Protein AF-A0A927P1A0-F1 (afdb_monomer)

Foldseek 3Di:
DPPPQQDKWKWKWWDQPPHPDIGTDPPPTDPDDDDDLVDNRRFGKMKMWIDSPPDIDIDIDGRADDKPKDWPDDDPVQEWADAAFAKTKDFTDIDIPLDDKKKWKFKDDDPDTDTPDIHRMDMDHGDDPVQQVIKMKMWIDSPGDIDIDIHGYHYDFPKDKDWPDQEAADAFFDKDKTKIKIKGFLVQAQWKFKDKFAPVCVVVPPPDPDDDDDDFGATQGPVRDGDGDDDPPPQDPFDWDKDWDWDDDPRMIMIIMMIMGRGDDPSPAAKMKMWMAHPRGDIDIDIHGYHYDDDWDKDDFDPDDDPDADKDKDKDFADVVLVVVVCVVVPVPFDFQDKIQIFIAGPPPRDTDWGADKMKTWAARAPVQALFKKWKWAADPVRDIDIDIAGQDPRTGIDIDGTTGMIIIGTDPQFFKDWPSRTDSAPLVVQVPDDAATEIETPEAAEDPAAAEFQHHYEYAQQQHEYEYADADAQANYHQDQRGAYEYHYPNQNYEFEYAHYAHYGFFHEYEYQEYEFYYHQVYFSEEFAADAQVTTGAYEYCEYETPGEYEYLEHYEYNEYEHAEYEFQYAEEYAEYHHQHYDHQDVNPRNVNHDRTSAAEYAWYWYLDWDDQRRYHPQWGWDPDADPNTIIIYGNLLVQAQWDWPHDGHNALQVQQVPDDQQIEIEGNEAHEDPDLEAEHEARYEYELQLYEYEHNAAYEYYNYEYYHPHPVQNGWDFHAPPRYAYPEAYPWDWWQLLPGTTGTWDWDWDWDWDPPDDDFFIKIWIFTDIDPVCLVSLQVPSPPRQKKKKKKKWFADPVGIDIDIDIGDSNLQSVQSNVPPDDPPPGPTGDIDTDGDCVDTHFIWIWIWMQGSNRHIDTDPDTDGDD

Solvent-accessible surface area (backbone atoms only — not comparable to full-atom values): 47201 Å² total; per-residue (Å²): 127,89,82,72,81,56,74,73,45,32,43,36,28,43,23,46,63,94,54,94,59,74,41,75,45,85,89,44,52,54,97,71,83,88,77,62,90,87,44,76,87,64,29,20,41,37,36,39,42,39,29,49,86,83,58,74,51,75,49,80,48,77,42,76,74,87,68,65,66,45,76,77,39,70,65,81,90,33,59,47,71,38,42,77,62,34,63,39,75,49,73,47,41,63,46,41,83,80,49,73,67,45,34,40,30,30,53,43,96,65,101,68,60,50,77,76,46,66,50,52,54,52,76,40,78,53,35,49,80,67,47,54,76,38,44,33,37,45,39,40,31,56,88,72,57,73,50,72,52,66,34,35,40,37,65,67,68,70,64,44,74,46,62,83,68,47,72,46,81,40,45,83,57,40,68,47,76,50,41,36,42,35,37,30,49,48,90,72,35,88,36,62,32,63,50,76,46,54,50,87,65,52,82,74,60,91,73,76,91,72,84,90,77,95,76,93,57,58,53,54,45,95,79,74,58,76,59,66,82,88,75,72,85,82,88,51,98,69,80,64,47,76,48,77,49,77,49,76,58,99,62,32,41,33,40,42,37,38,41,33,40,70,55,40,52,83,84,67,50,45,57,30,30,38,34,39,35,37,66,76,74,44,70,49,76,47,68,30,39,31,44,76,59,85,86,83,57,74,50,68,78,79,92,82,73,70,106,69,68,64,73,41,82,46,79,44,77,40,61,66,70,59,53,53,54,49,29,70,72,72,37,83,84,59,68,72,63,32,62,33,24,37,44,38,27,27,74,86,76,69,50,77,55,84,78,85,64,68,32,41,41,44,46,73,61,42,59,94,46,45,77,38,48,30,41,36,40,38,38,46,99,88,75,50,70,50,79,45,74,27,58,19,50,96,14,22,33,56,49,77,38,69,72,70,43,35,35,36,32,30,73,55,93,46,64,25,22,28,45,88,92,48,75,23,70,31,62,67,56,41,61,69,69,51,54,78,72,36,54,37,36,38,73,38,68,42,77,46,87,65,69,45,78,38,64,46,35,34,32,43,29,28,50,36,25,40,40,38,38,74,58,73,43,98,56,15,45,36,25,27,34,75,60,7,34,40,34,36,31,23,84,64,66,62,7,32,39,36,17,63,51,18,30,25,35,20,27,34,14,35,41,37,30,56,28,29,34,28,36,26,21,94,94,37,24,22,32,34,26,38,52,79,52,62,90,40,34,5,36,36,41,28,55,24,30,37,28,74,23,34,32,39,32,23,18,40,40,41,29,57,24,30,37,34,28,29,40,40,34,18,8,28,40,38,32,51,23,36,38,33,68,42,53,77,45,82,37,88,8,79,70,14,77,61,42,85,58,34,34,38,52,35,30,59,29,36,37,23,53,46,83,63,60,60,85,33,33,30,94,60,30,35,46,49,95,61,64,59,98,69,23,18,39,34,42,71,28,53,86,70,68,21,25,18,32,44,92,90,49,66,22,71,39,55,58,60,40,58,72,68,57,46,68,74,36,49,43,35,37,70,42,70,41,70,51,90,46,57,63,46,73,43,51,53,44,27,32,42,28,29,47,38,24,41,42,36,39,80,47,35,39,39,27,46,60,25,37,54,41,33,77,31,94,81,45,59,14,30,43,32,30,52,89,82,31,50,42,40,78,42,68,40,90,28,48,62,34,39,70,66,80,56,25,33,32,45,36,57,72,46,73,52,81,49,76,56,83,86,56,84,85,67,43,48,38,45,37,46,34,82,48,58,42,80,76,56,47,53,50,39,64,72,59,54,89,55,34,48,41,31,44,31,42,37,38,35,31,44,49,100,91,43,78,46,75,50,77,47,77,39,46,48,68,57,54,20,52,38,57,60,75,51,73,81,59,99,76,84,66,65,85,48,43,79,49,77,51,59,92,65,94,83,64,42,79,37,30,41,38,56,34,42,35,28,72,39,68,31,54,51,68,63,94,66,63,47,74,61,129

Nearest PDB structures (foldseek):
  6eg0-assembly1_B  TM=3.215E-01  e=2.152E-10  Drosophila melanogaster
  8a0y-assembly1_A  TM=2.162E-01  e=3.530E-06  Mus musculus
  2xy2-assembly1_A  TM=3.376E-01  e=2.558E-04  Homo sapiens
  3s98-assembly1_A  TM=2.353E-01  e=3.213E-04  Homo sapiens
  6fg9-assembly1_A  TM=2.581E-01  e=4.108E-01  Mus musculus

Sequence (869 aa):
MNETILPISYQWYFKPYGSNTMEQIEGANDPIYVVDPSDEANFGTYHCDVSDGVESRSYNVHILYGTTLDWVYFPYPYVVFANVGETATVTVEASSDAGEVSYTWYEDEISEGCMIGTGPTLTIESVAERDYGSSFICVATDGYRTIEEWLRIRPQTNLTLTLEQDNFLVKKGDKVEIRGIATMDKESGKELGIMMAILETWQDMDGFWHDGGVNDWFIVSEENDIWGGTDWTGVLDGTATTNVVFTENDGMLMAEFVITIPAMNENWQGNFAIAAEDANGGAIKKDIHIEMTDELFMEGVPSEVPEIGEVVVVTTEADPEIEAALKEEIGENTDILWAQDIKLVEQNSGKEYKHNGKIKLNIPVGKEYNGRMAKVYHYFDDGSYEVLEGVIKNGKVTVEVESLSPFFVILSDEEVAMIGETIYSSLAEAIAAANDGDVITLISDVKLSEKLSISKNVTIDLNGHAITADFVDSYGTIYVGMKGDLTLKDSAGTGSISNKNAVVIGVYGKLTVEGGTYTSGEEYTALYNFYYNGETYGTTEVKGGTFTSSVWNSGKLDISGGIFADIDNSGQLVITDAVVNGEIIAKDGSDAPALEGKGTIAISGGKYANAVEKAWCAEGYVPSDEAVDGYYRVETDPAVYSEAVIGETYYATIDEAIGTAKSGDTVVLLKDSVSANRLIAVYSGVTLDLNGNELTAEHAVAFSGAHIVDNSSERTGLLKVAKGNLILDINNAMMPVYNGVDGYIFTKFVYALSQDTKYVGEGFKINAIPAPGLNVVELFKNGAADNDVKIMIRLTWDTADGVRTQDFVFNENTIGNVYQSNKGTETGYGRMFTMTVTGIDSVSNLRANVVILSGTHAEVKNAKALQIK

Mean predicted aligned error: 21.7 Å

Radius of gyration: 45.34 Å; Cα contacts (8 Å, |Δi|>4): 2147; chains: 1; bounding box: 113×100×135 Å

Structure (mmCIF, N/CA/C/O backbone):
data_AF-A0A927P1A0-F1
#
_entry.id   AF-A0A927P1A0-F1
#
loop_
_atom_site.group_PDB
_atom_site.id
_atom_site.type_symbol
_atom_site.label_atom_id
_atom_site.label_alt_id
_atom_site.label_comp_id
_atom_site.label_asym_id
_atom_site.label_entity_id
_atom_site.label_seq_id
_atom_site.pdbx_PDB_ins_code
_atom_site.Cartn_x
_atom_site.Cartn_y
_atom_site.Cartn_z
_atom_site.occupancy
_atom_site.B_iso_or_equiv
_atom_site.auth_seq_id
_atom_site.auth_comp_id
_atom_site.auth_asym_id
_atom_site.auth_atom_id
_atom_site.pdbx_PDB_model_num
ATOM 1 N N . MET A 1 1 ? -34.933 -75.620 -36.442 1.00 40.75 1 MET A N 1
ATOM 2 C CA . MET A 1 1 ? -33.525 -76.028 -36.644 1.00 40.75 1 MET A CA 1
ATOM 3 C C . MET A 1 1 ? -32.814 -75.737 -35.338 1.00 40.75 1 MET A C 1
ATOM 5 O O . MET A 1 1 ? -33.203 -74.765 -34.710 1.00 40.75 1 MET A O 1
ATOM 9 N N . ASN A 1 2 ? -31.897 -76.596 -34.887 1.00 41.91 2 ASN A N 1
ATOM 10 C CA . ASN A 1 2 ? -31.143 -76.389 -33.646 1.00 41.91 2 ASN A CA 1
ATOM 11 C C . ASN A 1 2 ? -30.477 -75.005 -33.665 1.00 41.91 2 ASN A C 1
ATOM 13 O O . ASN A 1 2 ? -29.507 -74.821 -34.399 1.00 41.91 2 ASN A O 1
ATOM 17 N N . GLU A 1 3 ? -30.990 -74.052 -32.885 1.00 49.41 3 GLU A N 1
ATOM 18 C CA . GLU A 1 3 ? -30.251 -72.834 -32.556 1.00 49.41 3 GLU A CA 1
ATOM 19 C C . GLU A 1 3 ? -29.108 -73.261 -31.642 1.00 49.41 3 GLU A C 1
ATOM 21 O O . GLU A 1 3 ? -29.254 -73.475 -30.441 1.00 49.41 3 GLU A O 1
ATOM 26 N N . THR A 1 4 ? -27.973 -73.526 -32.278 1.00 55.44 4 THR A N 1
ATOM 27 C CA . THR A 1 4 ? -26.712 -73.742 -31.587 1.00 55.44 4 THR A CA 1
ATOM 28 C C . THR A 1 4 ? -26.317 -72.357 -31.101 1.00 55.44 4 THR A C 1
ATOM 30 O O . THR A 1 4 ? -25.913 -71.536 -31.918 1.00 55.44 4 THR A O 1
ATOM 33 N N . ILE A 1 5 ? -26.533 -72.060 -29.817 1.00 54.81 5 ILE A N 1
ATOM 34 C CA . ILE A 1 5 ? -26.045 -70.819 -29.204 1.00 54.81 5 ILE A CA 1
ATOM 35 C C . ILE A 1 5 ? -24.527 -70.827 -29.410 1.00 54.81 5 ILE A C 1
ATOM 37 O O . ILE A 1 5 ? -23.836 -71.697 -28.872 1.00 54.81 5 ILE A O 1
ATOM 41 N N . LEU A 1 6 ? -24.031 -69.937 -30.270 1.00 61.38 6 LEU A N 1
ATOM 42 C CA . LEU A 1 6 ? -22.600 -69.760 -30.471 1.00 61.38 6 LEU A CA 1
ATOM 43 C C . LEU A 1 6 ? -22.008 -69.212 -29.160 1.00 61.38 6 LEU A C 1
ATOM 45 O O . LEU A 1 6 ? -22.648 -68.386 -28.504 1.00 61.38 6 LEU A O 1
ATOM 49 N N . PRO A 1 7 ? -20.844 -69.709 -28.712 1.00 74.81 7 PRO A N 1
ATOM 50 C CA . PRO A 1 7 ? -20.238 -69.229 -27.478 1.00 74.81 7 PRO A CA 1
ATOM 51 C C . PRO A 1 7 ? -19.884 -67.744 -27.616 1.00 74.81 7 PRO A C 1
ATOM 53 O O . PRO A 1 7 ? -19.252 -67.351 -28.593 1.00 74.81 7 PRO A O 1
ATOM 56 N N . ILE A 1 8 ? -20.288 -66.937 -26.631 1.00 84.81 8 ILE A N 1
ATOM 57 C CA . ILE A 1 8 ? -19.931 -65.517 -26.554 1.00 84.81 8 ILE A CA 1
ATOM 58 C C . ILE A 1 8 ? -18.422 -65.412 -26.311 1.00 84.81 8 ILE A C 1
ATOM 60 O O . ILE A 1 8 ? -17.905 -66.036 -25.382 1.00 84.81 8 ILE A O 1
ATOM 64 N N . SER A 1 9 ? -17.730 -64.625 -27.129 1.00 87.44 9 SER A N 1
ATOM 65 C CA . SER A 1 9 ? -16.313 -64.298 -26.980 1.00 87.44 9 SER A CA 1
ATOM 66 C C . SER A 1 9 ? -16.129 -62.867 -26.487 1.00 87.44 9 SER A C 1
ATOM 68 O O . SER A 1 9 ? -16.862 -61.973 -26.916 1.00 87.44 9 SER A O 1
ATOM 70 N N . TYR A 1 10 ? -15.118 -62.662 -25.646 1.00 90.50 10 TYR A N 1
ATOM 71 C CA . TYR A 1 10 ? -14.708 -61.356 -25.136 1.00 90.50 10 TYR A CA 1
ATOM 72 C C . TYR A 1 10 ? -13.296 -61.048 -25.625 1.00 90.50 10 TYR A C 1
ATOM 74 O O . TYR A 1 10 ? -12.496 -61.968 -25.781 1.00 90.50 10 TYR A O 1
ATOM 82 N N . GLN A 1 11 ? -12.981 -59.776 -25.841 1.00 92.94 11 GLN A N 1
ATOM 83 C CA . GLN A 1 11 ? -11.614 -59.319 -26.067 1.00 92.94 11 GLN A CA 1
ATOM 84 C C . GLN A 1 11 ? -11.424 -57.941 -25.443 1.00 92.94 11 GLN A C 1
ATOM 86 O O . GLN A 1 11 ? -12.179 -57.014 -25.731 1.00 92.94 11 GLN A O 1
ATOM 91 N N . TRP A 1 12 ? -10.400 -57.808 -24.603 1.00 92.81 12 TRP A N 1
ATOM 92 C CA . TRP A 1 12 ? -10.057 -56.538 -23.968 1.00 92.81 12 TRP A CA 1
ATOM 93 C C . TRP A 1 12 ? -8.950 -55.792 -24.709 1.00 92.81 12 TRP A C 1
ATOM 95 O O . TRP A 1 12 ? -8.024 -56.397 -25.258 1.00 92.81 12 TRP A O 1
ATOM 105 N N . TYR A 1 13 ? -9.038 -54.469 -24.668 1.00 92.25 13 TYR A N 1
ATOM 106 C CA . TYR A 1 13 ? -8.049 -53.525 -25.163 1.00 92.25 13 TYR A CA 1
ATOM 107 C C . TYR A 1 13 ? -7.808 -52.455 -24.102 1.00 92.25 13 TYR A C 1
ATOM 109 O O . TYR A 1 13 ? -8.700 -52.139 -23.311 1.00 92.25 13 TYR A O 1
ATOM 117 N N . PHE A 1 14 ? -6.613 -51.885 -24.098 1.00 92.31 14 PHE A N 1
ATOM 118 C CA . PHE A 1 14 ? -6.224 -50.819 -23.192 1.00 92.31 14 PHE A CA 1
ATOM 119 C C . PHE A 1 14 ? -5.648 -49.647 -23.977 1.00 92.31 14 PHE A C 1
ATOM 121 O O . PHE A 1 14 ? -4.814 -49.808 -24.867 1.00 92.31 14 PHE A O 1
ATOM 128 N N . LYS A 1 15 ? -6.117 -48.450 -23.646 1.00 89.69 15 LYS A N 1
ATOM 129 C CA . LYS A 1 15 ? -5.576 -47.182 -24.117 1.00 89.69 15 LYS A CA 1
ATOM 130 C C . LYS A 1 15 ? -5.028 -46.436 -22.897 1.00 89.69 15 LYS A C 1
ATOM 132 O O . LYS A 1 15 ? -5.849 -45.933 -22.125 1.00 89.69 15 LYS A O 1
ATOM 137 N N . PRO A 1 16 ? -3.697 -46.352 -22.723 1.00 84.44 16 PRO A N 1
ATOM 138 C CA . PRO A 1 16 ? -3.093 -45.604 -21.625 1.00 84.44 16 PRO A CA 1
ATOM 139 C C . PRO A 1 16 ? -3.552 -44.142 -21.611 1.00 84.44 16 PRO A C 1
ATOM 141 O O . PRO A 1 16 ? -3.797 -43.549 -22.668 1.00 84.44 16 PRO A O 1
ATOM 144 N N . TYR A 1 17 ? -3.656 -43.553 -20.422 1.00 72.62 17 TYR A N 1
ATOM 145 C CA . TYR A 1 17 ? -3.980 -42.137 -20.253 1.00 72.62 17 TYR A CA 1
ATOM 146 C C . TYR A 1 17 ? -2.955 -41.249 -20.991 1.00 72.62 17 TYR A C 1
ATOM 148 O O . TYR A 1 17 ? -1.757 -41.521 -20.970 1.00 72.62 17 TYR A O 1
ATOM 156 N N . GLY A 1 18 ? -3.425 -40.236 -21.729 1.00 68.00 18 GLY A N 1
ATOM 157 C CA . GLY A 1 18 ? -2.585 -39.376 -22.585 1.00 68.00 18 GLY A CA 1
ATOM 158 C C . GLY A 1 18 ? -2.132 -39.991 -23.922 1.00 68.00 18 GLY A C 1
ATOM 159 O O . GLY A 1 18 ? -1.599 -39.284 -24.777 1.00 68.00 18 GLY A O 1
ATOM 160 N N . SER A 1 19 ? -2.372 -41.285 -24.155 1.00 75.19 19 SER A N 1
ATOM 161 C CA . SER A 1 19 ? -2.107 -41.918 -25.449 1.00 75.19 19 SER A CA 1
ATOM 162 C C . SER A 1 19 ? -3.266 -41.705 -26.425 1.00 75.19 19 SER A C 1
ATOM 164 O O . SER A 1 19 ? -4.422 -41.596 -26.026 1.00 75.19 19 SER A O 1
ATOM 166 N N . ASN A 1 20 ? -2.982 -41.718 -27.729 1.00 77.94 20 ASN A N 1
ATOM 167 C CA . ASN A 1 20 ? -3.998 -41.774 -28.787 1.00 77.94 20 ASN A CA 1
ATOM 168 C C . ASN A 1 20 ? -4.182 -43.182 -29.372 1.00 77.94 20 ASN A C 1
ATOM 170 O O . ASN A 1 20 ? -5.048 -43.379 -30.224 1.00 77.94 20 ASN A O 1
ATOM 174 N N . THR A 1 21 ? -3.408 -44.165 -28.910 1.00 76.50 21 THR A N 1
ATOM 175 C CA . THR A 1 21 ? -3.415 -45.539 -29.424 1.00 76.50 21 THR A CA 1
ATOM 176 C C . THR A 1 21 ? -4.056 -46.501 -28.432 1.00 76.50 21 THR A C 1
ATOM 178 O O . THR A 1 21 ? -3.818 -46.425 -27.231 1.00 76.50 21 THR A O 1
ATOM 181 N N . MET A 1 22 ? -4.883 -47.410 -28.949 1.00 86.06 22 MET A N 1
ATOM 182 C CA . MET A 1 22 ? -5.517 -48.481 -28.183 1.00 86.06 22 MET A CA 1
ATOM 183 C C . MET A 1 22 ? -4.875 -49.811 -28.572 1.00 86.06 22 MET A C 1
ATOM 185 O O . MET A 1 22 ? -4.755 -50.113 -29.760 1.00 86.06 22 MET A O 1
ATOM 189 N N . GLU A 1 23 ? -4.450 -50.586 -27.582 1.00 90.25 23 GLU A N 1
ATOM 190 C CA . GLU A 1 23 ? -3.702 -51.827 -27.767 1.00 90.25 23 GLU A CA 1
ATOM 191 C C . GLU A 1 23 ? -4.512 -53.025 -27.279 1.00 90.25 23 GLU A C 1
ATOM 193 O O . GLU A 1 23 ? -5.175 -52.964 -26.246 1.00 90.25 23 GLU A O 1
ATOM 198 N N . GLN A 1 24 ? -4.473 -54.129 -28.023 1.00 92.06 24 GLN A N 1
ATOM 199 C CA . GLN A 1 24 ? -5.127 -55.369 -27.615 1.00 92.06 24 GLN A CA 1
ATOM 200 C C . GLN A 1 24 ? -4.378 -55.993 -26.436 1.00 92.06 24 GLN A C 1
ATOM 202 O O . GLN A 1 24 ? -3.163 -56.176 -26.493 1.00 92.06 24 GLN A O 1
ATOM 207 N N . ILE A 1 25 ? -5.109 -56.382 -25.393 1.00 90.56 25 ILE A N 1
ATOM 208 C CA . ILE A 1 25 ? -4.538 -57.114 -24.264 1.00 90.56 25 ILE A CA 1
ATOM 209 C C . ILE A 1 25 ? -4.524 -58.601 -24.630 1.00 90.56 25 ILE A C 1
ATOM 211 O O . ILE A 1 25 ? -5.564 -59.270 -24.651 1.00 90.56 25 ILE A O 1
ATOM 215 N N . GLU A 1 26 ? -3.346 -59.127 -24.964 1.00 88.06 26 GLU A N 1
ATOM 216 C CA . GLU A 1 26 ? -3.204 -60.528 -25.362 1.00 88.06 26 GLU A CA 1
ATOM 217 C C . GLU A 1 26 ? -3.674 -61.484 -24.253 1.00 88.06 26 GLU A C 1
ATOM 219 O O . GLU A 1 26 ? -3.284 -61.380 -23.092 1.00 88.06 26 GLU A O 1
ATOM 224 N N . GLY A 1 27 ? -4.519 -62.451 -24.620 1.00 84.25 27 GLY A N 1
ATOM 225 C CA . GLY A 1 27 ? -5.004 -63.493 -23.709 1.00 84.25 27 GLY A CA 1
ATOM 226 C C . GLY A 1 27 ? -6.210 -63.108 -22.843 1.00 84.25 27 GLY A C 1
ATOM 227 O O . GLY A 1 27 ? -6.834 -64.008 -22.282 1.00 84.25 27 GLY A O 1
ATOM 228 N N . ALA A 1 28 ? -6.601 -61.831 -22.790 1.00 87.44 28 ALA A N 1
ATOM 229 C CA . ALA A 1 28 ? -7.764 -61.357 -22.038 1.00 87.44 28 ALA A CA 1
ATOM 230 C C . ALA A 1 28 ? -9.082 -61.636 -22.789 1.00 87.44 28 ALA A C 1
ATOM 232 O O . ALA A 1 28 ? -9.665 -60.742 -23.401 1.00 87.44 28 ALA A O 1
ATOM 233 N N . ASN A 1 29 ? -9.532 -62.896 -22.748 1.00 88.25 29 ASN A N 1
ATOM 234 C CA . ASN A 1 29 ? -10.732 -63.378 -23.451 1.00 88.25 29 ASN A CA 1
ATOM 235 C C . ASN A 1 29 ? -11.921 -63.693 -22.524 1.00 88.25 29 ASN A C 1
ATOM 237 O O . ASN A 1 29 ? -12.917 -64.280 -22.955 1.00 88.25 29 ASN A O 1
ATOM 241 N N . ASP A 1 30 ? -11.805 -63.331 -21.247 1.00 86.50 30 ASP A N 1
ATOM 242 C CA . ASP A 1 30 ? -12.836 -63.536 -20.236 1.00 86.50 30 ASP A CA 1
ATOM 243 C C . ASP A 1 30 ? -13.705 -62.277 -20.062 1.00 86.50 30 ASP A C 1
ATOM 245 O O . ASP A 1 30 ? -13.229 -61.156 -20.262 1.00 86.50 30 ASP A O 1
ATOM 249 N N . PRO A 1 31 ? -14.970 -62.421 -19.623 1.00 84.62 31 PRO A N 1
ATOM 250 C CA . PRO A 1 31 ? -15.842 -61.283 -19.309 1.00 84.62 31 PRO A CA 1
ATOM 251 C C . PRO A 1 31 ? -15.332 -60.418 -18.149 1.00 84.62 31 PRO A C 1
ATOM 253 O O . PRO A 1 31 ? -15.851 -59.329 -17.924 1.00 84.62 31 PRO A O 1
ATOM 256 N N . ILE A 1 32 ? -14.356 -60.911 -17.384 1.00 85.69 32 ILE A N 1
ATOM 257 C CA . ILE A 1 32 ? -13.772 -60.227 -16.235 1.00 85.69 32 ILE A CA 1
ATOM 258 C C . ILE A 1 32 ? -12.296 -59.997 -16.533 1.00 85.69 32 ILE A C 1
ATOM 260 O O . ILE A 1 32 ? -11.550 -60.952 -16.743 1.00 85.69 32 ILE A O 1
ATOM 264 N N . TYR A 1 33 ? -11.877 -58.737 -16.483 1.00 85.50 33 TYR A N 1
ATOM 265 C CA . TYR A 1 33 ? -10.475 -58.349 -16.502 1.00 85.50 33 TYR A CA 1
ATOM 266 C C . TYR A 1 33 ? -10.146 -57.622 -15.196 1.00 85.50 33 TYR A C 1
ATOM 268 O O . TYR A 1 33 ? -10.876 -56.719 -14.789 1.00 85.50 33 TYR A O 1
ATOM 276 N N . VAL A 1 34 ? -9.094 -58.066 -14.505 1.00 85.75 34 VAL A N 1
ATOM 277 C CA . VAL A 1 34 ? -8.688 -57.536 -13.196 1.00 85.75 34 VAL A CA 1
ATOM 278 C C . VAL A 1 34 ? -7.382 -56.783 -13.366 1.00 85.75 34 VAL A C 1
ATOM 280 O O . VAL A 1 34 ? -6.424 -57.322 -13.913 1.00 85.75 34 VAL A O 1
ATOM 283 N N . VAL A 1 35 ? -7.350 -55.557 -12.861 1.00 84.25 35 VAL A N 1
ATOM 284 C CA . VAL A 1 35 ? -6.174 -54.686 -12.864 1.00 84.25 35 VAL A CA 1
ATOM 285 C C . VAL A 1 35 ? -5.936 -54.153 -11.464 1.00 84.25 35 VAL A C 1
ATOM 287 O O . VAL A 1 35 ? -6.873 -54.064 -10.669 1.00 84.25 35 VAL A O 1
ATOM 290 N N . ASP A 1 36 ? -4.682 -53.837 -11.160 1.00 80.31 36 ASP A N 1
ATOM 291 C CA . ASP A 1 36 ? -4.318 -53.193 -9.905 1.00 80.31 36 ASP A CA 1
ATOM 292 C C . ASP A 1 36 ? -4.507 -51.677 -10.063 1.00 80.31 36 ASP A C 1
ATOM 294 O O . ASP A 1 36 ? -3.769 -51.062 -10.839 1.00 80.31 36 ASP A O 1
ATOM 298 N N . PRO A 1 37 ? -5.486 -51.064 -9.374 1.00 67.62 37 PRO A N 1
ATOM 299 C CA . PRO A 1 37 ? -5.733 -49.631 -9.477 1.00 67.62 37 PRO A CA 1
ATOM 300 C C . PRO A 1 37 ? -4.669 -48.786 -8.759 1.00 67.62 37 PRO A C 1
ATOM 302 O O . PRO A 1 37 ? -4.756 -47.566 -8.811 1.00 67.62 37 PRO A O 1
ATOM 305 N N . SER A 1 38 ? -3.701 -49.402 -8.066 1.00 70.88 38 SER A N 1
ATOM 306 C CA . SER A 1 38 ? -2.589 -48.692 -7.419 1.00 70.88 38 SER A CA 1
ATOM 307 C C . SER A 1 38 ? -1.356 -48.508 -8.312 1.00 70.88 38 SER A C 1
ATOM 309 O O . SER A 1 38 ? -0.439 -47.785 -7.929 1.00 70.88 38 SER A O 1
ATOM 311 N N . ASP A 1 39 ? -1.328 -49.132 -9.493 1.00 79.00 39 ASP A N 1
ATOM 312 C CA . ASP A 1 39 ? -0.245 -48.986 -10.470 1.00 79.00 39 ASP A CA 1
ATOM 313 C C . ASP A 1 39 ? -0.650 -47.992 -11.566 1.00 79.00 39 ASP A C 1
ATOM 315 O O . ASP A 1 39 ? -1.590 -48.235 -12.328 1.00 79.00 39 ASP A O 1
ATOM 319 N N . GLU A 1 40 ? 0.081 -46.880 -11.662 1.00 71.88 40 GLU A N 1
ATOM 320 C CA . GLU A 1 40 ? -0.212 -45.786 -12.593 1.00 71.88 40 GLU A CA 1
ATOM 321 C C . GLU A 1 40 ? -0.182 -46.216 -14.064 1.00 71.88 40 GLU A C 1
ATOM 323 O O . GLU A 1 40 ? -0.876 -45.634 -14.900 1.00 71.88 40 GLU A O 1
ATOM 328 N N . ALA A 1 41 ? 0.562 -47.279 -14.392 1.00 78.94 41 ALA A N 1
ATOM 329 C CA . ALA A 1 41 ? 0.605 -47.831 -15.742 1.00 78.94 41 ALA A CA 1
ATOM 330 C C . ALA A 1 41 ? -0.752 -48.396 -16.208 1.00 78.94 41 ALA A C 1
ATOM 332 O O . ALA A 1 41 ? -0.960 -48.582 -17.408 1.00 78.94 41 ALA A O 1
ATOM 333 N N . ASN A 1 42 ? -1.679 -48.649 -15.277 1.00 82.88 42 ASN A N 1
ATOM 334 C CA . ASN A 1 42 ? -3.026 -49.143 -15.553 1.00 82.88 42 ASN A CA 1
ATOM 335 C C . ASN A 1 42 ? -4.063 -48.015 -15.717 1.00 82.88 42 ASN A C 1
ATOM 337 O O . ASN A 1 42 ? -5.238 -48.293 -15.957 1.00 82.88 42 ASN A O 1
ATOM 341 N N . PHE A 1 43 ? -3.676 -46.738 -15.612 1.00 81.75 43 PHE A N 1
ATOM 342 C CA . PHE A 1 43 ? -4.606 -45.625 -15.817 1.00 81.75 43 PHE A CA 1
ATOM 343 C C . PHE A 1 43 ? -4.857 -45.360 -17.298 1.00 81.75 43 PHE A C 1
ATOM 345 O O . PHE A 1 43 ? -3.941 -45.261 -18.117 1.00 81.75 43 PHE A O 1
ATOM 352 N N . GLY A 1 44 ? -6.132 -45.247 -17.660 1.00 83.50 44 GLY A N 1
ATOM 353 C CA . GLY A 1 44 ? -6.555 -45.148 -19.047 1.00 83.50 44 GLY A CA 1
ATOM 354 C C . GLY A 1 44 ? -7.937 -45.738 -19.301 1.00 83.50 44 GLY A C 1
ATOM 355 O O . GLY A 1 44 ? -8.750 -45.931 -18.397 1.00 83.50 44 GLY A O 1
ATOM 356 N N . THR A 1 45 ? -8.224 -45.994 -20.574 1.00 87.31 45 THR A N 1
ATOM 357 C CA . THR A 1 45 ? -9.502 -46.557 -21.020 1.00 87.31 45 THR A CA 1
ATOM 358 C C . THR A 1 45 ? -9.341 -48.035 -21.337 1.00 87.31 45 THR A C 1
ATOM 360 O O . THR A 1 45 ? -8.585 -48.397 -22.237 1.00 87.31 45 THR A O 1
ATOM 363 N N . TYR A 1 46 ? -10.099 -48.875 -20.642 1.00 89.69 46 TYR A N 1
ATOM 364 C CA . TYR A 1 46 ? -10.278 -50.281 -20.968 1.00 89.69 46 TYR A CA 1
ATOM 365 C C . TYR A 1 46 ? -11.512 -50.445 -21.843 1.00 89.69 46 TYR A C 1
ATOM 367 O O . TYR A 1 46 ? -12.599 -49.986 -21.501 1.00 89.69 46 TYR A O 1
ATOM 375 N N . HIS A 1 47 ? -11.339 -51.110 -22.974 1.00 90.69 47 HIS A N 1
ATOM 376 C CA . HIS A 1 47 ? -12.384 -51.371 -23.951 1.00 90.69 47 HIS A CA 1
ATOM 377 C C . HIS A 1 47 ? -12.607 -52.878 -24.042 1.00 90.69 47 HIS A C 1
ATOM 379 O O . HIS A 1 47 ? -11.647 -53.624 -24.214 1.00 90.69 47 HIS A O 1
ATOM 385 N N . CYS A 1 48 ? -13.849 -53.338 -23.915 1.00 91.62 48 CYS A N 1
ATOM 386 C CA . CYS A 1 48 ? -14.203 -54.749 -24.056 1.00 91.62 48 CYS A CA 1
ATOM 387 C C . CYS A 1 48 ? -15.136 -54.936 -25.248 1.00 91.62 48 CYS A C 1
ATOM 389 O O . CYS A 1 48 ? -16.251 -54.409 -25.238 1.00 91.62 48 CYS A O 1
ATOM 391 N N . ASP A 1 49 ? -14.694 -55.717 -26.231 1.00 89.81 49 ASP A N 1
ATOM 392 C CA . ASP A 1 49 ? -15.529 -56.215 -27.318 1.00 89.81 49 ASP A CA 1
ATOM 393 C C . ASP A 1 49 ? -16.181 -57.533 -26.909 1.00 89.81 49 ASP A C 1
ATOM 395 O O . ASP A 1 49 ? -15.505 -58.480 -26.506 1.00 89.81 49 ASP A O 1
ATOM 399 N N . VAL A 1 50 ? -17.499 -57.611 -27.066 1.00 89.62 50 VAL A N 1
ATOM 400 C CA . VAL A 1 50 ? -18.302 -58.809 -26.819 1.00 89.62 50 VAL A CA 1
ATOM 401 C C . VAL A 1 50 ? -18.966 -59.217 -28.123 1.00 89.62 50 VAL A C 1
ATOM 403 O O . VAL A 1 50 ? -19.668 -58.411 -28.735 1.00 89.62 50 VAL A O 1
ATOM 406 N N . SER A 1 51 ? -18.778 -60.464 -28.550 1.00 84.50 51 SER A N 1
ATOM 407 C CA . SER A 1 51 ? -19.363 -60.975 -29.793 1.00 84.50 51 SER A CA 1
ATOM 408 C C . SER A 1 51 ? -19.941 -62.373 -29.624 1.00 84.50 51 SER A C 1
ATOM 410 O O . SER A 1 51 ? -19.368 -63.211 -28.936 1.00 84.50 51 SER A O 1
ATOM 412 N N . ASP A 1 52 ? -21.070 -62.637 -30.278 1.00 82.38 52 ASP A N 1
ATOM 413 C CA . ASP A 1 52 ? -21.665 -63.973 -30.411 1.00 82.38 52 ASP A CA 1
ATOM 414 C C . ASP A 1 52 ? -21.282 -64.667 -31.736 1.00 82.38 52 ASP A C 1
ATOM 416 O O . ASP A 1 52 ? -21.840 -65.705 -32.092 1.00 82.38 52 ASP A O 1
ATOM 420 N N . GLY A 1 53 ? -20.332 -64.097 -32.488 1.00 72.62 53 GLY A N 1
ATOM 421 C CA . GLY A 1 53 ? -19.938 -64.566 -33.816 1.00 72.62 53 GLY A CA 1
ATOM 422 C C . GLY A 1 53 ? -20.828 -64.075 -34.968 1.00 72.62 53 GLY A C 1
ATOM 423 O O . GLY A 1 53 ? -20.521 -64.388 -36.120 1.00 72.62 53 GLY A O 1
ATOM 424 N N . VAL A 1 54 ? -21.893 -63.309 -34.691 1.00 73.12 54 VAL A N 1
ATOM 425 C CA . VAL A 1 54 ? -22.769 -62.671 -35.695 1.00 73.12 54 VAL A CA 1
ATOM 426 C C . VAL A 1 54 ? -22.785 -61.149 -35.527 1.00 73.12 54 VAL A C 1
ATOM 428 O O . VAL A 1 54 ? -22.624 -60.431 -36.512 1.00 73.12 54 VAL A O 1
ATOM 431 N N . GLU A 1 55 ? -22.927 -60.660 -34.295 1.00 77.31 55 GLU A N 1
ATOM 432 C CA . GLU A 1 55 ? -22.868 -59.241 -33.931 1.00 77.31 55 GLU A CA 1
ATOM 433 C C . GLU A 1 55 ? -21.767 -58.991 -32.885 1.00 77.31 55 GLU A C 1
ATOM 435 O O . GLU A 1 55 ? -21.314 -59.904 -32.187 1.00 77.31 55 GLU A O 1
ATOM 440 N N . SER A 1 56 ? -21.304 -57.743 -32.781 1.00 82.12 56 SER A N 1
ATOM 441 C CA . SER A 1 56 ? -20.373 -57.305 -31.736 1.00 82.12 56 SER A CA 1
ATOM 442 C C . SER A 1 56 ? -20.864 -56.020 -31.072 1.00 82.12 56 SER A C 1
ATOM 444 O O . SER A 1 56 ? -21.394 -55.128 -31.738 1.00 82.12 56 SER A O 1
ATOM 446 N N . ARG A 1 57 ? -20.680 -55.915 -29.754 1.00 83.19 57 ARG A N 1
ATOM 447 C CA . ARG A 1 57 ? -20.904 -54.697 -28.964 1.00 83.19 57 ARG A CA 1
ATOM 448 C C . ARG A 1 57 ? -19.673 -54.395 -28.135 1.00 83.19 57 ARG A C 1
ATOM 450 O O . ARG A 1 57 ? -19.029 -55.325 -27.660 1.00 83.19 57 ARG A O 1
ATOM 457 N N . SER A 1 58 ? -19.431 -53.115 -27.893 1.00 85.44 58 SER A N 1
ATOM 458 C CA . SER A 1 58 ? -18.258 -52.684 -27.146 1.00 85.44 58 SER A CA 1
ATOM 459 C C . SER A 1 58 ? -18.632 -51.790 -25.972 1.00 85.44 58 SER A C 1
ATOM 461 O O . SER A 1 58 ? -19.565 -50.990 -26.067 1.00 85.44 58 SER A O 1
ATOM 463 N N . TYR A 1 59 ? -17.890 -51.921 -24.874 1.00 82.94 59 TYR A N 1
ATOM 464 C CA . TYR A 1 59 ? -18.067 -51.129 -23.658 1.00 82.94 59 TYR A CA 1
ATOM 465 C C . TYR A 1 59 ? -16.730 -50.557 -23.197 1.00 82.94 59 TYR A C 1
ATOM 467 O O . TYR A 1 59 ? -15.715 -51.249 -23.238 1.00 82.94 59 TYR A O 1
ATOM 475 N N . ASN A 1 60 ? -16.750 -49.306 -22.738 1.00 85.00 60 ASN A N 1
ATOM 476 C CA . ASN A 1 60 ? -15.584 -48.632 -22.179 1.00 85.00 60 ASN A CA 1
ATOM 477 C C . ASN A 1 60 ? -15.709 -48.530 -20.659 1.00 85.00 60 ASN A C 1
ATOM 479 O O . ASN A 1 60 ? -16.779 -48.216 -20.139 1.00 85.00 60 ASN A O 1
ATOM 483 N N . VAL A 1 61 ? -14.597 -48.751 -19.969 1.00 82.94 61 VAL A N 1
ATOM 484 C CA . VAL A 1 61 ? -14.415 -48.488 -18.543 1.00 82.94 61 VAL A CA 1
ATOM 485 C C . VAL A 1 61 ? -13.163 -47.634 -18.395 1.00 82.94 61 VAL A C 1
ATOM 487 O O . VAL A 1 61 ? -12.114 -47.966 -18.943 1.00 82.94 61 VAL A O 1
ATOM 490 N N . HIS A 1 62 ? -13.269 -46.528 -17.668 1.00 82.44 62 HIS A N 1
ATOM 491 C CA . HIS A 1 62 ? -12.155 -45.613 -17.440 1.00 82.44 62 HIS A CA 1
ATOM 492 C C . HIS A 1 62 ? -11.634 -45.789 -16.017 1.00 82.44 62 HIS A C 1
ATOM 494 O O . HIS A 1 62 ? -12.421 -45.805 -15.071 1.00 82.44 62 HIS A O 1
ATOM 500 N N . ILE A 1 63 ? -10.316 -45.910 -15.873 1.00 78.19 63 ILE A N 1
ATOM 501 C CA . ILE A 1 63 ? -9.634 -45.867 -14.579 1.00 78.19 63 ILE A CA 1
ATOM 502 C C . ILE A 1 63 ? -8.763 -44.617 -14.590 1.00 78.19 63 ILE A C 1
ATOM 504 O O . ILE A 1 63 ? -7.863 -44.498 -15.422 1.00 78.19 63 ILE A O 1
ATOM 508 N N . LEU A 1 64 ? -9.089 -43.670 -13.714 1.00 68.12 64 LEU A N 1
ATOM 509 C CA . LEU A 1 64 ? -8.475 -42.346 -13.640 1.00 68.12 64 LEU A CA 1
ATOM 510 C C . LEU A 1 64 ? -7.815 -42.145 -12.274 1.00 68.12 64 LEU A C 1
ATOM 512 O O . LEU A 1 64 ? -8.220 -42.768 -11.290 1.00 68.12 64 LEU A O 1
ATOM 516 N N . TYR A 1 65 ? -6.838 -41.241 -12.223 1.00 67.12 65 TYR A N 1
ATOM 517 C CA . TYR A 1 65 ? -6.217 -40.795 -10.980 1.00 67.12 65 TYR A CA 1
ATOM 518 C C . TYR A 1 65 ? -7.221 -39.954 -10.174 1.00 67.12 65 TYR A C 1
ATOM 520 O O . TYR A 1 65 ? -7.850 -39.043 -10.714 1.00 67.12 65 TYR A O 1
ATOM 528 N N . GLY A 1 66 ? -7.409 -40.262 -8.890 1.00 65.38 66 GLY A N 1
ATOM 529 C CA . GLY A 1 66 ? -8.246 -39.461 -7.995 1.00 65.38 66 GLY A CA 1
ATOM 530 C C . GLY A 1 66 ? -7.395 -38.449 -7.237 1.00 65.38 66 GLY A C 1
ATOM 531 O O . GLY A 1 66 ? -6.766 -38.839 -6.262 1.00 65.38 66 GLY A O 1
ATOM 532 N N . THR A 1 67 ? -7.376 -37.190 -7.677 1.00 72.88 67 THR A N 1
ATOM 533 C CA . THR A 1 67 ? -6.689 -36.082 -6.980 1.00 72.88 67 THR A CA 1
ATOM 534 C C . THR A 1 67 ? -7.637 -35.341 -6.036 1.00 72.88 67 THR A C 1
ATOM 536 O O . THR A 1 67 ? -8.861 -35.443 -6.170 1.00 72.88 67 THR A O 1
ATOM 539 N N . THR A 1 68 ? -7.102 -34.570 -5.092 1.00 83.00 68 THR A N 1
ATOM 540 C CA . THR A 1 68 ? -7.874 -33.722 -4.165 1.00 83.00 68 THR A CA 1
ATOM 541 C C . THR A 1 68 ? -8.159 -32.322 -4.714 1.00 83.00 68 THR A C 1
ATOM 543 O O . THR A 1 68 ? -8.355 -31.413 -3.916 1.00 83.00 68 THR A O 1
ATOM 546 N N . LEU A 1 69 ? -8.138 -32.132 -6.041 1.00 86.94 69 LEU A N 1
ATOM 547 C CA . LEU A 1 69 ? -8.353 -30.822 -6.661 1.00 86.94 69 LEU A CA 1
ATOM 548 C C . LEU A 1 69 ? -9.681 -30.198 -6.206 1.00 86.94 69 LEU A C 1
ATOM 550 O O . LEU A 1 69 ? -10.744 -30.732 -6.529 1.00 86.94 69 LEU A O 1
ATOM 554 N N . ASP A 1 70 ? -9.595 -29.083 -5.480 1.00 90.06 70 ASP A N 1
ATOM 555 C CA . ASP A 1 70 ? -10.741 -28.335 -4.954 1.00 90.06 70 ASP A CA 1
ATOM 556 C C . ASP A 1 70 ? -10.421 -26.832 -4.835 1.00 90.06 70 ASP A C 1
ATOM 558 O O . ASP A 1 70 ? -9.249 -26.431 -4.815 1.00 90.06 70 ASP A O 1
ATOM 562 N N . TRP A 1 71 ? -11.455 -25.992 -4.757 1.00 88.75 71 TRP A N 1
ATOM 563 C CA . TRP A 1 71 ? -11.302 -24.549 -4.564 1.00 88.75 71 TRP A CA 1
ATOM 564 C C . TRP A 1 71 ? -10.885 -24.241 -3.120 1.00 88.75 71 TRP A C 1
ATOM 566 O O . TRP A 1 71 ? -11.573 -24.594 -2.166 1.00 88.75 71 TRP A O 1
ATOM 576 N N . VAL A 1 72 ? -9.763 -23.539 -2.955 1.00 90.19 72 VAL A N 1
ATOM 577 C CA . VAL A 1 72 ? -9.349 -22.941 -1.673 1.00 90.19 72 VAL A CA 1
ATOM 578 C C . VAL A 1 72 ? -10.086 -21.625 -1.460 1.00 90.19 72 VAL A C 1
ATOM 580 O O . VAL A 1 72 ? -10.547 -21.334 -0.357 1.00 90.19 72 VAL A O 1
ATOM 583 N N . TYR A 1 73 ? -10.207 -20.836 -2.528 1.00 85.38 73 TYR A N 1
ATOM 584 C CA . TYR A 1 73 ? -10.889 -19.556 -2.519 1.00 85.38 73 TYR A CA 1
ATOM 585 C C . TYR A 1 73 ? -11.578 -19.291 -3.858 1.00 85.38 73 TYR A C 1
ATOM 587 O O . TYR A 1 73 ? -10.944 -19.258 -4.914 1.00 85.38 73 TYR A O 1
ATOM 595 N N . PHE A 1 74 ? -12.881 -19.038 -3.780 1.00 84.38 74 PHE A N 1
ATOM 596 C CA . PHE A 1 74 ? -13.684 -18.462 -4.849 1.00 84.38 74 PHE A CA 1
ATOM 597 C C . PHE A 1 74 ? -14.599 -17.399 -4.215 1.00 84.38 74 PHE A C 1
ATOM 599 O O . PHE A 1 74 ? -15.139 -17.652 -3.132 1.00 84.38 74 PHE A O 1
ATOM 606 N N . PRO A 1 75 ? -14.755 -16.199 -4.804 1.00 70.50 75 PRO A N 1
ATOM 607 C CA . PRO A 1 75 ? -15.574 -15.140 -4.215 1.00 70.50 75 PRO A CA 1
ATOM 608 C C . PRO A 1 75 ? -17.019 -15.600 -3.978 1.00 70.50 75 PRO A C 1
ATOM 610 O O . PRO A 1 75 ? -17.647 -16.159 -4.870 1.00 70.50 75 PRO A O 1
ATOM 613 N N . TYR A 1 76 ? -17.568 -15.312 -2.795 1.00 54.56 76 TYR A N 1
ATOM 614 C CA . TYR A 1 76 ? -18.970 -15.563 -2.442 1.00 54.56 76 TYR A CA 1
ATOM 615 C C . TYR A 1 76 ? -19.705 -14.221 -2.293 1.00 54.56 76 TYR A C 1
ATOM 617 O O . TYR A 1 76 ? -19.195 -13.355 -1.577 1.00 54.56 76 TYR A O 1
ATOM 625 N N . PRO A 1 77 ? -20.874 -14.010 -2.933 1.00 57.31 77 PRO A N 1
ATOM 626 C CA . PRO A 1 77 ? -21.745 -14.991 -3.597 1.00 57.31 77 PRO A CA 1
ATOM 627 C C . PRO A 1 77 ? -21.502 -15.150 -5.117 1.00 57.31 77 PRO A C 1
ATOM 629 O O . PRO A 1 77 ? -22.437 -15.019 -5.897 1.00 57.31 77 PRO A O 1
ATOM 632 N N . TYR A 1 78 ? -20.275 -15.438 -5.571 1.00 78.50 78 TYR A N 1
ATOM 633 C CA . TYR A 1 78 ? -19.944 -15.647 -6.994 1.00 78.50 78 TYR A CA 1
ATOM 634 C C . TYR A 1 78 ? -20.175 -14.408 -7.879 1.00 78.50 78 TYR A C 1
ATOM 636 O O . TYR A 1 78 ? -20.479 -14.505 -9.071 1.00 78.50 78 TYR A O 1
ATOM 644 N N . VAL A 1 79 ? -20.026 -13.216 -7.291 1.00 73.62 79 VAL A N 1
ATOM 645 C CA . VAL A 1 79 ? -20.281 -11.926 -7.946 1.00 73.62 79 VAL A CA 1
ATOM 646 C C . VAL A 1 79 ? -19.132 -10.950 -7.700 1.00 73.62 79 VAL A C 1
ATOM 648 O O . VAL A 1 79 ? -18.604 -10.868 -6.592 1.00 73.62 79 VAL A O 1
ATOM 651 N N . VAL A 1 80 ? -18.785 -10.177 -8.730 1.00 77.19 80 VAL A N 1
ATOM 652 C CA . VAL A 1 80 ? -17.903 -9.004 -8.652 1.00 77.19 80 VAL A CA 1
ATOM 653 C C . VAL A 1 80 ? -18.707 -7.761 -9.010 1.00 77.19 80 VAL A C 1
ATOM 655 O O . VAL A 1 80 ? -19.436 -7.757 -10.001 1.00 77.19 80 VAL A O 1
ATOM 658 N N . PHE A 1 81 ? -18.575 -6.700 -8.215 1.00 75.06 81 PHE A N 1
ATOM 659 C CA . PHE A 1 81 ? -19.298 -5.451 -8.446 1.00 75.06 81 PHE A CA 1
ATOM 660 C C . PHE A 1 81 ? -18.396 -4.391 -9.080 1.00 75.06 81 PHE A C 1
ATOM 662 O O . PHE A 1 81 ? -17.382 -4.021 -8.488 1.00 75.06 81 PHE A O 1
ATOM 669 N N . ALA A 1 82 ? -18.776 -3.890 -10.254 1.00 77.94 82 ALA A N 1
ATOM 670 C CA . ALA A 1 82 ? -18.061 -2.840 -10.978 1.00 77.94 82 ALA A CA 1
ATOM 671 C C . ALA A 1 82 ? -19.008 -2.071 -11.914 1.00 77.94 82 ALA A C 1
ATOM 673 O O . ALA A 1 82 ? -19.829 -2.664 -12.620 1.00 77.94 82 ALA A O 1
ATOM 674 N N . ASN A 1 83 ? -18.900 -0.746 -11.940 1.00 74.94 83 ASN A N 1
ATOM 675 C CA . ASN A 1 83 ? -19.698 0.108 -12.822 1.00 74.94 83 ASN A CA 1
ATOM 676 C C . ASN A 1 83 ? -19.120 0.173 -14.242 1.00 74.94 83 ASN A C 1
ATOM 678 O O . ASN A 1 83 ? -17.958 -0.158 -14.476 1.00 74.94 83 ASN A O 1
ATOM 682 N N . VAL A 1 84 ? -19.924 0.635 -15.206 1.00 74.00 84 VAL A N 1
ATOM 683 C CA . VAL A 1 84 ? -19.470 0.808 -16.591 1.00 74.00 84 VAL A CA 1
ATOM 684 C C . VAL A 1 84 ? -18.275 1.763 -16.629 1.00 74.00 84 VAL A C 1
ATOM 686 O O . VAL A 1 84 ? -18.361 2.900 -16.168 1.00 74.00 84 VAL A O 1
ATOM 689 N N . GLY A 1 85 ? -17.166 1.310 -17.209 1.00 71.38 85 GLY A N 1
ATOM 690 C CA . GLY A 1 85 ? -15.911 2.053 -17.289 1.00 71.38 85 GLY A CA 1
ATOM 691 C C . GLY A 1 85 ? -14.931 1.806 -16.138 1.00 71.38 85 GLY A C 1
ATOM 692 O O . GLY A 1 85 ? -13.785 2.233 -16.258 1.00 71.38 85 GLY A O 1
ATOM 693 N N . GLU A 1 86 ? -15.335 1.111 -15.072 1.00 80.81 86 GLU A N 1
ATOM 694 C CA . GLU A 1 86 ? -14.439 0.685 -13.990 1.00 80.81 86 GLU A CA 1
ATOM 695 C C . GLU A 1 86 ? -13.711 -0.620 -14.336 1.00 80.81 86 GLU A C 1
ATOM 697 O O . GLU A 1 86 ? -14.109 -1.362 -15.240 1.00 80.81 86 GLU A O 1
ATOM 702 N N . THR A 1 87 ? -12.649 -0.907 -13.581 1.00 82.94 87 THR A N 1
ATOM 703 C CA . THR A 1 87 ? -11.921 -2.172 -13.667 1.00 82.94 87 THR A CA 1
ATOM 704 C C . THR A 1 87 ? -12.516 -3.198 -12.704 1.00 82.94 87 THR A C 1
ATOM 706 O O . THR A 1 87 ? -12.493 -2.983 -11.493 1.00 82.94 87 THR A O 1
ATOM 709 N N . ALA A 1 88 ? -12.983 -4.338 -13.214 1.00 84.69 88 ALA A N 1
ATOM 710 C CA . ALA A 1 88 ? -13.361 -5.493 -12.399 1.00 84.69 88 ALA A CA 1
ATOM 711 C C . ALA A 1 88 ? -12.193 -6.483 -12.311 1.00 84.69 88 ALA A C 1
ATOM 713 O O . ALA A 1 88 ? -11.739 -6.983 -13.338 1.00 84.69 88 ALA A O 1
ATOM 714 N N . THR A 1 89 ? -11.735 -6.801 -11.099 1.00 88.19 89 THR A N 1
ATOM 715 C CA . THR A 1 89 ? -10.654 -7.774 -10.874 1.00 88.19 89 THR A CA 1
ATOM 716 C C . THR A 1 89 ? -11.106 -8.854 -9.903 1.00 88.19 89 THR A C 1
ATOM 718 O O . THR A 1 89 ? -11.624 -8.553 -8.829 1.00 88.19 89 THR A O 1
ATOM 721 N N . VAL A 1 90 ? -10.866 -10.115 -10.254 1.00 88.00 90 VAL A N 1
ATOM 722 C CA . VAL A 1 90 ? -11.132 -11.286 -9.413 1.00 88.00 90 VAL A CA 1
ATOM 723 C C . VAL A 1 90 ? -9.905 -12.177 -9.371 1.00 88.00 90 VAL A C 1
ATOM 725 O O . VAL A 1 90 ? -9.307 -12.435 -10.408 1.00 88.00 90 VAL A O 1
ATOM 728 N N . THR A 1 91 ? -9.553 -12.675 -8.189 1.00 91.62 91 THR A N 1
ATOM 729 C CA . THR A 1 91 ? -8.496 -13.677 -8.011 1.00 91.62 91 THR A CA 1
ATOM 730 C C . THR A 1 91 ? -9.086 -14.899 -7.324 1.00 91.62 91 THR A C 1
ATOM 732 O O . THR A 1 91 ? -9.763 -14.758 -6.309 1.00 91.62 91 THR A O 1
ATOM 735 N N . VAL A 1 92 ? -8.833 -16.084 -7.872 1.00 91.00 92 VAL A N 1
ATOM 736 C CA . VAL A 1 92 ? -9.282 -17.378 -7.344 1.00 91.00 92 VAL A CA 1
ATOM 737 C C . VAL A 1 92 ? -8.088 -18.248 -6.970 1.00 91.00 92 VAL A C 1
ATOM 739 O O . VAL A 1 92 ? -6.979 -18.047 -7.463 1.00 91.00 92 VAL A O 1
ATOM 742 N N . GLU A 1 93 ? -8.313 -19.237 -6.114 1.00 94.06 93 GLU A N 1
ATOM 743 C CA . GLU A 1 93 ? -7.280 -20.178 -5.691 1.00 94.06 93 GLU A CA 1
ATOM 744 C C . GLU A 1 93 ? -7.858 -21.591 -5.590 1.00 94.06 93 GLU A C 1
ATOM 746 O O . GLU A 1 93 ? -8.878 -21.816 -4.942 1.00 94.06 93 GLU A O 1
ATOM 751 N N . ALA A 1 94 ? -7.187 -22.555 -6.210 1.00 91.19 94 ALA A N 1
ATOM 752 C CA . ALA A 1 94 ? -7.469 -23.980 -6.120 1.00 91.19 94 ALA A CA 1
ATOM 753 C C . ALA A 1 94 ? -6.200 -24.739 -5.712 1.00 91.19 94 ALA A C 1
ATOM 755 O O . ALA A 1 94 ? -5.078 -24.324 -6.010 1.00 91.19 94 ALA A O 1
ATOM 756 N N . SER A 1 95 ? -6.379 -25.870 -5.032 1.00 90.38 95 SER A N 1
ATOM 757 C CA . SER A 1 95 ? -5.283 -26.707 -4.540 1.00 90.38 95 SER A CA 1
ATOM 758 C C . SER A 1 95 ? -5.484 -28.157 -4.949 1.00 90.38 95 SER A C 1
ATOM 760 O O . SER A 1 95 ? -6.607 -28.652 -4.937 1.00 90.38 95 SER A O 1
ATOM 762 N N . SER A 1 96 ? -4.392 -28.841 -5.293 1.00 88.06 96 SER A N 1
ATOM 763 C CA . SER A 1 96 ? -4.369 -30.268 -5.612 1.00 88.06 96 SER A CA 1
ATOM 764 C C . SER A 1 96 ? -3.170 -30.954 -4.961 1.00 88.06 96 SER A C 1
ATOM 766 O O . SER A 1 96 ? -2.088 -30.377 -4.832 1.00 88.06 96 SER A O 1
ATOM 768 N N . ASP A 1 97 ? -3.345 -32.219 -4.584 1.00 81.38 97 ASP A N 1
ATOM 769 C CA . ASP A 1 97 ? -2.273 -33.107 -4.134 1.00 81.38 97 ASP A CA 1
ATOM 770 C C . ASP A 1 97 ? -1.368 -33.594 -5.281 1.00 81.38 97 ASP A C 1
ATOM 772 O O . ASP A 1 97 ? -0.276 -34.104 -5.024 1.00 81.38 97 ASP A O 1
ATOM 776 N N . ALA A 1 98 ? -1.780 -33.396 -6.539 1.00 73.06 98 ALA A N 1
ATOM 777 C CA . ALA A 1 98 ? -0.993 -33.712 -7.731 1.00 73.06 98 ALA A CA 1
ATOM 778 C C . ALA A 1 98 ? 0.017 -32.616 -8.129 1.00 73.06 98 ALA A C 1
ATOM 780 O O . ALA A 1 98 ? 0.842 -32.848 -9.016 1.00 73.06 98 ALA A O 1
ATOM 781 N N . GLY A 1 99 ? 0.003 -31.453 -7.465 1.00 74.69 99 GLY A N 1
ATOM 782 C CA . GLY A 1 99 ? 0.955 -30.363 -7.696 1.00 74.69 99 GLY A CA 1
ATOM 783 C C . GLY A 1 99 ? 0.328 -29.106 -8.307 1.00 74.69 99 GLY A C 1
ATOM 784 O O . GLY A 1 99 ? -0.670 -28.603 -7.802 1.00 74.69 99 GLY A O 1
ATOM 785 N N . GLU A 1 100 ? 0.977 -28.543 -9.331 1.00 84.25 100 GLU A N 1
ATOM 786 C CA . GLU A 1 100 ? 0.639 -27.231 -9.904 1.00 84.25 100 GLU A CA 1
ATOM 787 C C . GLU A 1 100 ? -0.753 -27.220 -10.560 1.00 84.25 100 GLU A C 1
ATOM 789 O O . GLU A 1 100 ? -1.079 -28.094 -11.363 1.00 84.25 100 GLU A O 1
ATOM 794 N N . VAL A 1 101 ? -1.562 -26.208 -10.227 1.00 92.00 101 VAL A N 1
ATOM 795 C CA . VAL A 1 101 ? -2.910 -26.008 -10.771 1.00 92.00 101 VAL A CA 1
ATOM 796 C C . VAL A 1 101 ? -2.878 -24.886 -11.802 1.00 92.00 101 VAL A C 1
ATOM 798 O O . VAL A 1 101 ? -2.373 -23.795 -11.543 1.00 92.00 101 VAL A O 1
ATOM 801 N N . SER A 1 102 ? -3.440 -25.154 -12.975 1.00 92.06 102 SER A N 1
ATOM 802 C CA . SER A 1 102 ? -3.590 -24.184 -14.058 1.00 92.06 102 SER A CA 1
ATOM 803 C C . SER A 1 102 ? -5.038 -23.710 -14.166 1.00 92.06 102 SER A C 1
ATOM 805 O O . SER A 1 102 ? -5.958 -24.478 -13.898 1.00 92.06 102 SER A O 1
ATOM 807 N N . TYR A 1 103 ? -5.234 -22.453 -14.568 1.00 94.06 103 TYR A N 1
ATOM 808 C CA . TYR A 1 103 ? -6.539 -21.784 -14.600 1.00 94.06 103 TYR A CA 1
ATOM 809 C C . TYR A 1 103 ? -6.810 -21.214 -15.987 1.00 94.06 103 TYR A C 1
ATOM 811 O O . TYR A 1 103 ? -5.923 -20.596 -16.585 1.00 94.06 103 TYR A O 1
ATOM 819 N N . THR A 1 104 ? -8.037 -21.373 -16.470 1.00 91.69 104 THR A N 1
ATOM 820 C CA . THR A 1 104 ? -8.503 -20.808 -17.741 1.00 91.69 104 THR A CA 1
ATOM 821 C C . THR A 1 104 ? -9.860 -20.147 -17.549 1.00 91.69 104 THR A C 1
ATOM 823 O O . THR A 1 104 ? -10.739 -20.732 -16.923 1.00 91.69 104 THR A O 1
ATOM 826 N N . TRP A 1 105 ? -10.033 -18.944 -18.092 1.00 90.75 105 TRP A N 1
ATOM 827 C CA . TRP A 1 105 ? -11.269 -18.170 -17.986 1.00 90.75 105 TRP A CA 1
ATOM 828 C C . TRP A 1 105 ? -12.019 -18.109 -19.316 1.00 90.75 105 TRP A C 1
ATOM 830 O O . TRP A 1 105 ? -11.401 -17.919 -20.369 1.00 90.75 105 TRP A O 1
ATOM 840 N N . TYR A 1 106 ? -13.347 -18.210 -19.252 1.00 85.81 106 TYR A N 1
ATOM 841 C CA . TYR A 1 106 ? -14.266 -18.188 -20.397 1.00 85.81 106 TYR A CA 1
ATOM 842 C C . TYR A 1 106 ? -15.437 -17.214 -20.178 1.00 85.81 106 TYR A C 1
ATOM 844 O O . TYR A 1 106 ? -15.803 -16.968 -19.032 1.00 85.81 106 TYR A O 1
ATOM 852 N N . GLU A 1 107 ? -16.039 -16.706 -21.262 1.00 82.88 107 GLU A N 1
ATOM 853 C CA . GLU A 1 107 ? -17.242 -15.841 -21.265 1.00 82.88 107 GLU A CA 1
ATOM 854 C C . GLU A 1 107 ? -18.408 -16.467 -22.090 1.00 82.88 107 GLU A C 1
ATOM 856 O O . GLU A 1 107 ? -18.225 -16.735 -23.277 1.00 82.88 107 GLU A O 1
ATOM 861 N N . ASP A 1 108 ? -19.557 -16.691 -21.424 1.00 70.94 108 ASP A N 1
ATOM 862 C CA . ASP A 1 108 ? -20.958 -17.061 -21.788 1.00 70.94 108 ASP A CA 1
ATOM 863 C C . ASP A 1 108 ? -21.334 -18.134 -22.864 1.00 70.94 108 ASP A C 1
ATOM 865 O O . ASP A 1 108 ? -20.597 -18.486 -23.787 1.00 70.94 108 ASP A O 1
ATOM 869 N N . GLU A 1 109 ? -22.558 -18.672 -22.702 1.00 53.62 109 GLU A N 1
ATOM 870 C CA . GLU A 1 109 ? -23.214 -19.840 -23.321 1.00 53.62 109 GLU A CA 1
ATOM 871 C C . GLU A 1 109 ? -23.497 -19.780 -24.846 1.00 53.62 109 GLU A C 1
ATOM 873 O O . GLU A 1 109 ? -24.633 -19.558 -25.259 1.00 53.62 109 GLU A O 1
ATOM 878 N N . ILE A 1 110 ? -22.550 -20.148 -25.726 1.00 37.81 110 ILE A N 1
ATOM 879 C CA . ILE A 1 110 ? -22.891 -20.772 -27.033 1.00 37.81 110 ILE A CA 1
ATOM 880 C C . ILE A 1 110 ? -21.821 -21.789 -27.473 1.00 37.81 110 ILE A C 1
ATOM 882 O O . ILE A 1 110 ? -20.947 -21.487 -28.275 1.00 37.81 110 ILE A O 1
ATOM 886 N N . SER A 1 111 ? -21.934 -23.039 -27.015 1.00 41.94 111 SER A N 1
ATOM 887 C CA . SER A 1 111 ? -21.305 -24.277 -27.544 1.00 41.94 111 SER A CA 1
ATOM 888 C C . SER A 1 111 ? -19.775 -24.371 -27.749 1.00 41.94 111 SER A C 1
ATOM 890 O O . SER A 1 111 ? -19.297 -25.491 -27.896 1.00 41.94 111 SER A O 1
ATOM 892 N N . GLU A 1 112 ? -19.006 -23.281 -27.708 1.00 50.97 112 GLU A N 1
ATOM 893 C CA . GLU A 1 112 ? -17.535 -23.221 -27.785 1.00 50.97 112 GLU A CA 1
ATOM 894 C C . GLU A 1 112 ? -17.059 -21.903 -27.118 1.00 50.97 112 GLU A C 1
ATOM 896 O O . GLU A 1 112 ? -16.816 -20.912 -27.803 1.00 50.97 112 GLU A O 1
ATOM 901 N N . GLY A 1 113 ? -17.004 -21.838 -25.779 1.00 59.06 113 GLY A N 1
ATOM 902 C CA . GLY A 1 113 ? -16.667 -20.603 -25.044 1.00 59.06 113 GLY A CA 1
ATOM 903 C C . GLY A 1 113 ? -15.314 -19.992 -25.450 1.00 59.06 113 GLY A C 1
ATOM 904 O O . GLY A 1 113 ? -14.330 -20.709 -25.648 1.00 59.06 113 GLY A O 1
ATOM 905 N N . CYS A 1 114 ? -15.252 -18.661 -25.577 1.00 71.31 114 CYS A N 1
ATOM 906 C CA . CYS A 1 114 ? -14.024 -17.941 -25.928 1.00 71.31 114 CYS A CA 1
ATOM 907 C C . CYS A 1 114 ? -13.121 -17.821 -24.695 1.00 71.31 114 CYS A C 1
ATOM 909 O O . CYS A 1 114 ? -13.554 -17.318 -23.662 1.00 71.31 114 CYS A O 1
ATOM 911 N N . MET A 1 115 ? -11.869 -18.273 -24.797 1.00 84.06 115 MET A N 1
ATOM 912 C CA . MET A 1 115 ? -10.885 -18.097 -23.728 1.00 84.06 115 MET A CA 1
ATOM 913 C C . MET A 1 115 ? -10.525 -16.611 -23.610 1.00 84.06 115 MET A C 1
ATOM 915 O O . MET A 1 115 ? -9.992 -16.030 -24.556 1.00 84.06 115 MET A O 1
ATOM 919 N N . ILE A 1 116 ? -10.797 -16.017 -22.451 1.00 86.69 116 ILE A N 1
ATOM 920 C CA . ILE A 1 116 ? -10.572 -14.588 -22.174 1.00 86.69 116 ILE A CA 1
ATOM 921 C C . ILE A 1 116 ? -9.354 -14.335 -21.279 1.00 86.69 116 ILE A C 1
ATOM 923 O O . ILE A 1 116 ? -8.884 -13.205 -21.188 1.00 86.69 116 ILE A O 1
ATOM 927 N N . GLY A 1 117 ? -8.808 -15.373 -20.642 1.00 85.19 117 GLY A N 1
ATOM 928 C CA . GLY A 1 117 ? -7.645 -15.236 -19.773 1.00 85.19 117 GLY A CA 1
ATOM 929 C C . GLY A 1 117 ? -7.112 -16.566 -19.255 1.00 85.19 117 GLY A C 1
ATOM 930 O O . GLY A 1 117 ? -7.782 -17.597 -19.314 1.00 85.19 117 GLY A O 1
ATOM 931 N N . THR A 1 118 ? -5.889 -16.527 -18.734 1.00 90.44 118 THR A N 1
ATOM 932 C CA . THR A 1 118 ? -5.217 -17.657 -18.079 1.00 90.44 118 THR A CA 1
ATOM 933 C C . THR A 1 118 ? -4.567 -17.185 -16.787 1.00 90.44 118 THR A C 1
ATOM 935 O O . THR A 1 118 ? -4.049 -16.070 -16.743 1.00 90.44 118 THR A O 1
ATOM 938 N N . GLY A 1 119 ? -4.523 -18.050 -15.777 1.00 90.94 119 GLY A N 1
ATOM 939 C CA . GLY A 1 119 ? -4.011 -17.716 -14.447 1.00 90.94 119 GLY A CA 1
ATOM 940 C C . GLY A 1 119 ? -5.122 -17.436 -13.425 1.00 90.94 119 GLY A C 1
ATOM 941 O O . GLY A 1 119 ? -6.298 -17.364 -13.787 1.00 90.94 119 GLY A O 1
ATOM 942 N N . PRO A 1 120 ? -4.763 -17.323 -12.136 1.00 91.50 120 PRO A N 1
ATOM 943 C CA . PRO A 1 120 ? -5.736 -17.237 -11.047 1.00 91.50 120 PRO A CA 1
ATOM 944 C C . PRO A 1 120 ? -6.510 -15.915 -11.030 1.00 91.50 120 PRO A C 1
ATOM 946 O O . PRO A 1 120 ? -7.541 -15.833 -10.374 1.00 91.50 120 PRO A O 1
ATOM 949 N N . THR A 1 121 ? -6.045 -14.885 -11.743 1.00 92.50 121 THR A N 1
ATOM 950 C CA . THR A 1 121 ? -6.670 -13.558 -11.758 1.00 92.50 121 THR A CA 1
ATOM 951 C C . THR A 1 121 ? -7.283 -13.245 -13.119 1.00 92.50 121 THR A C 1
ATOM 953 O O . THR A 1 121 ? -6.600 -13.343 -14.138 1.00 92.50 121 THR A O 1
ATOM 956 N N . LEU A 1 122 ? -8.546 -12.818 -13.128 1.00 91.12 122 LEU A N 1
ATOM 957 C CA . LEU A 1 122 ? -9.213 -12.210 -14.279 1.00 91.12 122 LEU A CA 1
ATOM 958 C C . LEU A 1 122 ? -9.392 -10.708 -14.019 1.00 91.12 122 LEU A C 1
ATOM 960 O O . LEU A 1 122 ? -9.889 -10.315 -12.964 1.00 91.12 122 LEU A O 1
ATOM 964 N N . THR A 1 123 ? -9.016 -9.887 -15.001 1.00 90.81 123 THR A N 1
ATOM 965 C CA . THR A 1 123 ? -9.160 -8.425 -14.971 1.00 90.81 123 THR A CA 1
ATOM 966 C C . THR A 1 123 ? -9.912 -7.952 -16.211 1.00 90.81 123 THR A C 1
ATOM 968 O O . THR A 1 123 ? -9.515 -8.268 -17.331 1.00 90.81 123 THR A O 1
ATOM 971 N N . ILE A 1 124 ? -10.959 -7.152 -16.017 1.00 87.06 124 ILE A N 1
ATOM 972 C CA . ILE A 1 124 ? -11.692 -6.442 -17.070 1.00 87.06 124 ILE A CA 1
ATOM 973 C C . ILE A 1 124 ? -11.485 -4.947 -16.841 1.00 87.06 124 ILE A C 1
ATOM 975 O O . ILE A 1 124 ? -12.113 -4.379 -15.961 1.00 87.06 124 ILE A O 1
ATOM 979 N N . GLU A 1 125 ? -10.588 -4.316 -17.605 1.00 82.56 125 GLU A N 1
ATOM 980 C CA . GLU A 1 125 ? -10.108 -2.933 -17.384 1.00 82.56 125 GLU A CA 1
ATOM 981 C C . GLU A 1 125 ? -11.131 -1.826 -17.702 1.00 82.56 125 GLU A C 1
ATOM 983 O O . GLU A 1 125 ? -10.895 -0.655 -17.414 1.00 82.56 125 GLU A O 1
ATOM 988 N N . SER A 1 126 ? -12.255 -2.171 -18.330 1.00 84.88 126 SER A N 1
ATOM 989 C CA . SER A 1 126 ? -13.338 -1.230 -18.614 1.00 84.88 126 SER A CA 1
ATOM 990 C C . SER A 1 126 ? -14.637 -1.999 -18.824 1.00 84.88 126 SER A C 1
ATOM 992 O O . SER A 1 126 ? -14.954 -2.405 -19.944 1.00 84.88 126 SER A O 1
ATOM 994 N N . VAL A 1 127 ? -15.358 -2.241 -17.731 1.00 82.50 127 VAL A N 1
ATOM 995 C CA . VAL A 1 127 ? -16.628 -2.977 -17.754 1.00 82.50 127 VAL A CA 1
ATOM 996 C C . VAL A 1 127 ? -17.614 -2.276 -18.687 1.00 82.50 127 VAL A C 1
ATOM 998 O O . VAL A 1 127 ? -17.820 -1.065 -18.608 1.00 82.50 127 VAL A O 1
ATOM 1001 N N . ALA A 1 128 ? -18.219 -3.028 -19.595 1.00 77.94 128 ALA A N 1
ATOM 1002 C CA . ALA A 1 128 ? -19.277 -2.575 -20.482 1.00 77.94 128 ALA A CA 1
ATOM 1003 C C . ALA A 1 128 ? -20.638 -3.079 -19.990 1.00 77.94 128 ALA A C 1
ATOM 1005 O O . ALA A 1 128 ? -20.740 -4.103 -19.327 1.00 77.94 128 ALA A O 1
ATOM 1006 N N . GLU A 1 129 ? -21.716 -2.408 -20.395 1.00 70.88 129 GLU A N 1
ATOM 1007 C CA . GLU A 1 129 ? -23.088 -2.787 -20.019 1.00 70.88 129 GLU A CA 1
ATOM 1008 C C . GLU A 1 129 ? -23.445 -4.238 -20.403 1.00 70.88 129 GLU A C 1
ATOM 1010 O O . GLU A 1 129 ? -24.220 -4.892 -19.709 1.00 70.88 129 GLU A O 1
ATOM 1015 N N . ARG A 1 130 ? -22.842 -4.782 -21.474 1.00 72.94 130 ARG A N 1
ATOM 1016 C CA . ARG A 1 130 ? -23.032 -6.192 -21.864 1.00 72.94 130 ARG A CA 1
ATOM 1017 C C . ARG A 1 130 ? -22.481 -7.174 -20.825 1.00 72.94 130 ARG A C 1
ATOM 1019 O O . ARG A 1 130 ? -23.011 -8.271 -20.713 1.00 72.94 130 ARG A O 1
ATOM 1026 N N . ASP A 1 131 ? -21.440 -6.782 -20.089 1.00 75.12 131 ASP A N 1
ATOM 1027 C CA . ASP A 1 131 ? -20.703 -7.674 -19.192 1.00 75.12 131 ASP A CA 1
ATOM 1028 C C . ASP A 1 131 ? -21.548 -8.012 -17.944 1.00 75.12 131 ASP A C 1
ATOM 1030 O O . ASP A 1 131 ? -21.283 -8.999 -17.266 1.00 75.12 131 ASP A O 1
ATOM 1034 N N . TYR A 1 132 ? -22.622 -7.250 -17.678 1.00 69.06 132 TYR A N 1
ATOM 1035 C CA . TYR A 1 132 ? -23.618 -7.548 -16.638 1.00 69.06 132 TYR A CA 1
ATOM 1036 C C . TYR A 1 132 ? -24.536 -8.731 -16.960 1.00 69.06 132 TYR A C 1
ATOM 1038 O O . TYR A 1 132 ? -25.121 -9.322 -16.053 1.00 69.06 132 TYR A O 1
ATOM 1046 N N . GLY A 1 133 ? -24.686 -9.061 -18.245 1.00 60.72 133 GLY A N 1
ATOM 1047 C CA . GLY A 1 133 ? -25.447 -10.220 -18.710 1.00 60.72 133 GLY A CA 1
ATOM 1048 C C . GLY A 1 133 ? -24.584 -11.456 -18.971 1.00 60.72 133 GLY A C 1
ATOM 1049 O O . GLY A 1 133 ? -25.141 -12.539 -19.121 1.00 60.72 133 GLY A O 1
ATOM 1050 N N . SER A 1 134 ? -23.255 -11.301 -19.023 1.00 69.56 134 SER A N 1
ATOM 1051 C CA . SER A 1 134 ? -22.307 -12.381 -19.307 1.00 69.56 134 SER A CA 1
ATOM 1052 C C . SER A 1 134 ? -22.079 -13.273 -18.081 1.00 69.56 134 SER A C 1
ATOM 1054 O O . SER A 1 134 ? -21.943 -12.797 -16.950 1.00 69.56 134 SER A O 1
ATOM 1056 N N . SER A 1 135 ? -21.962 -14.580 -18.314 1.00 76.62 135 SER A N 1
ATOM 1057 C CA . SER A 1 135 ? -21.440 -15.525 -17.324 1.00 76.62 135 SER A CA 1
ATOM 1058 C C . SER A 1 135 ? -19.952 -15.768 -17.563 1.00 76.62 135 SER A C 1
ATOM 1060 O O . SER A 1 135 ? -19.555 -16.157 -18.660 1.00 76.62 135 SER A O 1
ATOM 1062 N N . PHE A 1 136 ? -19.127 -15.575 -16.539 1.00 86.06 136 PHE A N 1
ATOM 1063 C CA . PHE A 1 136 ? -17.699 -15.877 -16.582 1.00 86.06 136 PHE A CA 1
ATOM 1064 C C . PHE A 1 136 ? -17.446 -17.219 -15.898 1.00 86.06 136 PHE A C 1
ATOM 1066 O O . PHE A 1 136 ? -17.962 -17.460 -14.813 1.00 86.06 136 PHE A O 1
ATOM 1073 N N . ILE A 1 137 ? -16.660 -18.100 -16.510 1.00 88.56 137 ILE A N 1
ATOM 1074 C CA . ILE A 1 137 ? -16.366 -19.429 -15.956 1.00 88.56 137 ILE A CA 1
ATOM 1075 C C . ILE A 1 137 ? -14.865 -19.537 -15.742 1.00 88.56 137 ILE A C 1
ATOM 1077 O O . ILE A 1 137 ? -14.097 -19.338 -16.686 1.00 88.56 137 ILE A O 1
ATOM 1081 N N . CYS A 1 138 ? -14.446 -19.874 -14.522 1.00 90.31 138 CYS A N 1
ATOM 1082 C CA . CYS A 1 138 ? -13.071 -20.278 -14.256 1.00 90.31 138 CYS A CA 1
ATOM 1083 C C . CYS A 1 138 ? -12.980 -21.796 -14.246 1.00 90.31 138 CYS A C 1
ATOM 1085 O O . CYS A 1 138 ? -13.706 -22.457 -13.509 1.00 90.31 138 CYS A O 1
ATOM 1087 N N . VAL A 1 139 ? -12.052 -22.337 -15.022 1.00 91.75 139 VAL A N 1
ATOM 1088 C CA . VAL A 1 139 ? -11.748 -23.762 -15.086 1.00 91.75 139 VAL A CA 1
ATOM 1089 C C . VAL A 1 139 ? -10.349 -23.976 -14.521 1.00 91.75 139 VAL A C 1
ATOM 1091 O O . VAL A 1 139 ? -9.371 -23.506 -15.107 1.00 91.75 139 VAL A O 1
ATOM 1094 N N . ALA A 1 140 ? -10.248 -24.691 -13.401 1.00 90.62 140 ALA A N 1
ATOM 1095 C CA . ALA A 1 140 ? -8.984 -25.071 -12.779 1.00 90.62 140 ALA A CA 1
ATOM 1096 C C . ALA A 1 140 ? -8.676 -26.552 -13.042 1.00 90.62 140 ALA A C 1
ATOM 1098 O O . ALA A 1 140 ? -9.540 -27.414 -12.880 1.00 90.62 140 ALA A O 1
ATOM 1099 N N . THR A 1 141 ? -7.446 -26.868 -13.451 1.00 88.31 141 THR A N 1
ATOM 1100 C CA . THR A 1 141 ? -7.006 -28.239 -13.755 1.00 88.31 141 THR A CA 1
ATOM 1101 C C . THR A 1 141 ? -5.588 -28.509 -13.266 1.00 88.31 141 THR A C 1
ATOM 1103 O O . THR A 1 141 ? -4.691 -27.683 -13.440 1.00 88.31 141 THR A O 1
ATOM 1106 N N . ASP A 1 142 ? -5.386 -29.689 -12.683 1.00 85.25 142 ASP A N 1
ATOM 1107 C CA . ASP A 1 142 ? -4.080 -30.224 -12.265 1.00 85.25 142 ASP A CA 1
ATOM 1108 C C . ASP A 1 142 ? -3.492 -31.216 -13.295 1.00 85.25 142 ASP A C 1
ATOM 1110 O O . ASP A 1 142 ? -2.507 -31.906 -13.032 1.00 85.25 142 ASP A O 1
ATOM 1114 N N . GLY A 1 143 ? -4.121 -31.326 -14.474 1.00 75.44 143 GLY A N 1
ATOM 1115 C CA . GLY A 1 143 ? -3.769 -32.282 -15.531 1.00 75.44 143 GLY A CA 1
ATOM 1116 C C . GLY A 1 143 ? -4.463 -33.650 -15.428 1.00 75.44 143 GLY A C 1
ATOM 1117 O O . GLY A 1 143 ? -4.469 -34.407 -16.408 1.00 75.44 143 GLY A O 1
ATOM 1118 N N . TYR A 1 144 ? -5.102 -33.960 -14.295 1.00 71.81 144 TYR A N 1
ATOM 1119 C CA . TYR A 1 144 ? -5.824 -35.216 -14.047 1.00 71.81 144 TYR A CA 1
ATOM 1120 C C . TYR A 1 144 ? -7.313 -35.004 -13.742 1.00 71.81 144 TYR A C 1
ATOM 1122 O O . TYR A 1 144 ? -8.152 -35.773 -14.217 1.00 71.81 144 TYR A O 1
ATOM 1130 N N . ARG A 1 145 ? -7.651 -33.961 -12.979 1.00 77.81 145 ARG A N 1
ATOM 1131 C CA . ARG A 1 145 ? -9.011 -33.494 -12.688 1.00 77.81 145 ARG A CA 1
ATOM 1132 C C . ARG A 1 145 ? -9.190 -32.053 -13.130 1.00 77.81 145 ARG A C 1
ATOM 1134 O O . ARG A 1 145 ? -8.241 -31.295 -13.295 1.00 77.81 145 ARG A O 1
ATOM 1141 N N . THR A 1 146 ? -10.448 -31.682 -13.312 1.00 85.19 146 THR A N 1
ATOM 1142 C CA . THR A 1 146 ? -10.851 -30.318 -13.622 1.00 85.19 146 THR A CA 1
ATOM 1143 C C . THR A 1 146 ? -12.062 -29.965 -12.775 1.00 85.19 146 THR A C 1
ATOM 1145 O O . THR A 1 146 ? -12.978 -30.780 -12.657 1.00 85.19 146 THR A O 1
ATOM 1148 N N . ILE A 1 147 ? -12.031 -28.780 -12.176 1.00 86.50 147 ILE A N 1
ATOM 1149 C CA . ILE A 1 147 ? -13.148 -28.162 -11.460 1.00 86.50 147 ILE A CA 1
ATOM 1150 C C . ILE A 1 147 ? -13.473 -26.837 -12.145 1.00 86.50 147 ILE A C 1
ATOM 1152 O O . ILE A 1 147 ? -12.584 -26.186 -12.698 1.00 86.50 147 ILE A O 1
ATOM 1156 N N . GLU A 1 148 ? -14.740 -26.451 -12.137 1.00 90.62 148 GLU A N 1
ATOM 1157 C CA . GLU A 1 148 ? -15.201 -25.209 -12.749 1.00 90.62 148 GLU A CA 1
ATOM 1158 C C . GLU A 1 148 ? -16.165 -24.490 -11.817 1.00 90.62 148 GLU A C 1
ATOM 1160 O O . GLU A 1 148 ? -16.925 -25.144 -11.105 1.00 90.62 148 GLU A O 1
ATOM 1165 N N . GLU A 1 149 ? -16.112 -23.161 -11.814 1.00 86.38 149 GLU A N 1
ATOM 1166 C CA . GLU A 1 149 ? -17.055 -22.319 -11.080 1.00 86.38 149 GLU A CA 1
ATOM 1167 C C . GLU A 1 149 ? -17.405 -21.052 -11.857 1.00 86.38 149 GLU A C 1
ATOM 1169 O O . GLU A 1 149 ? -16.627 -20.557 -12.682 1.00 86.38 149 GLU A O 1
ATOM 1174 N N . TRP A 1 150 ? -18.610 -20.552 -11.589 1.00 86.06 150 TRP A N 1
ATOM 1175 C CA . TRP A 1 150 ? -19.228 -19.450 -12.320 1.00 86.06 150 TRP A CA 1
ATOM 1176 C C . TRP A 1 150 ? -19.057 -18.136 -11.565 1.00 86.06 150 TRP A C 1
ATOM 1178 O O . TRP A 1 150 ? -19.039 -18.096 -10.340 1.00 86.06 150 TRP A O 1
ATOM 1188 N N . LEU A 1 151 ? -18.961 -17.042 -12.308 1.00 83.94 151 LEU A N 1
ATOM 1189 C CA . LEU A 1 151 ? -18.809 -15.692 -11.798 1.00 83.94 151 LEU A CA 1
ATOM 1190 C C . LEU A 1 151 ? -19.667 -14.737 -12.627 1.00 83.94 151 LEU A C 1
ATOM 1192 O O . LEU A 1 151 ? -19.705 -14.824 -13.855 1.00 83.94 151 LEU A O 1
ATOM 1196 N N . ARG A 1 152 ? -20.334 -13.793 -11.965 1.00 82.12 152 ARG A N 1
ATOM 1197 C CA . ARG A 1 152 ? -21.077 -12.715 -12.631 1.00 82.12 152 ARG A CA 1
ATOM 1198 C C . ARG A 1 152 ? -20.510 -11.353 -12.266 1.00 82.12 152 ARG A C 1
ATOM 1200 O O . ARG A 1 152 ? -20.072 -11.145 -11.136 1.00 82.12 152 ARG A O 1
ATOM 1207 N N . ILE A 1 153 ? -20.575 -10.412 -13.201 1.00 77.81 153 ILE A N 1
ATOM 1208 C CA . ILE A 1 153 ? -20.305 -9.001 -12.920 1.00 77.81 153 ILE A CA 1
ATOM 1209 C C . ILE A 1 153 ? -21.638 -8.285 -12.750 1.00 77.81 153 ILE A C 1
ATOM 1211 O O . ILE A 1 153 ? -22.579 -8.516 -13.504 1.00 77.81 153 ILE A O 1
ATOM 1215 N N . ARG A 1 154 ? -21.745 -7.431 -11.737 1.00 71.25 154 ARG A N 1
ATOM 1216 C CA . ARG A 1 154 ? -22.937 -6.617 -11.466 1.00 71.25 154 ARG A CA 1
ATOM 1217 C C . ARG A 1 154 ? -22.533 -5.151 -11.265 1.00 71.25 154 ARG A C 1
ATOM 1219 O O . ARG A 1 154 ? -21.413 -4.903 -10.822 1.00 71.25 154 ARG A O 1
ATOM 1226 N N . PRO A 1 155 ? -23.401 -4.173 -11.568 1.00 64.50 155 PRO A N 1
ATOM 1227 C CA . PRO A 1 155 ? -23.138 -2.776 -11.223 1.00 64.50 155 PRO A CA 1
ATOM 1228 C C . PRO A 1 155 ? -23.080 -2.594 -9.698 1.00 64.50 155 PRO A C 1
ATOM 1230 O O . PRO A 1 155 ? -23.741 -3.330 -8.960 1.00 64.50 155 PRO A O 1
ATOM 1233 N N . GLN A 1 156 ? -22.303 -1.624 -9.208 1.00 62.94 156 GLN A N 1
ATOM 1234 C CA . GLN A 1 156 ? -22.346 -1.261 -7.789 1.00 62.94 156 GLN A CA 1
ATOM 1235 C C . GLN A 1 156 ? -23.663 -0.528 -7.495 1.00 62.94 156 GLN A C 1
ATOM 1237 O O . GLN A 1 156 ? -24.019 0.425 -8.185 1.00 62.94 156 GLN A O 1
ATOM 1242 N N . THR A 1 157 ? -24.402 -0.971 -6.475 1.00 60.94 157 THR A N 1
ATOM 1243 C CA . THR A 1 157 ? -25.680 -0.350 -6.093 1.00 60.94 157 THR A CA 1
ATOM 1244 C C . THR A 1 157 ? -25.438 0.735 -5.044 1.00 60.94 157 THR A C 1
ATOM 1246 O O . THR A 1 157 ? -24.865 0.436 -3.996 1.00 60.94 157 THR A O 1
ATOM 1249 N N . ASN A 1 158 ? -25.965 1.944 -5.250 1.00 66.31 158 ASN A N 1
ATOM 1250 C CA . ASN A 1 158 ? -26.066 2.978 -4.200 1.00 66.31 158 ASN A CA 1
ATOM 1251 C C . ASN A 1 158 ? -27.364 2.849 -3.383 1.00 66.31 158 ASN A C 1
ATOM 1253 O O . ASN A 1 158 ? -27.806 3.796 -2.731 1.00 66.31 158 ASN A O 1
ATOM 1257 N N . LEU A 1 159 ? -28.012 1.684 -3.463 1.00 71.75 159 LEU A N 1
ATOM 1258 C CA . LEU A 1 159 ? -29.188 1.368 -2.679 1.00 71.75 159 LEU A CA 1
ATOM 1259 C C . LEU A 1 159 ? -28.813 1.414 -1.190 1.00 71.75 159 LEU A C 1
ATOM 1261 O O . LEU A 1 159 ? -27.727 0.997 -0.793 1.00 71.75 159 LEU A O 1
ATOM 1265 N N . THR A 1 160 ? -29.709 1.897 -0.341 1.00 80.12 160 THR A N 1
ATOM 1266 C CA . THR A 1 160 ? -29.619 1.693 1.106 1.00 80.12 160 THR A CA 1
ATOM 1267 C C . THR A 1 160 ? -30.946 1.160 1.614 1.00 80.12 160 THR A C 1
ATOM 1269 O O . THR A 1 160 ? -31.997 1.493 1.072 1.00 80.12 160 THR A O 1
ATOM 1272 N N . LEU A 1 161 ? -30.897 0.315 2.645 1.00 81.94 161 LEU A N 1
ATOM 1273 C CA . LEU A 1 161 ? -32.070 -0.178 3.360 1.00 81.94 161 LEU A CA 1
ATOM 1274 C C . LEU A 1 161 ? -31.797 -0.091 4.860 1.00 81.94 161 LEU A C 1
ATOM 1276 O O . LEU A 1 161 ? -30.927 -0.789 5.390 1.00 81.94 161 LEU A O 1
ATOM 1280 N N . THR A 1 162 ? -32.564 0.756 5.537 1.00 81.06 162 THR A N 1
ATOM 1281 C CA . THR A 1 162 ? -32.493 0.947 6.987 1.00 81.06 162 THR A CA 1
ATOM 1282 C C . THR A 1 162 ? -33.813 0.527 7.609 1.00 81.06 162 THR A C 1
ATOM 1284 O O . THR A 1 162 ? -34.869 0.993 7.189 1.00 81.06 162 THR A O 1
ATOM 1287 N N . LEU A 1 163 ? -33.755 -0.348 8.611 1.00 75.69 163 LEU A N 1
ATOM 1288 C CA . LEU A 1 163 ? -34.901 -0.712 9.443 1.00 75.69 163 LEU A CA 1
ATOM 1289 C C . LEU A 1 163 ? -34.792 0.019 10.781 1.00 75.69 163 LEU A C 1
ATOM 1291 O O . LEU A 1 163 ? -33.688 0.192 11.293 1.00 75.69 163 LEU A O 1
ATOM 1295 N N . GLU A 1 164 ? -35.922 0.419 11.362 1.00 81.31 164 GLU A N 1
ATOM 1296 C CA . GLU A 1 164 ? -35.940 0.974 12.725 1.00 81.31 164 GLU A CA 1
ATOM 1297 C C . GLU A 1 164 ? -35.547 -0.083 13.773 1.00 81.31 164 GLU A C 1
ATOM 1299 O O . GLU A 1 164 ? -34.946 0.247 14.793 1.00 81.31 164 GLU A O 1
ATOM 1304 N N . GLN A 1 165 ? -35.878 -1.352 13.514 1.00 68.75 165 GLN A N 1
ATOM 1305 C CA . GLN A 1 165 ? -35.586 -2.494 14.376 1.00 68.75 165 GLN A CA 1
ATOM 1306 C C . GLN A 1 165 ? -35.508 -3.781 13.543 1.00 68.75 165 GLN A C 1
ATOM 1308 O O . GLN A 1 165 ? -36.268 -3.957 12.589 1.00 68.75 165 GLN A O 1
ATOM 1313 N N . ASP A 1 166 ? -34.612 -4.689 13.924 1.00 68.06 166 ASP A N 1
ATOM 1314 C CA . ASP A 1 166 ? -34.387 -5.988 13.280 1.00 68.06 166 ASP A CA 1
ATOM 1315 C C . ASP A 1 166 ? -34.720 -7.190 14.186 1.00 68.06 166 ASP A C 1
ATOM 1317 O O . ASP A 1 166 ? -34.800 -8.319 13.721 1.00 68.06 166 ASP A O 1
ATOM 1321 N N . ASN A 1 167 ? -34.981 -6.976 15.476 1.00 64.56 167 ASN A N 1
ATOM 1322 C CA . ASN A 1 167 ? -35.348 -8.029 16.422 1.00 64.56 167 ASN A CA 1
ATOM 1323 C C . ASN A 1 167 ? -36.632 -7.662 17.167 1.00 64.56 167 ASN A C 1
ATOM 1325 O O . ASN A 1 167 ? -36.658 -6.686 17.912 1.00 64.56 167 ASN A O 1
ATOM 1329 N N . PHE A 1 168 ? -37.680 -8.469 17.020 1.00 64.94 168 PHE A N 1
ATOM 1330 C CA . PHE A 1 168 ? -38.991 -8.239 17.620 1.00 64.94 168 PHE A CA 1
ATOM 1331 C C . PHE A 1 168 ? -39.291 -9.313 18.661 1.00 64.94 168 PHE A C 1
ATOM 1333 O O . PHE A 1 168 ? -39.366 -10.499 18.343 1.00 64.94 168 PHE A O 1
ATOM 1340 N N . LEU A 1 169 ? -39.507 -8.888 19.906 1.00 57.53 169 LEU A N 1
ATOM 1341 C CA . LEU A 1 169 ? -39.963 -9.753 20.990 1.00 57.53 169 LEU A CA 1
ATOM 1342 C C . LEU A 1 169 ? -41.433 -9.443 21.284 1.00 57.53 169 LEU A C 1
ATOM 1344 O O . LEU A 1 169 ? -41.758 -8.341 21.723 1.00 57.53 169 LEU A O 1
ATOM 1348 N N . VAL A 1 170 ? -42.327 -10.386 20.994 1.00 60.81 170 VAL A N 1
ATOM 1349 C CA . VAL A 1 170 ? -43.763 -10.089 20.842 1.00 60.81 170 VAL A CA 1
ATOM 1350 C C . VAL A 1 170 ? -44.636 -11.080 21.602 1.00 60.81 170 VAL A C 1
ATOM 1352 O O . VAL A 1 170 ? -44.307 -12.264 21.693 1.00 60.81 170 VAL A O 1
ATOM 1355 N N . LYS A 1 171 ? -45.768 -10.620 22.147 1.00 65.56 171 LYS A N 1
ATOM 1356 C CA . LYS A 1 171 ? -46.752 -11.515 22.772 1.00 65.56 171 LYS A CA 1
ATOM 1357 C C . LYS A 1 171 ? -47.789 -11.963 21.750 1.00 65.56 171 LYS A C 1
ATOM 1359 O O . LYS A 1 171 ? -48.060 -11.296 20.748 1.00 65.56 171 LYS A O 1
ATOM 1364 N N . LYS A 1 172 ? -48.416 -13.108 22.013 1.00 69.19 172 LYS A N 1
ATOM 1365 C CA . LYS A 1 172 ? -49.501 -13.630 21.175 1.00 69.19 172 LYS A CA 1
ATOM 1366 C C . LYS A 1 172 ? -50.674 -12.641 21.126 1.00 69.19 172 LYS A C 1
ATOM 1368 O O . LYS A 1 172 ? -51.230 -12.278 22.158 1.00 69.19 172 LYS A O 1
ATOM 1373 N N . GLY A 1 173 ? -51.084 -12.263 19.915 1.00 65.94 173 GLY A N 1
ATOM 1374 C CA . GLY A 1 173 ? -52.168 -11.313 19.650 1.00 65.94 173 GLY A CA 1
ATOM 1375 C C . GLY A 1 173 ? -51.740 -9.848 19.519 1.00 65.94 173 GLY A C 1
ATOM 1376 O O . GLY A 1 173 ? -52.579 -9.036 19.131 1.00 65.94 173 GLY A O 1
ATOM 1377 N N . ASP A 1 174 ? -50.472 -9.510 19.785 1.00 72.62 174 ASP A N 1
ATOM 1378 C CA . ASP A 1 174 ? -49.970 -8.142 19.622 1.00 72.62 174 ASP A CA 1
ATOM 1379 C C . ASP A 1 174 ? -49.927 -7.727 18.146 1.00 72.62 174 ASP A C 1
ATOM 1381 O O . ASP A 1 174 ? -49.794 -8.555 17.241 1.00 72.62 174 ASP A O 1
ATOM 1385 N N . LYS A 1 175 ? -50.026 -6.419 17.906 1.00 78.38 175 LYS A N 1
ATOM 1386 C CA . LYS A 1 175 ? -49.780 -5.810 16.598 1.00 78.38 175 LYS A CA 1
ATOM 1387 C C . LYS A 1 175 ? -48.294 -5.468 16.483 1.00 78.38 175 LYS A C 1
ATOM 1389 O O . LYS A 1 175 ? -47.758 -4.823 17.378 1.00 78.38 175 LYS A O 1
ATOM 1394 N N . VAL A 1 176 ? -47.670 -5.817 15.360 1.00 76.00 176 VAL A N 1
ATOM 1395 C CA . VAL A 1 176 ? -46.272 -5.473 15.051 1.00 76.00 176 VAL A CA 1
ATOM 1396 C C . VAL A 1 176 ? -46.232 -4.576 13.823 1.00 76.00 176 VAL A C 1
ATOM 1398 O O . VAL A 1 176 ? -46.915 -4.842 12.835 1.00 76.00 176 VAL A O 1
ATOM 1401 N N . GLU A 1 177 ? -45.445 -3.506 13.885 1.00 81.31 177 GLU A N 1
ATOM 1402 C CA . GLU A 1 177 ? -45.175 -2.623 12.751 1.00 81.31 177 GLU A CA 1
ATOM 1403 C C . GLU A 1 177 ? -43.675 -2.619 12.472 1.00 81.31 177 GLU A C 1
ATOM 1405 O O . GLU A 1 177 ? -42.892 -2.170 13.302 1.00 81.31 177 GLU A O 1
ATOM 1410 N N . ILE A 1 178 ? -43.285 -3.110 11.301 1.00 78.19 178 ILE A N 1
ATOM 1411 C CA . ILE A 1 178 ? -41.905 -3.070 10.832 1.00 78.19 178 ILE A CA 1
ATOM 1412 C C . ILE A 1 178 ? -41.764 -1.841 9.948 1.00 78.19 178 ILE A C 1
ATOM 1414 O O . ILE A 1 178 ? -42.483 -1.696 8.956 1.00 78.19 178 ILE A O 1
ATOM 1418 N N . ARG A 1 179 ? -40.865 -0.943 10.333 1.00 83.44 179 ARG A N 1
ATOM 1419 C CA . ARG A 1 179 ? -40.672 0.359 9.701 1.00 83.44 179 ARG A CA 1
ATOM 1420 C C . ARG A 1 179 ? -39.277 0.437 9.112 1.00 83.44 179 ARG A C 1
ATOM 1422 O O . ARG A 1 179 ? -38.316 -0.021 9.732 1.00 83.44 179 ARG A O 1
ATOM 1429 N N . GLY A 1 180 ? -39.175 1.020 7.929 1.00 83.81 180 GLY A N 1
ATOM 1430 C CA . GLY A 1 180 ? -37.891 1.205 7.282 1.00 83.81 180 GLY A CA 1
ATOM 1431 C C . GLY A 1 180 ? -37.921 2.236 6.171 1.00 83.81 180 GLY A C 1
ATOM 1432 O O . GLY A 1 180 ? -38.978 2.697 5.737 1.00 83.81 180 GLY A O 1
ATOM 1433 N N . ILE A 1 181 ? -36.721 2.597 5.735 1.00 83.50 181 ILE A N 1
ATOM 1434 C CA . ILE A 1 181 ? -36.477 3.533 4.646 1.00 83.50 181 ILE A CA 1
ATOM 1435 C C . ILE A 1 181 ? -35.511 2.869 3.677 1.00 83.50 181 ILE A C 1
ATOM 1437 O O . ILE A 1 181 ? -34.449 2.390 4.086 1.00 83.50 181 ILE A O 1
ATOM 1441 N N . ALA A 1 182 ? -35.879 2.858 2.399 1.00 81.19 182 ALA A N 1
ATOM 1442 C CA . ALA A 1 182 ? -34.974 2.529 1.312 1.00 81.19 182 ALA A CA 1
ATOM 1443 C C . ALA A 1 182 ? -34.667 3.776 0.481 1.00 81.19 182 ALA A C 1
ATOM 1445 O O . ALA A 1 182 ? -35.571 4.568 0.205 1.00 81.19 182 ALA A O 1
ATOM 1446 N N . THR A 1 183 ? -33.411 3.960 0.078 1.00 81.69 183 THR A N 1
ATOM 1447 C CA . THR A 1 183 ? -32.999 5.088 -0.775 1.00 81.69 183 THR A CA 1
ATOM 1448 C C . THR A 1 183 ? -32.127 4.625 -1.928 1.00 81.69 183 THR A C 1
ATOM 1450 O O . THR A 1 183 ? -31.336 3.705 -1.752 1.00 81.69 183 THR A O 1
ATOM 1453 N N . MET A 1 184 ? -32.211 5.294 -3.075 1.00 77.00 184 MET A N 1
ATOM 1454 C CA . MET A 1 184 ? -31.303 5.096 -4.208 1.00 77.00 184 MET A CA 1
ATOM 1455 C C . MET A 1 184 ? -31.138 6.384 -5.019 1.00 77.00 184 MET A C 1
ATOM 1457 O O . MET A 1 184 ? -32.040 7.223 -5.052 1.00 77.00 184 MET A O 1
ATOM 1461 N N . ASP A 1 185 ? -30.017 6.524 -5.721 1.00 68.94 185 ASP A N 1
ATOM 1462 C CA . ASP A 1 185 ? -29.841 7.600 -6.698 1.00 68.94 185 ASP A CA 1
ATOM 1463 C C . ASP A 1 185 ? -30.736 7.369 -7.931 1.00 68.94 185 ASP A C 1
ATOM 1465 O O . ASP A 1 185 ? -30.943 6.248 -8.389 1.00 68.94 185 ASP A O 1
ATOM 1469 N N . LYS A 1 186 ? -31.281 8.436 -8.517 1.00 62.72 186 LYS A N 1
ATOM 1470 C CA . LYS A 1 186 ? -32.182 8.350 -9.681 1.00 62.72 186 LYS A CA 1
ATOM 1471 C C . LYS A 1 186 ? -31.468 7.890 -10.957 1.00 62.72 186 LYS A C 1
ATOM 1473 O O . LYS A 1 186 ? -32.110 7.392 -11.880 1.00 62.72 186 LYS A O 1
ATOM 1478 N N . GLU A 1 187 ? -30.149 8.068 -11.035 1.00 57.94 187 GLU A N 1
ATOM 1479 C CA . GLU A 1 187 ? -29.350 7.615 -12.181 1.00 57.94 187 GLU A CA 1
ATOM 1480 C C . GLU A 1 187 ? -29.174 6.085 -12.210 1.00 57.94 187 GLU A C 1
ATOM 1482 O O . GLU A 1 187 ? -28.987 5.530 -13.292 1.00 57.94 187 GLU A O 1
ATOM 1487 N N . SER A 1 188 ? -29.316 5.396 -11.068 1.00 52.34 188 SER A N 1
ATOM 1488 C CA . SER A 1 188 ? -29.140 3.942 -10.933 1.00 52.34 188 SER A CA 1
ATOM 1489 C C . SER A 1 188 ? -30.416 3.107 -11.128 1.00 52.34 188 SER A C 1
ATOM 1491 O O . SER A 1 188 ? -30.328 1.884 -11.120 1.00 52.34 188 SER A O 1
ATOM 1493 N N . GLY A 1 189 ? -31.585 3.711 -11.391 1.00 52.56 189 GLY A N 1
ATOM 1494 C CA . GLY A 1 189 ? -32.804 2.982 -11.782 1.00 52.56 189 GLY A CA 1
ATOM 1495 C C . GLY A 1 189 ? -34.094 3.811 -11.693 1.00 52.56 189 GLY A C 1
ATOM 1496 O O . GLY A 1 189 ? -34.161 4.809 -10.982 1.00 52.56 189 GLY A O 1
ATOM 1497 N N . LYS A 1 190 ? -35.131 3.419 -12.452 1.00 54.84 190 LYS A N 1
ATOM 1498 C CA . LYS A 1 190 ? -36.439 4.115 -12.507 1.00 54.84 190 LYS A CA 1
ATOM 1499 C C . LYS A 1 190 ? -37.497 3.563 -11.541 1.00 54.84 190 LYS A C 1
ATOM 1501 O O . LYS A 1 190 ? -38.577 4.138 -11.455 1.00 54.84 190 LYS A O 1
ATOM 1506 N N . GLU A 1 191 ? -37.215 2.453 -10.863 1.00 62.53 191 GLU A N 1
ATOM 1507 C CA . GLU A 1 191 ? -38.164 1.740 -9.999 1.00 62.53 191 GLU A CA 1
ATOM 1508 C C . GLU A 1 191 ? -37.441 1.212 -8.752 1.00 62.53 191 GLU A C 1
ATOM 1510 O O . GLU A 1 191 ? -36.288 0.788 -8.848 1.00 62.53 191 GLU A O 1
ATOM 1515 N N . LEU A 1 192 ? -38.126 1.264 -7.603 1.00 64.69 192 LEU A N 1
ATOM 1516 C CA . LEU A 1 192 ? -37.655 0.806 -6.293 1.00 64.69 192 LEU A CA 1
ATOM 1517 C C . LEU A 1 192 ? -38.746 -0.068 -5.653 1.00 64.69 192 LEU A C 1
ATOM 1519 O O . LEU A 1 192 ? -39.855 0.411 -5.404 1.00 64.69 192 LEU A O 1
ATOM 1523 N N . GLY A 1 193 ? -38.439 -1.339 -5.395 1.00 65.12 193 GLY A N 1
ATOM 1524 C CA . GLY A 1 193 ? -39.347 -2.324 -4.795 1.00 65.12 193 GLY A CA 1
ATOM 1525 C C . GLY A 1 193 ? -38.971 -2.684 -3.355 1.00 65.12 193 GLY A C 1
ATOM 1526 O O . GLY A 1 193 ? -37.803 -2.597 -2.983 1.00 65.12 193 GLY A O 1
ATOM 1527 N N . ILE A 1 194 ? -39.955 -3.104 -2.546 1.00 64.19 194 ILE A N 1
ATOM 1528 C CA . ILE A 1 194 ? -39.760 -3.602 -1.169 1.00 64.19 194 ILE A CA 1
ATOM 1529 C C . ILE A 1 194 ? -40.444 -4.963 -1.014 1.00 64.19 194 ILE A C 1
ATOM 1531 O O . ILE A 1 194 ? -41.621 -5.105 -1.348 1.00 64.19 194 ILE A O 1
ATOM 1535 N N . MET A 1 195 ? -39.736 -5.945 -0.449 1.00 65.69 195 MET A N 1
ATOM 1536 C CA . MET A 1 195 ? -40.254 -7.295 -0.202 1.00 65.69 195 MET A CA 1
ATOM 1537 C C . MET A 1 195 ? -39.971 -7.791 1.221 1.00 65.69 195 MET A C 1
ATOM 1539 O O . MET A 1 195 ? -39.006 -7.365 1.852 1.00 65.69 195 MET A O 1
ATOM 1543 N N . MET A 1 196 ? -40.787 -8.736 1.700 1.00 63.06 196 MET A N 1
ATOM 1544 C CA . MET A 1 196 ? -40.544 -9.499 2.928 1.00 63.06 196 MET A CA 1
ATOM 1545 C C . MET A 1 196 ? -40.804 -10.991 2.676 1.00 63.06 196 MET A C 1
ATOM 1547 O O . MET A 1 196 ? -41.877 -11.349 2.192 1.00 63.06 196 MET A O 1
ATOM 1551 N N . ALA A 1 197 ? -39.854 -11.858 3.034 1.00 59.84 197 ALA A N 1
ATOM 1552 C CA . ALA A 1 197 ? -39.972 -13.314 2.884 1.00 59.84 197 ALA A CA 1
ATOM 1553 C C . ALA A 1 197 ? -39.340 -14.074 4.065 1.00 59.84 197 ALA A C 1
ATOM 1555 O O . ALA A 1 197 ? -38.591 -13.503 4.855 1.00 59.84 197 ALA A O 1
ATOM 1556 N N . ILE A 1 198 ? -39.638 -15.370 4.204 1.00 57.56 198 ILE A N 1
ATOM 1557 C CA . ILE A 1 198 ? -38.995 -16.243 5.203 1.00 57.56 198 ILE A CA 1
ATOM 1558 C C . ILE A 1 198 ? -37.542 -16.496 4.774 1.00 57.56 198 ILE A C 1
ATOM 1560 O O . ILE A 1 198 ? -37.276 -16.754 3.597 1.00 57.56 198 ILE A O 1
ATOM 1564 N N . LEU A 1 199 ? -36.600 -16.440 5.723 1.00 60.12 199 LEU A N 1
ATOM 1565 C CA . LEU A 1 199 ? -35.163 -16.492 5.428 1.00 60.12 199 LEU A CA 1
ATOM 1566 C C . LEU A 1 199 ? -34.745 -17.775 4.683 1.00 60.12 199 LEU A C 1
ATOM 1568 O O . LEU A 1 199 ? -33.936 -17.715 3.760 1.00 60.12 199 LEU A O 1
ATOM 1572 N N . GLU A 1 200 ? -35.328 -18.918 5.053 1.00 51.06 200 GLU A N 1
ATOM 1573 C CA . GLU A 1 200 ? -35.018 -20.239 4.480 1.00 51.06 200 GLU A CA 1
ATOM 1574 C C . GLU A 1 200 ? -35.480 -20.399 3.022 1.00 51.06 200 GLU A C 1
ATOM 1576 O O . GLU A 1 200 ? -34.904 -21.188 2.284 1.00 51.06 200 GLU A O 1
ATOM 1581 N N . THR A 1 201 ? -36.477 -19.628 2.579 1.00 49.75 201 THR A N 1
ATOM 1582 C CA . THR A 1 201 ? -37.005 -19.681 1.201 1.00 49.75 201 THR A CA 1
ATOM 1583 C C . THR A 1 201 ? -36.287 -18.739 0.229 1.00 49.75 201 THR A C 1
ATOM 1585 O O . THR A 1 201 ? -36.636 -18.683 -0.946 1.00 49.75 201 THR A O 1
ATOM 1588 N N . TRP A 1 202 ? -35.290 -17.982 0.702 1.00 46.31 202 TRP A N 1
ATOM 1589 C CA . TRP A 1 202 ? -34.607 -16.957 -0.095 1.00 46.31 202 TRP A CA 1
ATOM 1590 C C . TRP A 1 202 ? -33.617 -17.537 -1.116 1.00 46.31 202 TRP A C 1
ATOM 1592 O O . TRP A 1 202 ? -33.462 -16.983 -2.198 1.00 46.31 202 TRP A O 1
ATOM 1602 N N . GLN A 1 203 ? -32.958 -18.658 -0.795 1.00 45.00 203 GLN A N 1
ATOM 1603 C CA . GLN A 1 203 ? -31.948 -19.280 -1.671 1.00 45.00 203 GLN A CA 1
ATOM 1604 C C . GLN A 1 203 ? -32.531 -19.826 -2.988 1.00 45.00 203 GLN A C 1
ATOM 1606 O O . GLN A 1 203 ? -31.792 -19.992 -3.953 1.00 45.00 203 GLN A O 1
ATOM 1611 N N . ASP A 1 204 ? -33.847 -20.048 -3.057 1.00 41.31 204 ASP A N 1
ATOM 1612 C CA . ASP A 1 204 ? -34.533 -20.579 -4.242 1.00 41.31 204 ASP A CA 1
ATOM 1613 C C . ASP A 1 204 ? -35.044 -19.480 -5.205 1.00 41.31 204 ASP A C 1
ATOM 1615 O O . ASP A 1 204 ? -35.649 -19.793 -6.234 1.00 41.31 204 ASP A O 1
ATOM 1619 N N . MET A 1 205 ? -34.827 -18.190 -4.903 1.00 42.91 205 MET A N 1
ATOM 1620 C CA . MET A 1 205 ? -35.366 -17.068 -5.695 1.00 42.91 205 MET A CA 1
ATOM 1621 C C . MET A 1 205 ? -34.453 -16.577 -6.835 1.00 42.91 205 MET A C 1
ATOM 1623 O O . MET A 1 205 ? -34.944 -15.921 -7.752 1.00 42.91 205 MET A O 1
ATOM 1627 N N . ASP A 1 206 ? -33.173 -16.966 -6.870 1.00 42.38 206 ASP A N 1
ATOM 1628 C CA . ASP A 1 206 ? -32.190 -16.506 -7.875 1.00 42.38 206 ASP A CA 1
ATOM 1629 C C . ASP A 1 206 ? -32.356 -17.133 -9.286 1.00 42.38 206 ASP A C 1
ATOM 1631 O O . ASP A 1 206 ? -31.502 -16.961 -10.161 1.00 42.38 206 ASP A O 1
ATOM 1635 N N . GLY A 1 207 ? -33.461 -17.854 -9.540 1.00 38.25 207 GLY A N 1
ATOM 1636 C CA . GLY A 1 207 ? -33.672 -18.658 -10.755 1.00 38.25 207 GLY A CA 1
ATOM 1637 C C . GLY A 1 207 ? -34.972 -18.447 -11.549 1.00 38.25 207 GLY A C 1
ATOM 1638 O O . GLY A 1 207 ? -35.160 -19.136 -12.549 1.00 38.25 207 GLY A O 1
ATOM 1639 N N . PHE A 1 208 ? -35.878 -17.536 -11.175 1.00 30.80 208 PHE A N 1
ATOM 1640 C CA . PHE A 1 208 ? -37.220 -17.462 -11.790 1.00 30.80 208 PHE A CA 1
ATOM 1641 C C . PHE A 1 208 ? -37.523 -16.134 -12.497 1.00 30.80 208 PHE A C 1
ATOM 1643 O O . PHE A 1 208 ? -38.431 -15.399 -12.125 1.00 30.80 208 PHE A O 1
ATOM 1650 N N . TRP A 1 209 ? -36.832 -15.886 -13.611 1.00 36.56 209 TRP A N 1
ATOM 1651 C CA . TRP A 1 209 ? -37.290 -14.938 -14.638 1.00 36.56 209 TRP A CA 1
ATOM 1652 C C . TRP A 1 209 ? -37.662 -15.640 -15.949 1.00 36.56 209 TRP A C 1
ATOM 1654 O O . TRP A 1 209 ? -37.459 -15.095 -17.026 1.00 36.56 209 TRP A O 1
ATOM 1664 N N . HIS A 1 210 ? -38.251 -16.840 -15.893 1.00 30.72 210 HIS A N 1
ATOM 1665 C CA . HIS A 1 210 ? -38.920 -17.443 -17.049 1.00 30.72 210 HIS A CA 1
ATOM 1666 C C . HIS A 1 210 ? -40.240 -18.116 -16.640 1.00 30.72 210 HIS A C 1
ATOM 1668 O O . HIS A 1 210 ? -40.251 -19.151 -15.988 1.00 30.72 210 HIS A O 1
ATOM 1674 N N . ASP A 1 211 ? -41.337 -17.489 -17.071 1.00 28.86 211 ASP A N 1
ATOM 1675 C CA . ASP A 1 211 ? -42.671 -18.054 -17.319 1.00 28.86 211 ASP A CA 1
ATOM 1676 C C . ASP A 1 211 ? -43.333 -18.863 -16.173 1.00 28.86 211 ASP A C 1
ATOM 1678 O O . ASP A 1 211 ? -43.159 -20.069 -16.032 1.00 28.86 211 ASP A O 1
ATOM 1682 N N . GLY A 1 212 ? -44.201 -18.191 -15.405 1.00 34.75 212 GLY A N 1
ATOM 1683 C CA . GLY A 1 212 ? -45.307 -18.814 -14.665 1.00 34.75 212 GLY A CA 1
ATOM 1684 C C . GLY A 1 212 ? -44.939 -19.687 -13.456 1.00 34.75 212 GLY A C 1
ATOM 1685 O O . GLY A 1 212 ? -45.000 -20.912 -13.529 1.00 34.75 212 GLY A O 1
ATOM 1686 N N . GLY A 1 213 ? -44.706 -19.068 -12.296 1.00 24.98 213 GLY A N 1
ATOM 1687 C CA . GLY A 1 213 ? -44.580 -19.763 -11.011 1.00 24.98 213 GLY A CA 1
ATOM 1688 C C . GLY A 1 213 ? -44.877 -18.825 -9.843 1.00 24.98 213 GLY A C 1
ATOM 1689 O O . GLY A 1 213 ? -44.369 -17.717 -9.797 1.00 24.98 213 GLY A O 1
ATOM 1690 N N . VAL A 1 214 ? -45.766 -19.256 -8.953 1.00 32.69 214 VAL A N 1
ATOM 1691 C CA . VAL A 1 214 ? -46.439 -18.490 -7.890 1.00 32.69 214 VAL A CA 1
ATOM 1692 C C . VAL A 1 214 ? -45.452 -17.900 -6.871 1.00 32.69 214 VAL A C 1
ATOM 1694 O O . VAL A 1 214 ? -44.829 -18.685 -6.171 1.00 32.69 214 VAL A O 1
ATOM 1697 N N . ASN A 1 215 ? -45.358 -16.565 -6.770 1.00 34.53 215 ASN A N 1
ATOM 1698 C CA . ASN A 1 215 ? -45.022 -15.776 -5.567 1.00 34.53 215 ASN A CA 1
ATOM 1699 C C . ASN A 1 215 ? -45.351 -14.291 -5.848 1.00 34.53 215 ASN A C 1
ATOM 1701 O O . ASN A 1 215 ? -44.894 -13.745 -6.849 1.00 34.53 215 ASN A O 1
ATOM 1705 N N . ASP A 1 216 ? -46.186 -13.664 -5.010 1.00 38.59 216 ASP A N 1
ATOM 1706 C CA . ASP A 1 216 ? -46.756 -12.325 -5.243 1.00 38.59 216 ASP A CA 1
ATOM 1707 C C . ASP A 1 216 ? -45.740 -11.191 -5.005 1.00 38.59 216 ASP A C 1
ATOM 1709 O O . ASP A 1 216 ? -45.063 -11.144 -3.978 1.00 38.59 216 ASP A O 1
ATOM 1713 N N . TRP A 1 217 ? -45.659 -10.260 -5.960 1.00 39.97 217 TRP A N 1
ATOM 1714 C CA . TRP A 1 217 ? -44.744 -9.111 -5.977 1.00 39.97 217 TRP A CA 1
ATOM 1715 C C . TRP A 1 217 ? -45.434 -7.821 -5.505 1.00 39.97 217 TRP A C 1
ATOM 1717 O O . TRP A 1 217 ? -46.635 -7.648 -5.709 1.00 39.97 217 TRP A O 1
ATOM 1727 N N . PHE A 1 218 ? -44.663 -6.869 -4.964 1.00 41.28 218 PHE A N 1
ATOM 1728 C CA . PHE A 1 218 ? -45.067 -5.460 -4.873 1.00 41.28 218 PHE A CA 1
ATOM 1729 C C . PHE A 1 218 ? -44.150 -4.615 -5.765 1.00 41.28 218 PHE A C 1
ATOM 1731 O O . PHE A 1 218 ? -43.092 -4.167 -5.331 1.00 41.28 218 PHE A O 1
ATOM 1738 N N . ILE A 1 219 ? -44.564 -4.387 -7.015 1.00 38.12 219 ILE A N 1
ATOM 1739 C CA . ILE A 1 219 ? -43.966 -3.357 -7.877 1.00 38.12 219 ILE A CA 1
ATOM 1740 C C . ILE A 1 219 ? -44.809 -2.093 -7.703 1.00 38.12 219 ILE A C 1
ATOM 1742 O O . ILE A 1 219 ? -46.007 -2.108 -7.992 1.00 38.12 219 ILE A O 1
ATOM 1746 N N . VAL A 1 220 ? -44.210 -1.003 -7.219 1.00 38.28 220 VAL A N 1
ATOM 1747 C CA . VAL A 1 220 ? -44.858 0.317 -7.199 1.00 38.28 220 VAL A CA 1
ATOM 1748 C C . VAL A 1 220 ? -43.975 1.283 -7.980 1.00 38.28 220 VAL A C 1
ATOM 1750 O O . VAL A 1 220 ? -42.954 1.745 -7.481 1.00 38.28 220 VAL A O 1
ATOM 1753 N N . SER A 1 221 ? -44.350 1.551 -9.231 1.00 39.47 221 SER A N 1
ATOM 1754 C CA . SER A 1 221 ? -43.700 2.559 -10.075 1.00 39.47 221 SER A CA 1
ATOM 1755 C C . SER A 1 221 ? -44.368 3.934 -9.908 1.00 39.47 221 SER A C 1
ATOM 1757 O O . SER A 1 221 ? -45.457 4.046 -9.333 1.00 39.47 221 SER A O 1
ATOM 1759 N N . GLU A 1 222 ? -43.734 4.993 -10.438 1.00 35.44 222 GLU A N 1
ATOM 1760 C CA . GLU A 1 222 ? -44.215 6.394 -10.404 1.00 35.44 222 GLU A CA 1
ATOM 1761 C C . GLU A 1 222 ? -45.675 6.583 -10.892 1.00 35.44 222 GLU A C 1
ATOM 1763 O O . GLU A 1 222 ? -46.282 7.625 -10.632 1.00 35.44 222 GLU A O 1
ATOM 1768 N N . GLU A 1 223 ? -46.280 5.594 -11.562 1.00 35.91 223 GLU A N 1
ATOM 1769 C CA . GLU A 1 223 ? -47.669 5.648 -12.037 1.00 35.91 223 GLU A CA 1
ATOM 1770 C C . GLU A 1 223 ? -48.735 5.237 -10.996 1.00 35.91 223 GLU A C 1
ATOM 1772 O O . GLU A 1 223 ? -49.924 5.327 -11.298 1.00 35.91 223 GLU A O 1
ATOM 1777 N N . ASN A 1 224 ? -48.371 4.868 -9.755 1.00 35.72 224 ASN A N 1
ATOM 1778 C CA . ASN A 1 224 ? -49.313 4.403 -8.709 1.00 35.72 224 ASN A CA 1
ATOM 1779 C C . ASN A 1 224 ? -50.173 3.180 -9.113 1.00 35.72 224 ASN A C 1
ATOM 1781 O O . ASN A 1 224 ? -51.148 2.855 -8.426 1.00 35.72 224 ASN A O 1
ATOM 1785 N N . ASP A 1 225 ? -49.827 2.481 -10.194 1.00 33.72 225 ASP A N 1
ATOM 1786 C CA . ASP A 1 225 ? -50.513 1.257 -10.598 1.00 33.72 225 ASP A CA 1
ATOM 1787 C C . ASP A 1 225 ? -49.941 0.071 -9.813 1.00 33.72 225 ASP A C 1
ATOM 1789 O O . ASP A 1 225 ? -48.873 -0.461 -10.109 1.00 33.72 225 ASP A O 1
ATOM 1793 N N . ILE A 1 226 ? -50.684 -0.342 -8.786 1.00 35.56 226 ILE A N 1
ATOM 1794 C CA . ILE A 1 226 ? -50.418 -1.548 -7.998 1.00 35.56 226 ILE A CA 1
ATOM 1795 C C . ILE A 1 226 ? -50.712 -2.766 -8.886 1.00 35.56 226 ILE A C 1
ATOM 1797 O O . ILE A 1 226 ? -51.871 -3.150 -9.063 1.00 35.56 226 ILE A O 1
ATOM 1801 N N . TRP A 1 227 ? -49.676 -3.393 -9.442 1.00 31.00 227 TRP A N 1
ATOM 1802 C CA . TRP A 1 227 ? -49.789 -4.726 -10.039 1.00 31.00 227 TRP A CA 1
ATOM 1803 C C . TRP A 1 227 ? -49.490 -5.779 -8.968 1.00 31.00 227 TRP A C 1
ATOM 1805 O O . TRP A 1 227 ? -48.340 -5.976 -8.599 1.00 31.00 227 TRP A O 1
ATOM 1815 N N . GLY A 1 228 ? -50.537 -6.447 -8.471 1.00 33.97 228 GLY A N 1
ATOM 1816 C CA . GLY A 1 228 ? -50.422 -7.558 -7.514 1.00 33.97 228 GLY A CA 1
ATOM 1817 C C . GLY A 1 228 ? -51.516 -7.526 -6.451 1.00 33.97 228 GLY A C 1
ATOM 1818 O O . GLY A 1 228 ? -51.374 -6.898 -5.407 1.00 33.97 228 GLY A O 1
ATOM 1819 N N . GLY A 1 229 ? -52.653 -8.160 -6.739 1.00 28.20 229 GLY A N 1
ATOM 1820 C CA . GLY A 1 229 ? -53.779 -8.272 -5.816 1.00 28.20 229 GLY A CA 1
ATOM 1821 C C . GLY A 1 229 ? -53.714 -9.541 -4.966 1.00 28.20 229 GLY A C 1
ATOM 1822 O O . GLY A 1 229 ? -53.640 -10.628 -5.518 1.00 28.20 229 GLY A O 1
ATOM 1823 N N . THR A 1 230 ? -53.837 -9.356 -3.648 1.00 37.19 230 THR A N 1
ATOM 1824 C CA . THR A 1 230 ? -54.541 -10.217 -2.671 1.00 37.19 230 THR A CA 1
ATOM 1825 C C . THR A 1 230 ? -54.470 -11.737 -2.881 1.00 37.19 230 THR A C 1
ATOM 1827 O O . THR A 1 230 ? -55.311 -12.290 -3.586 1.00 37.19 230 THR A O 1
ATOM 1830 N N . ASP A 1 231 ? -53.569 -12.430 -2.180 1.00 34.56 231 ASP A N 1
ATOM 1831 C CA . ASP A 1 231 ? -53.888 -13.307 -1.036 1.00 34.56 231 ASP A CA 1
ATOM 1832 C C . ASP A 1 231 ? -52.672 -14.191 -0.675 1.00 34.56 231 ASP A C 1
ATOM 1834 O O . ASP A 1 231 ? -52.304 -15.089 -1.427 1.00 34.56 231 ASP A O 1
ATOM 1838 N N . TRP A 1 232 ? -52.115 -14.016 0.533 1.00 37.38 232 TRP A N 1
ATOM 1839 C CA . TRP A 1 232 ? -51.071 -14.857 1.160 1.00 37.38 232 TRP A CA 1
ATOM 1840 C C . TRP A 1 232 ? -51.550 -16.303 1.458 1.00 37.38 232 TRP A C 1
ATOM 1842 O O . TRP A 1 232 ? -51.426 -16.810 2.568 1.00 37.38 232 TRP A O 1
ATOM 1852 N N . THR A 1 233 ? -52.139 -17.014 0.499 1.00 33.50 233 THR A N 1
ATOM 1853 C CA . THR A 1 233 ? -52.817 -18.307 0.745 1.00 33.50 233 THR A CA 1
ATOM 1854 C C . THR A 1 233 ? -51.918 -19.540 0.600 1.00 33.50 233 THR A C 1
ATOM 1856 O O . THR A 1 233 ? -52.412 -20.648 0.396 1.00 33.50 233 THR A O 1
ATOM 1859 N N . GLY A 1 234 ? -50.600 -19.375 0.754 1.00 36.84 234 GLY A N 1
ATOM 1860 C CA . GLY A 1 234 ? -49.633 -20.474 0.660 1.00 36.84 234 GLY A CA 1
ATOM 1861 C C . GLY A 1 234 ? -49.028 -20.960 1.980 1.00 36.84 234 GLY A C 1
ATOM 1862 O O . GLY A 1 234 ? -48.936 -22.169 2.179 1.00 36.84 234 GLY A O 1
ATOM 1863 N N . VAL A 1 235 ? -48.579 -20.060 2.869 1.00 41.66 235 VAL A N 1
ATOM 1864 C CA . VAL A 1 235 ? -47.691 -20.462 3.989 1.00 41.66 235 VAL A CA 1
ATOM 1865 C C . VAL A 1 235 ? -47.977 -19.758 5.327 1.00 41.66 235 VAL A C 1
ATOM 1867 O O . VAL A 1 235 ? -47.644 -20.311 6.370 1.00 41.66 235 VAL A O 1
ATOM 1870 N N . LEU A 1 236 ? -48.648 -18.599 5.356 1.00 44.25 236 LEU A N 1
ATOM 1871 C CA . LEU A 1 236 ? -48.880 -17.845 6.598 1.00 44.25 236 LEU A CA 1
ATOM 1872 C C . LEU A 1 236 ? -50.339 -17.378 6.689 1.00 44.25 236 LEU A C 1
ATOM 1874 O O . LEU A 1 236 ? -50.801 -16.556 5.906 1.00 44.25 236 LEU A O 1
ATOM 1878 N N . ASP A 1 237 ? -51.080 -17.913 7.657 1.00 39.91 237 ASP A N 1
ATOM 1879 C CA . ASP A 1 237 ? -52.464 -17.528 7.953 1.00 39.91 237 ASP A CA 1
ATOM 1880 C C . ASP A 1 237 ? -52.474 -16.112 8.585 1.00 39.91 237 ASP A C 1
ATOM 1882 O O . ASP A 1 237 ? -52.276 -15.967 9.797 1.00 39.91 237 ASP A O 1
ATOM 1886 N N . GLY A 1 238 ? -52.612 -15.040 7.786 1.00 50.28 238 GLY A N 1
ATOM 1887 C CA . GLY A 1 238 ? -52.752 -13.679 8.332 1.00 50.28 238 GLY A CA 1
ATOM 1888 C C . GLY A 1 238 ? -52.552 -12.495 7.374 1.00 50.28 238 GLY A C 1
ATOM 1889 O O . GLY A 1 238 ? -51.599 -12.422 6.612 1.00 50.28 238 GLY A O 1
ATOM 1890 N N . THR A 1 239 ? -53.449 -11.513 7.482 1.00 57.06 239 THR A N 1
ATOM 1891 C CA . THR A 1 239 ? -53.588 -10.279 6.687 1.00 57.06 239 THR A CA 1
ATOM 1892 C C . THR A 1 239 ? -52.529 -9.205 7.006 1.00 57.06 239 THR A C 1
ATOM 1894 O O . THR A 1 239 ? -52.862 -8.185 7.618 1.00 57.06 239 THR A O 1
ATOM 1897 N N . ALA A 1 240 ? -51.259 -9.406 6.647 1.00 58.22 240 ALA A N 1
ATOM 1898 C CA . ALA A 1 240 ? -50.271 -8.324 6.728 1.00 58.22 240 ALA A CA 1
ATOM 1899 C C . ALA A 1 240 ? -50.608 -7.211 5.716 1.00 58.22 240 ALA A C 1
ATOM 1901 O O . ALA A 1 240 ? -50.990 -7.488 4.580 1.00 58.22 240 ALA A O 1
ATOM 1902 N N . THR A 1 241 ? -50.493 -5.948 6.127 1.00 61.94 241 THR A N 1
ATOM 1903 C CA . THR A 1 241 ? -50.744 -4.783 5.259 1.00 61.94 241 THR A CA 1
ATOM 1904 C C . THR A 1 241 ? -49.499 -3.923 5.161 1.00 61.94 241 THR A C 1
ATOM 1906 O O . THR A 1 241 ? -48.884 -3.632 6.185 1.00 61.94 241 THR A O 1
ATOM 1909 N N . THR A 1 242 ? -49.166 -3.468 3.960 1.00 62.09 242 THR A N 1
ATOM 1910 C CA . THR A 1 242 ? -48.017 -2.601 3.694 1.00 62.09 242 THR A CA 1
ATOM 1911 C C . THR A 1 242 ? -48.489 -1.202 3.303 1.00 62.09 242 THR A C 1
ATOM 1913 O O . THR A 1 242 ? -49.439 -1.043 2.540 1.00 62.09 242 THR A O 1
ATOM 1916 N N . ASN A 1 243 ? -47.839 -0.175 3.845 1.00 68.00 243 ASN A N 1
ATOM 1917 C CA . ASN A 1 243 ? -47.987 1.210 3.405 1.00 68.00 243 ASN A CA 1
ATOM 1918 C C . ASN A 1 243 ? -46.610 1.720 2.996 1.00 68.00 243 ASN A C 1
ATOM 1920 O O . ASN A 1 243 ? -45.674 1.585 3.779 1.00 68.00 243 ASN A O 1
ATOM 1924 N N . VAL A 1 244 ? -46.497 2.313 1.809 1.00 64.75 244 VAL A N 1
ATOM 1925 C CA . VAL A 1 244 ? -45.240 2.872 1.295 1.00 64.75 244 VAL A CA 1
ATOM 1926 C C . VAL A 1 244 ? -45.485 4.300 0.821 1.00 64.75 244 VAL A C 1
ATOM 1928 O O . VAL A 1 244 ? -46.484 4.572 0.153 1.00 64.75 244 VAL A O 1
ATOM 1931 N N . VAL A 1 245 ? -44.592 5.214 1.185 1.00 70.81 245 VAL A N 1
ATOM 1932 C CA . VAL A 1 245 ? -44.595 6.611 0.755 1.00 70.81 245 VAL A CA 1
ATOM 1933 C C . VAL A 1 245 ? -43.308 6.876 -0.011 1.00 70.81 245 VAL A C 1
ATOM 1935 O O . VAL A 1 245 ? -42.216 6.762 0.542 1.00 70.81 245 VAL A O 1
ATOM 1938 N N . PHE A 1 246 ? -43.447 7.253 -1.280 1.00 67.81 246 PHE A N 1
ATOM 1939 C CA . PHE A 1 246 ? -42.316 7.626 -2.120 1.00 67.81 246 PHE A CA 1
ATOM 1940 C C . PHE A 1 246 ? -42.106 9.136 -2.094 1.00 67.81 246 PHE A C 1
ATOM 1942 O O . PHE A 1 246 ? -43.051 9.912 -2.275 1.00 67.81 246 PHE A O 1
ATOM 1949 N N . THR A 1 247 ? -40.862 9.553 -1.888 1.00 72.12 247 THR A N 1
ATOM 1950 C CA . THR A 1 247 ? -40.445 10.950 -2.007 1.00 72.12 247 THR A CA 1
ATOM 1951 C C . THR A 1 247 ? -39.222 11.055 -2.909 1.00 72.12 247 THR A C 1
ATOM 1953 O O . THR A 1 247 ? -38.339 10.201 -2.887 1.00 72.12 247 THR A O 1
ATOM 1956 N N . GLU A 1 248 ? -39.188 12.102 -3.731 1.00 71.25 248 GLU A N 1
ATOM 1957 C CA . GLU A 1 248 ? -38.036 12.444 -4.564 1.00 71.25 248 GLU A CA 1
ATOM 1958 C C . GLU A 1 248 ? -37.475 13.782 -4.084 1.00 71.25 248 GLU A C 1
ATOM 1960 O O . GLU A 1 248 ? -38.211 14.769 -4.014 1.00 71.25 248 GLU A O 1
ATOM 1965 N N . ASN A 1 249 ? -36.178 13.820 -3.777 1.00 62.00 249 ASN A N 1
ATOM 1966 C CA . ASN A 1 249 ? -35.455 15.045 -3.438 1.00 62.00 249 ASN A CA 1
ATOM 1967 C C . ASN A 1 249 ? -34.073 15.026 -4.099 1.00 62.00 249 ASN A C 1
ATOM 1969 O O . ASN A 1 249 ? -33.335 14.060 -3.943 1.00 62.00 249 ASN A O 1
ATOM 1973 N N . ASP A 1 250 ? -33.728 16.097 -4.823 1.00 60.59 250 ASP A N 1
ATOM 1974 C CA . ASP A 1 250 ? -32.389 16.349 -5.384 1.00 60.59 250 ASP A CA 1
ATOM 1975 C C . ASP A 1 250 ? -31.734 15.156 -6.115 1.00 60.59 250 ASP A C 1
ATOM 1977 O O . ASP A 1 250 ? -30.530 14.944 -6.028 1.00 60.59 250 ASP A O 1
ATOM 1981 N N . GLY A 1 251 ? -32.519 14.388 -6.880 1.00 63.97 251 GLY A N 1
ATOM 1982 C CA . GLY A 1 251 ? -32.004 13.263 -7.670 1.00 63.97 251 GLY A CA 1
ATOM 1983 C C . GLY A 1 251 ? -31.874 11.943 -6.907 1.00 63.97 251 GLY A C 1
ATOM 1984 O O . GLY A 1 251 ? -31.315 11.004 -7.460 1.00 63.97 251 GLY A O 1
ATOM 1985 N N . MET A 1 252 ? -32.424 11.844 -5.695 1.00 69.62 252 MET A N 1
ATOM 1986 C CA . MET A 1 252 ? -32.526 10.610 -4.914 1.00 69.62 252 MET A CA 1
ATOM 1987 C C . MET A 1 252 ? -33.996 10.185 -4.781 1.00 69.62 252 MET A C 1
ATOM 1989 O O . MET A 1 252 ? -34.865 11.000 -4.449 1.00 69.62 252 MET A O 1
ATOM 1993 N N . LEU A 1 253 ? -34.269 8.907 -5.038 1.00 75.88 253 LEU A N 1
ATOM 1994 C CA . LEU A 1 253 ? -35.544 8.245 -4.775 1.00 75.88 253 LEU A CA 1
ATOM 1995 C C . LEU A 1 253 ? -35.518 7.659 -3.361 1.00 75.88 253 LEU A C 1
ATOM 1997 O O . LEU A 1 253 ? -34.575 6.965 -2.985 1.00 75.88 253 LEU A O 1
ATOM 2001 N N . MET A 1 254 ? -36.562 7.921 -2.580 1.00 78.75 254 MET A N 1
ATOM 2002 C CA . MET A 1 254 ? -36.729 7.404 -1.223 1.00 78.75 254 MET A CA 1
ATOM 2003 C C . MET A 1 254 ? -38.096 6.737 -1.077 1.00 78.75 254 MET A C 1
ATOM 2005 O O . MET A 1 254 ? -39.111 7.318 -1.460 1.00 78.75 254 MET A O 1
ATOM 2009 N N . ALA A 1 255 ? -38.121 5.553 -0.469 1.00 76.88 255 ALA A N 1
ATOM 2010 C CA . ALA A 1 255 ? -39.323 4.821 -0.092 1.00 76.88 255 ALA A CA 1
ATOM 2011 C C . ALA A 1 255 ? -39.353 4.605 1.426 1.00 76.88 255 ALA A C 1
ATOM 2013 O O . ALA A 1 255 ? -38.600 3.792 1.963 1.00 76.88 255 ALA A O 1
ATOM 2014 N N . GLU A 1 256 ? -40.240 5.315 2.120 1.00 79.19 256 GLU A N 1
ATOM 2015 C CA . GLU A 1 256 ? -40.554 5.045 3.525 1.00 79.19 256 GLU A CA 1
ATOM 2016 C C . GLU A 1 256 ? -41.670 4.002 3.588 1.00 79.19 256 GLU A C 1
ATOM 2018 O O . GLU A 1 256 ? -42.732 4.202 2.997 1.00 79.19 256 GLU A O 1
ATOM 2023 N N . PHE A 1 257 ? -41.464 2.893 4.297 1.00 75.56 257 PHE A N 1
ATOM 2024 C CA . PHE A 1 257 ? -42.441 1.810 4.363 1.00 75.56 257 PHE A CA 1
ATOM 2025 C C . PHE A 1 257 ? -42.781 1.385 5.792 1.00 75.56 257 PHE A C 1
ATOM 2027 O O . PHE A 1 257 ? -41.965 1.446 6.711 1.00 75.56 257 PHE A O 1
ATOM 2034 N N . VAL A 1 258 ? -44.017 0.909 5.958 1.00 76.31 258 VAL A N 1
ATOM 2035 C CA . VAL A 1 258 ? -44.524 0.282 7.180 1.00 76.31 258 VAL A CA 1
ATOM 2036 C C . VAL A 1 258 ? -45.233 -1.018 6.816 1.00 76.31 258 VAL A C 1
ATOM 2038 O O . VAL A 1 258 ? -46.287 -0.998 6.176 1.00 76.31 258 VAL A O 1
ATOM 2041 N N . ILE A 1 259 ? -44.686 -2.148 7.258 1.00 78.12 259 ILE A N 1
ATOM 2042 C CA . ILE A 1 259 ? -45.321 -3.467 7.179 1.00 78.12 259 ILE A CA 1
ATOM 2043 C C . ILE A 1 259 ? -46.017 -3.726 8.512 1.00 78.12 259 ILE A C 1
ATOM 2045 O O . ILE A 1 259 ? -45.386 -3.742 9.562 1.00 78.12 259 ILE A O 1
ATOM 2049 N N . THR A 1 260 ? -47.333 -3.908 8.493 1.00 73.69 260 THR A N 1
ATOM 2050 C CA . THR A 1 260 ? -48.140 -4.127 9.697 1.00 73.69 260 THR A CA 1
ATOM 2051 C C . THR A 1 260 ? -48.636 -5.564 9.763 1.00 73.69 260 THR A C 1
ATOM 2053 O O . THR A 1 260 ? -49.401 -5.988 8.897 1.00 73.69 260 THR A O 1
ATOM 2056 N N . ILE A 1 261 ? -48.283 -6.272 10.836 1.00 78.94 261 ILE A N 1
ATOM 2057 C CA . ILE A 1 261 ? -48.852 -7.570 11.203 1.00 78.94 261 ILE A CA 1
ATOM 2058 C C . ILE A 1 261 ? -49.911 -7.318 12.290 1.00 78.94 261 ILE A C 1
ATOM 2060 O O . ILE A 1 261 ? -49.566 -6.928 13.407 1.00 78.94 261 ILE A O 1
ATOM 2064 N N . PRO A 1 262 ? -51.213 -7.476 11.990 1.00 64.75 262 PRO A N 1
ATOM 2065 C CA . PRO A 1 262 ? -52.279 -6.999 12.872 1.00 64.75 262 PRO A CA 1
ATOM 2066 C C . PRO A 1 262 ? -52.529 -7.867 14.114 1.00 64.75 262 PRO A C 1
ATOM 2068 O O . PRO A 1 262 ? -53.153 -7.373 15.050 1.00 64.75 262 PRO A O 1
ATOM 2071 N N . ALA A 1 263 ? -52.093 -9.133 14.122 1.00 75.00 263 ALA A N 1
ATOM 2072 C CA . ALA A 1 263 ? -52.212 -10.032 15.272 1.00 75.00 263 ALA A CA 1
ATOM 2073 C C . ALA A 1 263 ? -51.168 -11.162 15.211 1.00 75.00 263 ALA A C 1
ATOM 2075 O O . ALA A 1 263 ? -51.285 -12.073 14.388 1.00 75.00 263 ALA A O 1
ATOM 2076 N N . MET A 1 264 ? -50.171 -11.124 16.099 1.00 75.12 264 MET A N 1
ATOM 2077 C CA . MET A 1 264 ? -49.093 -12.116 16.143 1.00 75.12 264 MET A CA 1
ATOM 2078 C C . MET A 1 264 ? -49.573 -13.498 16.594 1.00 75.12 264 MET A C 1
ATOM 2080 O O . MET A 1 264 ? -50.303 -13.640 17.578 1.00 75.12 264 MET A O 1
ATOM 2084 N N . ASN A 1 265 ? -49.120 -14.536 15.891 1.00 70.44 265 ASN A N 1
ATOM 2085 C CA . ASN A 1 265 ? -49.349 -15.944 16.216 1.00 70.44 265 ASN A CA 1
ATOM 2086 C C . ASN A 1 265 ? -48.071 -16.766 15.955 1.00 70.44 265 ASN A C 1
ATOM 2088 O O . ASN A 1 265 ? -47.112 -16.252 15.387 1.00 70.44 265 ASN A O 1
ATOM 2092 N N . GLU A 1 266 ? -48.063 -18.028 16.383 1.00 66.44 266 GLU A N 1
ATOM 2093 C CA . GLU A 1 266 ? -46.892 -18.924 16.338 1.00 66.44 266 GLU A CA 1
ATOM 2094 C C . GLU A 1 266 ? -46.309 -19.113 14.921 1.00 66.44 266 GLU A C 1
ATOM 2096 O O . GLU A 1 266 ? -45.134 -19.435 14.790 1.00 66.44 266 GLU A O 1
ATOM 2101 N N . ASN A 1 267 ? -47.081 -18.848 13.858 1.00 66.00 267 ASN A N 1
ATOM 2102 C CA . ASN A 1 267 ? -46.596 -18.932 12.475 1.00 66.00 267 ASN A CA 1
ATOM 2103 C C . ASN A 1 267 ? -45.674 -17.763 12.093 1.00 66.00 267 ASN A C 1
ATOM 2105 O O . ASN A 1 267 ? -44.932 -17.863 11.123 1.00 66.00 267 ASN A O 1
ATOM 2109 N N . TRP A 1 268 ? -45.725 -16.655 12.835 1.00 71.38 268 TRP A N 1
ATOM 2110 C CA . TRP A 1 268 ? -44.876 -15.483 12.615 1.00 71.38 268 TRP A CA 1
ATOM 2111 C C . TRP A 1 268 ? -43.580 -15.517 13.434 1.00 71.38 268 TRP A C 1
ATOM 2113 O O . TRP A 1 268 ? -42.845 -14.535 13.447 1.00 71.38 268 TRP A O 1
ATOM 2123 N N . GLN A 1 269 ? -43.297 -16.616 14.136 1.00 72.62 269 GLN A N 1
ATOM 2124 C CA . GLN A 1 269 ? -42.042 -16.802 14.857 1.00 72.62 269 GLN A CA 1
ATOM 2125 C C . GLN A 1 269 ? -40.949 -17.298 13.904 1.00 72.62 269 GLN A C 1
ATOM 2127 O O . GLN A 1 269 ? -41.153 -18.266 13.174 1.00 72.62 269 GLN A O 1
ATOM 2132 N N . GLY A 1 270 ? -39.769 -16.679 13.951 1.00 71.00 270 GLY A N 1
ATOM 2133 C CA . GLY A 1 270 ? -38.604 -17.111 13.183 1.00 71.00 270 GLY A CA 1
ATOM 2134 C C . GLY A 1 270 ? -37.851 -15.975 12.499 1.00 71.00 270 GLY A C 1
ATOM 2135 O O . GLY A 1 270 ? -38.012 -14.802 12.831 1.00 71.00 270 GLY A O 1
ATOM 2136 N N . ASN A 1 271 ? -36.990 -16.357 11.557 1.00 73.19 271 ASN A N 1
ATOM 2137 C CA . ASN A 1 271 ? -36.185 -15.429 10.772 1.00 73.19 271 ASN A CA 1
ATOM 2138 C C . ASN A 1 271 ? -36.898 -15.076 9.468 1.00 73.19 271 ASN A C 1
ATOM 2140 O O . ASN A 1 271 ? -37.247 -15.952 8.671 1.00 73.19 271 ASN A O 1
ATOM 2144 N N . PHE A 1 272 ? -37.034 -13.784 9.223 1.00 72.56 272 PHE A N 1
ATOM 2145 C CA . PHE A 1 272 ? -37.528 -13.225 7.978 1.00 72.56 272 PHE A CA 1
ATOM 2146 C C . PHE A 1 272 ? -36.454 -12.323 7.380 1.00 72.56 272 PHE A C 1
ATOM 2148 O O . PHE A 1 272 ? -35.500 -11.931 8.043 1.00 72.56 272 PHE A O 1
ATOM 2155 N N . ALA A 1 273 ? -36.610 -11.999 6.112 1.00 69.38 273 ALA A N 1
ATOM 2156 C CA . ALA A 1 273 ? -35.746 -11.099 5.383 1.00 69.38 273 ALA A CA 1
ATOM 2157 C C . ALA A 1 273 ? -36.606 -10.012 4.755 1.00 69.38 273 ALA A C 1
ATOM 2159 O O . ALA A 1 273 ? -37.629 -10.315 4.139 1.00 69.38 273 ALA A O 1
ATOM 2160 N N . ILE A 1 274 ? -36.180 -8.763 4.908 1.00 74.19 274 ILE A N 1
ATOM 2161 C CA . ILE A 1 274 ? -36.700 -7.626 4.156 1.00 74.19 274 ILE A CA 1
ATOM 2162 C C . ILE A 1 274 ? -35.651 -7.252 3.122 1.00 74.19 274 ILE A C 1
ATOM 2164 O O . ILE A 1 274 ? -34.477 -7.129 3.469 1.00 74.19 274 ILE A O 1
ATOM 2168 N N . ALA A 1 275 ? -36.060 -7.047 1.875 1.00 69.31 275 ALA A N 1
ATOM 2169 C CA . ALA A 1 275 ? -35.167 -6.494 0.868 1.00 69.31 275 ALA A CA 1
ATOM 2170 C C . ALA A 1 275 ? -35.768 -5.295 0.153 1.00 69.31 275 ALA A C 1
ATOM 2172 O O . ALA A 1 275 ? -36.985 -5.187 -0.005 1.00 69.31 275 ALA A O 1
ATOM 2173 N N . ALA A 1 276 ? -34.868 -4.418 -0.274 1.00 72.94 276 ALA A N 1
ATOM 2174 C CA . ALA A 1 276 ? -35.120 -3.410 -1.279 1.00 72.94 276 ALA A CA 1
ATOM 2175 C C . ALA A 1 276 ? -34.422 -3.837 -2.569 1.00 72.94 276 ALA A C 1
ATOM 2177 O O . ALA A 1 276 ? -33.334 -4.415 -2.505 1.00 72.94 276 ALA A O 1
ATOM 2178 N N . GLU A 1 277 ? -35.036 -3.553 -3.711 1.00 69.19 277 GLU A N 1
ATOM 2179 C CA . GLU A 1 277 ? -34.494 -3.885 -5.030 1.00 69.19 277 GLU A CA 1
ATOM 2180 C C . GLU A 1 277 ? -34.701 -2.723 -6.005 1.00 69.19 277 GLU A C 1
ATOM 2182 O O . GLU A 1 277 ? -35.747 -2.068 -5.983 1.00 69.19 277 GLU A O 1
ATOM 2187 N N . ASP A 1 278 ? -33.702 -2.464 -6.846 1.00 66.38 278 ASP A N 1
ATOM 2188 C CA . ASP A 1 278 ? -33.778 -1.507 -7.946 1.00 66.38 278 ASP A CA 1
ATOM 2189 C C . ASP A 1 278 ? -34.184 -2.168 -9.279 1.00 66.38 278 ASP A C 1
ATOM 2191 O O . ASP A 1 278 ? -34.115 -3.382 -9.466 1.00 66.38 278 ASP A O 1
ATOM 2195 N N . ALA A 1 279 ? -34.584 -1.347 -10.253 1.00 59.41 279 ALA A N 1
ATOM 2196 C CA . ALA A 1 279 ? -35.005 -1.800 -11.585 1.00 59.41 279 ALA A CA 1
ATOM 2197 C C . ALA A 1 279 ? -33.942 -2.594 -12.381 1.00 59.41 279 ALA A C 1
ATOM 2199 O O . ALA A 1 279 ? -34.268 -3.183 -13.412 1.00 59.41 279 ALA A O 1
ATOM 2200 N N . ASN A 1 280 ? -32.678 -2.574 -11.950 1.00 54.75 280 ASN A N 1
ATOM 2201 C CA . ASN A 1 280 ? -31.549 -3.233 -12.603 1.00 54.75 280 ASN A CA 1
ATOM 2202 C C . ASN A 1 280 ? -31.132 -4.533 -11.882 1.00 54.75 280 ASN A C 1
ATOM 2204 O O . ASN A 1 280 ? -30.136 -5.159 -12.260 1.00 54.75 280 ASN A O 1
ATOM 2208 N N . GLY A 1 281 ? -31.900 -4.967 -10.875 1.00 54.19 281 GLY A N 1
ATOM 2209 C CA . GLY A 1 281 ? -31.667 -6.194 -10.111 1.00 54.19 281 GLY A CA 1
ATOM 2210 C C . GLY A 1 281 ? -30.612 -6.053 -9.010 1.00 54.19 281 GLY A C 1
ATOM 2211 O O . GLY A 1 281 ? -30.078 -7.060 -8.541 1.00 54.19 281 GLY A O 1
ATOM 2212 N N . GLY A 1 282 ? -30.264 -4.822 -8.627 1.00 62.28 282 GLY A N 1
ATOM 2213 C CA . GLY A 1 282 ? -29.488 -4.534 -7.429 1.00 62.28 282 GLY A CA 1
ATOM 2214 C C . GLY A 1 282 ? -30.372 -4.640 -6.189 1.00 62.28 282 GLY A C 1
ATOM 2215 O O . GLY A 1 282 ? -31.382 -3.950 -6.100 1.00 62.28 282 GLY A O 1
ATOM 2216 N N . ALA A 1 283 ? -30.005 -5.491 -5.227 1.00 67.69 283 ALA A N 1
ATOM 2217 C CA . ALA A 1 283 ? -30.811 -5.733 -4.032 1.00 67.69 283 ALA A CA 1
ATOM 2218 C C . ALA A 1 283 ? -29.993 -5.634 -2.739 1.00 67.69 283 ALA A C 1
ATOM 2220 O O . ALA A 1 283 ? -28.867 -6.124 -2.654 1.00 67.69 283 ALA A O 1
ATOM 2221 N N . ILE A 1 284 ? -30.594 -5.052 -1.700 1.00 68.75 284 ILE A N 1
ATOM 2222 C CA . ILE A 1 284 ? -30.065 -5.061 -0.333 1.00 68.75 284 ILE A CA 1
ATOM 2223 C C . ILE A 1 284 ? -31.064 -5.745 0.571 1.00 68.75 284 ILE A C 1
ATOM 2225 O O . ILE A 1 284 ? -32.247 -5.416 0.570 1.00 68.75 284 ILE A O 1
ATOM 2229 N N . LYS A 1 285 ? -30.548 -6.652 1.396 1.00 76.62 285 LYS A N 1
ATOM 2230 C CA . LYS A 1 285 ? -31.315 -7.436 2.351 1.00 76.62 285 LYS A CA 1
ATOM 2231 C C . LYS A 1 285 ? -30.945 -7.076 3.787 1.00 76.62 285 LYS A C 1
ATOM 2233 O O . LYS A 1 285 ? -29.779 -6.855 4.113 1.00 76.62 285 LYS A O 1
ATOM 2238 N N . LYS A 1 286 ? -31.953 -7.067 4.652 1.00 71.94 286 LYS A N 1
ATOM 2239 C CA . LYS A 1 286 ? -31.834 -7.006 6.106 1.00 71.94 286 LYS A CA 1
ATOM 2240 C C . LYS A 1 286 ? -32.640 -8.142 6.714 1.00 71.94 286 LYS A C 1
ATOM 2242 O O . LYS A 1 286 ? -33.824 -8.300 6.419 1.00 71.94 286 LYS A O 1
ATOM 2247 N N . ASP A 1 287 ? -31.984 -8.923 7.554 1.00 78.62 287 ASP A N 1
ATOM 2248 C CA . ASP A 1 287 ? -32.642 -9.987 8.298 1.00 78.62 287 ASP A CA 1
ATOM 2249 C C . ASP A 1 287 ? -33.399 -9.385 9.475 1.00 78.62 287 ASP A C 1
ATOM 2251 O O . ASP A 1 287 ? -32.933 -8.432 10.100 1.00 78.62 287 ASP A O 1
ATOM 2255 N N . ILE A 1 288 ? -34.562 -9.954 9.771 1.00 71.69 288 ILE A N 1
ATOM 2256 C CA . ILE A 1 288 ? -35.303 -9.672 10.989 1.00 71.69 288 ILE A CA 1
ATOM 2257 C C . ILE A 1 288 ? -35.614 -10.972 11.723 1.00 71.69 288 ILE A C 1
ATOM 2259 O O . ILE A 1 288 ? -35.961 -11.985 11.111 1.00 71.69 288 ILE A O 1
ATOM 2263 N N . HIS A 1 289 ? -35.528 -10.946 13.045 1.00 75.31 289 HIS A N 1
ATOM 2264 C CA . HIS A 1 289 ? -35.910 -12.061 13.897 1.00 75.31 289 HIS A CA 1
ATOM 2265 C C . HIS A 1 289 ? -37.146 -11.703 14.708 1.00 75.31 289 HIS A C 1
ATOM 2267 O O . HIS A 1 289 ? -37.202 -10.652 15.345 1.00 75.31 289 HIS A O 1
ATOM 2273 N N . ILE A 1 290 ? -38.130 -12.593 14.713 1.00 71.44 290 ILE A N 1
ATOM 2274 C CA . ILE A 1 290 ? -39.326 -12.454 15.531 1.00 71.44 290 ILE A CA 1
ATOM 2275 C C . ILE A 1 290 ? -39.388 -13.626 16.506 1.00 71.44 290 ILE A C 1
ATOM 2277 O O . ILE A 1 290 ? -39.505 -14.785 16.105 1.00 71.44 290 ILE A O 1
ATOM 2281 N N . GLU A 1 291 ? -39.360 -13.313 17.797 1.00 67.25 291 GLU A N 1
ATOM 2282 C CA . GLU A 1 291 ? -39.438 -14.282 18.883 1.00 67.25 291 GLU A CA 1
ATOM 2283 C C . GLU A 1 291 ? -40.692 -14.031 19.730 1.00 67.25 291 GLU A C 1
ATOM 2285 O O . GLU A 1 291 ? -40.986 -12.901 20.130 1.00 67.25 291 GLU A O 1
ATOM 2290 N N . MET A 1 292 ? -41.439 -15.097 20.023 1.00 66.44 292 MET A N 1
ATOM 2291 C CA . MET A 1 292 ? -42.542 -15.027 20.980 1.00 66.44 292 MET A CA 1
ATOM 2292 C C . MET A 1 292 ? -42.011 -15.126 22.411 1.00 66.44 292 MET A C 1
ATOM 2294 O O . MET A 1 292 ? -41.182 -15.988 22.698 1.00 66.44 292 MET A O 1
ATOM 2298 N N . THR A 1 293 ? -42.500 -14.275 23.318 1.00 53.53 293 THR A N 1
ATOM 2299 C CA . THR A 1 293 ? -42.125 -14.313 24.743 1.00 53.53 293 THR A CA 1
ATOM 2300 C C . THR A 1 293 ? -43.330 -14.464 25.662 1.00 53.53 293 THR A C 1
ATOM 2302 O O . THR A 1 293 ? -44.299 -13.718 25.539 1.00 53.53 293 THR A O 1
ATOM 2305 N N . ASP A 1 294 ? -43.209 -15.375 26.631 1.00 48.75 294 ASP A N 1
ATOM 2306 C CA . ASP A 1 294 ? -44.108 -15.534 27.774 1.00 48.75 294 ASP A CA 1
ATOM 2307 C C . ASP A 1 294 ? -43.255 -15.678 29.077 1.00 48.75 294 ASP A C 1
ATOM 2309 O O . ASP A 1 294 ? -42.687 -16.733 29.343 1.00 48.75 294 ASP A O 1
ATOM 2313 N N . GLU A 1 295 ? -43.164 -14.605 29.887 1.00 45.38 295 GLU A N 1
ATOM 2314 C CA . GLU A 1 295 ? -42.870 -14.552 31.354 1.00 45.38 295 GLU A CA 1
ATOM 2315 C C . GLU A 1 295 ? -41.442 -14.689 31.994 1.00 45.38 295 GLU A C 1
ATOM 2317 O O . GLU A 1 295 ? -40.470 -15.207 31.440 1.00 45.38 295 GLU A O 1
ATOM 2322 N N . LEU A 1 296 ? -41.361 -14.155 33.238 1.00 44.19 296 LEU A N 1
ATOM 2323 C CA . LEU A 1 296 ? -40.295 -14.190 34.268 1.00 44.19 296 LEU A CA 1
ATOM 2324 C C . LEU A 1 296 ? -40.063 -15.630 34.796 1.00 44.19 296 LEU A C 1
ATOM 2326 O O . LEU A 1 296 ? -41.025 -16.319 35.120 1.00 44.19 296 LEU A O 1
ATOM 2330 N N . PHE A 1 297 ? -38.808 -16.085 34.960 1.00 42.62 297 PHE A N 1
ATOM 2331 C CA . PHE A 1 297 ? -38.493 -17.467 35.390 1.00 42.62 297 PHE A CA 1
ATOM 2332 C C . PHE A 1 297 ? -37.738 -17.523 36.736 1.00 42.62 297 PHE A C 1
ATOM 2334 O O . PHE A 1 297 ? -36.624 -16.998 36.841 1.00 42.62 297 PHE A O 1
ATOM 2341 N N . MET A 1 298 ? -38.307 -18.205 37.743 1.00 48.81 298 MET A N 1
ATOM 2342 C CA . MET A 1 298 ? -37.707 -18.424 39.074 1.00 48.81 298 MET A CA 1
ATOM 2343 C C . MET A 1 298 ? -37.423 -19.906 39.348 1.00 48.81 298 MET A C 1
ATOM 2345 O O . MET A 1 298 ? -38.273 -20.763 39.111 1.00 48.81 298 MET A O 1
ATOM 2349 N N . GLU A 1 299 ? -36.254 -20.206 39.918 1.00 43.50 299 GLU A N 1
ATOM 2350 C CA . GLU A 1 299 ? -35.840 -21.565 40.293 1.00 43.50 299 GLU A CA 1
ATOM 2351 C C . GLU A 1 299 ? -35.653 -21.658 41.823 1.00 43.50 299 GLU A C 1
ATOM 2353 O O . GLU A 1 299 ? -34.979 -20.816 42.419 1.00 43.50 299 GLU A O 1
ATOM 2358 N N . GLY A 1 300 ? -36.254 -22.671 42.471 1.00 41.56 300 GLY A N 1
ATOM 2359 C CA . GLY A 1 300 ? -36.127 -22.914 43.924 1.00 41.56 300 GLY A CA 1
ATOM 2360 C C . GLY A 1 300 ? -37.364 -22.624 44.792 1.00 41.56 300 GLY A C 1
ATOM 2361 O O . GLY A 1 300 ? -37.266 -22.666 46.018 1.00 41.56 300 GLY A O 1
ATOM 2362 N N . VAL A 1 301 ? -38.536 -22.365 44.200 1.00 50.66 301 VAL A N 1
ATOM 2363 C CA . VAL A 1 301 ? -39.796 -22.190 44.951 1.00 50.66 301 VAL A CA 1
ATOM 2364 C C . VAL A 1 301 ? -40.192 -23.524 45.628 1.00 50.66 301 VAL A C 1
ATOM 2366 O O . VAL A 1 301 ? -40.244 -24.549 44.944 1.00 50.66 301 VAL A O 1
ATOM 2369 N N . PRO A 1 302 ? -40.451 -23.567 46.954 1.00 40.66 302 PRO A N 1
ATOM 2370 C CA . PRO A 1 302 ? -40.719 -24.823 47.658 1.00 40.66 302 PRO A CA 1
ATOM 2371 C C . PRO A 1 302 ? -41.993 -25.527 47.162 1.00 40.66 302 PRO A C 1
ATOM 2373 O O . PRO A 1 302 ? -43.062 -24.928 47.102 1.00 40.66 302 PRO A O 1
ATOM 2376 N N . SER A 1 303 ? -41.889 -26.831 46.888 1.00 40.59 303 SER A N 1
ATOM 2377 C CA . SER A 1 303 ? -42.982 -27.712 46.436 1.00 40.59 303 SER A CA 1
ATOM 2378 C C . SER A 1 303 ? -43.926 -28.191 47.552 1.00 40.59 303 SER A C 1
ATOM 2380 O O . SER A 1 303 ? -44.814 -29.004 47.303 1.00 40.59 303 SER A O 1
ATOM 2382 N N . GLU A 1 304 ? -43.760 -27.700 48.782 1.00 44.47 304 GLU A N 1
ATOM 2383 C CA . GLU A 1 304 ? -44.569 -28.089 49.941 1.00 44.47 304 GLU A CA 1
ATOM 2384 C C . GLU A 1 304 ? -45.311 -26.877 50.527 1.00 44.47 304 GLU A C 1
ATOM 2386 O O . GLU A 1 304 ? -44.892 -26.280 51.518 1.00 44.47 304 GLU A O 1
ATOM 2391 N N . VAL A 1 305 ? -46.454 -26.530 49.929 1.00 39.00 305 VAL A N 1
ATOM 2392 C CA . VAL A 1 305 ? -47.502 -25.705 50.557 1.00 39.00 305 VAL A CA 1
ATOM 2393 C C . VAL A 1 305 ? -48.834 -26.480 50.440 1.00 39.00 305 VAL A C 1
ATOM 2395 O O . VAL A 1 305 ? -49.041 -27.145 49.426 1.00 39.00 305 VAL A O 1
ATOM 2398 N N . PRO A 1 306 ? -49.693 -26.527 51.485 1.00 36.91 306 PRO A N 1
ATOM 2399 C CA . PRO A 1 306 ? -50.741 -27.549 51.636 1.00 36.91 306 PRO A CA 1
ATOM 2400 C C . PRO A 1 306 ? -51.876 -27.423 50.613 1.00 36.91 306 PRO A C 1
ATOM 2402 O O . PRO A 1 306 ? -52.067 -26.354 50.052 1.00 36.91 306 PRO A O 1
ATOM 2405 N N . GLU A 1 307 ? -52.679 -28.488 50.456 1.00 42.03 307 GLU A N 1
ATOM 2406 C CA . GLU A 1 307 ? -53.916 -28.575 49.649 1.00 42.03 307 GLU A CA 1
ATOM 2407 C C . GLU A 1 307 ? -54.995 -27.525 50.021 1.00 42.03 307 GLU A C 1
ATOM 2409 O O . GLU A 1 307 ? -56.081 -27.882 50.467 1.00 42.03 307 GLU A O 1
ATOM 2414 N N . ILE A 1 308 ? -54.730 -26.227 49.864 1.00 41.25 308 ILE A N 1
ATOM 2415 C CA . ILE A 1 308 ? -55.714 -25.141 49.818 1.00 41.25 308 ILE A CA 1
ATOM 2416 C C . ILE A 1 308 ? -55.077 -23.983 49.023 1.00 41.25 308 ILE A C 1
ATOM 2418 O O . ILE A 1 308 ? -54.211 -23.293 49.545 1.00 41.25 308 ILE A O 1
ATOM 2422 N N . GLY A 1 309 ? -55.512 -23.783 47.773 1.00 51.50 309 GLY A N 1
ATOM 2423 C CA . GLY A 1 309 ? -55.138 -22.631 46.935 1.00 51.50 309 GLY A CA 1
ATOM 2424 C C . GLY A 1 309 ? -53.790 -22.753 46.210 1.00 51.50 309 GLY A C 1
ATOM 2425 O O . GLY A 1 309 ? -52.769 -23.071 46.805 1.00 51.50 309 GLY A O 1
ATOM 2426 N N . GLU A 1 310 ? -53.786 -22.492 44.903 1.00 52.91 310 GLU A N 1
ATOM 2427 C CA . GLU A 1 310 ? -52.570 -22.397 44.085 1.00 52.91 310 GLU A CA 1
ATOM 2428 C C . GLU A 1 310 ? -51.803 -21.117 44.483 1.00 52.91 310 GLU A C 1
ATOM 2430 O O . GLU A 1 310 ? -52.371 -20.021 44.462 1.00 52.91 310 GLU A O 1
ATOM 2435 N N . VAL A 1 311 ? -50.550 -21.247 44.938 1.00 59.09 311 VAL A N 1
ATOM 2436 C CA . VAL A 1 311 ? -49.666 -20.101 45.224 1.00 59.09 311 VAL A CA 1
ATOM 2437 C C . VAL A 1 311 ? -48.944 -19.732 43.936 1.00 59.09 311 VAL A C 1
ATOM 2439 O O . VAL A 1 311 ? -48.275 -20.574 43.343 1.00 59.09 311 VAL A O 1
ATOM 2442 N N . VAL A 1 312 ? -49.084 -18.478 43.518 1.00 56.22 312 VAL A N 1
ATOM 2443 C CA . VAL A 1 312 ? -48.534 -17.936 42.275 1.00 56.22 312 VAL A CA 1
ATOM 2444 C C . VAL A 1 312 ? -47.579 -16.782 42.565 1.00 56.22 312 VAL A C 1
ATOM 2446 O O . VAL A 1 312 ? -47.624 -16.146 43.621 1.00 56.22 312 VAL A O 1
ATOM 2449 N N . VAL A 1 313 ? -46.703 -16.519 41.604 1.00 67.94 313 VAL A N 1
ATOM 2450 C CA . VAL A 1 313 ? -45.802 -15.367 41.601 1.00 67.94 313 VAL A CA 1
ATOM 2451 C C . VAL A 1 313 ? -46.576 -14.189 41.036 1.00 67.94 313 VAL A C 1
ATOM 2453 O O . VAL A 1 313 ? -47.178 -14.305 39.972 1.00 67.94 313 VAL 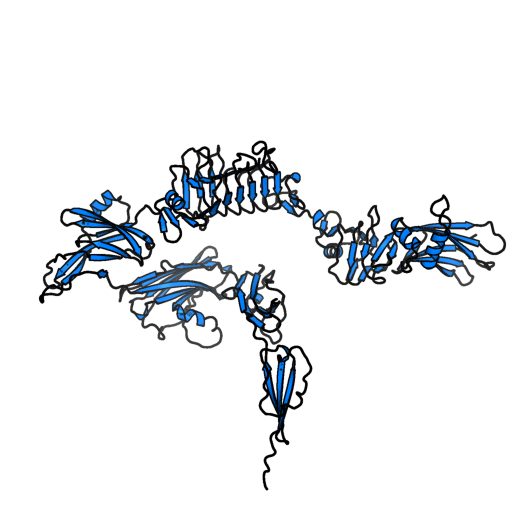A O 1
ATOM 2456 N N . VAL A 1 314 ? -46.574 -13.066 41.741 1.00 67.19 314 VAL A N 1
ATOM 2457 C CA . VAL A 1 314 ? -47.154 -11.819 41.250 1.00 67.19 314 VAL A CA 1
ATOM 2458 C C . VAL A 1 314 ? -46.071 -10.765 41.184 1.00 67.19 314 VAL A C 1
ATOM 2460 O O . VAL A 1 314 ? -45.307 -10.576 42.128 1.00 67.19 314 VAL A O 1
ATOM 2463 N N . THR A 1 315 ? -46.040 -10.087 40.048 1.00 76.12 315 THR A N 1
ATOM 2464 C CA . THR A 1 315 ? -45.175 -8.951 39.775 1.00 76.12 315 THR A CA 1
ATOM 2465 C C . THR A 1 315 ? -46.018 -7.695 39.609 1.00 76.12 315 THR A C 1
ATOM 2467 O O . THR A 1 315 ? -46.951 -7.681 38.800 1.00 76.12 315 THR A O 1
ATOM 2470 N N . THR A 1 316 ? -45.693 -6.641 40.346 1.00 79.81 316 THR A N 1
ATOM 2471 C CA . THR A 1 316 ? -46.307 -5.312 40.214 1.00 79.81 316 THR A CA 1
ATOM 2472 C C . THR A 1 316 ? -45.239 -4.252 39.979 1.00 79.81 316 THR A C 1
ATOM 2474 O O . THR A 1 316 ? -44.061 -4.504 40.208 1.00 79.81 316 THR A O 1
ATOM 2477 N N . GLU A 1 317 ? -45.627 -3.062 39.520 1.00 83.56 317 GLU A N 1
ATOM 2478 C CA . GLU A 1 317 ? -44.702 -1.922 39.491 1.00 83.56 317 GLU A CA 1
ATOM 2479 C C . GLU A 1 317 ? -44.136 -1.668 40.895 1.00 83.56 317 GLU A C 1
ATOM 2481 O O . GLU A 1 317 ? -44.846 -1.819 41.897 1.00 83.56 317 GLU A O 1
ATOM 2486 N N . ALA A 1 318 ? -42.845 -1.340 40.961 1.00 85.69 318 ALA A N 1
ATOM 2487 C CA . ALA A 1 318 ? -42.197 -0.982 42.214 1.00 85.69 318 ALA A CA 1
ATOM 2488 C C . ALA A 1 318 ? -42.766 0.340 42.764 1.00 85.69 318 ALA A C 1
ATOM 2490 O O . ALA A 1 318 ? -43.302 1.157 42.015 1.00 85.69 318 ALA A O 1
ATOM 2491 N N . ASP A 1 319 ? -42.659 0.550 44.079 1.00 85.94 319 ASP A N 1
ATOM 2492 C CA . ASP A 1 319 ? -43.151 1.773 44.717 1.00 85.94 319 ASP A CA 1
ATOM 2493 C C . ASP A 1 319 ? -42.436 3.015 44.136 1.00 85.94 319 ASP A C 1
ATOM 2495 O O . ASP A 1 319 ? -41.205 3.107 44.236 1.00 85.94 319 ASP A O 1
ATOM 2499 N N . PRO A 1 320 ? -43.176 3.989 43.568 1.00 86.44 320 PRO A N 1
ATOM 2500 C CA . PRO A 1 320 ? -42.596 5.206 43.008 1.00 86.44 320 PRO A CA 1
ATOM 2501 C C . PRO A 1 320 ? -41.762 6.023 44.004 1.00 86.44 320 PRO A C 1
ATOM 2503 O O . PRO A 1 320 ? -40.857 6.744 43.587 1.00 86.44 320 PRO A O 1
ATOM 2506 N N . GLU A 1 321 ? -42.043 5.941 45.312 1.00 88.81 321 GLU A N 1
ATOM 2507 C CA . GLU A 1 321 ? -41.239 6.626 46.334 1.00 88.81 321 GLU A CA 1
ATOM 2508 C C . GLU A 1 321 ? -39.845 5.995 46.477 1.00 88.81 321 GLU A C 1
ATOM 2510 O O . GLU A 1 321 ? -38.861 6.717 46.651 1.00 88.81 321 GLU A O 1
ATOM 2515 N N . ILE A 1 322 ? -39.742 4.666 46.345 1.00 88.44 322 ILE A N 1
ATOM 2516 C CA . ILE A 1 322 ? -38.461 3.943 46.370 1.00 88.44 322 ILE A CA 1
ATOM 2517 C C . ILE A 1 322 ? -37.676 4.226 45.087 1.00 88.44 322 ILE A C 1
ATOM 2519 O O . ILE A 1 322 ? -36.479 4.494 45.153 1.00 88.44 322 ILE A O 1
ATOM 2523 N N . GLU A 1 323 ? -38.347 4.240 43.931 1.00 88.06 323 GLU A N 1
ATOM 2524 C CA . GLU A 1 323 ? -37.712 4.590 42.655 1.00 88.06 323 GLU A CA 1
ATOM 2525 C C . GLU A 1 323 ? -37.139 6.017 42.676 1.00 88.06 323 GLU A C 1
ATOM 2527 O O . GLU A 1 323 ? -36.010 6.247 42.242 1.00 88.06 323 GLU A O 1
ATOM 2532 N N . ALA A 1 324 ? -37.894 6.980 43.218 1.00 88.12 324 ALA A N 1
ATOM 2533 C CA . ALA A 1 324 ? -37.444 8.363 43.349 1.00 88.12 324 ALA A CA 1
ATOM 2534 C C . ALA A 1 324 ? -36.236 8.494 44.290 1.00 88.12 324 ALA A C 1
ATOM 2536 O O . ALA A 1 324 ? -35.289 9.210 43.968 1.00 88.12 324 ALA A O 1
ATOM 2537 N N . ALA A 1 325 ? -36.244 7.779 45.421 1.00 87.88 325 ALA A N 1
ATOM 2538 C CA . ALA A 1 325 ? -35.116 7.754 46.350 1.00 87.88 325 ALA A CA 1
ATOM 2539 C C . ALA A 1 325 ? -33.864 7.125 45.716 1.00 87.88 325 ALA A C 1
ATOM 2541 O O . ALA A 1 325 ? -32.766 7.654 45.880 1.00 87.88 325 ALA A O 1
ATOM 2542 N N . LEU A 1 326 ? -34.029 6.042 44.947 1.00 88.19 326 LEU A N 1
ATOM 2543 C CA . LEU A 1 326 ? -32.932 5.421 44.209 1.00 88.19 326 LEU A CA 1
ATOM 2544 C C . LEU A 1 326 ? -32.345 6.395 43.180 1.00 88.19 326 LEU A C 1
ATOM 2546 O O . LEU A 1 326 ? -31.130 6.562 43.148 1.00 88.19 326 LEU A O 1
ATOM 2550 N N . LYS A 1 327 ? -33.180 7.090 42.393 1.00 87.19 327 LYS A N 1
ATOM 2551 C CA . LYS A 1 327 ? -32.731 8.095 41.406 1.00 87.19 327 LYS A CA 1
ATOM 2552 C C . LYS A 1 327 ? -31.964 9.263 42.029 1.00 87.19 327 LYS A C 1
ATOM 2554 O O . LYS A 1 327 ? -31.036 9.770 41.405 1.00 87.19 327 LYS A O 1
ATOM 2559 N N . GLU A 1 328 ? -32.300 9.680 43.250 1.00 86.88 328 GLU A N 1
ATOM 2560 C CA . GLU A 1 328 ? -31.516 10.690 43.978 1.00 86.88 328 GLU A CA 1
ATOM 2561 C C . GLU A 1 328 ? -30.106 10.174 44.329 1.00 86.88 328 GLU A C 1
ATOM 2563 O O . GLU A 1 328 ? -29.142 10.941 44.317 1.00 86.88 328 GLU A O 1
ATOM 2568 N N . GLU A 1 329 ? -29.968 8.871 44.589 1.00 83.88 329 GLU A N 1
ATOM 2569 C CA . GLU A 1 329 ? -28.698 8.227 44.933 1.00 83.88 329 GLU A CA 1
ATOM 2570 C C . GLU A 1 329 ? -27.823 7.911 43.706 1.00 83.88 329 GLU A C 1
ATOM 2572 O O . GLU A 1 329 ? -26.622 8.183 43.730 1.00 83.88 329 GLU A O 1
ATOM 2577 N N . ILE A 1 330 ? -28.405 7.374 42.626 1.00 80.00 330 ILE A N 1
ATOM 2578 C CA . ILE A 1 330 ? -27.674 6.952 41.411 1.00 80.00 330 ILE A CA 1
ATOM 2579 C C . ILE A 1 330 ? -27.548 8.050 40.343 1.00 80.00 330 ILE A C 1
ATOM 2581 O O . ILE A 1 330 ? -26.884 7.846 39.329 1.00 80.00 330 ILE A O 1
ATOM 2585 N N . GLY A 1 331 ? -28.179 9.207 40.560 1.00 76.50 331 GLY A N 1
ATOM 2586 C CA . GLY A 1 331 ? -28.254 10.314 39.608 1.00 76.50 331 GLY A CA 1
ATOM 2587 C C . GLY A 1 331 ? -29.551 10.306 38.792 1.00 76.50 331 GLY A C 1
ATOM 2588 O O . GLY A 1 331 ? -29.930 9.297 38.206 1.00 76.50 331 GLY A O 1
ATOM 2589 N N . GLU A 1 332 ? -30.218 11.465 38.710 1.00 74.62 332 GLU A N 1
ATOM 2590 C CA . GLU A 1 332 ? -31.565 11.594 38.115 1.00 74.62 332 GLU A CA 1
ATOM 2591 C C . GLU A 1 332 ? -31.657 11.196 36.630 1.00 74.62 332 GLU A C 1
ATOM 2593 O O . GLU A 1 332 ? -32.751 10.921 36.143 1.00 74.62 332 GLU A O 1
ATOM 2598 N N . ASN A 1 333 ? -30.527 11.167 35.917 1.00 73.25 333 ASN A N 1
ATOM 2599 C CA . ASN A 1 333 ? -30.456 10.830 34.492 1.00 73.25 333 ASN A CA 1
ATOM 2600 C C . ASN A 1 333 ? -30.105 9.357 34.225 1.00 73.25 333 ASN A C 1
ATOM 2602 O O . ASN A 1 333 ? -29.967 8.984 33.064 1.00 73.25 333 ASN A O 1
ATOM 2606 N N . THR A 1 334 ? -29.901 8.545 35.262 1.00 75.00 334 THR A N 1
ATOM 2607 C CA . THR A 1 334 ? -29.534 7.134 35.105 1.00 75.00 334 THR A CA 1
ATOM 2608 C C . THR A 1 334 ? -30.778 6.311 34.782 1.00 75.00 334 THR A C 1
ATOM 2610 O O . THR A 1 334 ? -31.757 6.320 35.535 1.00 75.00 334 THR A O 1
ATOM 2613 N N . ASP A 1 335 ? -30.740 5.590 33.661 1.00 82.75 335 ASP A N 1
ATOM 2614 C CA . ASP A 1 335 ? -31.860 4.771 33.207 1.00 82.75 335 ASP A CA 1
ATOM 2615 C C . ASP A 1 335 ? -32.014 3.514 34.072 1.00 82.75 335 ASP A C 1
ATOM 2617 O O . ASP A 1 335 ? -31.101 2.693 34.209 1.00 82.75 335 ASP A O 1
ATOM 2621 N N . ILE A 1 336 ? -33.210 3.345 34.635 1.00 87.69 336 ILE A N 1
ATOM 2622 C CA . ILE A 1 336 ? -33.612 2.106 35.298 1.00 87.69 336 ILE A CA 1
ATOM 2623 C C . ILE A 1 336 ? -34.181 1.181 34.229 1.00 87.69 336 ILE A C 1
ATOM 2625 O O . ILE A 1 336 ? -35.278 1.407 33.720 1.00 87.69 336 ILE A O 1
ATOM 2629 N N . LEU A 1 337 ? -33.425 0.136 33.895 1.00 84.94 337 LEU A N 1
ATOM 2630 C CA . LEU A 1 337 ? -33.780 -0.822 32.848 1.00 84.94 337 LEU A CA 1
ATOM 2631 C C . LEU A 1 337 ? -34.993 -1.670 33.227 1.00 84.94 337 LEU A C 1
ATOM 2633 O O . LEU A 1 337 ? -35.762 -2.099 32.369 1.00 84.94 337 LEU A O 1
ATOM 2637 N N . TRP A 1 338 ? -35.140 -1.957 34.520 1.00 90.38 338 TRP A N 1
ATOM 2638 C CA . TRP A 1 338 ? -36.208 -2.808 35.021 1.00 90.38 338 TRP A CA 1
ATOM 2639 C C . TRP A 1 338 ? -36.518 -2.502 36.487 1.00 90.38 338 TRP A C 1
ATOM 2641 O O . TRP A 1 338 ? -35.596 -2.377 37.289 1.00 90.38 338 TRP A O 1
ATOM 2651 N N . ALA A 1 339 ? -37.800 -2.398 36.845 1.00 90.38 339 ALA A N 1
ATOM 2652 C CA . ALA A 1 339 ? -38.246 -2.090 38.206 1.00 90.38 339 ALA A CA 1
ATOM 2653 C C . ALA A 1 339 ? -39.577 -2.778 38.529 1.00 90.38 339 ALA A C 1
ATOM 2655 O O . ALA A 1 339 ? -40.614 -2.388 37.986 1.00 90.38 339 ALA A O 1
ATOM 2656 N N . GLN A 1 340 ? -39.577 -3.784 39.408 1.00 86.31 340 GLN A N 1
ATOM 2657 C CA . GLN A 1 340 ? -40.814 -4.435 39.862 1.00 86.31 340 GLN A CA 1
ATOM 2658 C C . GLN A 1 340 ? -40.741 -4.912 41.314 1.00 86.31 340 GLN A C 1
ATOM 2660 O O . GLN A 1 340 ? -39.692 -5.315 41.813 1.00 86.31 340 GLN A O 1
ATOM 2665 N N . ASP A 1 341 ? -41.899 -4.911 41.970 1.00 87.75 341 ASP A N 1
ATOM 2666 C CA . ASP A 1 341 ? -42.147 -5.586 43.240 1.00 87.75 341 ASP A CA 1
ATOM 2667 C C . ASP A 1 341 ? -42.609 -7.024 42.975 1.00 87.75 341 ASP A C 1
ATOM 2669 O O . ASP A 1 341 ? -43.588 -7.256 42.258 1.00 87.75 341 ASP A O 1
ATOM 2673 N N . ILE A 1 342 ? -41.876 -7.996 43.521 1.00 85.56 342 ILE A N 1
ATOM 2674 C CA . ILE A 1 342 ? -42.121 -9.425 43.309 1.00 85.56 342 ILE A CA 1
ATOM 2675 C C . ILE A 1 342 ? -42.627 -10.032 44.610 1.00 85.56 342 ILE A C 1
ATOM 2677 O O . ILE A 1 342 ? -41.993 -9.906 45.654 1.00 85.56 342 ILE A O 1
ATOM 2681 N N . LYS A 1 343 ? -43.750 -10.752 44.544 1.00 81.94 343 LYS A N 1
ATOM 2682 C CA . LYS A 1 343 ? -44.391 -11.378 45.705 1.00 81.94 343 LYS A CA 1
ATOM 2683 C C . LYS A 1 343 ? -44.905 -12.777 45.394 1.00 81.94 343 LYS A C 1
ATOM 2685 O O . LYS A 1 343 ? -45.254 -13.097 44.260 1.00 81.94 343 LYS A O 1
ATOM 2690 N N . LEU A 1 344 ? -45.015 -13.610 46.428 1.00 76.25 344 LEU A N 1
ATOM 2691 C CA . LEU A 1 344 ? -45.738 -14.884 46.368 1.00 76.25 344 LEU A CA 1
ATOM 2692 C C . LEU A 1 344 ? -47.110 -14.704 47.006 1.00 76.25 344 LEU A C 1
ATOM 2694 O O . LEU A 1 344 ? -47.199 -14.348 48.181 1.00 76.25 344 LEU A O 1
ATOM 2698 N N . VAL A 1 345 ? -48.178 -14.975 46.261 1.00 73.12 345 VAL A N 1
ATOM 2699 C CA . VAL A 1 345 ? -49.557 -14.827 46.741 1.00 73.12 345 VAL A CA 1
ATOM 2700 C C . VAL A 1 345 ? -50.401 -16.050 46.419 1.00 73.12 345 VAL A C 1
ATOM 2702 O O . VAL A 1 345 ? -50.256 -16.689 45.383 1.00 73.12 345 VAL A O 1
ATOM 2705 N N . GLU A 1 346 ? -51.326 -16.378 47.312 1.00 70.88 346 GLU A N 1
ATOM 2706 C CA . GLU A 1 346 ? -52.347 -17.394 47.051 1.00 70.88 346 GLU A CA 1
ATOM 2707 C C . GLU A 1 346 ? -53.446 -16.825 46.144 1.00 70.88 346 GLU A C 1
ATOM 2709 O O . GLU A 1 346 ? -54.121 -15.854 46.499 1.00 70.88 346 GLU A O 1
ATOM 2714 N N . GLN A 1 347 ? -53.660 -17.472 44.995 1.00 59.97 347 GLN A N 1
ATOM 2715 C CA . GLN A 1 347 ? -54.469 -16.983 43.871 1.00 59.97 347 GLN A CA 1
ATOM 2716 C C . GLN A 1 347 ? -55.916 -16.610 44.250 1.00 59.97 347 GLN A C 1
ATOM 2718 O O . GLN A 1 347 ? -56.516 -15.729 43.641 1.00 59.97 347 GLN A O 1
ATOM 2723 N N . ASN A 1 348 ? -56.483 -17.255 45.276 1.00 61.06 348 ASN A N 1
ATOM 2724 C CA . ASN A 1 348 ? -57.881 -17.069 45.681 1.00 61.06 348 ASN A CA 1
ATOM 2725 C C . ASN A 1 348 ? -58.080 -16.105 46.860 1.00 61.06 348 ASN A C 1
ATOM 2727 O O . ASN A 1 348 ? -59.180 -15.580 47.036 1.00 61.06 348 ASN A O 1
ATOM 2731 N N . SER A 1 349 ? -57.061 -15.906 47.701 1.00 69.69 349 SER A N 1
ATOM 2732 C CA . SER A 1 349 ? -57.168 -15.110 48.933 1.00 69.69 349 SER A CA 1
ATOM 2733 C C . SER A 1 349 ? -56.401 -13.789 48.859 1.00 69.69 349 SER A C 1
ATOM 2735 O O . SER A 1 349 ? -56.671 -12.891 49.657 1.00 69.69 349 SER A O 1
ATOM 2737 N N . GLY A 1 350 ? -55.446 -13.672 47.926 1.00 66.56 350 GLY A N 1
ATOM 2738 C CA . GLY A 1 350 ? -54.505 -12.553 47.852 1.00 66.56 350 GLY A CA 1
ATOM 2739 C C . GLY A 1 350 ? -53.537 -12.502 49.036 1.00 66.56 350 GLY A C 1
ATOM 2740 O O . GLY A 1 350 ? -52.860 -11.499 49.238 1.00 66.56 350 GLY A O 1
ATOM 2741 N N . LYS A 1 351 ? -53.488 -13.554 49.861 1.00 74.19 351 LYS A N 1
ATOM 2742 C CA . LYS A 1 351 ? -52.601 -13.618 51.019 1.00 74.19 351 LYS A CA 1
ATOM 2743 C C . LYS A 1 351 ? -51.161 -13.814 50.552 1.00 74.19 351 LYS A C 1
ATOM 2745 O O . LYS A 1 351 ? -50.886 -14.766 49.826 1.00 74.19 351 LYS A O 1
ATOM 2750 N N . GLU A 1 352 ? -50.264 -12.947 51.015 1.00 74.31 352 GLU A N 1
ATOM 2751 C CA . GLU A 1 352 ? -48.824 -13.032 50.759 1.00 74.31 352 GLU A CA 1
ATOM 2752 C C . GLU A 1 352 ? -48.162 -14.153 51.581 1.00 74.31 352 GLU A C 1
ATOM 2754 O O . GLU A 1 352 ? -48.493 -14.385 52.752 1.00 74.31 352 GLU A O 1
ATOM 2759 N N . TYR A 1 353 ? -47.207 -14.845 50.961 1.00 70.31 353 TYR A N 1
ATOM 2760 C CA . TYR A 1 353 ? -46.411 -15.913 51.557 1.00 70.31 353 TYR A CA 1
ATOM 2761 C C . TYR A 1 353 ? -44.929 -15.552 51.505 1.00 70.31 353 TYR A C 1
ATOM 2763 O O . TYR A 1 353 ? -44.430 -15.035 50.511 1.00 70.31 353 TYR A O 1
ATOM 2771 N N . LYS A 1 354 ? -44.205 -15.869 52.582 1.00 69.56 354 LYS A N 1
ATOM 2772 C CA . LYS A 1 354 ? -42.741 -15.798 52.599 1.00 69.56 354 LYS A CA 1
ATOM 2773 C C . LYS A 1 354 ? -42.175 -17.163 52.215 1.00 69.56 354 LYS A C 1
ATOM 2775 O O . LYS A 1 354 ? -42.674 -18.185 52.691 1.00 69.56 354 LYS A O 1
ATOM 2780 N N . HIS A 1 355 ? -41.150 -17.180 51.370 1.00 68.81 355 HIS A N 1
ATOM 2781 C CA . HIS A 1 355 ? -40.377 -18.392 51.108 1.00 68.81 355 HIS A CA 1
ATOM 2782 C C . HIS A 1 355 ? -39.286 -18.566 52.173 1.00 68.81 355 HIS A C 1
ATOM 2784 O O . HIS A 1 355 ? -39.013 -17.661 52.960 1.00 68.81 355 HIS A O 1
ATOM 2790 N N . ASN A 1 356 ? -38.684 -19.753 52.224 1.00 57.34 356 ASN A N 1
ATOM 2791 C CA . ASN A 1 356 ? -37.575 -20.048 53.123 1.00 57.34 356 ASN A CA 1
ATOM 2792 C C . ASN A 1 356 ? -36.422 -20.641 52.306 1.00 57.34 356 ASN A C 1
ATOM 2794 O O . ASN A 1 356 ? -36.616 -21.655 51.638 1.00 57.34 356 ASN A O 1
ATOM 2798 N N . GLY A 1 357 ? -35.246 -20.014 52.362 1.00 72.06 357 GLY A N 1
ATOM 2799 C CA . GLY A 1 357 ? -34.079 -20.370 51.549 1.00 72.06 357 GLY A CA 1
ATOM 2800 C C . GLY A 1 357 ? -33.874 -19.448 50.347 1.00 72.06 357 GLY A C 1
ATOM 2801 O O . GLY A 1 357 ? -34.671 -18.546 50.110 1.00 72.06 357 GLY A O 1
ATOM 2802 N N . LYS A 1 358 ? -32.788 -19.674 49.605 1.00 76.81 358 LYS A N 1
ATOM 2803 C CA . LYS A 1 358 ? -32.382 -18.839 48.471 1.00 76.81 358 LYS A CA 1
ATOM 2804 C C . LYS A 1 358 ? -33.175 -19.155 47.201 1.00 76.81 358 LYS A C 1
ATOM 2806 O O . LYS A 1 358 ? -33.398 -20.325 46.895 1.00 76.81 358 LYS A O 1
ATOM 2811 N N . ILE A 1 359 ? -33.556 -18.119 46.459 1.00 76.69 359 ILE A N 1
ATOM 2812 C CA . ILE A 1 359 ? -34.206 -18.193 45.145 1.00 76.69 359 ILE A CA 1
ATOM 2813 C C . ILE A 1 359 ? -33.254 -17.627 44.099 1.00 76.69 359 ILE A C 1
ATOM 2815 O O . ILE A 1 359 ? -32.675 -16.563 44.303 1.00 76.69 359 ILE A O 1
ATOM 2819 N N . LYS A 1 360 ? -33.129 -18.309 42.957 1.00 78.06 360 LYS A N 1
ATOM 2820 C CA . LYS A 1 360 ? -32.483 -17.731 41.775 1.00 78.06 360 LYS A CA 1
ATOM 2821 C C . LYS A 1 360 ? -33.508 -16.997 40.931 1.00 78.06 360 LYS A C 1
ATOM 2823 O O . LYS A 1 360 ? -34.501 -17.588 40.497 1.00 78.06 360 LYS A O 1
ATOM 2828 N N . LEU A 1 361 ? -33.233 -15.726 40.681 1.00 82.19 361 LEU A N 1
ATOM 2829 C CA . LEU A 1 361 ? -34.108 -14.815 39.970 1.00 82.19 361 LEU A CA 1
ATOM 2830 C C . LEU A 1 361 ? -33.460 -14.428 38.642 1.00 82.19 361 LEU A C 1
ATOM 2832 O O . LEU A 1 361 ? -32.328 -13.951 38.622 1.00 82.19 361 LEU A O 1
ATOM 2836 N N . ASN A 1 362 ? -34.164 -14.675 37.535 1.00 77.56 362 ASN A N 1
ATOM 2837 C CA . ASN A 1 362 ? -33.726 -14.296 36.192 1.00 77.56 362 ASN A CA 1
ATOM 2838 C C . ASN A 1 362 ? -34.532 -13.080 35.737 1.00 77.56 362 ASN A C 1
ATOM 2840 O O . ASN A 1 362 ? -35.666 -13.228 35.274 1.00 77.56 362 ASN A O 1
ATOM 2844 N N . ILE A 1 363 ? -33.952 -11.894 35.893 1.00 86.31 363 ILE A N 1
ATOM 2845 C CA . ILE A 1 363 ? -34.615 -10.618 35.622 1.00 86.31 363 ILE A CA 1
ATOM 2846 C C . ILE A 1 363 ? -34.423 -10.257 34.144 1.00 86.31 363 ILE A C 1
ATOM 2848 O O . ILE A 1 363 ? -33.275 -10.158 33.705 1.00 86.31 363 ILE A O 1
ATOM 2852 N N . PRO A 1 364 ? -35.502 -10.071 33.362 1.00 81.62 364 PRO A N 1
ATOM 2853 C CA . PRO A 1 364 ? -35.406 -9.656 31.971 1.00 81.62 364 PRO A CA 1
ATOM 2854 C C . PRO A 1 364 ? -35.068 -8.169 31.892 1.00 81.62 364 PRO A C 1
ATOM 2856 O O . PRO A 1 364 ? -35.796 -7.340 32.424 1.00 81.62 364 PRO A O 1
ATOM 2859 N N . VAL A 1 365 ? -33.978 -7.840 31.210 1.00 83.19 365 VAL A N 1
ATOM 2860 C CA . VAL A 1 365 ? -33.515 -6.454 31.040 1.00 83.19 365 VAL A CA 1
ATOM 2861 C C . VAL A 1 365 ? -33.347 -6.054 29.580 1.00 83.19 365 VAL A C 1
ATOM 2863 O O . VAL A 1 365 ? -33.351 -4.868 29.304 1.00 83.19 365 VAL A O 1
ATOM 2866 N N . GLY A 1 366 ? -33.244 -7.020 28.659 1.00 73.06 366 GLY A N 1
ATOM 2867 C CA . GLY A 1 366 ? -33.068 -6.771 27.222 1.00 73.06 366 GLY A CA 1
ATOM 2868 C C . GLY A 1 366 ? -31.764 -7.362 26.675 1.00 73.06 366 GLY A C 1
ATOM 2869 O O . GLY A 1 366 ? -30.734 -7.356 27.353 1.00 73.06 366 GLY A O 1
ATOM 2870 N N . LYS A 1 367 ? -31.807 -7.945 25.464 1.00 68.69 367 LYS A N 1
ATOM 2871 C CA . LYS A 1 367 ? -30.636 -8.579 24.813 1.00 68.69 367 LYS A CA 1
ATOM 2872 C C . LYS A 1 367 ? -29.608 -7.544 24.342 1.00 68.69 367 LYS A C 1
ATOM 2874 O O . LYS A 1 367 ? -28.434 -7.884 24.245 1.00 68.69 367 LYS A O 1
ATOM 2879 N N . GLU A 1 368 ? -30.032 -6.308 24.106 1.00 64.44 368 GLU A N 1
ATOM 2880 C CA . GLU A 1 368 ? -29.207 -5.135 23.796 1.00 64.44 368 GLU A CA 1
ATOM 2881 C C . GLU A 1 368 ? -28.168 -4.831 24.885 1.00 64.44 368 GLU A C 1
ATOM 2883 O O . GLU A 1 368 ? -27.155 -4.187 24.625 1.00 64.44 368 GLU A O 1
ATOM 2888 N N . TYR A 1 369 ? -28.384 -5.350 26.093 1.00 71.81 369 TYR A N 1
ATOM 2889 C CA . TYR A 1 369 ? -27.470 -5.212 27.217 1.00 71.81 369 TYR A CA 1
ATOM 2890 C C . TYR A 1 369 ? -26.630 -6.471 27.473 1.00 71.81 369 TYR A C 1
ATOM 2892 O O . TYR A 1 369 ? -25.928 -6.535 28.477 1.00 71.81 369 TYR A O 1
ATOM 2900 N N . ASN A 1 370 ? -26.683 -7.491 26.606 1.00 67.19 370 ASN A N 1
ATOM 2901 C CA . ASN A 1 370 ? -25.880 -8.705 26.772 1.00 67.19 370 ASN A CA 1
ATOM 2902 C C . ASN A 1 370 ? -24.382 -8.403 26.849 1.00 67.19 370 ASN A C 1
ATOM 2904 O O . ASN A 1 370 ? -23.866 -7.550 26.137 1.00 67.19 370 ASN A O 1
ATOM 2908 N N . GLY A 1 371 ? -23.684 -9.144 27.707 1.00 54.41 371 GLY A N 1
ATOM 2909 C CA . GLY A 1 371 ? -22.272 -8.914 28.001 1.00 54.41 371 GLY A CA 1
ATOM 2910 C C . GLY A 1 371 ? -22.053 -7.821 29.042 1.00 54.41 371 GLY A C 1
ATOM 2911 O O . GLY A 1 371 ? -21.052 -7.885 29.747 1.00 54.41 371 GLY A O 1
ATOM 2912 N N . ARG A 1 372 ? -23.011 -6.901 29.221 1.00 68.00 372 ARG A N 1
ATOM 2913 C CA . ARG A 1 372 ? -22.882 -5.801 30.175 1.00 68.00 372 ARG A CA 1
ATOM 2914 C C . ARG A 1 372 ? -23.133 -6.251 31.611 1.00 68.00 372 ARG A C 1
ATOM 2916 O O . ARG A 1 372 ? -23.951 -7.143 31.870 1.00 68.00 372 ARG A O 1
ATOM 2923 N N . MET A 1 373 ? -22.441 -5.635 32.562 1.00 77.69 373 MET A N 1
ATOM 2924 C CA . MET A 1 373 ? -22.672 -5.827 33.992 1.00 77.69 373 MET A CA 1
ATOM 2925 C C . MET A 1 373 ? -23.877 -4.999 34.455 1.00 77.69 373 MET A C 1
ATOM 2927 O O . MET A 1 373 ? -23.932 -3.789 34.235 1.00 77.69 373 MET A O 1
ATOM 2931 N N . ALA A 1 374 ? -24.822 -5.636 35.146 1.00 86.56 374 ALA A N 1
ATOM 2932 C CA . ALA A 1 374 ? -25.955 -4.972 35.783 1.00 86.56 374 ALA A CA 1
ATOM 2933 C C . ALA A 1 374 ? -25.786 -4.935 37.307 1.00 86.56 374 ALA A C 1
ATOM 2935 O O . ALA A 1 374 ? -25.352 -5.920 37.914 1.00 86.56 374 ALA A O 1
ATOM 2936 N N . LYS A 1 375 ? -26.203 -3.824 37.922 1.00 90.88 375 LYS A N 1
ATOM 2937 C CA . LYS A 1 375 ? -26.425 -3.720 39.370 1.00 90.88 375 LYS A CA 1
ATOM 2938 C C . LYS A 1 375 ? -27.913 -3.908 39.650 1.00 90.88 375 LYS A C 1
ATOM 2940 O O . LYS A 1 375 ? -28.748 -3.224 39.062 1.00 90.88 375 LYS A O 1
ATOM 2945 N N . VAL A 1 376 ? -28.233 -4.841 40.542 1.00 93.88 376 VAL A N 1
ATOM 2946 C CA . VAL A 1 376 ? -29.590 -5.166 40.987 1.00 93.88 376 VAL A CA 1
ATOM 2947 C C . VAL A 1 376 ? -29.757 -4.685 42.423 1.00 93.88 376 VAL A C 1
ATOM 2949 O O . VAL A 1 376 ? -29.189 -5.264 43.349 1.00 93.88 376 VAL A O 1
ATOM 2952 N N . TYR A 1 377 ? -30.535 -3.624 42.604 1.00 93.62 377 TYR A N 1
ATOM 2953 C CA . TYR A 1 377 ? -30.907 -3.091 43.909 1.00 93.62 377 TYR A CA 1
ATOM 2954 C C . TYR A 1 377 ? -32.130 -3.840 44.420 1.00 93.62 377 TYR A C 1
ATOM 2956 O O . TYR A 1 377 ? -33.177 -3.820 43.778 1.00 93.62 377 TYR A O 1
ATOM 2964 N N . HIS A 1 378 ? -32.002 -4.488 45.572 1.00 93.94 378 HIS A N 1
ATOM 2965 C CA . HIS A 1 378 ? -33.070 -5.238 46.225 1.00 93.94 378 HIS A CA 1
ATOM 2966 C C . HIS A 1 378 ? -33.434 -4.556 47.544 1.00 93.94 378 HIS A C 1
ATOM 2968 O O . HIS A 1 378 ? -32.637 -4.558 48.481 1.00 93.94 378 HIS A O 1
ATOM 2974 N N . TYR A 1 379 ? -34.624 -3.957 47.607 1.00 91.75 379 TYR A N 1
ATOM 2975 C CA . TYR A 1 379 ? -35.124 -3.245 48.785 1.00 91.75 379 TYR A CA 1
ATOM 2976 C C . TYR A 1 379 ? -35.936 -4.174 49.679 1.00 91.75 379 TYR A C 1
ATOM 2978 O O . TYR A 1 379 ? -36.830 -4.866 49.202 1.00 91.75 379 TYR A O 1
ATOM 2986 N N . PHE A 1 380 ? -35.663 -4.154 50.980 1.00 88.94 380 PHE A N 1
ATOM 2987 C CA . PHE A 1 380 ? -36.373 -4.922 51.999 1.00 88.94 380 PHE A CA 1
ATOM 2988 C C . PHE A 1 380 ? -37.555 -4.135 52.593 1.00 88.94 380 PHE A C 1
ATOM 2990 O O . PHE A 1 380 ? -37.586 -2.905 52.565 1.00 88.94 380 PHE A O 1
ATOM 2997 N N . ASP A 1 381 ? -38.501 -4.847 53.224 1.00 81.75 381 ASP A N 1
ATOM 2998 C CA . ASP A 1 381 ? -39.698 -4.275 53.878 1.00 81.75 381 ASP A CA 1
ATOM 2999 C C . ASP A 1 381 ? -39.386 -3.178 54.926 1.00 81.75 381 ASP A C 1
ATOM 3001 O O . ASP A 1 381 ? -40.257 -2.380 55.276 1.00 81.75 381 ASP A O 1
ATOM 3005 N N . ASP A 1 382 ? -38.172 -3.160 55.491 1.00 83.19 382 ASP A N 1
ATOM 3006 C CA . ASP A 1 382 ? -37.737 -2.180 56.496 1.00 83.19 382 ASP A CA 1
ATOM 3007 C C . ASP A 1 382 ? -37.105 -0.908 55.899 1.00 83.19 382 ASP A C 1
ATOM 3009 O O . ASP A 1 382 ? -36.709 -0.011 56.649 1.00 83.19 382 ASP A O 1
ATOM 3013 N N . GLY A 1 383 ? -37.038 -0.822 54.567 1.00 81.25 383 GLY A N 1
ATOM 3014 C CA . GLY A 1 383 ? -36.463 0.290 53.816 1.00 81.25 383 GLY A CA 1
ATOM 3015 C C . GLY A 1 383 ? -34.946 0.217 53.624 1.00 81.25 383 GLY A C 1
ATOM 3016 O O . GLY A 1 383 ? -34.383 1.113 53.000 1.00 81.25 383 GLY A O 1
ATOM 3017 N N . SER A 1 384 ? -34.266 -0.810 54.144 1.00 88.75 384 SER A N 1
ATOM 3018 C CA . SER A 1 384 ? -32.873 -1.090 53.777 1.00 88.75 384 SER A CA 1
ATOM 3019 C C . SER A 1 384 ? -32.792 -1.786 52.415 1.00 88.75 384 SER A C 1
ATOM 3021 O O . SER A 1 384 ? -33.796 -2.293 51.918 1.00 88.75 384 SER A O 1
ATOM 3023 N N . TYR A 1 385 ? -31.613 -1.810 51.794 1.00 92.50 385 TYR A N 1
ATOM 3024 C CA . TYR A 1 385 ? -31.410 -2.500 50.521 1.00 92.50 385 TYR A CA 1
ATOM 3025 C C . TYR A 1 385 ? -30.039 -3.179 50.445 1.00 92.50 385 TYR A C 1
ATOM 3027 O O . TYR A 1 385 ? -29.112 -2.834 51.185 1.00 92.50 385 TYR A O 1
ATOM 3035 N N . GLU A 1 386 ? -29.914 -4.139 49.534 1.00 93.25 386 GLU A N 1
ATOM 3036 C CA . GLU A 1 386 ? -28.643 -4.716 49.092 1.00 93.25 386 GLU A CA 1
ATOM 3037 C C . GLU A 1 386 ? -28.424 -4.469 47.593 1.00 93.25 386 GLU A C 1
ATOM 3039 O O . GLU A 1 386 ? -29.380 -4.261 46.842 1.00 93.25 386 GLU A O 1
ATOM 3044 N N . VAL A 1 387 ? -27.161 -4.491 47.160 1.00 92.31 387 VAL A N 1
ATOM 3045 C CA . VAL A 1 387 ? -26.785 -4.395 45.744 1.00 92.31 387 VAL A CA 1
ATOM 3046 C C . VAL A 1 387 ? -26.126 -5.699 45.337 1.00 92.31 387 VAL A C 1
ATOM 3048 O O . VAL A 1 387 ? -25.124 -6.114 45.923 1.00 92.31 387 VAL A O 1
ATOM 3051 N N . LEU A 1 388 ? -26.710 -6.343 44.337 1.00 91.75 388 LEU A N 1
ATOM 3052 C CA . LEU A 1 388 ? -26.210 -7.565 43.727 1.00 91.75 388 LEU A CA 1
ATOM 3053 C C . LEU A 1 388 ? -25.695 -7.236 42.327 1.00 91.75 388 LEU A C 1
ATOM 3055 O O . LEU A 1 388 ? -26.189 -6.318 41.678 1.00 91.75 388 LEU A O 1
ATOM 3059 N N . GLU A 1 389 ? -24.714 -7.989 41.846 1.00 87.69 389 GLU A N 1
ATOM 3060 C CA . GLU A 1 389 ? -24.113 -7.770 40.529 1.00 87.69 389 GLU A CA 1
ATOM 3061 C C . GLU A 1 389 ? -24.232 -9.032 39.681 1.00 87.69 389 GLU A C 1
ATOM 3063 O O . GLU A 1 389 ? -24.109 -10.154 40.185 1.00 87.69 389 GLU A O 1
ATOM 3068 N N . GLY A 1 390 ? -24.470 -8.855 38.383 1.00 81.44 390 GLY A N 1
ATOM 3069 C CA . GLY A 1 390 ? -24.544 -9.967 37.449 1.00 81.44 390 GLY A CA 1
ATOM 3070 C C . GLY A 1 390 ? -24.362 -9.532 36.002 1.00 81.44 390 GLY A C 1
ATOM 3071 O O . GLY A 1 390 ? -24.853 -8.488 35.579 1.00 81.44 390 GLY A O 1
ATOM 3072 N N . VAL A 1 391 ? -23.673 -10.371 35.229 1.00 75.50 391 VAL A N 1
ATOM 3073 C CA . VAL A 1 391 ? -23.523 -10.183 33.781 1.00 75.50 391 VAL A CA 1
ATOM 3074 C C . VAL A 1 391 ? -24.826 -10.562 33.092 1.00 75.50 391 VAL A C 1
ATOM 3076 O O . VAL A 1 391 ? -25.372 -11.644 33.334 1.00 75.50 391 VAL A O 1
ATOM 3079 N N . ILE A 1 392 ? -25.292 -9.695 32.202 1.00 79.44 392 ILE A N 1
ATOM 3080 C CA . ILE A 1 392 ? -26.496 -9.919 31.413 1.00 79.44 392 ILE A CA 1
ATOM 3081 C C . ILE A 1 392 ? -26.183 -10.944 30.321 1.00 79.44 392 ILE A C 1
ATOM 3083 O O . ILE A 1 392 ? -25.274 -10.766 29.506 1.00 79.44 392 ILE A O 1
ATOM 3087 N N . LYS A 1 393 ? -26.932 -12.047 30.310 1.00 61.16 393 LYS A N 1
ATOM 3088 C CA . LYS A 1 393 ? -26.822 -13.121 29.318 1.00 61.16 393 LYS A CA 1
ATOM 3089 C C . LYS A 1 393 ? -28.201 -13.463 28.790 1.00 61.16 393 LYS A C 1
ATOM 3091 O O . LYS A 1 393 ? -29.139 -13.649 29.563 1.00 61.16 393 LYS A O 1
ATOM 3096 N N . ASN A 1 394 ? -28.327 -13.591 27.473 1.00 69.38 394 ASN A N 1
ATOM 3097 C CA . ASN A 1 394 ? -29.597 -13.875 26.799 1.00 69.38 394 ASN A CA 1
ATOM 3098 C C . ASN A 1 394 ? -30.738 -12.928 27.229 1.00 69.38 394 ASN A C 1
ATOM 3100 O O . ASN A 1 394 ? -31.885 -13.345 27.382 1.00 69.38 394 ASN A O 1
ATOM 3104 N N . GLY A 1 395 ? -30.403 -11.657 27.449 1.00 68.69 395 GLY A N 1
ATOM 3105 C CA . GLY A 1 395 ? -31.305 -10.582 27.844 1.00 68.69 395 GLY A CA 1
ATOM 3106 C C . GLY A 1 395 ? -31.729 -10.599 29.308 1.00 68.69 395 GLY A C 1
ATOM 3107 O O . GLY A 1 395 ? -32.698 -9.926 29.663 1.00 68.69 395 GLY A O 1
ATOM 3108 N N . LYS A 1 396 ? -31.051 -11.388 30.151 1.00 77.25 396 LYS A N 1
ATOM 3109 C CA . LYS A 1 396 ? -31.404 -11.573 31.559 1.00 77.25 396 LYS A CA 1
ATOM 3110 C C . LYS A 1 396 ? -30.194 -11.395 32.467 1.00 77.25 396 LYS A C 1
ATOM 3112 O O . LYS A 1 396 ? -29.114 -11.892 32.156 1.00 77.25 396 LYS A O 1
ATOM 3117 N N . VAL A 1 397 ? -30.392 -10.751 33.614 1.00 87.31 397 VAL A N 1
ATOM 3118 C CA . VAL A 1 397 ? -29.443 -10.790 34.734 1.00 87.31 397 VAL A CA 1
ATOM 3119 C C . VAL A 1 397 ? -29.922 -11.818 35.757 1.00 87.31 397 VAL A C 1
ATOM 3121 O O . VAL A 1 397 ? -31.107 -11.865 36.097 1.00 87.31 397 VAL A O 1
ATOM 3124 N N . THR A 1 398 ? -29.014 -12.672 36.228 1.00 85.31 398 THR A N 1
ATOM 3125 C CA . THR A 1 398 ? -29.336 -13.729 37.195 1.00 85.31 398 THR A CA 1
ATOM 3126 C C . THR A 1 398 ? -28.729 -13.402 38.553 1.00 85.31 398 THR A C 1
ATOM 3128 O O . THR A 1 398 ? -27.512 -13.279 38.667 1.00 85.31 398 THR A O 1
ATOM 3131 N N . VAL A 1 399 ? -29.568 -13.321 39.587 1.00 87.25 399 VAL A N 1
ATOM 3132 C CA . VAL A 1 399 ? -29.162 -13.058 40.979 1.00 87.25 399 VAL A CA 1
ATOM 3133 C C . VAL A 1 399 ? -29.774 -14.081 41.937 1.00 87.25 399 VAL A C 1
ATOM 3135 O O . VAL A 1 399 ? -30.765 -14.733 41.610 1.00 87.25 399 VAL A O 1
ATOM 3138 N N . GLU A 1 400 ? -29.174 -14.262 43.114 1.00 89.00 400 GLU A N 1
ATOM 3139 C CA . GLU A 1 400 ? -29.653 -15.193 44.142 1.00 89.00 400 GLU A CA 1
ATOM 3140 C C . GLU A 1 400 ? -30.045 -14.421 45.409 1.00 89.00 400 GLU A C 1
ATOM 3142 O O . GLU A 1 400 ? -29.216 -13.711 45.971 1.00 89.00 400 GLU A O 1
ATOM 3147 N N . VAL A 1 401 ? -31.302 -14.558 45.844 1.00 87.25 401 VAL A N 1
ATOM 3148 C CA . VAL A 1 401 ? -31.936 -13.705 46.868 1.00 87.25 401 VAL A CA 1
ATOM 3149 C C . VAL A 1 401 ? -32.602 -14.532 47.969 1.00 87.25 401 VAL A C 1
ATOM 3151 O O . VAL A 1 401 ? -33.044 -15.657 47.732 1.00 87.25 401 VAL A O 1
ATOM 3154 N N . GLU A 1 402 ? -32.686 -13.992 49.188 1.00 85.56 402 GLU A N 1
ATOM 3155 C CA . GLU A 1 402 ? -33.336 -14.650 50.343 1.00 85.56 402 GLU A CA 1
ATOM 3156 C C . GLU A 1 402 ? -34.741 -14.111 50.659 1.00 85.56 402 GLU A C 1
ATOM 3158 O O . GLU A 1 402 ? -35.455 -14.696 51.476 1.00 85.56 402 GLU A O 1
ATOM 3163 N N . SER A 1 403 ? -35.151 -13.032 49.995 1.00 85.94 403 SER A N 1
ATOM 3164 C CA . SER A 1 403 ? -36.504 -12.480 50.045 1.00 85.94 403 SER A CA 1
ATOM 3165 C C . SER A 1 403 ? -36.938 -11.987 48.669 1.00 85.94 403 SER A C 1
ATOM 3167 O O . SER A 1 403 ? -36.111 -11.790 47.782 1.00 85.94 403 SER A O 1
ATOM 3169 N N . LEU A 1 404 ? -38.250 -11.809 48.510 1.00 85.75 404 LEU A N 1
ATOM 3170 C CA . LEU A 1 404 ? -38.859 -11.169 47.352 1.00 85.75 404 LEU A CA 1
ATOM 3171 C C . LEU A 1 404 ? -39.525 -9.881 47.832 1.00 85.75 404 LEU A C 1
ATOM 3173 O O . LEU A 1 404 ? -40.395 -9.922 48.705 1.00 85.75 404 LEU A O 1
ATOM 3177 N N . SER A 1 405 ? -39.050 -8.771 47.297 1.00 85.00 405 SER A N 1
ATOM 3178 C CA . SER A 1 405 ? -39.476 -7.399 47.561 1.00 85.00 405 SER A CA 1
ATOM 3179 C C . SER A 1 405 ? -38.883 -6.525 46.438 1.00 85.00 405 SER A C 1
ATOM 3181 O O . SER A 1 405 ? -38.205 -7.079 45.572 1.00 85.00 405 SER A O 1
ATOM 3183 N N . PRO A 1 406 ? -39.158 -5.214 46.338 1.00 92.81 406 PRO A N 1
ATOM 3184 C CA . PRO A 1 406 ? -38.856 -4.448 45.129 1.00 92.81 406 PRO A CA 1
ATOM 3185 C C . PRO A 1 406 ? -37.410 -4.569 44.636 1.00 92.81 406 PRO A C 1
ATOM 3187 O O . PRO A 1 406 ? -36.456 -4.396 45.398 1.00 92.81 406 PRO A O 1
ATOM 3190 N N . PHE A 1 407 ? -37.274 -4.836 43.340 1.00 93.19 407 PHE A N 1
ATOM 3191 C CA . PHE A 1 407 ? -36.007 -4.975 42.635 1.00 93.19 407 PHE A CA 1
ATOM 3192 C C . PHE A 1 407 ? -35.901 -3.916 41.538 1.00 93.19 407 PHE A C 1
ATOM 3194 O O . PHE A 1 407 ? -36.844 -3.730 40.766 1.00 93.19 407 PHE A O 1
ATOM 3201 N N . PHE A 1 408 ? -34.735 -3.285 41.429 1.00 93.31 408 PHE A N 1
ATOM 3202 C CA . PHE A 1 408 ? -34.402 -2.324 40.378 1.00 93.31 408 PHE A CA 1
ATOM 3203 C C . PHE A 1 408 ? -33.103 -2.742 39.696 1.00 93.31 408 PHE A C 1
ATOM 3205 O O . PHE A 1 408 ? -32.157 -3.135 40.377 1.00 93.31 408 PHE A O 1
ATOM 3212 N N . VAL A 1 409 ? -33.037 -2.650 38.370 1.00 92.81 409 VAL A N 1
ATOM 3213 C CA . VAL A 1 409 ? -31.837 -2.982 37.597 1.00 92.81 409 VAL A CA 1
ATOM 3214 C C . VAL A 1 409 ? -31.354 -1.780 36.809 1.00 92.81 409 VAL A C 1
ATOM 3216 O O . VAL A 1 409 ? -32.128 -1.154 36.086 1.00 92.81 409 VAL A O 1
ATOM 3219 N N . ILE A 1 410 ? -30.059 -1.501 36.923 1.00 89.94 410 ILE A N 1
ATOM 3220 C CA . ILE A 1 410 ? -29.348 -0.478 36.154 1.00 89.94 410 ILE A CA 1
ATOM 3221 C C . ILE A 1 410 ? -28.101 -1.085 35.508 1.00 89.94 410 ILE A C 1
ATOM 3223 O O . ILE A 1 410 ? -27.594 -2.119 35.958 1.00 89.94 410 ILE A O 1
ATOM 3227 N N . LEU A 1 411 ? -27.584 -0.426 34.475 1.00 82.81 411 LEU A N 1
ATOM 3228 C CA . LEU A 1 411 ? -26.274 -0.746 33.908 1.00 82.81 411 LEU A CA 1
ATOM 3229 C C . LEU A 1 411 ? -25.161 -0.229 34.816 1.00 82.81 411 LEU A C 1
ATOM 3231 O O . LEU A 1 411 ? -25.300 0.812 35.453 1.00 82.81 411 LEU A O 1
ATOM 3235 N N . SER A 1 412 ? -24.050 -0.959 34.874 1.00 74.19 412 SER A N 1
ATOM 3236 C CA . SER A 1 412 ? -22.839 -0.463 35.522 1.00 74.19 412 SER A CA 1
ATOM 3237 C C . SER A 1 412 ? -22.094 0.487 34.575 1.00 74.19 412 SER A C 1
ATOM 3239 O O . SER A 1 412 ? -21.742 0.094 33.465 1.00 74.19 412 SER A O 1
ATOM 3241 N N . ASP A 1 413 ? -21.809 1.715 35.015 1.00 62.00 413 ASP A N 1
ATOM 3242 C CA . ASP A 1 413 ? -21.103 2.753 34.233 1.00 62.00 413 ASP A CA 1
ATOM 3243 C C . ASP A 1 413 ? -19.575 2.551 34.143 1.00 62.00 413 ASP A C 1
ATOM 3245 O O . ASP A 1 413 ? -18.832 3.468 33.798 1.00 62.00 413 ASP A O 1
ATOM 3249 N N . GLU A 1 414 ? -19.066 1.367 34.484 1.00 64.25 414 GLU A N 1
ATOM 3250 C CA . GLU A 1 414 ? -17.625 1.137 34.631 1.00 64.25 414 GLU A CA 1
ATOM 3251 C C . GLU A 1 414 ? -16.979 0.453 33.414 1.00 64.25 414 GLU A C 1
ATOM 3253 O O . GLU A 1 414 ? -15.786 0.216 33.433 1.00 64.25 414 GLU A O 1
ATOM 3258 N N . GLU A 1 415 ? -17.693 0.136 32.332 1.00 74.88 415 GLU A N 1
ATOM 3259 C CA . GLU A 1 415 ? -17.123 -0.643 31.215 1.00 74.88 415 GLU A CA 1
ATOM 3260 C C . GLU A 1 415 ? -16.238 0.214 30.296 1.00 74.88 415 GLU A C 1
ATOM 3262 O O . GLU A 1 415 ? -16.721 1.062 29.544 1.00 74.88 415 GLU A O 1
ATOM 3267 N N . VAL A 1 416 ? -14.922 -0.016 30.341 1.00 84.25 416 VAL A N 1
ATOM 3268 C CA . VAL A 1 416 ? -13.942 0.794 29.596 1.00 84.25 416 VAL A CA 1
ATOM 3269 C C . VAL A 1 416 ? -13.321 0.036 28.429 1.00 84.25 416 VAL A C 1
ATOM 3271 O O . VAL A 1 416 ? -13.174 0.579 27.333 1.00 84.25 416 VAL A O 1
ATOM 3274 N N . ALA A 1 417 ? -12.940 -1.219 28.648 1.00 91.69 417 ALA A N 1
ATOM 3275 C CA . ALA A 1 417 ? -12.253 -2.017 27.642 1.00 91.69 417 ALA A CA 1
ATOM 3276 C C . ALA A 1 417 ? -12.578 -3.504 27.790 1.00 91.69 417 ALA A C 1
ATOM 3278 O O . ALA A 1 417 ? -12.925 -3.962 28.877 1.00 91.69 417 ALA A O 1
ATOM 3279 N N . MET A 1 418 ? -12.402 -4.274 26.722 1.00 89.50 418 MET A N 1
ATOM 3280 C CA . MET A 1 418 ? -12.547 -5.732 26.728 1.00 89.50 418 MET A CA 1
ATOM 3281 C C . MET A 1 418 ? -11.371 -6.438 26.066 1.00 89.50 418 MET A C 1
ATOM 3283 O O . MET A 1 418 ? -10.724 -5.896 25.172 1.00 89.50 418 MET A O 1
ATOM 3287 N N . ILE A 1 419 ? -11.136 -7.677 26.496 1.00 95.12 419 ILE A N 1
ATOM 3288 C CA . ILE A 1 419 ? -10.257 -8.649 25.840 1.00 95.12 419 ILE A CA 1
ATOM 3289 C C . ILE A 1 419 ? -11.080 -9.912 25.605 1.00 95.12 419 ILE A C 1
ATOM 3291 O O . ILE A 1 419 ? -11.506 -10.568 26.563 1.00 95.12 419 ILE A O 1
ATOM 3295 N N . GLY A 1 420 ? -11.327 -10.256 24.339 1.00 89.31 420 GLY A N 1
ATOM 3296 C CA . GLY A 1 420 ? -12.295 -11.302 24.002 1.00 89.31 420 GLY A CA 1
ATOM 3297 C C . GLY A 1 420 ? -13.665 -10.947 24.583 1.00 89.31 420 GLY A C 1
ATOM 3298 O O . GLY A 1 420 ? -14.175 -9.879 24.301 1.00 89.31 420 GLY A O 1
ATOM 3299 N N . GLU A 1 421 ? -14.233 -11.797 25.438 1.00 79.62 421 GLU A N 1
ATOM 3300 C CA . GLU A 1 421 ? -15.510 -11.529 26.130 1.00 79.62 421 GLU A CA 1
ATOM 3301 C C . GLU A 1 421 ? -15.334 -10.948 27.548 1.00 79.62 421 GLU A C 1
ATOM 3303 O O . GLU A 1 421 ? -16.313 -10.716 28.255 1.00 79.62 421 GLU A O 1
ATOM 3308 N N . THR A 1 422 ? -14.094 -10.756 28.015 1.00 81.25 422 THR A N 1
ATOM 3309 C CA . THR A 1 422 ? -13.827 -10.266 29.377 1.00 81.25 422 THR A CA 1
ATOM 3310 C C . THR A 1 422 ? -13.766 -8.746 29.390 1.00 81.25 422 THR A C 1
ATOM 3312 O O . THR A 1 422 ? -12.928 -8.170 28.701 1.00 81.25 422 THR A O 1
ATOM 3315 N N . ILE A 1 423 ? -14.613 -8.112 30.201 1.00 82.12 423 ILE A N 1
ATOM 3316 C CA . ILE A 1 423 ? -14.708 -6.653 30.346 1.00 82.12 423 ILE A CA 1
ATOM 3317 C C . ILE A 1 423 ? -13.888 -6.182 31.553 1.00 82.12 423 ILE A C 1
ATOM 3319 O O . ILE A 1 423 ? -13.828 -6.857 32.582 1.00 82.12 423 ILE A O 1
ATOM 3323 N N . TYR A 1 424 ? -13.277 -5.008 31.422 1.00 83.75 424 TYR A N 1
ATOM 3324 C CA . TYR A 1 424 ? -12.446 -4.352 32.424 1.00 83.75 424 TYR A CA 1
ATOM 3325 C C . TYR A 1 424 ? -12.967 -2.954 32.739 1.00 83.75 424 TYR A C 1
ATOM 3327 O O . TYR A 1 424 ? -13.435 -2.235 31.849 1.00 83.75 424 TYR A O 1
ATOM 3335 N N . SER A 1 425 ? -12.805 -2.555 34.004 1.00 81.25 425 SER A N 1
ATOM 3336 C CA . SER A 1 425 ? -13.291 -1.263 34.492 1.00 81.25 425 SER A CA 1
ATOM 3337 C C . SER A 1 425 ? -12.414 -0.075 34.071 1.00 81.25 425 SER A C 1
ATOM 3339 O O . SER A 1 425 ? -12.765 1.093 34.218 1.00 81.25 425 SER A O 1
ATOM 3341 N N . SER A 1 426 ? -11.212 -0.370 33.566 1.00 88.81 426 SER A N 1
ATOM 3342 C CA . SER A 1 426 ? -10.270 0.618 33.060 1.00 88.81 426 SER A CA 1
ATOM 3343 C C . SER A 1 426 ? -9.331 0.018 32.016 1.00 88.81 426 SER A C 1
ATOM 3345 O O . SER A 1 426 ? -9.009 -1.174 32.032 1.00 88.81 426 SER A O 1
ATOM 3347 N N . LEU A 1 427 ? -8.805 0.876 31.140 1.00 95.19 427 LEU A N 1
ATOM 3348 C CA . LEU A 1 427 ? -7.788 0.493 30.159 1.00 95.19 427 LEU A CA 1
ATOM 3349 C C . LEU A 1 427 ? -6.495 -0.011 30.830 1.00 95.19 427 LEU A C 1
ATOM 3351 O O . LEU A 1 427 ? -5.836 -0.918 30.323 1.00 95.19 427 LEU A O 1
ATOM 3355 N N . ALA A 1 428 ? -6.137 0.543 31.991 1.00 93.31 428 ALA A N 1
ATOM 3356 C CA . ALA A 1 428 ? -4.964 0.111 32.746 1.00 93.31 428 ALA A CA 1
ATOM 3357 C C . ALA A 1 428 ? -5.114 -1.328 33.271 1.00 93.31 428 ALA A C 1
ATOM 3359 O O . ALA A 1 428 ? -4.163 -2.109 33.187 1.00 93.31 428 ALA A O 1
ATOM 3360 N N . GLU A 1 429 ? -6.301 -1.694 33.767 1.00 90.81 429 GLU A N 1
ATOM 3361 C CA . GLU A 1 429 ? -6.598 -3.064 34.197 1.00 90.81 429 GLU A CA 1
ATOM 3362 C C . GLU A 1 429 ? -6.566 -4.047 33.027 1.00 90.81 429 GLU A C 1
ATOM 3364 O O . GLU A 1 429 ? -5.927 -5.095 33.140 1.00 90.81 429 GLU A O 1
ATOM 3369 N N . ALA A 1 430 ? -7.160 -3.683 31.886 1.00 95.75 430 ALA A N 1
ATOM 3370 C CA . ALA A 1 430 ? -7.104 -4.502 30.677 1.00 95.75 430 ALA A CA 1
ATOM 3371 C C . ALA A 1 430 ? -5.650 -4.762 30.245 1.00 95.75 430 ALA A C 1
ATOM 3373 O O . ALA A 1 430 ? -5.254 -5.906 30.042 1.00 95.75 430 ALA A O 1
ATOM 3374 N N . ILE A 1 431 ? -4.802 -3.729 30.200 1.00 96.50 431 ILE A N 1
ATOM 3375 C CA . ILE A 1 431 ? -3.375 -3.879 29.855 1.00 96.50 431 ILE A CA 1
ATOM 3376 C C . ILE A 1 431 ? -2.629 -4.753 30.867 1.00 96.50 431 ILE A C 1
ATOM 3378 O O . ILE A 1 431 ? -1.756 -5.545 30.490 1.00 96.50 431 ILE A O 1
ATOM 3382 N N . ALA A 1 432 ? -2.935 -4.618 32.159 1.00 95.25 432 ALA A N 1
ATOM 3383 C CA . ALA A 1 432 ? -2.324 -5.447 33.189 1.00 95.25 432 ALA A CA 1
ATOM 3384 C C . ALA A 1 432 ? -2.680 -6.929 32.991 1.00 95.25 432 ALA A C 1
ATOM 3386 O O . ALA A 1 432 ? -1.782 -7.774 33.067 1.00 95.25 432 ALA A O 1
ATOM 3387 N N . ALA A 1 433 ? -3.946 -7.218 32.675 1.00 95.12 433 ALA A N 1
ATOM 3388 C CA . ALA A 1 433 ? -4.474 -8.563 32.466 1.00 95.12 433 ALA A CA 1
ATOM 3389 C C . ALA A 1 433 ? -4.096 -9.192 31.113 1.00 95.12 433 ALA A C 1
ATOM 3391 O O . ALA A 1 433 ? -3.981 -10.413 31.036 1.00 95.12 433 ALA A O 1
ATOM 3392 N N . ALA A 1 434 ? -3.860 -8.380 30.079 1.00 97.12 434 ALA A N 1
ATOM 3393 C CA . ALA A 1 434 ? -3.531 -8.837 28.732 1.00 97.12 434 ALA A CA 1
ATOM 3394 C C . ALA A 1 434 ? -2.280 -9.733 28.684 1.00 97.12 434 ALA A C 1
ATOM 3396 O O . ALA A 1 434 ? -1.253 -9.444 29.311 1.00 97.12 434 ALA A O 1
ATOM 3397 N N . ASN A 1 435 ? -2.347 -10.794 27.894 1.00 97.12 435 ASN A N 1
ATOM 3398 C CA . ASN A 1 435 ? -1.223 -11.625 27.486 1.00 97.12 435 ASN A CA 1
ATOM 3399 C C . ASN A 1 435 ? -0.570 -11.068 26.214 1.00 97.12 435 ASN A C 1
ATOM 3401 O O . ASN A 1 435 ? -1.113 -10.184 25.551 1.00 97.12 435 ASN A O 1
ATOM 3405 N N . ASP A 1 436 ? 0.609 -11.594 25.873 1.00 97.69 436 ASP A N 1
ATOM 3406 C CA . ASP A 1 436 ? 1.270 -11.238 24.617 1.00 97.69 436 ASP A CA 1
ATOM 3407 C C . ASP A 1 436 ? 0.390 -11.627 23.414 1.00 97.69 436 ASP A C 1
ATOM 3409 O O . ASP A 1 436 ? 0.019 -12.791 23.264 1.00 97.69 436 ASP A O 1
ATOM 3413 N N . GLY A 1 437 ? 0.100 -10.655 22.548 1.00 96.56 437 GLY A N 1
ATOM 3414 C CA . GLY A 1 437 ? -0.741 -10.800 21.360 1.00 96.56 437 GLY A CA 1
ATOM 3415 C C . GLY A 1 437 ? -2.225 -10.493 21.581 1.00 96.56 437 GLY A C 1
ATOM 3416 O O . GLY A 1 437 ? -2.976 -10.497 20.607 1.00 96.56 437 GLY A O 1
ATOM 3417 N N . ASP A 1 438 ? -2.656 -10.204 22.813 1.00 98.38 438 ASP A N 1
ATOM 3418 C CA . ASP A 1 438 ? -4.058 -9.882 23.087 1.00 98.38 438 ASP A CA 1
ATOM 3419 C C . ASP A 1 438 ? -4.474 -8.550 22.438 1.00 98.38 438 ASP A C 1
ATOM 3421 O O . ASP A 1 438 ? -3.696 -7.592 22.340 1.00 98.38 438 ASP A O 1
ATOM 3425 N N . VAL A 1 439 ? -5.743 -8.496 22.026 1.00 98.38 439 VAL A N 1
ATOM 3426 C CA . VAL A 1 439 ? -6.403 -7.291 21.513 1.00 98.38 439 VAL A CA 1
ATOM 3427 C C . VAL A 1 439 ? -7.309 -6.728 22.600 1.00 98.38 439 VAL A C 1
ATOM 3429 O O . VAL A 1 439 ? -8.203 -7.414 23.092 1.00 98.38 439 VAL A O 1
ATOM 3432 N N . ILE A 1 440 ? -7.060 -5.474 22.958 1.00 98.62 440 ILE A N 1
ATOM 3433 C CA . ILE A 1 440 ? -7.832 -4.687 23.911 1.00 98.62 440 ILE A CA 1
ATOM 3434 C C . ILE A 1 440 ? -8.712 -3.737 23.105 1.00 98.62 440 ILE A C 1
ATOM 3436 O O . ILE A 1 440 ? -8.199 -2.805 22.490 1.00 98.62 440 ILE A O 1
ATOM 3440 N N . THR A 1 441 ? -10.019 -3.962 23.106 1.00 97.62 441 THR A N 1
ATOM 3441 C CA . THR A 1 441 ? -10.984 -3.113 22.397 1.00 97.62 441 THR A CA 1
ATOM 3442 C C . THR A 1 441 ? -11.620 -2.136 23.374 1.00 97.62 441 THR A C 1
ATOM 3444 O O . THR A 1 441 ? -12.104 -2.554 24.428 1.00 97.62 441 THR A O 1
ATOM 3447 N N . LEU A 1 442 ? -11.613 -0.841 23.049 1.00 96.50 442 LEU A N 1
ATOM 3448 C CA . LEU A 1 442 ? -12.330 0.162 23.835 1.00 96.50 442 LEU A CA 1
ATOM 3449 C C . LEU A 1 442 ? -13.843 0.056 23.608 1.00 96.50 442 LEU A C 1
ATOM 3451 O O . LEU A 1 442 ? -14.303 -0.176 22.490 1.00 96.50 442 LEU A O 1
ATOM 3455 N N . ILE A 1 443 ? -14.597 0.239 24.691 1.00 91.12 443 ILE A N 1
ATOM 3456 C CA . ILE A 1 443 ? -16.072 0.240 24.704 1.00 91.12 443 ILE A CA 1
ATOM 3457 C C . ILE A 1 443 ? -16.609 1.640 25.046 1.00 91.12 443 ILE A C 1
ATOM 3459 O O . ILE A 1 443 ? -17.772 1.959 24.806 1.00 91.12 443 ILE A O 1
ATOM 3463 N N . SER A 1 444 ? -15.762 2.490 25.626 1.00 86.88 444 SER A N 1
ATOM 3464 C CA . SER A 1 444 ? -16.089 3.866 25.971 1.00 86.88 444 SER A CA 1
ATOM 3465 C C . SER A 1 444 ? -14.849 4.758 25.907 1.00 86.88 444 SER A C 1
ATOM 3467 O O . SER A 1 444 ? -13.707 4.287 25.871 1.00 86.88 444 SER A O 1
ATOM 3469 N N . ASP A 1 445 ? -15.080 6.072 25.881 1.00 94.00 445 ASP A N 1
ATOM 3470 C CA . ASP A 1 445 ? -14.009 7.063 25.929 1.00 94.00 445 ASP A CA 1
ATOM 3471 C C . ASP A 1 445 ? -13.260 6.991 27.267 1.00 94.00 445 ASP A C 1
ATOM 3473 O O . ASP A 1 445 ? -13.848 6.930 28.348 1.00 94.00 445 ASP A O 1
ATOM 3477 N N . VAL A 1 446 ? -11.934 7.067 27.206 1.00 93.75 446 VAL A N 1
ATOM 3478 C CA . VAL A 1 446 ? -11.047 6.937 28.361 1.00 93.75 446 VAL A CA 1
ATOM 3479 C C . VAL A 1 446 ? -10.447 8.287 28.711 1.00 93.75 446 VAL A C 1
ATOM 3481 O O . VAL A 1 446 ? -9.768 8.911 27.897 1.00 93.75 446 VAL A O 1
ATOM 3484 N N . LYS A 1 447 ? -10.598 8.716 29.965 1.00 94.44 447 LYS A N 1
ATOM 3485 C CA . LYS A 1 447 ? -9.797 9.813 30.520 1.00 94.44 447 LYS A CA 1
ATOM 3486 C C . LYS A 1 447 ? -8.695 9.259 31.418 1.00 94.44 447 LYS A C 1
ATOM 3488 O O . LYS A 1 447 ? -8.964 8.778 32.516 1.00 94.44 447 LYS A O 1
ATOM 3493 N N . LEU A 1 448 ? -7.446 9.370 30.977 1.00 93.25 448 LEU A N 1
ATOM 3494 C CA . LEU A 1 448 ? -6.288 8.959 31.764 1.00 93.25 448 LEU A CA 1
ATOM 3495 C C . LEU A 1 448 ? -5.894 10.056 32.758 1.00 93.25 448 LEU A C 1
ATOM 3497 O O . LEU A 1 448 ? -5.705 11.218 32.394 1.00 93.25 448 LEU A O 1
ATOM 3501 N N . SER A 1 449 ? -5.733 9.672 34.022 1.00 91.56 449 SER A N 1
ATOM 3502 C CA . SER A 1 449 ? -5.214 10.531 35.095 1.00 91.56 449 SER A CA 1
ATOM 3503 C C . SER A 1 449 ? -3.699 10.398 35.288 1.00 91.56 449 SER A C 1
ATOM 3505 O O . SER A 1 449 ? -3.086 11.243 35.941 1.00 91.56 449 SER A O 1
ATOM 3507 N N . GLU A 1 450 ? -3.095 9.364 34.704 1.00 94.06 450 GLU A N 1
ATOM 3508 C CA . GLU A 1 450 ? -1.661 9.096 34.719 1.00 94.06 450 GLU A CA 1
ATOM 3509 C C . GLU A 1 450 ? -1.210 8.364 33.446 1.00 94.06 450 GLU A C 1
ATOM 3511 O O . GLU A 1 450 ? -2.021 7.917 32.633 1.00 94.06 450 GLU A O 1
ATOM 3516 N N . LYS A 1 451 ? 0.109 8.255 33.268 1.00 96.38 451 LYS A N 1
ATOM 3517 C CA . LYS A 1 451 ? 0.727 7.622 32.101 1.00 96.38 451 LYS A CA 1
ATOM 3518 C C . LYS A 1 451 ? 0.380 6.140 31.983 1.00 96.38 451 LYS A C 1
ATOM 3520 O O . LYS A 1 451 ? 0.607 5.360 32.908 1.00 96.38 451 LYS A O 1
ATOM 3525 N N . LEU A 1 452 ? 0.011 5.731 30.773 1.00 97.56 452 LEU A N 1
ATOM 3526 C CA . LEU A 1 452 ? -0.202 4.337 30.406 1.00 97.56 452 LEU A CA 1
ATOM 3527 C C . LEU A 1 452 ? 1.113 3.692 29.953 1.00 97.56 452 LEU A C 1
ATOM 3529 O O . LEU A 1 452 ? 1.707 4.113 28.962 1.00 97.56 452 LEU A O 1
ATOM 3533 N N . SER A 1 453 ? 1.595 2.681 30.677 1.00 97.38 453 SER A N 1
ATOM 3534 C CA . SER A 1 453 ? 2.879 2.028 30.375 1.00 9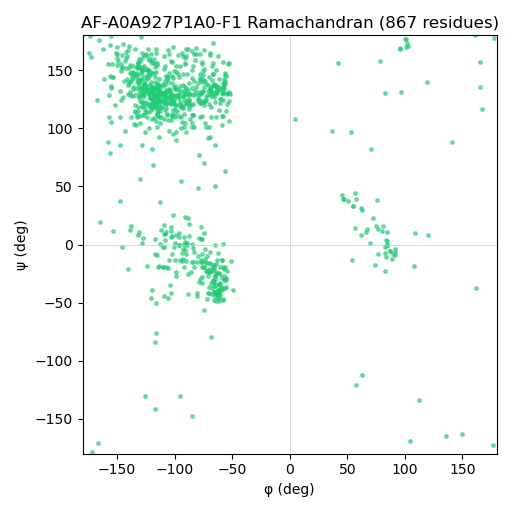7.38 453 SER A CA 1
ATOM 3535 C C . SER A 1 453 ? 2.687 0.671 29.700 1.00 97.38 453 SER A C 1
ATOM 3537 O O . SER A 1 453 ? 2.115 -0.241 30.292 1.00 97.38 453 SER A O 1
ATOM 3539 N N . ILE A 1 454 ? 3.246 0.512 28.500 1.00 98.31 454 ILE A N 1
ATOM 3540 C CA . ILE A 1 454 ? 3.242 -0.740 27.737 1.00 98.31 454 ILE A CA 1
ATOM 3541 C C . ILE A 1 454 ? 4.609 -1.415 27.854 1.00 98.31 454 ILE A C 1
ATOM 3543 O O . ILE A 1 454 ? 5.655 -0.801 27.636 1.00 98.31 454 ILE A O 1
ATOM 3547 N N . SER A 1 455 ? 4.610 -2.693 28.230 1.00 96.75 455 SER A N 1
ATOM 3548 C CA . SER A 1 455 ? 5.833 -3.477 28.480 1.00 96.75 455 SER A CA 1
ATOM 3549 C C . SER A 1 455 ? 5.777 -4.910 27.936 1.00 96.75 455 SER A C 1
ATOM 3551 O O . SER A 1 455 ? 6.623 -5.731 28.292 1.00 96.75 455 SER A O 1
ATOM 3553 N N . LYS A 1 456 ? 4.776 -5.186 27.098 1.00 95.94 456 LYS A N 1
ATOM 3554 C CA . LYS A 1 456 ? 4.408 -6.482 26.518 1.00 95.94 456 LYS A CA 1
ATOM 3555 C C . LYS A 1 456 ? 3.891 -6.274 25.087 1.00 95.94 456 LYS A C 1
ATOM 3557 O O . LYS A 1 456 ? 3.730 -5.116 24.687 1.00 95.94 456 LYS A O 1
ATOM 3562 N N . ASN A 1 457 ? 3.645 -7.356 24.352 1.00 98.19 457 ASN A N 1
ATOM 3563 C CA . ASN A 1 457 ? 3.047 -7.285 23.019 1.00 98.19 457 ASN A CA 1
ATOM 3564 C C . ASN A 1 457 ? 1.519 -7.203 23.130 1.00 98.19 457 ASN A C 1
ATOM 3566 O O . ASN A 1 457 ? 0.905 -8.177 23.542 1.00 98.19 457 ASN A O 1
ATOM 3570 N N . VAL A 1 458 ? 0.900 -6.075 22.790 1.00 98.56 458 VAL A N 1
ATOM 3571 C CA . VAL A 1 458 ? -0.564 -5.915 22.842 1.00 98.56 458 VAL A CA 1
ATOM 3572 C C . VAL A 1 458 ? -1.063 -5.020 21.719 1.00 98.56 458 VAL A C 1
ATOM 3574 O O . VAL A 1 458 ? -0.368 -4.109 21.271 1.00 98.56 458 VAL A O 1
ATOM 3577 N N . THR A 1 459 ? -2.309 -5.239 21.314 1.00 98.81 459 THR A N 1
ATOM 3578 C CA . THR A 1 459 ? -3.038 -4.323 20.434 1.00 98.81 459 THR A CA 1
ATOM 3579 C C . THR A 1 459 ? -4.062 -3.543 21.244 1.00 98.81 459 THR A C 1
ATOM 3581 O O . THR A 1 459 ? -4.801 -4.140 22.020 1.00 98.81 459 THR A O 1
ATOM 3584 N N . ILE A 1 460 ? -4.140 -2.228 21.048 1.00 98.75 460 ILE A N 1
ATOM 3585 C CA . ILE A 1 460 ? -5.272 -1.412 21.496 1.00 98.75 460 ILE A CA 1
ATOM 3586 C C . ILE A 1 460 ? -6.061 -1.013 20.251 1.00 98.75 460 ILE A C 1
ATOM 3588 O O . ILE A 1 460 ? -5.551 -0.303 19.383 1.00 98.75 460 ILE A O 1
ATOM 3592 N N . ASP A 1 461 ? -7.296 -1.494 20.172 1.00 98.69 461 ASP A N 1
ATOM 3593 C CA . ASP A 1 461 ? -8.282 -1.044 19.203 1.00 98.69 461 ASP A CA 1
ATOM 3594 C C . ASP A 1 461 ? -9.110 0.081 19.821 1.00 98.69 461 ASP A C 1
ATOM 3596 O O . ASP A 1 461 ? -9.861 -0.138 20.776 1.00 98.69 461 ASP A O 1
ATOM 3600 N N . LEU A 1 462 ? -8.949 1.288 19.282 1.00 98.44 462 LEU A N 1
ATOM 3601 C CA . LEU A 1 462 ? -9.698 2.457 19.721 1.00 98.44 462 LEU A CA 1
ATOM 3602 C C . LEU A 1 462 ? -11.194 2.306 19.442 1.00 98.44 462 LEU A C 1
ATOM 3604 O O . LEU A 1 462 ? -11.974 2.894 20.180 1.00 98.44 462 LEU A O 1
ATOM 3608 N N . ASN A 1 463 ? -11.589 1.522 18.429 1.00 95.44 463 ASN A N 1
ATOM 3609 C CA . ASN A 1 463 ? -12.987 1.231 18.101 1.00 95.44 463 ASN A CA 1
ATOM 3610 C C . ASN A 1 463 ? -13.886 2.487 18.113 1.00 95.44 463 ASN A C 1
ATOM 3612 O O . ASN A 1 463 ? -14.981 2.494 18.666 1.00 95.44 463 ASN A O 1
ATOM 3616 N N . GLY A 1 464 ? -13.387 3.595 17.560 1.00 94.94 464 GLY A N 1
ATOM 3617 C CA . GLY A 1 464 ? -14.106 4.867 17.496 1.00 94.94 464 GLY A CA 1
ATOM 3618 C C . GLY A 1 464 ? -14.039 5.746 18.747 1.00 94.94 464 GLY A C 1
ATOM 3619 O O . GLY A 1 464 ? -14.477 6.895 18.678 1.00 94.94 464 GLY A O 1
ATOM 3620 N N . HIS A 1 465 ? -13.468 5.259 19.850 1.00 96.25 465 HIS A N 1
ATOM 3621 C CA . HIS A 1 465 ? -13.405 5.949 21.139 1.00 96.25 465 HIS A CA 1
ATOM 3622 C C . HIS A 1 465 ? -12.151 6.810 21.323 1.00 96.25 465 HIS A C 1
ATOM 3624 O O . HIS A 1 465 ? -11.087 6.585 20.734 1.00 96.25 465 HIS A O 1
ATOM 3630 N N . ALA A 1 466 ? -12.275 7.818 22.185 1.00 97.69 466 ALA A N 1
ATOM 3631 C CA . ALA A 1 466 ? -11.213 8.760 22.500 1.00 97.69 466 ALA A CA 1
ATOM 3632 C C . ALA A 1 466 ? -10.458 8.384 23.783 1.00 97.69 466 ALA A C 1
ATOM 3634 O O . ALA A 1 466 ? -11.057 8.156 24.828 1.00 97.69 466 ALA A O 1
ATOM 3635 N N . ILE A 1 467 ? -9.127 8.433 23.747 1.00 98.56 467 ILE A N 1
ATOM 3636 C CA . ILE A 1 467 ? -8.264 8.473 24.930 1.00 98.56 467 ILE A CA 1
ATOM 3637 C C . ILE A 1 467 ? -7.806 9.921 25.138 1.00 98.56 467 ILE A C 1
ATOM 3639 O O . ILE A 1 467 ? -7.077 10.492 24.327 1.00 98.56 467 ILE A O 1
ATOM 3643 N N . THR A 1 468 ? -8.201 10.527 26.252 1.00 97.94 468 THR A N 1
ATOM 3644 C CA . THR A 1 468 ? -7.859 11.911 26.597 1.00 97.94 468 THR A CA 1
ATOM 3645 C C . THR A 1 468 ? -7.025 11.986 27.868 1.00 97.94 468 THR A C 1
ATOM 3647 O O . THR A 1 468 ? -7.226 11.230 28.820 1.00 97.94 468 THR A O 1
ATOM 3650 N N . ALA A 1 469 ? -6.087 12.927 27.902 1.00 96.19 469 ALA A N 1
ATOM 3651 C CA . ALA A 1 469 ? -5.286 13.229 29.080 1.00 96.19 469 ALA A CA 1
ATOM 3652 C C . ALA A 1 469 ? -4.961 14.726 29.164 1.00 96.19 469 ALA A C 1
ATOM 3654 O O . ALA A 1 469 ? -4.875 15.432 28.159 1.00 96.19 469 ALA A O 1
ATOM 3655 N N . ASP A 1 470 ? -4.768 15.220 30.386 1.00 95.19 470 ASP A N 1
ATOM 3656 C CA . ASP A 1 470 ? -4.370 16.604 30.668 1.00 95.19 470 ASP A CA 1
ATOM 3657 C C . ASP A 1 470 ? -3.195 16.706 31.658 1.00 95.19 470 ASP A C 1
ATOM 3659 O O . ASP A 1 470 ? -2.813 17.811 32.055 1.00 95.19 470 ASP A O 1
ATOM 3663 N N . PHE A 1 471 ? -2.572 15.582 32.021 1.00 94.88 471 PHE A N 1
ATOM 3664 C CA . PHE A 1 471 ? -1.372 15.558 32.854 1.00 94.88 471 PHE A CA 1
ATOM 3665 C C . PHE A 1 471 ? -0.094 15.817 32.039 1.00 94.88 471 PHE A C 1
ATOM 3667 O O . PHE A 1 471 ? -0.046 15.613 30.826 1.00 94.88 471 PHE A O 1
ATOM 3674 N N . VAL A 1 472 ? 0.962 16.242 32.736 1.00 96.31 472 VAL A N 1
ATOM 3675 C CA . VAL A 1 472 ? 2.316 16.419 32.186 1.00 96.31 472 VAL A CA 1
ATOM 3676 C C . VAL A 1 472 ? 3.147 15.175 32.512 1.00 96.31 472 VAL A C 1
ATOM 3678 O O . VAL A 1 472 ? 3.235 14.795 33.679 1.00 96.31 472 VAL A O 1
ATOM 3681 N N . ASP A 1 473 ? 3.802 14.572 31.519 1.00 95.56 473 ASP A N 1
ATOM 3682 C CA . ASP A 1 473 ? 4.780 13.489 31.709 1.00 95.56 473 ASP A CA 1
ATOM 3683 C C . ASP A 1 473 ? 5.915 13.622 30.682 1.00 95.56 473 ASP A C 1
ATOM 3685 O O . ASP A 1 473 ? 5.687 13.954 29.520 1.00 95.56 473 ASP A O 1
ATOM 3689 N N . SER A 1 474 ? 7.153 13.361 31.106 1.00 90.75 474 SER A N 1
ATOM 3690 C CA . SER A 1 474 ? 8.343 13.481 30.254 1.00 90.75 474 SER A CA 1
ATOM 3691 C C . SER A 1 474 ? 8.492 12.368 29.211 1.00 90.75 474 SER A C 1
ATOM 3693 O O . SER A 1 474 ? 9.312 12.493 28.308 1.00 90.75 474 SER A O 1
ATOM 3695 N N . TYR A 1 475 ? 7.758 11.266 29.360 1.00 91.94 475 TYR A N 1
ATOM 3696 C CA . TYR A 1 475 ? 7.810 10.085 28.497 1.00 91.94 475 TYR A CA 1
ATOM 3697 C C . TYR A 1 475 ? 6.549 9.905 27.645 1.00 91.94 475 TYR A C 1
ATOM 3699 O O . TYR A 1 475 ? 6.501 8.982 26.838 1.00 91.94 475 TYR A O 1
ATOM 3707 N N . GLY A 1 476 ? 5.558 10.780 27.810 1.00 94.75 476 GLY A N 1
ATOM 3708 C CA . GLY A 1 476 ? 4.319 10.794 27.043 1.00 94.75 476 GLY A CA 1
ATOM 3709 C C . GLY A 1 476 ? 3.112 10.193 27.764 1.00 94.75 476 GLY A C 1
ATOM 3710 O O . GLY A 1 476 ? 3.215 9.667 28.872 1.00 94.75 476 GLY A O 1
ATOM 3711 N N . THR A 1 477 ? 1.949 10.317 27.125 1.00 97.81 477 THR A N 1
ATOM 3712 C CA . THR A 1 477 ? 0.652 9.839 27.637 1.00 97.81 477 THR A CA 1
ATOM 3713 C C . THR A 1 477 ? 0.581 8.321 27.598 1.00 97.81 477 THR A C 1
ATOM 3715 O O . THR A 1 477 ? 0.235 7.683 28.592 1.00 97.81 477 THR A O 1
ATOM 3718 N N . ILE A 1 478 ? 0.981 7.754 26.460 1.00 98.50 478 ILE A N 1
ATOM 3719 C CA . ILE A 1 478 ? 1.252 6.333 26.289 1.00 98.50 478 ILE A CA 1
ATOM 3720 C C . ILE A 1 478 ? 2.757 6.170 26.137 1.00 98.50 478 ILE A C 1
ATOM 3722 O O . ILE A 1 478 ? 3.382 6.787 25.274 1.00 98.50 478 ILE A O 1
ATOM 3726 N N . TYR A 1 479 ? 3.336 5.326 26.979 1.00 98.38 479 TYR A N 1
ATOM 3727 C CA . TYR A 1 479 ? 4.755 5.027 26.975 1.00 98.38 479 TYR A CA 1
ATOM 3728 C C . TYR A 1 479 ? 5.003 3.574 26.611 1.00 98.38 479 TYR A C 1
ATOM 3730 O O . TYR A 1 479 ? 4.701 2.660 27.381 1.00 98.38 479 TYR A O 1
ATOM 3738 N N . VAL A 1 480 ? 5.606 3.375 25.445 1.00 98.62 480 VAL A N 1
ATOM 3739 C CA . VAL A 1 480 ? 6.037 2.070 24.959 1.00 98.62 480 VAL A CA 1
ATOM 3740 C C . VAL A 1 480 ? 7.464 1.833 25.439 1.00 98.62 480 VAL A C 1
ATOM 3742 O O . VAL A 1 480 ? 8.436 2.324 24.858 1.00 98.62 480 VAL A O 1
ATOM 3745 N N . GLY A 1 481 ? 7.596 1.105 26.548 1.00 97.12 481 GLY A N 1
ATOM 3746 C CA . GLY A 1 481 ? 8.894 0.794 27.140 1.00 97.12 481 GLY A CA 1
ATOM 3747 C C . GLY A 1 481 ? 9.738 -0.126 26.254 1.00 97.12 481 GLY A C 1
ATOM 3748 O O . GLY A 1 481 ? 9.256 -0.687 25.282 1.00 97.12 481 GLY A O 1
ATOM 3749 N N . MET A 1 482 ? 10.997 -0.358 26.633 1.00 96.06 482 MET A N 1
ATOM 3750 C CA . MET A 1 482 ? 11.977 -1.136 25.842 1.00 96.06 482 MET A CA 1
ATOM 3751 C C . MET A 1 482 ? 11.541 -2.573 25.479 1.00 96.06 482 MET A C 1
ATOM 3753 O O . MET A 1 482 ? 12.130 -3.180 24.595 1.00 96.06 482 MET A O 1
ATOM 3757 N N . LYS A 1 483 ? 10.559 -3.141 26.193 1.00 95.25 483 LYS A N 1
ATOM 3758 C CA . LYS A 1 483 ? 9.965 -4.466 25.920 1.00 95.25 483 LYS A CA 1
ATOM 3759 C C . LYS A 1 483 ? 8.537 -4.396 25.370 1.00 95.25 483 LYS A C 1
ATOM 3761 O O . LYS A 1 483 ? 7.923 -5.433 25.160 1.00 95.25 483 LYS A O 1
ATOM 3766 N N . GLY A 1 484 ? 7.986 -3.193 25.237 1.00 97.88 484 GLY A N 1
ATOM 3767 C CA . GLY A 1 484 ? 6.662 -2.989 24.674 1.00 97.88 484 GLY A CA 1
ATOM 3768 C C . GLY A 1 484 ? 6.692 -3.183 23.163 1.00 97.88 484 GLY A C 1
ATOM 3769 O O . GLY A 1 484 ? 7.597 -2.674 22.501 1.00 97.88 484 GLY A O 1
ATOM 3770 N N . ASP A 1 485 ? 5.697 -3.900 22.657 1.00 98.50 485 ASP A N 1
ATOM 3771 C CA . ASP A 1 485 ? 5.339 -3.966 21.241 1.00 98.50 485 ASP A CA 1
ATOM 3772 C C . ASP A 1 485 ? 3.852 -3.598 21.178 1.00 98.50 485 ASP A C 1
ATOM 3774 O O . ASP A 1 485 ? 2.990 -4.388 21.555 1.00 98.50 485 ASP A O 1
ATOM 3778 N N . LEU A 1 486 ? 3.558 -2.333 20.886 1.00 98.88 486 LEU A N 1
ATOM 3779 C CA . LEU A 1 486 ? 2.192 -1.815 20.882 1.00 98.88 486 LEU A CA 1
ATOM 3780 C C . LEU A 1 486 ? 1.697 -1.715 19.446 1.00 98.88 486 LEU A C 1
ATOM 3782 O O . LEU A 1 486 ? 2.322 -1.034 18.641 1.00 98.88 486 LEU A O 1
ATOM 3786 N N . THR A 1 487 ? 0.533 -2.286 19.155 1.00 98.88 487 THR A N 1
ATOM 3787 C CA . THR A 1 487 ? -0.224 -1.946 17.943 1.00 98.88 487 THR A CA 1
ATOM 3788 C C . THR A 1 487 ? -1.396 -1.040 18.309 1.00 98.88 487 THR A C 1
ATOM 3790 O O . THR A 1 487 ? -2.177 -1.369 19.199 1.00 98.88 487 THR A O 1
ATOM 3793 N N . LEU A 1 488 ? -1.518 0.105 17.643 1.00 98.88 488 LEU A N 1
ATOM 3794 C CA . LEU A 1 488 ? -2.674 0.993 17.733 1.00 98.88 488 LEU A CA 1
ATOM 3795 C C . LEU A 1 488 ? -3.474 0.896 16.440 1.00 98.88 488 LEU A C 1
ATOM 3797 O O . LEU A 1 488 ? -2.945 1.177 15.364 1.00 98.88 488 LEU A O 1
ATOM 3801 N N . LYS A 1 489 ? -4.749 0.533 16.549 1.00 98.25 489 LYS A N 1
ATOM 3802 C CA . LYS A 1 489 ? -5.688 0.537 15.426 1.00 98.25 489 LYS A CA 1
ATOM 3803 C C . LYS A 1 489 ? -7.003 1.181 15.837 1.00 98.25 489 LYS A C 1
ATOM 3805 O O . LYS A 1 489 ? -7.245 1.416 17.018 1.00 98.25 489 LYS A O 1
ATOM 3810 N N . ASP A 1 490 ? -7.842 1.458 14.855 1.00 97.88 490 ASP A N 1
ATOM 3811 C CA . ASP A 1 490 ? -9.162 2.028 15.074 1.00 97.88 490 ASP A CA 1
ATOM 3812 C C . ASP A 1 490 ? -10.147 1.420 14.079 1.00 97.88 490 ASP A C 1
ATOM 3814 O O . ASP A 1 490 ? -10.202 1.824 12.919 1.00 97.88 490 ASP A O 1
ATOM 3818 N N . SER A 1 491 ? -10.883 0.406 14.526 1.00 92.69 491 SER A N 1
ATOM 3819 C CA . SER A 1 491 ? -11.804 -0.349 13.671 1.00 92.69 491 SER A CA 1
ATOM 3820 C C . SER A 1 491 ? -13.050 0.432 13.241 1.00 92.69 491 SER A C 1
ATOM 3822 O O . SER A 1 491 ? -13.633 0.085 12.216 1.00 92.69 491 SER A O 1
ATOM 3824 N N . ALA A 1 492 ? -13.433 1.496 13.958 1.00 87.94 492 ALA A N 1
ATOM 3825 C CA . ALA A 1 492 ? -14.585 2.333 13.602 1.00 87.94 492 ALA A CA 1
ATOM 3826 C C . ALA A 1 492 ? -14.202 3.639 12.874 1.00 87.94 492 ALA A C 1
ATOM 3828 O O . ALA A 1 492 ? -15.065 4.296 12.294 1.00 87.94 492 ALA A O 1
ATOM 3829 N N . GLY A 1 493 ? -12.920 4.021 12.881 1.00 90.12 493 GLY A N 1
ATOM 3830 C CA . GLY A 1 493 ? -12.371 5.134 12.095 1.00 90.12 493 GLY A CA 1
ATOM 3831 C C . GLY A 1 493 ? -12.500 6.537 12.711 1.00 90.12 493 GLY A C 1
ATOM 3832 O O . GLY A 1 493 ? -12.048 7.506 12.098 1.00 90.12 493 GLY A O 1
ATOM 3833 N N . THR A 1 494 ? -13.103 6.675 13.897 1.00 93.44 494 THR A N 1
ATOM 3834 C CA . THR A 1 494 ? -13.264 7.960 14.615 1.00 93.44 494 THR A CA 1
ATOM 3835 C C . THR A 1 494 ? -12.459 8.065 15.914 1.00 93.44 494 THR A C 1
ATOM 3837 O O . THR A 1 494 ? -12.526 9.082 16.606 1.00 93.44 494 THR A O 1
ATOM 3840 N N . GLY A 1 495 ? -11.703 7.028 16.262 1.00 98.00 495 GLY A N 1
ATOM 3841 C CA . GLY A 1 495 ? -10.919 6.934 17.482 1.00 98.00 495 GLY A CA 1
ATOM 3842 C C . GLY A 1 495 ? -9.773 7.941 17.521 1.00 98.00 495 GLY A C 1
ATOM 3843 O O . GLY A 1 495 ? -9.162 8.297 16.506 1.00 98.00 495 GLY A O 1
ATOM 3844 N N . SER A 1 496 ? -9.454 8.423 18.722 1.00 98.62 496 SER A N 1
ATOM 3845 C CA . SER A 1 496 ? -8.421 9.448 18.897 1.00 98.62 496 SER A CA 1
ATOM 3846 C C . SER A 1 496 ? -7.644 9.316 20.201 1.00 98.62 496 SER A C 1
ATOM 3848 O O . SER A 1 496 ? -8.139 8.775 21.183 1.00 98.62 496 SER A O 1
ATOM 3850 N N . ILE A 1 497 ? -6.415 9.832 20.229 1.00 98.81 497 ILE A N 1
ATOM 3851 C CA . ILE A 1 497 ? -5.600 9.962 21.439 1.00 98.81 497 ILE A CA 1
ATOM 3852 C C . ILE A 1 497 ? -5.070 11.391 21.514 1.00 98.81 497 ILE A C 1
ATOM 3854 O O . ILE A 1 497 ? -4.401 11.869 20.593 1.00 98.81 497 ILE A O 1
ATOM 3858 N N . SER A 1 498 ? -5.349 12.084 22.618 1.00 9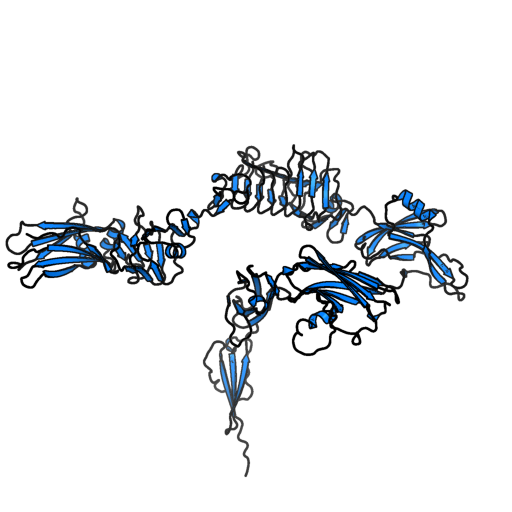8.44 498 SER A N 1
ATOM 3859 C CA . SER A 1 498 ? -4.945 13.480 22.770 1.00 98.44 498 SER A CA 1
ATOM 3860 C C . SER A 1 498 ? -4.429 13.838 24.158 1.00 98.44 498 SER A C 1
ATOM 3862 O O . SER A 1 498 ? -4.970 13.429 25.188 1.00 98.44 498 SER A O 1
ATOM 3864 N N . ASN A 1 499 ? -3.376 14.657 24.172 1.00 98.19 499 ASN A N 1
ATOM 3865 C CA . ASN A 1 499 ? -2.886 15.323 25.372 1.00 98.19 499 ASN A CA 1
ATOM 3866 C C . ASN A 1 499 ? -2.207 16.647 25.010 1.00 98.19 499 ASN A C 1
ATOM 3868 O O . ASN A 1 499 ? -1.200 16.693 24.309 1.00 98.19 499 ASN A O 1
ATOM 3872 N N . LYS A 1 500 ? -2.736 17.749 25.537 1.00 96.31 500 LYS A N 1
ATOM 3873 C CA . LYS A 1 500 ? -2.206 19.097 25.280 1.00 96.31 500 LYS A CA 1
ATOM 3874 C C . LYS A 1 500 ? -0.916 19.428 26.049 1.00 96.31 500 LYS A C 1
ATOM 3876 O O . LYS A 1 500 ? -0.270 20.422 25.738 1.00 96.31 500 LYS A O 1
ATOM 3881 N N . ASN A 1 501 ? -0.576 18.636 27.063 1.00 96.69 501 ASN A N 1
ATOM 3882 C CA . ASN A 1 501 ? 0.440 18.944 28.071 1.00 96.69 501 ASN A CA 1
ATOM 3883 C C . ASN A 1 501 ? 1.636 17.970 28.063 1.00 96.69 501 ASN A C 1
ATOM 3885 O O . ASN A 1 501 ? 2.497 18.063 28.939 1.00 96.69 501 ASN A O 1
ATOM 3889 N N . ALA A 1 502 ? 1.685 17.027 27.120 1.00 97.12 502 ALA A N 1
ATOM 3890 C CA . ALA A 1 502 ? 2.764 16.053 26.985 1.00 97.12 502 ALA A CA 1
ATOM 3891 C C . ALA A 1 502 ? 2.857 15.528 25.545 1.00 97.12 502 ALA A C 1
ATOM 3893 O O . ALA A 1 502 ? 1.965 15.752 24.727 1.00 97.12 502 ALA A O 1
ATOM 3894 N N . VAL A 1 503 ? 3.916 14.766 25.259 1.00 98.12 503 VAL A N 1
ATOM 3895 C CA . VAL A 1 503 ? 3.957 13.885 24.080 1.00 98.12 503 VAL A CA 1
ATOM 3896 C C . VAL A 1 503 ? 2.778 12.904 24.150 1.00 98.12 503 VAL A C 1
ATOM 3898 O O . VAL A 1 503 ? 2.466 12.390 25.228 1.00 98.12 503 VAL A O 1
ATOM 3901 N N . VAL A 1 504 ? 2.106 12.623 23.032 1.00 98.56 504 VAL A N 1
ATOM 3902 C CA . VAL A 1 504 ? 0.992 11.657 23.053 1.00 98.56 504 VAL A CA 1
ATOM 3903 C C . VAL A 1 504 ? 1.542 10.235 23.159 1.00 98.56 504 VAL A C 1
ATOM 3905 O O . VAL A 1 504 ? 1.249 9.553 24.142 1.00 98.56 504 VAL A O 1
ATOM 3908 N N . ILE A 1 505 ? 2.413 9.824 22.232 1.00 98.75 505 ILE A N 1
ATOM 3909 C CA . ILE A 1 505 ? 3.038 8.494 22.248 1.00 98.75 505 ILE A CA 1
ATOM 3910 C C . ILE A 1 505 ? 4.560 8.611 22.325 1.00 98.75 505 ILE A C 1
ATOM 3912 O O . ILE A 1 505 ? 5.199 9.150 21.425 1.00 98.75 505 ILE A O 1
ATOM 3916 N N . GLY A 1 506 ? 5.154 8.092 23.396 1.00 98.56 506 GLY A N 1
ATOM 3917 C CA . GLY A 1 506 ? 6.602 8.017 23.567 1.00 98.56 506 GLY A CA 1
ATOM 3918 C C . GLY A 1 506 ? 7.122 6.589 23.438 1.00 98.56 506 GLY A C 1
ATOM 3919 O O . GLY A 1 506 ? 6.637 5.694 24.131 1.00 98.56 506 GLY A O 1
ATOM 3920 N N . VAL A 1 507 ? 8.128 6.367 22.588 1.00 98.75 507 VAL A N 1
ATOM 3921 C CA . VAL A 1 507 ? 8.553 5.016 22.178 1.00 98.75 507 VAL A CA 1
ATOM 3922 C C . VAL A 1 507 ? 10.038 4.767 22.461 1.00 98.75 507 VAL A C 1
ATOM 3924 O O . VAL A 1 507 ? 10.901 5.461 21.931 1.00 98.75 507 VAL A O 1
ATOM 3927 N N . TYR A 1 508 ? 10.338 3.735 23.258 1.00 97.69 508 TYR A N 1
ATOM 3928 C CA . TYR A 1 508 ? 11.654 3.070 23.338 1.00 97.69 508 TYR A CA 1
ATOM 3929 C C . TYR A 1 508 ? 11.628 1.618 22.845 1.00 97.69 508 TYR A C 1
ATOM 3931 O O . TYR A 1 508 ? 12.691 1.047 22.617 1.00 97.69 508 TYR A O 1
ATOM 3939 N N . GLY A 1 509 ? 10.446 1.001 22.781 1.00 97.81 509 GLY A N 1
ATOM 3940 C CA . GLY A 1 509 ? 10.242 -0.334 22.223 1.00 97.81 509 GLY A CA 1
ATOM 3941 C C . GLY A 1 509 ? 9.816 -0.269 20.760 1.00 97.81 509 GLY A C 1
ATOM 3942 O O . GLY A 1 509 ? 10.429 0.434 19.951 1.00 97.81 509 GLY A O 1
ATOM 3943 N N . LYS A 1 510 ? 8.741 -0.989 20.442 1.00 98.69 510 LYS A N 1
ATOM 3944 C CA . LYS A 1 510 ? 8.153 -1.048 19.108 1.00 98.69 510 LYS A CA 1
ATOM 3945 C C . LYS A 1 510 ? 6.708 -0.558 19.110 1.00 98.69 510 LYS A C 1
ATOM 3947 O O . LYS A 1 510 ? 5.928 -0.915 19.990 1.00 98.69 510 LYS A O 1
ATOM 3952 N N . LEU A 1 511 ? 6.370 0.263 18.127 1.00 98.88 511 LEU A N 1
ATOM 3953 C CA . LEU A 1 511 ? 5.023 0.751 17.879 1.00 98.88 511 LEU A CA 1
ATOM 3954 C C . LEU A 1 511 ? 4.626 0.437 16.434 1.00 98.88 511 LEU A C 1
ATOM 3956 O O . LEU A 1 511 ? 5.386 0.719 15.513 1.00 98.88 511 LEU A O 1
ATOM 3960 N N . THR A 1 512 ? 3.420 -0.076 16.238 1.00 98.88 512 THR A N 1
ATOM 3961 C CA . THR A 1 512 ? 2.761 -0.153 14.934 1.00 98.88 512 THR A CA 1
ATOM 3962 C C . THR A 1 512 ? 1.480 0.677 14.988 1.00 98.88 512 THR A C 1
ATOM 3964 O O . THR A 1 512 ? 0.686 0.531 15.916 1.00 98.88 512 THR A O 1
ATOM 3967 N N . VAL A 1 513 ? 1.276 1.567 14.018 1.00 98.88 513 VAL A N 1
ATOM 3968 C CA . VAL A 1 513 ? 0.070 2.401 13.908 1.00 98.88 513 VAL A CA 1
ATOM 3969 C C . VAL A 1 513 ? -0.681 2.051 12.630 1.00 98.88 513 VAL A C 1
ATOM 3971 O O . VAL A 1 513 ? -0.152 2.217 11.533 1.00 98.88 513 VAL A O 1
ATOM 3974 N N . GLU A 1 514 ? -1.918 1.586 12.769 1.00 98.56 514 GLU A N 1
ATOM 3975 C CA . GLU A 1 514 ? -2.788 1.177 11.658 1.00 98.56 514 GLU A CA 1
ATOM 3976 C C . GLU A 1 514 ? -3.968 2.142 11.449 1.00 98.56 514 GLU A C 1
ATOM 3978 O O . GLU A 1 514 ? -4.531 2.191 10.360 1.00 98.56 514 GLU A O 1
ATOM 3983 N N . GLY A 1 515 ? -4.324 2.953 12.451 1.00 96.88 515 GLY A N 1
ATOM 3984 C CA . GLY A 1 515 ? -5.443 3.897 12.378 1.00 96.88 515 GLY A CA 1
ATOM 3985 C C . GLY A 1 515 ? -5.547 4.810 13.601 1.00 96.88 515 GLY A C 1
ATOM 3986 O O . GLY A 1 515 ? -4.751 4.698 14.528 1.00 96.88 515 GLY A O 1
ATOM 3987 N N . GLY A 1 516 ? -6.539 5.703 13.602 1.00 98.44 516 GLY A N 1
ATOM 3988 C CA . GLY A 1 516 ? -6.798 6.664 14.680 1.00 98.44 516 GLY A CA 1
ATOM 3989 C C . GLY A 1 516 ? -6.186 8.052 14.457 1.00 98.44 516 GLY A C 1
ATOM 3990 O O . GLY A 1 516 ? -5.391 8.276 13.541 1.00 98.44 516 GLY A O 1
ATOM 3991 N N . THR A 1 517 ? -6.584 9.006 15.302 1.00 98.81 517 THR A N 1
ATOM 3992 C CA . THR A 1 517 ? -6.126 10.407 15.253 1.00 98.81 517 THR A CA 1
ATOM 3993 C C . THR A 1 517 ? -5.293 10.779 16.480 1.00 98.81 517 THR A C 1
ATOM 3995 O O . THR A 1 517 ? -5.713 10.538 17.610 1.00 98.81 517 THR A O 1
ATOM 3998 N N . TYR A 1 518 ? -4.139 11.420 16.284 1.00 98.75 518 TYR A N 1
ATOM 3999 C CA . TYR A 1 518 ? -3.183 11.744 17.347 1.00 98.75 518 TYR A CA 1
ATOM 4000 C C . TYR A 1 518 ? -2.904 13.243 17.424 1.00 98.75 518 TYR A C 1
ATOM 4002 O O . TYR A 1 518 ? -2.387 13.839 16.473 1.00 98.75 518 TYR A O 1
ATOM 4010 N N . THR A 1 519 ? -3.195 13.845 18.580 1.00 98.44 519 THR A N 1
ATOM 4011 C CA . THR A 1 519 ? -3.122 15.303 18.759 1.00 98.44 519 THR A CA 1
ATOM 4012 C C . THR A 1 519 ? -2.415 15.693 20.054 1.00 98.44 519 THR A C 1
ATOM 4014 O O . THR A 1 519 ? -2.875 15.387 21.156 1.00 98.44 519 THR A O 1
ATOM 4017 N N . SER A 1 520 ? -1.316 16.435 19.925 1.00 97.69 520 SER A N 1
ATOM 4018 C CA . SER A 1 520 ? -0.610 17.069 21.043 1.00 97.69 520 SER A CA 1
ATOM 4019 C C . SER A 1 520 ? -0.846 18.580 21.091 1.00 97.69 520 SER A C 1
ATOM 4021 O O . SER A 1 520 ? -1.311 19.181 20.122 1.00 97.69 520 SER A O 1
ATOM 4023 N N . GLY A 1 521 ? -0.474 19.214 22.206 1.00 94.19 521 GLY A N 1
ATOM 4024 C CA . GLY A 1 521 ? -0.346 20.675 22.270 1.00 94.19 521 GLY A CA 1
ATOM 4025 C C . GLY A 1 521 ? 0.840 21.191 21.445 1.00 94.19 521 GLY A C 1
ATOM 4026 O O . GLY A 1 521 ? 1.726 20.415 21.092 1.00 94.19 521 GLY A O 1
ATOM 4027 N N . GLU A 1 522 ? 0.872 22.501 21.177 1.00 90.56 522 GLU A N 1
ATOM 4028 C CA . GLU A 1 522 ? 1.864 23.156 20.296 1.00 90.56 522 GLU A CA 1
ATOM 4029 C C . GLU A 1 522 ? 3.328 22.972 20.738 1.00 90.56 522 GLU A C 1
ATOM 4031 O O . GLU A 1 522 ? 4.226 22.957 19.902 1.00 90.56 522 GLU A O 1
ATOM 4036 N N . GLU A 1 523 ? 3.586 22.819 22.042 1.00 93.12 523 GLU A N 1
ATOM 4037 C CA . GLU A 1 523 ? 4.940 22.613 22.591 1.00 93.12 523 GLU A CA 1
ATOM 4038 C C . GLU A 1 523 ? 5.397 21.141 22.559 1.00 93.12 523 GLU A C 1
ATOM 4040 O O . GLU A 1 523 ? 6.520 20.827 22.960 1.00 93.12 523 GLU A O 1
ATOM 4045 N N . TYR A 1 524 ? 4.532 20.231 22.106 1.00 96.50 524 TYR A N 1
ATOM 4046 C CA . TYR A 1 524 ? 4.738 18.786 22.143 1.00 96.50 524 TYR A CA 1
ATOM 4047 C C . TYR A 1 524 ? 4.483 18.150 20.771 1.00 96.50 524 TYR A C 1
ATOM 4049 O O . TYR A 1 524 ? 4.098 18.807 19.806 1.00 96.50 524 TYR A O 1
ATOM 4057 N N . THR A 1 525 ? 4.679 16.836 20.698 1.00 97.94 525 THR A N 1
ATOM 4058 C CA . THR A 1 525 ? 4.528 16.032 19.483 1.00 97.94 525 THR A CA 1
ATOM 4059 C C . THR A 1 525 ? 3.522 14.898 19.695 1.00 97.94 525 THR A C 1
ATOM 4061 O O . THR A 1 525 ? 3.359 14.386 20.810 1.00 97.94 525 THR A O 1
ATOM 4064 N N . ALA A 1 526 ? 2.838 14.496 18.623 1.00 98.38 526 ALA A N 1
ATOM 4065 C CA . ALA A 1 526 ? 1.935 13.351 18.633 1.00 98.38 526 ALA A CA 1
ATOM 4066 C C . ALA A 1 526 ? 2.697 12.028 18.839 1.00 98.38 526 ALA A C 1
ATOM 4068 O O . ALA A 1 526 ? 2.190 11.099 19.466 1.00 98.38 526 ALA A O 1
ATOM 4069 N N . LEU A 1 527 ? 3.941 11.946 18.370 1.00 98.75 527 LEU A N 1
ATOM 4070 C CA . LEU A 1 527 ? 4.757 10.746 18.487 1.00 98.75 527 LEU A CA 1
ATOM 4071 C C . LEU A 1 527 ? 6.223 11.120 18.645 1.00 98.75 527 LEU A C 1
ATOM 4073 O O . LEU A 1 527 ? 6.743 11.898 17.853 1.00 98.75 527 LEU A O 1
ATOM 4077 N N . TYR A 1 528 ? 6.905 10.511 19.615 1.00 98.69 528 TYR A N 1
ATOM 4078 C CA . TYR A 1 528 ? 8.352 10.613 19.742 1.00 98.69 528 TYR A CA 1
ATOM 4079 C C . TYR A 1 528 ? 9.019 9.236 19.858 1.00 98.69 528 TYR A C 1
ATOM 4081 O O . TYR A 1 528 ? 8.920 8.567 20.891 1.00 98.69 528 TYR A O 1
ATOM 4089 N N . ASN A 1 529 ? 9.772 8.843 18.825 1.00 98.62 529 ASN A N 1
ATOM 4090 C CA . ASN A 1 529 ? 10.767 7.776 18.937 1.00 98.62 529 ASN A CA 1
ATOM 4091 C C . ASN A 1 529 ? 11.989 8.283 19.706 1.00 98.62 529 ASN A C 1
ATOM 4093 O O . ASN A 1 529 ? 12.814 9.022 19.162 1.00 98.62 529 ASN A O 1
ATOM 4097 N N . PHE A 1 530 ? 12.124 7.869 20.962 1.00 97.88 530 PHE A N 1
ATOM 4098 C CA . PHE A 1 530 ? 13.247 8.254 21.802 1.00 97.88 530 PHE A CA 1
ATOM 4099 C C . PHE A 1 530 ? 14.525 7.496 21.441 1.00 97.88 530 PHE A C 1
ATOM 4101 O O . PHE A 1 530 ? 14.496 6.376 20.939 1.00 97.88 530 PHE A O 1
ATOM 4108 N N . TYR A 1 531 ? 15.664 8.088 21.790 1.00 97.44 531 TYR A N 1
ATOM 4109 C CA . TYR A 1 531 ? 16.980 7.466 21.705 1.00 97.44 531 TYR A CA 1
ATOM 4110 C C . TYR A 1 531 ? 17.634 7.424 23.083 1.00 97.44 531 TYR A C 1
ATOM 4112 O O . TYR A 1 531 ? 17.655 8.426 23.797 1.00 97.44 531 TYR A O 1
ATOM 4120 N N . TYR A 1 532 ? 18.215 6.280 23.443 1.00 95.19 532 TYR A N 1
ATOM 4121 C CA . TYR A 1 532 ? 19.047 6.148 24.639 1.00 95.19 532 TYR A CA 1
ATOM 4122 C C . TYR A 1 532 ? 20.498 5.807 24.283 1.00 95.19 532 TYR A C 1
ATOM 4124 O O . TYR A 1 532 ? 21.431 6.458 24.755 1.00 95.19 532 TYR A O 1
ATOM 4132 N N . ASN A 1 533 ? 20.703 4.792 23.441 1.00 92.56 533 ASN A N 1
ATOM 4133 C CA . ASN A 1 533 ? 22.012 4.386 22.932 1.00 92.56 533 ASN A CA 1
ATOM 4134 C C . ASN A 1 533 ? 21.858 3.641 21.588 1.00 92.56 533 ASN A C 1
ATOM 4136 O O . ASN A 1 533 ? 20.742 3.427 21.125 1.00 92.56 533 ASN A O 1
ATOM 4140 N N . GLY A 1 534 ? 22.967 3.214 20.974 1.00 87.56 534 GLY A N 1
ATOM 4141 C CA . GLY A 1 534 ? 22.951 2.518 19.675 1.00 87.56 534 GLY A CA 1
ATOM 4142 C C . GLY A 1 534 ? 22.214 1.168 19.643 1.00 87.56 534 GLY A C 1
ATOM 4143 O O . GLY A 1 534 ? 22.041 0.615 18.565 1.00 87.56 534 GLY A O 1
ATOM 4144 N N . GLU A 1 535 ? 21.770 0.642 20.788 1.00 89.44 535 GLU A N 1
ATOM 4145 C CA . GLU A 1 535 ? 20.997 -0.605 20.919 1.00 89.44 535 GLU A CA 1
ATOM 4146 C C . GLU A 1 535 ? 19.586 -0.372 21.496 1.00 89.44 535 GLU A C 1
ATOM 4148 O O . GLU A 1 535 ? 18.786 -1.298 21.569 1.00 89.44 535 GLU A O 1
ATOM 4153 N N . THR A 1 536 ? 19.271 0.840 21.961 1.00 93.69 536 THR A N 1
ATOM 4154 C CA . THR A 1 536 ? 18.005 1.181 22.622 1.00 93.69 536 THR A CA 1
ATOM 4155 C C . THR A 1 536 ? 17.471 2.492 22.070 1.00 93.69 536 THR A C 1
ATOM 4157 O O . THR A 1 536 ? 17.944 3.577 22.427 1.00 93.69 536 THR A O 1
ATOM 4160 N N . TYR A 1 537 ? 16.457 2.371 21.224 1.00 96.69 537 TYR A N 1
ATOM 4161 C CA . TYR A 1 537 ? 15.765 3.467 20.566 1.00 96.69 537 TYR A CA 1
ATOM 4162 C C . TYR A 1 537 ? 14.370 3.006 20.132 1.00 96.69 537 TYR A C 1
ATOM 4164 O O . TYR A 1 537 ? 14.148 1.814 19.929 1.00 96.69 537 TYR A O 1
ATOM 4172 N N . GLY A 1 538 ? 13.445 3.951 19.984 1.00 98.19 538 GLY A N 1
ATOM 4173 C CA . GLY A 1 538 ? 12.103 3.675 19.489 1.00 98.19 538 GLY A CA 1
ATOM 4174 C C . GLY A 1 538 ? 12.115 3.203 18.040 1.00 98.19 538 GLY A C 1
ATOM 4175 O O . GLY A 1 538 ? 12.837 3.747 17.201 1.00 98.19 538 GLY A O 1
ATOM 4176 N N . THR A 1 539 ? 11.304 2.193 17.753 1.00 98.50 539 THR A N 1
ATOM 4177 C CA . THR A 1 539 ? 11.031 1.715 16.396 1.00 98.50 539 THR A CA 1
ATOM 4178 C C . THR A 1 539 ? 9.541 1.853 16.138 1.00 98.50 539 THR A C 1
ATOM 4180 O O . THR A 1 539 ? 8.736 1.333 16.905 1.00 98.50 539 THR A O 1
ATOM 4183 N N . THR A 1 540 ? 9.174 2.594 15.100 1.00 98.88 540 THR A N 1
ATOM 4184 C CA . THR A 1 540 ? 7.774 2.815 14.741 1.00 98.88 540 THR A CA 1
ATOM 4185 C C . THR A 1 540 ? 7.545 2.437 13.288 1.00 98.88 540 THR A C 1
ATOM 4187 O O . THR A 1 540 ? 8.261 2.913 12.411 1.00 98.88 540 THR A O 1
ATOM 4190 N N . GLU A 1 541 ? 6.507 1.643 13.050 1.00 98.88 541 GLU A N 1
ATOM 4191 C CA . GLU A 1 541 ? 5.927 1.383 11.737 1.00 98.88 541 GLU A CA 1
ATOM 4192 C C . GLU A 1 541 ? 4.558 2.072 11.656 1.00 98.88 541 GLU A C 1
ATOM 4194 O O . GLU A 1 541 ? 3.677 1.817 12.478 1.00 98.88 541 GLU A O 1
ATOM 4199 N N . VAL A 1 542 ? 4.359 2.948 10.675 1.00 98.88 542 VAL A N 1
ATOM 4200 C CA . VAL A 1 542 ? 3.066 3.591 10.416 1.00 98.88 542 VAL A CA 1
ATOM 4201 C C . VAL A 1 542 ? 2.502 3.065 9.104 1.00 98.88 542 VAL A C 1
ATOM 4203 O O . VAL A 1 542 ? 3.100 3.244 8.045 1.00 98.88 542 VAL A O 1
ATOM 4206 N N . LYS A 1 543 ? 1.341 2.418 9.181 1.00 98.38 543 LYS A N 1
ATOM 4207 C CA . LYS A 1 543 ? 0.556 1.924 8.041 1.00 98.38 543 LYS A CA 1
ATOM 4208 C C . LYS A 1 543 ? -0.680 2.788 7.778 1.00 98.38 543 LYS A C 1
ATOM 4210 O O . LYS A 1 543 ? -1.224 2.769 6.682 1.00 98.38 543 LYS A O 1
ATOM 4215 N N . GLY A 1 544 ? -1.122 3.554 8.777 1.00 95.88 544 GLY A N 1
ATOM 4216 C CA . GLY A 1 544 ? -2.294 4.425 8.703 1.00 95.88 544 GLY A CA 1
ATOM 4217 C C . GLY A 1 544 ? -2.364 5.413 9.868 1.00 95.88 544 GLY A C 1
ATOM 4218 O O . GLY A 1 544 ? -1.425 5.538 10.650 1.00 95.88 544 GLY A O 1
ATOM 4219 N N . GLY A 1 545 ? -3.487 6.122 9.986 1.00 98.00 545 GLY A N 1
ATOM 4220 C CA . GLY A 1 545 ? -3.727 7.114 11.041 1.00 98.00 545 GLY A CA 1
ATOM 4221 C C . GLY A 1 545 ? -3.423 8.562 10.640 1.00 98.00 545 GLY A C 1
ATOM 4222 O O . GLY A 1 545 ? -2.846 8.838 9.588 1.00 98.00 545 GLY A O 1
ATOM 4223 N N . THR A 1 546 ? -3.857 9.501 11.482 1.00 98.69 546 THR A N 1
ATOM 4224 C CA . THR A 1 546 ? -3.734 10.950 11.257 1.00 98.69 546 THR A CA 1
ATOM 4225 C C . THR A 1 546 ? -3.012 11.619 12.423 1.00 98.69 546 THR A C 1
ATOM 4227 O O . THR A 1 546 ? -3.532 11.695 13.534 1.00 98.69 546 THR A O 1
ATOM 4230 N N . PHE A 1 547 ? -1.826 12.161 12.168 1.00 98.69 547 PHE A N 1
ATOM 4231 C CA . PHE A 1 547 ? -1.017 12.913 13.123 1.00 98.69 547 PHE A CA 1
ATOM 4232 C C . PHE A 1 547 ? -1.223 14.408 12.878 1.00 98.69 547 PHE A C 1
ATOM 4234 O O . PHE A 1 547 ? -0.609 15.001 11.991 1.00 98.69 547 PHE A O 1
ATOM 4241 N N . THR A 1 548 ? -2.114 15.029 13.654 1.00 97.94 548 THR A N 1
ATOM 4242 C CA . THR A 1 548 ? -2.451 16.456 13.489 1.00 97.94 548 THR A CA 1
ATOM 4243 C C . THR A 1 548 ? -1.385 17.393 14.052 1.00 97.94 548 THR A C 1
ATOM 4245 O O . THR A 1 548 ? -1.412 18.590 13.784 1.00 97.94 548 THR A O 1
ATOM 4248 N N . SER A 1 549 ? -0.475 16.857 14.862 1.00 97.81 549 SER A N 1
ATOM 4249 C CA . SER A 1 549 ? 0.683 17.557 15.417 1.00 97.81 549 SER A CA 1
ATOM 4250 C C . SER A 1 549 ? 1.964 16.906 14.891 1.00 97.81 549 SER A C 1
ATOM 4252 O O . SER A 1 549 ? 1.918 15.793 14.367 1.00 97.81 549 SER A O 1
ATOM 4254 N N . SER A 1 550 ? 3.105 17.587 15.034 1.00 97.12 550 SER A N 1
ATOM 4255 C CA . SER A 1 550 ? 4.400 17.074 14.561 1.00 97.12 550 SER A CA 1
ATOM 4256 C C . SER A 1 550 ? 4.709 15.666 15.086 1.00 97.12 550 SER A C 1
ATOM 4258 O O . SER A 1 550 ? 4.214 15.280 16.148 1.00 97.12 550 SER A O 1
ATOM 4260 N N . VAL A 1 551 ? 5.554 14.925 14.371 1.00 98.62 551 VAL A N 1
ATOM 4261 C CA . VAL A 1 551 ? 6.151 13.641 14.767 1.00 98.62 551 VAL A CA 1
ATOM 4262 C C . VAL A 1 551 ? 7.659 13.818 14.887 1.00 98.62 551 VAL A C 1
ATOM 4264 O O . VAL A 1 551 ? 8.293 14.314 13.960 1.00 98.62 551 VAL A O 1
ATOM 4267 N N . TRP A 1 552 ? 8.249 13.418 16.012 1.00 98.44 552 TRP A N 1
ATOM 4268 C CA . TRP A 1 552 ? 9.692 13.493 16.245 1.00 98.44 552 TRP A CA 1
ATOM 4269 C C . TRP A 1 552 ? 10.327 12.105 16.200 1.00 98.44 552 TRP A C 1
ATOM 4271 O O . TRP A 1 552 ? 9.867 11.157 16.841 1.00 98.44 552 TRP A O 1
ATOM 4281 N N . ASN A 1 553 ? 11.431 11.978 15.473 1.00 98.56 553 ASN A N 1
ATOM 4282 C CA . ASN A 1 553 ? 12.133 10.716 15.315 1.00 98.56 553 ASN A CA 1
ATOM 4283 C C . ASN A 1 553 ? 13.614 10.838 15.674 1.00 98.56 553 ASN A C 1
ATOM 4285 O O . ASN A 1 553 ? 14.395 11.415 14.921 1.00 98.56 553 ASN A O 1
ATOM 4289 N N . SER A 1 554 ? 14.008 10.203 16.778 1.00 98.19 554 SER A N 1
ATOM 4290 C CA . SER A 1 554 ? 15.409 9.919 17.128 1.00 98.19 554 SER A CA 1
ATOM 4291 C C . SER A 1 554 ? 15.711 8.412 17.081 1.00 98.19 554 SER A C 1
ATOM 4293 O O . SER A 1 554 ? 16.749 7.964 17.554 1.00 98.19 554 SER A O 1
ATOM 4295 N N . GLY A 1 555 ? 14.816 7.603 16.514 1.00 98.12 555 GLY A N 1
ATOM 4296 C CA . GLY A 1 555 ? 14.968 6.156 16.382 1.00 98.12 555 GLY A CA 1
ATOM 4297 C C . GLY A 1 555 ? 14.808 5.716 14.932 1.00 98.12 555 GLY A C 1
ATOM 4298 O O . GLY A 1 555 ? 15.438 6.283 14.041 1.00 98.12 555 GLY A O 1
ATOM 4299 N N . LYS A 1 556 ? 13.971 4.708 14.690 1.00 98.44 556 LYS A N 1
ATOM 4300 C CA . LYS A 1 556 ? 13.586 4.287 13.336 1.00 98.44 556 LYS A CA 1
ATOM 4301 C C . LYS A 1 556 ? 12.106 4.537 13.110 1.00 98.44 556 LYS A C 1
ATOM 4303 O O . LYS A 1 556 ? 11.290 4.184 13.963 1.00 98.44 556 LYS A O 1
ATOM 4308 N N . LEU A 1 557 ? 11.784 5.139 11.974 1.00 98.81 557 LEU A N 1
ATOM 4309 C CA . LEU A 1 557 ? 10.423 5.431 11.556 1.00 98.81 557 LEU A CA 1
ATOM 4310 C C . LEU A 1 557 ? 10.233 4.960 10.114 1.00 98.81 557 LEU A C 1
ATOM 4312 O O . LEU A 1 557 ? 10.804 5.547 9.196 1.00 98.81 557 LEU A O 1
ATOM 4316 N N . ASP A 1 558 ? 9.428 3.917 9.947 1.00 98.75 558 ASP A N 1
ATOM 4317 C CA . ASP A 1 558 ? 9.046 3.359 8.654 1.00 98.75 558 ASP A CA 1
ATOM 4318 C C . ASP A 1 558 ? 7.582 3.721 8.379 1.00 98.75 558 ASP A C 1
ATOM 4320 O O . ASP A 1 558 ? 6.694 3.397 9.169 1.00 98.75 558 ASP A O 1
ATOM 4324 N N . ILE A 1 559 ? 7.322 4.432 7.283 1.00 98.88 559 ILE A N 1
ATOM 4325 C CA . ILE A 1 559 ? 5.997 4.946 6.924 1.00 98.88 559 ILE A CA 1
ATOM 4326 C C . ILE A 1 559 ? 5.560 4.328 5.592 1.00 98.88 559 ILE A C 1
ATOM 4328 O O . ILE A 1 559 ? 6.253 4.426 4.577 1.00 98.88 559 ILE A O 1
ATOM 4332 N N . SER A 1 560 ? 4.398 3.685 5.609 1.00 98.38 560 SER A N 1
ATOM 4333 C CA . SER A 1 560 ? 3.732 3.051 4.461 1.00 98.38 560 SER A CA 1
ATOM 4334 C C . SER A 1 560 ? 2.279 3.503 4.289 1.00 98.38 560 SER A C 1
ATOM 4336 O O . SER A 1 560 ? 1.567 2.991 3.432 1.00 98.38 560 SER A O 1
ATOM 4338 N N . GLY A 1 561 ? 1.846 4.469 5.100 1.00 95.88 561 GLY A N 1
ATOM 4339 C CA . GLY A 1 561 ? 0.559 5.138 4.995 1.00 95.88 561 GLY A CA 1
ATOM 4340 C C . GLY A 1 561 ? 0.366 6.152 6.124 1.00 95.88 561 GLY A C 1
ATOM 4341 O O . GLY A 1 561 ? 1.212 6.297 7.008 1.00 95.88 561 GLY A O 1
ATOM 4342 N N . GLY A 1 562 ? -0.763 6.859 6.097 1.00 98.12 562 GLY A N 1
ATOM 4343 C CA . GLY A 1 562 ? -1.136 7.859 7.103 1.00 98.12 562 GLY A CA 1
ATOM 4344 C C . GLY A 1 562 ? -0.936 9.313 6.665 1.00 98.12 562 GLY A C 1
ATOM 4345 O O . GLY A 1 562 ? -0.382 9.609 5.604 1.00 98.12 562 GLY A O 1
ATOM 4346 N N . ILE A 1 563 ? -1.441 10.228 7.493 1.00 98.56 563 ILE A N 1
ATOM 4347 C CA . ILE A 1 563 ? -1.446 11.677 7.258 1.00 98.56 563 ILE A CA 1
ATOM 4348 C C . ILE A 1 563 ? -0.644 12.364 8.362 1.00 98.56 563 ILE A C 1
ATOM 4350 O O . ILE A 1 563 ? -0.900 12.139 9.543 1.00 98.56 563 ILE A O 1
ATOM 4354 N N . PHE A 1 564 ? 0.284 13.239 7.991 1.00 98.75 564 PHE A N 1
ATOM 4355 C CA . PHE A 1 564 ? 1.214 13.891 8.908 1.00 98.75 564 PHE A CA 1
ATOM 4356 C C . PHE A 1 564 ? 1.149 15.406 8.764 1.00 98.75 564 PHE A C 1
ATOM 4358 O O . PHE A 1 564 ? 1.142 15.927 7.648 1.00 98.75 564 PHE A O 1
ATOM 4365 N N . ALA A 1 565 ? 1.136 16.114 9.894 1.00 97.88 565 ALA A N 1
ATOM 4366 C CA . ALA A 1 565 ? 1.412 17.544 9.932 1.00 97.88 565 ALA A CA 1
ATOM 4367 C C . ALA A 1 565 ? 2.891 17.784 9.599 1.00 97.88 565 ALA A C 1
ATOM 4369 O O . ALA A 1 565 ? 3.210 18.029 8.448 1.00 97.88 565 ALA A O 1
ATOM 4370 N N . ASP A 1 566 ? 3.802 17.601 10.552 1.00 97.81 566 ASP A N 1
ATOM 4371 C CA . ASP A 1 566 ? 5.245 17.767 10.336 1.00 97.81 566 ASP A CA 1
ATOM 4372 C C . ASP A 1 566 ? 6.007 16.516 10.777 1.00 97.81 566 ASP A C 1
ATOM 4374 O O . ASP A 1 566 ? 5.568 15.806 11.686 1.00 97.81 566 ASP A O 1
ATOM 4378 N N . ILE A 1 567 ? 7.174 16.268 10.182 1.00 98.50 567 ILE A N 1
ATOM 4379 C CA . ILE A 1 567 ? 8.080 15.183 10.579 1.00 98.50 567 ILE A CA 1
ATOM 4380 C C . ILE A 1 567 ? 9.460 15.774 10.863 1.00 98.50 567 ILE A C 1
ATOM 4382 O O . ILE A 1 567 ? 10.120 16.282 9.965 1.00 98.50 567 ILE A O 1
ATOM 4386 N N . ASP A 1 568 ? 9.926 15.668 12.103 1.00 97.94 568 ASP A N 1
ATOM 4387 C CA . ASP A 1 568 ? 11.275 16.050 12.519 1.00 97.94 568 ASP A CA 1
ATOM 4388 C C . ASP A 1 568 ? 12.138 14.795 12.670 1.00 97.94 568 ASP A C 1
ATOM 4390 O O . ASP A 1 568 ? 11.905 13.967 13.557 1.00 97.94 568 ASP A O 1
ATOM 4394 N N . ASN A 1 569 ? 13.127 14.635 11.790 1.00 98.25 569 ASN A N 1
ATOM 4395 C CA . ASN A 1 569 ? 13.940 13.430 11.713 1.00 98.25 569 ASN A CA 1
ATOM 4396 C C . ASN A 1 569 ? 15.412 13.682 12.059 1.00 98.25 569 ASN A C 1
ATOM 4398 O O . ASN A 1 569 ? 16.164 14.267 11.282 1.00 98.25 569 ASN A O 1
ATOM 4402 N N . SER A 1 570 ? 15.840 13.123 13.190 1.00 97.88 570 SER A N 1
ATOM 4403 C CA . SER A 1 570 ? 17.243 12.928 13.592 1.00 97.88 570 SER A CA 1
ATOM 4404 C C . SER A 1 570 ? 17.653 11.443 13.500 1.00 97.88 570 SER A C 1
ATOM 4406 O O . SER A 1 570 ? 18.830 11.095 13.439 1.00 97.88 570 SER A O 1
ATOM 4408 N N . GLY A 1 571 ? 16.680 10.533 13.480 1.00 97.94 571 GLY A N 1
ATOM 4409 C CA . GLY A 1 571 ? 16.872 9.093 13.352 1.00 97.94 571 GLY A CA 1
ATOM 4410 C C . GLY A 1 571 ? 17.001 8.616 11.902 1.00 97.94 571 GLY A C 1
ATOM 4411 O O . GLY A 1 571 ? 17.532 9.310 11.039 1.00 97.94 571 GLY A O 1
ATOM 4412 N N . GLN A 1 572 ? 16.526 7.403 11.645 1.00 98.00 572 GLN A N 1
ATOM 4413 C CA . GLN A 1 572 ? 16.356 6.844 10.306 1.00 98.00 572 GLN A CA 1
ATOM 4414 C C . GLN A 1 572 ? 14.882 6.959 9.904 1.00 98.00 572 GLN A C 1
ATOM 4416 O O . GLN A 1 572 ? 14.015 6.519 10.664 1.00 98.00 572 GLN A O 1
ATOM 4421 N N . LEU A 1 573 ? 14.617 7.530 8.728 1.00 98.69 573 LEU A N 1
ATOM 4422 C CA . LEU A 1 573 ? 13.277 7.689 8.167 1.00 98.69 573 LEU A CA 1
ATOM 4423 C C . LEU A 1 573 ? 13.181 7.000 6.804 1.00 98.69 573 LEU A C 1
ATOM 4425 O O . LEU A 1 573 ? 13.957 7.305 5.896 1.00 98.69 573 LEU A O 1
ATOM 4429 N N . VAL A 1 574 ? 12.195 6.121 6.650 1.00 98.69 574 VAL A N 1
ATOM 4430 C CA . VAL A 1 574 ? 11.829 5.508 5.369 1.00 98.69 574 VAL A CA 1
ATOM 4431 C C . VAL A 1 574 ? 10.366 5.815 5.084 1.00 98.69 574 VAL A C 1
ATOM 4433 O O . VAL A 1 574 ? 9.513 5.607 5.943 1.00 98.69 574 VAL A O 1
ATOM 4436 N N . ILE A 1 575 ? 10.069 6.312 3.883 1.00 98.75 575 ILE A N 1
ATOM 4437 C CA . ILE A 1 575 ? 8.699 6.570 3.429 1.00 98.75 575 ILE A CA 1
ATOM 4438 C C . ILE A 1 575 ? 8.470 5.843 2.104 1.00 98.75 575 ILE A C 1
ATOM 4440 O O . ILE A 1 575 ? 9.157 6.089 1.110 1.00 98.75 575 ILE A O 1
ATOM 4444 N N . THR A 1 576 ? 7.497 4.943 2.098 1.00 98.19 576 THR A N 1
ATOM 4445 C CA . THR A 1 576 ? 7.024 4.227 0.903 1.00 98.19 576 THR A CA 1
ATOM 4446 C C . THR A 1 576 ? 5.696 4.792 0.414 1.00 98.19 576 THR A C 1
ATOM 4448 O O . THR A 1 576 ? 5.501 4.915 -0.789 1.00 98.19 576 THR A O 1
ATOM 4451 N N . ASP A 1 577 ? 4.837 5.234 1.334 1.00 97.12 577 ASP A N 1
ATOM 4452 C CA . ASP A 1 577 ? 3.648 6.032 1.044 1.00 97.12 577 ASP A CA 1
ATOM 4453 C C . ASP A 1 577 ? 3.248 6.849 2.284 1.00 97.12 577 ASP A C 1
ATOM 4455 O O . ASP A 1 577 ? 3.449 6.399 3.412 1.00 97.12 577 ASP A O 1
ATOM 4459 N N . ALA A 1 578 ? 2.739 8.064 2.082 1.00 97.38 578 ALA A N 1
ATOM 4460 C CA . ALA A 1 578 ? 2.278 8.984 3.126 1.00 97.38 578 ALA A CA 1
ATOM 4461 C C . ALA A 1 578 ? 1.598 10.214 2.509 1.00 97.38 578 ALA A C 1
ATOM 4463 O O . ALA A 1 578 ? 1.873 10.581 1.366 1.00 97.38 578 ALA A O 1
ATOM 4464 N N . VAL A 1 579 ? 0.806 10.934 3.304 1.00 98.31 579 VAL A N 1
ATOM 4465 C CA . VAL A 1 579 ? 0.437 12.329 3.019 1.00 98.31 579 VAL A CA 1
ATOM 4466 C C . VAL A 1 579 ? 1.083 13.234 4.062 1.00 98.31 579 VAL A C 1
ATOM 4468 O O . VAL A 1 579 ? 0.677 13.232 5.220 1.00 98.31 579 VAL A O 1
ATOM 4471 N N . VAL A 1 580 ? 2.074 14.033 3.668 1.00 98.44 580 VAL A N 1
ATOM 4472 C CA . VAL A 1 580 ? 2.735 15.003 4.554 1.00 98.44 580 VAL A CA 1
ATOM 4473 C C . VAL A 1 580 ? 2.261 16.409 4.196 1.00 98.44 580 VAL A C 1
ATOM 4475 O O . VAL A 1 580 ? 2.620 16.959 3.153 1.00 98.44 580 VAL A O 1
ATOM 4478 N N . ASN A 1 581 ? 1.419 16.983 5.055 1.00 97.81 581 ASN A N 1
ATOM 4479 C CA . ASN A 1 581 ? 0.791 18.290 4.850 1.00 97.81 581 ASN A CA 1
ATOM 4480 C C . ASN A 1 581 ? 1.687 19.472 5.252 1.00 97.81 581 ASN A C 1
ATOM 4482 O O . ASN A 1 581 ? 1.433 20.597 4.826 1.00 97.81 581 ASN A O 1
ATOM 4486 N N . GLY A 1 582 ? 2.708 19.236 6.068 1.00 96.12 582 GLY A N 1
ATOM 4487 C CA . GLY A 1 582 ? 3.686 20.223 6.517 1.00 96.12 582 GLY A CA 1
ATOM 4488 C C . GLY A 1 582 ? 5.100 19.885 6.051 1.00 96.12 582 GLY A C 1
ATOM 4489 O O . GLY A 1 582 ? 5.308 19.480 4.903 1.00 96.12 582 GLY A O 1
ATOM 4490 N N . GLU A 1 583 ? 6.092 20.128 6.904 1.00 96.12 583 GLU A N 1
ATOM 4491 C CA . GLU A 1 583 ? 7.512 20.037 6.553 1.00 96.12 583 GLU A CA 1
ATOM 4492 C C . GLU A 1 583 ? 8.161 18.735 7.049 1.00 96.12 583 GLU A C 1
ATOM 4494 O O . GLU A 1 583 ? 7.876 18.242 8.144 1.00 96.12 583 GLU A O 1
ATOM 4499 N N . ILE A 1 584 ? 9.082 18.194 6.243 1.00 97.94 584 ILE A N 1
ATOM 4500 C CA . ILE A 1 584 ? 10.058 17.198 6.696 1.00 97.94 584 ILE A CA 1
ATOM 4501 C C . ILE A 1 584 ? 11.331 17.948 7.086 1.00 97.94 584 ILE A C 1
ATOM 4503 O O . ILE A 1 584 ? 12.052 18.464 6.232 1.00 97.94 584 ILE A O 1
ATOM 4507 N N . ILE A 1 585 ? 11.616 17.997 8.382 1.00 96.62 585 ILE A N 1
ATOM 4508 C CA . ILE A 1 585 ? 12.782 18.665 8.950 1.00 96.62 585 ILE A CA 1
ATOM 4509 C C . ILE A 1 585 ? 13.897 17.627 9.103 1.00 96.62 585 ILE A C 1
ATOM 4511 O O . ILE A 1 585 ? 13.871 16.784 10.001 1.00 96.62 585 ILE A O 1
ATOM 4515 N N . ALA A 1 586 ? 14.894 17.690 8.220 1.00 95.56 586 ALA A N 1
ATOM 4516 C CA . ALA A 1 586 ? 16.064 16.819 8.264 1.00 95.56 586 ALA A CA 1
ATOM 4517 C C . ALA A 1 586 ? 17.132 17.360 9.234 1.00 95.56 586 ALA A C 1
ATOM 4519 O O . ALA A 1 586 ? 17.662 18.459 9.046 1.00 95.56 586 ALA A O 1
ATOM 4520 N N . LYS A 1 587 ? 17.493 16.572 10.251 1.00 95.19 587 LYS A N 1
ATOM 4521 C CA . LYS A 1 587 ? 18.610 16.847 11.168 1.00 95.19 587 LYS A CA 1
ATOM 4522 C C . LYS A 1 587 ? 19.815 15.956 10.865 1.00 95.19 587 LYS A C 1
ATOM 4524 O O . LYS A 1 587 ? 19.717 14.924 10.212 1.00 95.19 587 LYS A O 1
ATOM 4529 N N . ASP A 1 588 ? 20.977 16.332 11.393 1.00 91.38 588 ASP A N 1
ATOM 4530 C CA . ASP A 1 588 ? 22.262 15.644 11.179 1.00 91.38 588 ASP A CA 1
ATOM 4531 C C . ASP A 1 588 ? 22.435 14.335 11.983 1.00 91.38 588 ASP A C 1
ATOM 4533 O O . ASP A 1 588 ? 23.510 13.725 11.987 1.00 91.38 588 ASP A O 1
ATOM 4537 N N . GLY A 1 589 ? 21.394 13.914 12.703 1.00 93.69 589 GLY A N 1
ATOM 4538 C CA . GLY A 1 589 ? 21.407 12.766 13.604 1.00 93.69 589 GLY A CA 1
ATOM 4539 C C . GLY A 1 589 ? 22.178 12.973 14.902 1.00 93.69 589 GLY A C 1
ATOM 4540 O O . GLY A 1 589 ? 22.610 12.008 15.540 1.00 93.69 589 GLY A O 1
ATOM 4541 N N . SER A 1 590 ? 22.365 14.224 15.320 1.00 95.44 590 SER A N 1
ATOM 4542 C CA . SER A 1 590 ? 22.948 14.557 16.622 1.00 95.44 590 SER A CA 1
ATOM 4543 C C . SER A 1 590 ? 22.122 14.065 17.816 1.00 95.44 590 SER A C 1
ATOM 4545 O O . SER A 1 590 ? 22.720 13.786 18.857 1.00 95.44 590 SER A O 1
ATOM 4547 N N . ASP A 1 591 ? 20.807 13.864 17.667 1.00 95.25 591 ASP A N 1
ATOM 4548 C CA . ASP A 1 591 ? 19.951 13.321 18.735 1.00 95.25 591 ASP A CA 1
ATOM 4549 C C . ASP A 1 591 ? 20.040 11.785 18.847 1.00 95.25 591 ASP A C 1
ATOM 4551 O O . ASP A 1 591 ? 19.675 11.220 19.877 1.00 95.25 591 ASP A O 1
ATOM 4555 N N . ALA A 1 592 ? 20.586 11.108 17.826 1.00 95.00 592 ALA A N 1
ATOM 4556 C CA . ALA A 1 592 ? 20.763 9.653 17.768 1.00 95.00 592 ALA A CA 1
ATOM 4557 C C . ALA A 1 592 ? 22.205 9.252 17.378 1.00 95.00 592 ALA A C 1
ATOM 4559 O O . ALA A 1 592 ? 22.433 8.536 16.400 1.00 95.00 592 ALA A O 1
ATOM 4560 N N . PRO A 1 593 ? 23.242 9.700 18.113 1.00 94.69 593 PRO A N 1
ATOM 4561 C CA . PRO A 1 593 ? 24.615 9.743 17.615 1.00 94.69 593 PRO A CA 1
ATOM 4562 C C . PRO A 1 593 ? 25.249 8.383 17.298 1.00 94.69 593 PRO A C 1
ATOM 4564 O O . PRO A 1 593 ? 26.173 8.352 16.481 1.00 94.69 593 PRO A O 1
ATOM 4567 N N . ALA A 1 594 ? 24.795 7.294 17.926 1.00 95.56 594 ALA A N 1
ATOM 4568 C CA . ALA A 1 594 ? 25.292 5.938 17.682 1.00 95.56 594 ALA A CA 1
ATOM 4569 C C . ALA A 1 594 ? 24.289 5.040 16.936 1.00 95.56 594 ALA A C 1
ATOM 4571 O O . ALA A 1 594 ? 24.532 3.841 16.835 1.00 95.56 594 ALA A O 1
ATOM 4572 N N . LEU A 1 595 ? 23.184 5.596 16.426 1.00 95.62 595 LEU A N 1
ATOM 4573 C CA . LEU A 1 595 ? 22.256 4.868 15.565 1.00 95.62 595 LEU A CA 1
ATOM 4574 C C . LEU A 1 595 ? 22.849 4.730 14.153 1.00 95.62 595 LEU A C 1
ATOM 4576 O O . LEU A 1 595 ? 23.318 5.702 13.553 1.00 95.62 595 LEU A O 1
ATOM 4580 N N . GLU A 1 596 ? 22.824 3.514 13.614 1.00 93.00 596 GLU A N 1
ATOM 4581 C CA . GLU A 1 596 ? 23.143 3.259 12.209 1.00 93.00 596 GLU A CA 1
ATOM 4582 C C . GLU A 1 596 ? 22.058 3.862 11.306 1.00 93.00 596 GLU A C 1
ATOM 4584 O O . GLU A 1 596 ? 20.870 3.667 11.548 1.00 93.00 596 GLU A O 1
ATOM 4589 N N . GLY A 1 597 ? 22.457 4.618 10.279 1.00 92.56 597 GLY A N 1
ATOM 4590 C CA . GLY A 1 597 ? 21.508 5.324 9.410 1.00 92.56 597 GLY A CA 1
ATOM 4591 C C . GLY A 1 597 ? 20.867 6.569 10.041 1.00 92.56 597 GLY A C 1
ATOM 4592 O O . GLY A 1 597 ? 19.868 7.064 9.530 1.00 92.56 597 GLY A O 1
ATOM 4593 N N . LYS A 1 598 ? 21.416 7.111 11.133 1.00 95.19 598 LYS A N 1
ATOM 4594 C CA . LYS A 1 598 ? 20.944 8.384 11.708 1.00 95.19 598 LYS A CA 1
ATOM 4595 C C . LYS A 1 598 ? 20.974 9.538 10.693 1.00 95.19 598 LYS A C 1
ATOM 4597 O O . LYS A 1 598 ? 21.877 9.603 9.857 1.00 95.19 598 LYS A O 1
ATOM 4602 N N . GLY A 1 599 ? 20.021 10.457 10.800 1.00 95.81 599 GLY A N 1
ATOM 4603 C CA . GLY A 1 599 ? 19.832 11.586 9.888 1.00 95.81 599 GLY A CA 1
ATOM 4604 C C . GLY A 1 599 ? 19.516 11.191 8.440 1.00 95.81 599 GLY A C 1
ATOM 4605 O O . GLY A 1 599 ? 19.535 12.055 7.569 1.00 95.81 599 GLY A O 1
ATOM 4606 N N . THR A 1 600 ? 19.270 9.907 8.146 1.00 97.25 600 THR A N 1
ATOM 4607 C CA . THR A 1 600 ? 18.958 9.464 6.778 1.00 97.25 600 THR A CA 1
ATOM 4608 C C . THR A 1 600 ? 17.462 9.516 6.509 1.00 97.25 600 THR A C 1
ATOM 4610 O O . THR A 1 600 ? 16.643 9.290 7.404 1.00 97.25 600 THR A O 1
ATOM 4613 N N . ILE A 1 601 ? 17.133 9.828 5.257 1.00 98.50 601 ILE A N 1
ATOM 4614 C CA . ILE A 1 601 ? 15.781 9.858 4.710 1.00 98.50 601 ILE A CA 1
ATOM 4615 C C . ILE A 1 601 ? 15.820 9.070 3.398 1.00 98.50 601 ILE A C 1
ATOM 4617 O O . ILE A 1 601 ? 16.704 9.313 2.576 1.00 98.50 601 ILE A O 1
ATOM 4621 N N . ALA A 1 602 ? 14.890 8.133 3.217 1.00 98.19 602 ALA A N 1
ATOM 4622 C CA . ALA A 1 602 ? 14.711 7.384 1.977 1.00 98.19 602 ALA A CA 1
ATOM 4623 C C . ALA A 1 602 ? 13.227 7.360 1.584 1.00 98.19 602 ALA A C 1
ATOM 4625 O O . ALA A 1 602 ? 12.415 6.717 2.247 1.00 98.19 602 ALA A O 1
ATOM 4626 N N . ILE A 1 603 ? 12.879 8.072 0.513 1.00 98.56 603 ILE A N 1
ATOM 4627 C CA . ILE A 1 603 ? 11.505 8.244 0.031 1.00 98.56 603 ILE A CA 1
ATOM 4628 C C . ILE A 1 603 ? 11.324 7.531 -1.311 1.00 98.56 603 ILE A C 1
ATOM 4630 O O . ILE A 1 603 ? 12.108 7.742 -2.232 1.00 98.56 603 ILE A O 1
ATOM 4634 N N . SER A 1 604 ? 10.278 6.716 -1.434 1.00 97.00 604 SER A N 1
ATOM 4635 C CA . SER A 1 604 ? 9.954 5.937 -2.645 1.00 97.00 604 SER A CA 1
ATOM 4636 C C . SER A 1 604 ? 8.489 6.058 -3.092 1.00 97.00 604 SER A C 1
ATOM 4638 O O . SER A 1 604 ? 8.048 5.329 -3.972 1.00 97.00 604 SER A O 1
ATOM 4640 N N . GLY A 1 605 ? 7.739 6.994 -2.513 1.00 95.69 605 GLY A N 1
ATOM 4641 C CA . GLY A 1 605 ? 6.342 7.261 -2.853 1.00 95.69 605 GLY A CA 1
ATOM 4642 C C . GLY A 1 605 ? 5.748 8.331 -1.941 1.00 95.69 605 GLY A C 1
ATOM 4643 O O . GLY A 1 605 ? 6.477 8.934 -1.157 1.00 95.69 605 GLY A O 1
ATOM 4644 N N . GLY A 1 606 ? 4.440 8.574 -2.036 1.00 96.75 606 GLY A N 1
ATOM 4645 C CA . GLY A 1 606 ? 3.717 9.527 -1.186 1.00 96.75 606 GLY A CA 1
ATOM 4646 C C . GLY A 1 606 ? 3.432 10.899 -1.808 1.00 96.75 606 GLY A C 1
ATOM 4647 O O . GLY A 1 606 ? 3.808 11.207 -2.943 1.00 96.75 606 GLY A O 1
ATOM 4648 N N . LYS A 1 607 ? 2.711 11.721 -1.039 1.00 97.62 607 LYS A N 1
ATOM 4649 C CA . LYS A 1 607 ? 2.253 13.076 -1.372 1.00 97.62 607 LYS A CA 1
ATOM 4650 C C . LYS A 1 607 ? 2.785 14.082 -0.353 1.00 97.62 607 LYS A C 1
ATOM 4652 O O . LYS A 1 607 ? 2.608 13.904 0.851 1.00 97.62 607 LYS A O 1
ATOM 4657 N N . TYR A 1 608 ? 3.362 15.175 -0.841 1.00 98.38 608 TYR A N 1
ATOM 4658 C CA . TYR A 1 608 ? 4.055 16.166 -0.018 1.00 98.38 608 TYR A CA 1
ATOM 4659 C C . TYR A 1 608 ? 3.582 17.577 -0.348 1.00 98.38 608 TYR A C 1
ATOM 4661 O O . TYR A 1 608 ? 3.610 17.985 -1.505 1.00 98.38 608 TYR A O 1
ATOM 4669 N N . ALA A 1 609 ? 3.159 18.347 0.653 1.00 97.31 609 ALA A N 1
ATOM 4670 C CA . ALA A 1 609 ? 2.757 19.741 0.439 1.00 97.31 609 ALA A CA 1
ATOM 4671 C C . ALA A 1 609 ? 3.934 20.633 -0.008 1.00 97.31 609 ALA A C 1
ATOM 4673 O O . ALA A 1 609 ? 3.739 21.672 -0.640 1.00 97.31 609 ALA A O 1
ATOM 4674 N N . ASN A 1 610 ? 5.164 20.211 0.295 1.00 96.44 610 ASN A N 1
ATOM 4675 C CA . ASN A 1 610 ? 6.405 20.892 -0.056 1.00 96.44 610 ASN A CA 1
ATOM 4676 C C . ASN A 1 610 ? 7.244 20.043 -1.020 1.00 96.44 610 ASN A C 1
ATOM 4678 O O . ASN A 1 610 ? 7.133 18.818 -1.038 1.00 96.44 610 ASN A O 1
ATOM 4682 N N . ALA A 1 611 ? 8.093 20.701 -1.815 1.00 96.44 611 ALA A N 1
ATOM 4683 C CA . ALA A 1 611 ? 8.981 20.017 -2.752 1.00 96.44 611 ALA A CA 1
ATOM 4684 C C . ALA A 1 611 ? 9.956 19.091 -2.008 1.00 96.44 611 ALA A C 1
ATOM 4686 O O . ALA A 1 611 ? 10.548 19.485 -1.002 1.00 96.44 611 ALA A O 1
ATOM 4687 N N . VAL A 1 612 ? 10.137 17.875 -2.524 1.00 97.19 612 VAL A N 1
ATOM 4688 C CA . VAL A 1 612 ? 11.033 16.869 -1.939 1.00 97.19 612 VAL A CA 1
ATOM 4689 C C . VAL A 1 612 ? 12.435 17.015 -2.524 1.00 97.19 612 VAL A C 1
ATOM 4691 O O . VAL A 1 612 ? 12.609 17.137 -3.738 1.00 97.19 612 VAL A O 1
ATOM 4694 N N . GLU A 1 613 ? 13.464 16.978 -1.677 1.00 96.12 613 GLU A N 1
ATOM 4695 C CA . GLU A 1 613 ? 14.843 16.995 -2.161 1.00 96.12 613 GLU A CA 1
ATOM 4696 C C . GLU A 1 613 ? 15.193 15.679 -2.868 1.00 96.12 613 GLU A C 1
ATOM 4698 O O . GLU A 1 613 ? 15.015 14.590 -2.321 1.00 96.12 613 GLU A O 1
ATOM 4703 N N . LYS A 1 614 ? 15.806 15.761 -4.058 1.00 94.50 614 LYS A N 1
ATOM 4704 C CA . LYS A 1 614 ? 16.278 14.570 -4.788 1.00 94.50 614 LYS A CA 1
ATOM 4705 C C . LYS A 1 614 ? 17.221 13.692 -3.953 1.00 94.50 614 LYS A C 1
ATOM 4707 O O . LYS A 1 614 ? 17.236 12.482 -4.128 1.00 94.50 614 LYS A O 1
ATOM 4712 N N . ALA A 1 615 ? 17.991 14.285 -3.038 1.00 95.75 615 ALA A N 1
ATOM 4713 C CA . ALA A 1 615 ? 18.896 13.553 -2.150 1.00 95.75 615 ALA A CA 1
ATOM 4714 C C . ALA A 1 615 ? 18.174 12.677 -1.107 1.00 95.75 615 ALA A C 1
ATOM 4716 O O . ALA A 1 615 ? 18.813 11.813 -0.515 1.00 95.75 615 ALA A O 1
ATOM 4717 N N . TRP A 1 616 ? 16.880 12.908 -0.869 1.00 97.06 616 TRP A N 1
ATOM 4718 C CA . TRP A 1 616 ? 16.051 12.114 0.043 1.00 97.06 616 TRP A CA 1
ATOM 4719 C C . TRP A 1 616 ? 15.318 10.976 -0.670 1.00 97.06 616 TRP A C 1
ATOM 4721 O O . TRP A 1 616 ? 14.756 10.105 -0.011 1.00 97.06 616 TRP A O 1
ATOM 4731 N N . CYS A 1 617 ? 15.290 10.977 -2.004 1.00 96.69 617 CYS A N 1
ATOM 4732 C CA . CYS A 1 617 ? 14.662 9.912 -2.773 1.00 96.69 617 CYS A CA 1
ATOM 4733 C C . CYS A 1 617 ? 15.524 8.645 -2.713 1.00 96.69 617 CYS A C 1
ATOM 4735 O O . CYS A 1 617 ? 16.752 8.701 -2.810 1.00 96.69 617 CYS A O 1
ATOM 4737 N N . ALA A 1 618 ? 14.871 7.499 -2.547 1.00 96.19 618 ALA A N 1
ATOM 4738 C CA . ALA A 1 618 ? 15.508 6.196 -2.626 1.00 96.19 618 ALA A CA 1
ATOM 4739 C C . ALA A 1 618 ? 16.090 5.956 -4.033 1.00 96.19 618 ALA A C 1
ATOM 4741 O O . ALA A 1 618 ? 15.735 6.624 -5.006 1.00 96.19 618 ALA A O 1
ATOM 4742 N N . GLU A 1 619 ? 16.998 4.987 -4.154 1.00 91.12 619 GLU A N 1
ATOM 4743 C CA . GLU A 1 619 ? 17.596 4.638 -5.445 1.00 91.12 619 GLU A CA 1
ATOM 4744 C C . GLU A 1 619 ? 16.520 4.241 -6.467 1.00 91.12 619 GLU A C 1
ATOM 4746 O O . GLU A 1 619 ? 15.632 3.441 -6.177 1.00 91.12 619 GLU A O 1
ATOM 4751 N N . GLY A 1 620 ? 16.602 4.818 -7.669 1.00 89.50 620 GLY A N 1
ATOM 4752 C CA . GLY A 1 620 ? 15.5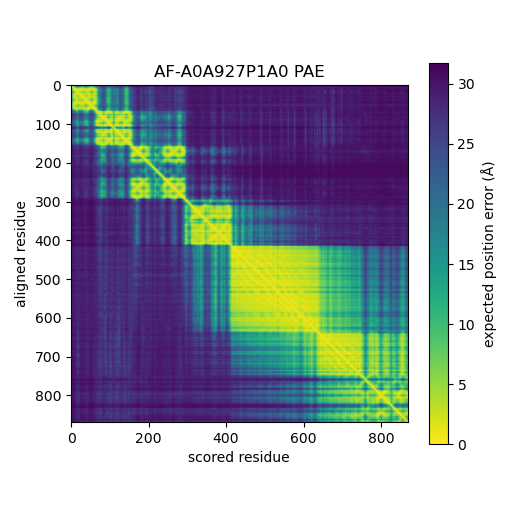96 4.625 -8.710 1.00 89.50 620 GLY A CA 1
ATOM 4753 C C . GLY A 1 620 ? 14.339 5.478 -8.536 1.00 89.50 620 GLY A C 1
ATOM 4754 O O . GLY A 1 620 ? 13.378 5.231 -9.249 1.00 89.50 620 GLY A O 1
ATOM 4755 N N . TYR A 1 621 ? 14.326 6.472 -7.644 1.00 94.06 621 TYR A N 1
ATOM 4756 C CA . TYR A 1 621 ? 13.208 7.404 -7.485 1.00 94.06 621 TYR A CA 1
ATOM 4757 C C . TYR A 1 621 ? 13.648 8.861 -7.647 1.00 94.06 621 TYR A C 1
ATOM 4759 O O . TYR A 1 621 ? 14.783 9.236 -7.338 1.00 94.06 621 TYR A O 1
ATOM 4767 N N . VAL A 1 622 ? 12.732 9.697 -8.130 1.00 94.25 622 VAL A N 1
ATOM 4768 C CA . VAL A 1 622 ? 12.918 11.141 -8.311 1.00 94.25 622 VAL A CA 1
ATOM 4769 C C . VAL A 1 622 ? 11.691 11.909 -7.820 1.00 94.25 622 VAL A C 1
ATOM 4771 O O . VAL A 1 622 ? 10.572 11.399 -7.908 1.00 94.25 622 VAL A O 1
ATOM 4774 N N . PRO A 1 623 ? 11.875 13.134 -7.300 1.00 96.12 623 PRO A N 1
ATOM 4775 C CA . PRO A 1 623 ? 10.755 13.990 -6.948 1.00 96.12 623 PRO A CA 1
ATOM 4776 C C . PRO A 1 623 ? 10.120 14.578 -8.214 1.00 96.12 623 PRO A C 1
ATOM 4778 O O . PRO A 1 623 ? 10.809 14.808 -9.209 1.00 96.12 623 PRO A O 1
ATOM 4781 N N . SER A 1 624 ? 8.820 14.862 -8.163 1.00 93.31 624 SER A N 1
ATOM 4782 C CA . SER A 1 624 ? 8.130 15.605 -9.213 1.00 93.31 624 SER A CA 1
ATOM 4783 C C . SER A 1 624 ? 8.618 17.057 -9.254 1.00 93.31 624 SER A C 1
ATOM 4785 O O . SER A 1 624 ? 8.841 17.682 -8.215 1.00 93.31 624 SER A O 1
ATOM 4787 N N . ASP A 1 625 ? 8.757 17.615 -10.459 1.00 89.12 625 ASP A N 1
ATOM 4788 C CA . ASP A 1 625 ? 9.191 19.010 -10.639 1.00 89.12 625 ASP A CA 1
ATOM 4789 C C . ASP A 1 625 ? 8.108 20.020 -10.222 1.00 89.12 625 ASP A C 1
ATOM 4791 O O . ASP A 1 625 ? 8.409 21.144 -9.813 1.00 89.12 625 ASP A O 1
ATOM 4795 N N . GLU A 1 626 ? 6.839 19.618 -10.310 1.00 91.50 626 GLU A N 1
ATOM 4796 C CA . GLU A 1 626 ? 5.679 20.447 -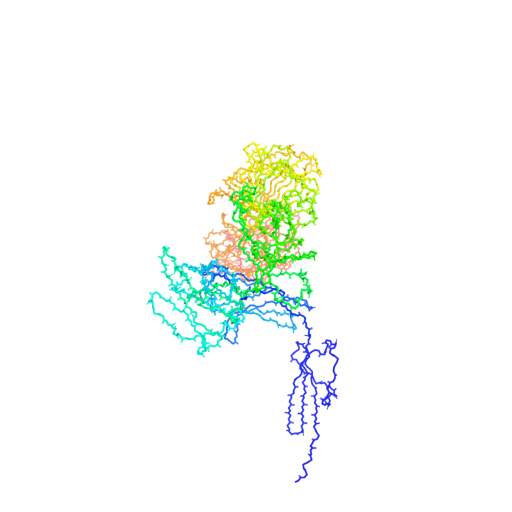9.995 1.00 91.50 626 GLU A CA 1
ATOM 4797 C C . GLU A 1 626 ? 4.701 19.704 -9.078 1.00 91.50 626 GLU A C 1
ATOM 4799 O O . GLU A 1 626 ? 4.678 18.469 -9.012 1.00 91.50 626 GLU A O 1
ATOM 4804 N N . ALA A 1 627 ? 3.884 20.479 -8.366 1.00 93.44 627 ALA A N 1
ATOM 4805 C CA . ALA A 1 627 ? 2.803 19.952 -7.550 1.00 93.44 627 ALA A CA 1
ATOM 4806 C C . ALA A 1 627 ? 1.545 19.723 -8.399 1.00 93.44 627 ALA A C 1
ATOM 4808 O O . ALA A 1 627 ? 1.111 20.609 -9.137 1.00 93.44 627 ALA A O 1
ATOM 4809 N N . VAL A 1 628 ? 0.913 18.564 -8.224 1.00 88.69 628 VAL A N 1
ATOM 4810 C CA . VAL A 1 628 ? -0.376 18.202 -8.826 1.00 88.69 628 VAL A CA 1
ATOM 4811 C C . VAL A 1 628 ? -1.391 18.044 -7.700 1.00 88.69 628 VAL A C 1
ATOM 4813 O O . VAL A 1 628 ? -1.117 17.377 -6.703 1.00 88.69 628 VAL A O 1
ATOM 4816 N N . ASP A 1 629 ? -2.545 18.699 -7.825 1.00 90.75 629 ASP A N 1
ATOM 4817 C CA . ASP A 1 629 ? -3.586 18.759 -6.785 1.00 90.75 629 ASP A CA 1
ATOM 4818 C C . ASP A 1 629 ? -3.078 19.265 -5.423 1.00 90.75 629 ASP A C 1
ATOM 4820 O O . ASP A 1 629 ? -3.542 18.850 -4.365 1.00 90.75 629 ASP A O 1
ATOM 4824 N N . GLY A 1 630 ? -2.100 20.177 -5.452 1.00 93.44 630 GLY A N 1
ATOM 4825 C CA . GLY A 1 630 ? -1.497 20.765 -4.253 1.00 93.44 630 GLY A CA 1
ATOM 4826 C C . GLY A 1 630 ? -0.372 19.942 -3.620 1.00 93.44 630 GLY A C 1
ATOM 4827 O O . GLY A 1 630 ? 0.166 20.381 -2.607 1.00 93.44 630 GLY A O 1
ATOM 4828 N N . TYR A 1 631 ? 0.021 18.809 -4.214 1.00 96.38 631 TYR A N 1
ATOM 4829 C CA . TYR A 1 631 ? 1.070 17.938 -3.680 1.00 96.38 631 TYR A CA 1
ATOM 4830 C C . TYR A 1 631 ? 2.169 17.627 -4.702 1.00 96.38 631 TYR A C 1
ATOM 4832 O O . TYR A 1 631 ? 1.892 17.296 -5.855 1.00 96.38 631 TYR A O 1
ATOM 4840 N N . TYR A 1 632 ? 3.420 17.668 -4.251 1.00 97.12 632 TYR A N 1
ATOM 4841 C CA . TYR A 1 632 ? 4.556 17.020 -4.902 1.00 97.12 632 TYR A CA 1
ATOM 4842 C C . TYR A 1 632 ? 4.522 15.515 -4.640 1.00 97.12 632 TYR A C 1
ATOM 4844 O O . TYR A 1 632 ? 3.943 15.055 -3.650 1.00 97.12 632 TYR A O 1
ATOM 4852 N N . ARG A 1 633 ? 5.148 14.746 -5.527 1.00 96.25 633 ARG A N 1
ATOM 4853 C CA . ARG A 1 633 ? 5.183 13.280 -5.480 1.00 96.25 633 ARG A CA 1
ATOM 4854 C C . ARG A 1 633 ? 6.611 12.786 -5.633 1.00 96.25 633 ARG A C 1
ATOM 4856 O O . ARG A 1 633 ? 7.468 13.511 -6.132 1.00 96.25 633 ARG A O 1
ATOM 4863 N N . VAL A 1 634 ? 6.860 11.558 -5.205 1.00 95.44 634 VAL A N 1
ATOM 4864 C CA . VAL A 1 634 ? 8.091 10.835 -5.530 1.00 95.44 634 VAL A CA 1
ATOM 4865 C C . VAL A 1 634 ? 7.704 9.628 -6.362 1.00 95.44 634 VAL A C 1
ATOM 4867 O O . VAL A 1 634 ? 6.850 8.844 -5.961 1.00 95.44 634 VAL A O 1
ATOM 4870 N N . GLU A 1 635 ? 8.302 9.518 -7.540 1.00 89.94 635 GLU A N 1
ATOM 4871 C CA . GLU A 1 635 ? 7.963 8.520 -8.551 1.00 89.94 635 GLU A CA 1
ATOM 4872 C C . GLU A 1 635 ? 9.230 7.793 -8.998 1.00 89.94 635 GLU A C 1
ATOM 4874 O O . GLU A 1 635 ? 10.351 8.231 -8.727 1.00 89.94 635 GLU A O 1
ATOM 4879 N N . THR A 1 636 ? 9.065 6.658 -9.671 1.00 88.50 636 THR A N 1
ATOM 4880 C CA . THR A 1 636 ? 10.195 5.928 -10.248 1.00 88.50 636 THR A CA 1
ATOM 4881 C C . THR A 1 636 ? 10.937 6.806 -11.249 1.00 88.50 636 THR A C 1
ATOM 4883 O O . THR A 1 636 ? 10.308 7.409 -12.115 1.00 88.50 636 THR A O 1
ATOM 4886 N N . ASP A 1 637 ? 12.266 6.834 -11.176 1.00 86.00 637 ASP A N 1
ATOM 4887 C CA . ASP A 1 637 ? 13.119 7.549 -12.118 1.00 86.00 637 ASP A CA 1
ATOM 4888 C C . ASP A 1 637 ? 12.961 6.932 -13.515 1.00 86.00 637 ASP A C 1
ATOM 4890 O O . ASP A 1 637 ? 13.432 5.807 -13.755 1.00 86.00 637 ASP A O 1
ATOM 4894 N N . PRO A 1 638 ? 12.323 7.641 -14.463 1.00 80.62 638 PRO A N 1
ATOM 4895 C CA . PRO A 1 638 ? 12.101 7.099 -15.790 1.00 80.62 638 PRO A CA 1
ATOM 4896 C C . PRO A 1 638 ? 13.425 6.810 -16.506 1.00 80.62 638 PRO A C 1
ATOM 4898 O O . PRO A 1 638 ? 13.462 5.905 -17.333 1.00 80.62 638 PRO A O 1
ATOM 4901 N N . ALA A 1 639 ? 14.532 7.477 -16.159 1.00 77.56 639 ALA A N 1
ATOM 4902 C CA . ALA A 1 639 ? 15.837 7.200 -16.754 1.00 77.56 639 ALA A CA 1
ATOM 4903 C C . ALA A 1 639 ? 16.436 5.849 -16.323 1.00 77.56 639 ALA A C 1
ATOM 4905 O O . ALA A 1 639 ? 17.282 5.307 -17.032 1.00 77.56 639 ALA A O 1
ATOM 4906 N N . VAL A 1 640 ? 16.010 5.303 -15.180 1.00 81.50 640 VAL A N 1
ATOM 4907 C CA . VAL A 1 640 ? 16.487 4.011 -14.658 1.00 81.50 640 VAL A CA 1
ATOM 4908 C C . VAL A 1 640 ? 15.644 2.857 -15.198 1.00 81.50 640 VAL A C 1
ATOM 4910 O O . VAL A 1 640 ? 16.174 1.811 -15.582 1.00 81.50 640 VAL A O 1
ATOM 4913 N N . TYR A 1 641 ? 14.324 3.036 -15.245 1.00 82.38 641 TYR A N 1
ATOM 4914 C CA . TYR A 1 641 ? 13.404 1.947 -15.578 1.00 82.38 641 TYR A CA 1
ATOM 4915 C C . TYR A 1 641 ? 13.065 1.840 -17.065 1.00 82.38 641 TYR A C 1
ATOM 4917 O O . TYR A 1 641 ? 12.693 0.754 -17.510 1.00 82.38 641 TYR A O 1
ATOM 4925 N N . SER A 1 642 ? 13.267 2.899 -17.846 1.00 90.88 642 SER A N 1
ATOM 4926 C CA . SER A 1 642 ? 12.942 2.899 -19.275 1.00 90.88 642 SER A CA 1
ATOM 4927 C C . SER A 1 642 ? 13.974 2.157 -20.114 1.00 90.88 642 SER A C 1
ATOM 4929 O O . SER A 1 642 ? 15.177 2.219 -19.867 1.00 90.88 642 SER A O 1
ATOM 4931 N N . GLU A 1 643 ? 13.501 1.455 -21.137 1.00 94.62 643 GLU A N 1
ATOM 4932 C CA . GLU A 1 643 ? 14.362 0.818 -22.133 1.00 94.62 643 GLU A CA 1
ATOM 4933 C C . GLU A 1 643 ? 14.874 1.820 -23.165 1.00 94.62 643 GLU A C 1
ATOM 4935 O O . GLU A 1 643 ? 15.999 1.682 -23.645 1.00 94.62 643 GLU A O 1
ATOM 4940 N N . ALA A 1 644 ? 14.086 2.848 -23.491 1.00 95.69 644 ALA A N 1
ATOM 4941 C CA . ALA A 1 644 ? 14.421 3.795 -24.546 1.00 95.69 644 ALA A CA 1
ATOM 4942 C C . ALA A 1 644 ? 13.946 5.225 -24.259 1.00 95.69 644 ALA A C 1
ATOM 4944 O O . ALA A 1 644 ? 13.071 5.468 -23.429 1.00 95.69 644 ALA A O 1
ATOM 4945 N N . VAL A 1 645 ? 14.517 6.186 -24.985 1.00 96.50 645 VAL A N 1
ATOM 4946 C CA . VAL A 1 645 ? 14.139 7.604 -24.938 1.00 96.50 645 VAL A CA 1
ATOM 4947 C C . VAL A 1 645 ? 14.081 8.202 -26.345 1.00 96.50 645 VAL A C 1
ATOM 4949 O O . VAL A 1 645 ? 14.885 7.857 -27.216 1.00 96.50 645 VAL A O 1
ATOM 4952 N N . ILE A 1 646 ? 13.139 9.122 -26.565 1.00 96.94 646 ILE A N 1
ATOM 4953 C CA . ILE A 1 646 ? 13.058 9.978 -27.755 1.00 96.94 646 ILE A CA 1
ATOM 4954 C C . ILE A 1 646 ? 13.043 11.432 -27.285 1.00 96.94 646 ILE A C 1
ATOM 4956 O O . ILE A 1 646 ? 12.066 11.900 -26.703 1.00 96.94 646 ILE A O 1
ATOM 4960 N N . GLY A 1 647 ? 14.128 12.167 -27.536 1.00 94.12 647 GLY A N 1
ATOM 4961 C CA . GLY A 1 647 ? 14.273 13.525 -27.007 1.00 94.12 647 GLY A CA 1
ATOM 4962 C C . GLY A 1 647 ? 14.309 13.522 -25.475 1.00 94.12 647 GLY A C 1
ATOM 4963 O O . GLY A 1 647 ? 15.270 13.026 -24.899 1.00 94.12 647 GLY A O 1
ATOM 4964 N N . GLU A 1 648 ? 13.270 14.068 -24.839 1.00 87.62 648 GLU A N 1
ATOM 4965 C CA . GLU A 1 648 ? 13.095 14.110 -23.374 1.00 87.62 648 GLU A CA 1
ATOM 4966 C C . GLU A 1 648 ? 11.987 13.155 -22.882 1.00 87.62 648 GLU A C 1
ATOM 4968 O O . GLU A 1 648 ? 11.675 13.120 -21.695 1.00 87.62 648 GLU A O 1
ATOM 4973 N N . THR A 1 649 ? 11.383 12.370 -23.783 1.00 91.69 649 THR A N 1
ATOM 4974 C CA . THR A 1 649 ? 10.305 11.425 -23.461 1.00 91.69 649 THR A CA 1
ATOM 4975 C C . THR A 1 649 ? 10.857 10.011 -23.325 1.00 91.69 649 THR A C 1
ATOM 4977 O O . THR A 1 649 ? 11.422 9.471 -24.279 1.00 91.69 649 THR A O 1
ATOM 4980 N N . TYR A 1 650 ? 10.680 9.418 -22.148 1.00 91.81 650 TYR A N 1
ATOM 4981 C CA . TYR A 1 650 ? 11.119 8.066 -21.812 1.00 91.81 650 TYR A CA 1
ATOM 4982 C C . TYR A 1 650 ? 10.011 7.041 -22.066 1.00 91.81 650 TYR A C 1
ATOM 4984 O O . TYR A 1 650 ? 8.836 7.349 -21.883 1.00 91.81 650 TYR A O 1
ATOM 4992 N N . TYR A 1 651 ? 10.393 5.832 -22.470 1.00 91.62 651 TYR A N 1
ATOM 4993 C CA . TYR A 1 651 ? 9.477 4.745 -22.805 1.00 91.62 651 TYR A CA 1
ATOM 4994 C C . TYR A 1 651 ? 9.859 3.484 -22.041 1.00 91.62 651 TYR A C 1
ATOM 4996 O O . TYR A 1 651 ? 11.018 3.051 -22.078 1.00 91.62 651 TYR A O 1
ATOM 5004 N N . ALA A 1 652 ? 8.870 2.869 -21.392 1.00 89.44 652 ALA A N 1
ATOM 5005 C CA . ALA A 1 652 ? 9.077 1.663 -20.599 1.00 89.44 652 ALA A CA 1
ATOM 5006 C C . ALA A 1 652 ? 9.664 0.528 -21.449 1.00 89.44 652 ALA A C 1
ATOM 5008 O O . ALA A 1 652 ? 10.544 -0.185 -20.974 1.00 89.44 652 ALA A O 1
ATOM 5009 N N . THR A 1 653 ? 9.235 0.417 -22.713 1.00 93.81 653 THR A N 1
ATOM 5010 C CA . THR A 1 653 ? 9.714 -0.606 -23.651 1.00 93.81 653 THR A CA 1
ATOM 5011 C C . THR A 1 653 ? 10.282 -0.011 -24.938 1.00 93.81 653 THR A C 1
ATOM 5013 O O . THR A 1 653 ? 9.840 1.038 -25.421 1.00 93.81 653 THR A O 1
ATOM 5016 N N . ILE A 1 654 ? 11.238 -0.713 -25.548 1.00 94.25 654 ILE A N 1
ATOM 5017 C CA . ILE A 1 654 ? 11.770 -0.359 -26.869 1.00 94.25 654 ILE A CA 1
ATOM 5018 C C . ILE A 1 654 ? 10.690 -0.407 -27.962 1.00 94.25 654 ILE A C 1
ATOM 5020 O O . ILE A 1 654 ? 10.708 0.401 -28.892 1.00 94.25 654 ILE A O 1
ATOM 5024 N N . ASP A 1 655 ? 9.727 -1.321 -27.847 1.00 94.44 655 ASP A N 1
ATOM 5025 C CA . ASP A 1 655 ? 8.646 -1.491 -28.820 1.00 94.44 655 ASP A CA 1
ATOM 5026 C C . ASP A 1 655 ? 7.691 -0.292 -28.838 1.00 94.44 655 ASP A C 1
ATOM 5028 O O . ASP A 1 655 ? 7.333 0.197 -29.912 1.00 94.44 655 ASP A O 1
ATOM 5032 N N . GLU A 1 656 ? 7.329 0.229 -27.663 1.00 94.25 656 GLU A N 1
ATOM 5033 C CA . GLU A 1 656 ? 6.509 1.437 -27.530 1.00 94.25 656 GLU A CA 1
ATOM 5034 C C . GLU A 1 656 ? 7.216 2.663 -28.123 1.00 94.25 656 GLU A C 1
ATOM 5036 O O . GLU A 1 656 ? 6.612 3.439 -28.874 1.00 94.25 656 GLU A O 1
ATOM 5041 N N . ALA A 1 657 ? 8.519 2.801 -27.854 1.00 95.94 657 ALA A N 1
ATOM 5042 C CA . ALA A 1 657 ? 9.327 3.876 -28.415 1.00 95.94 657 ALA A CA 1
ATOM 5043 C C . ALA A 1 657 ? 9.363 3.803 -29.950 1.00 95.94 657 ALA A C 1
ATOM 5045 O O . ALA A 1 657 ? 9.094 4.795 -30.628 1.00 95.94 657 ALA A O 1
ATOM 5046 N N . ILE A 1 658 ? 9.634 2.622 -30.520 1.00 95.12 658 ILE A N 1
ATOM 5047 C CA . ILE A 1 658 ? 9.638 2.415 -31.977 1.00 95.12 658 ILE A CA 1
ATOM 5048 C C . ILE A 1 658 ? 8.252 2.685 -32.580 1.00 95.12 658 ILE A C 1
ATOM 5050 O O . ILE A 1 658 ? 8.167 3.310 -33.638 1.00 95.12 658 ILE A O 1
ATOM 5054 N N . GLY A 1 659 ? 7.175 2.251 -31.917 1.00 93.00 659 GLY A N 1
ATOM 5055 C CA . GLY A 1 659 ? 5.797 2.469 -32.364 1.00 93.00 659 GLY A CA 1
ATOM 5056 C C . GLY A 1 659 ? 5.366 3.940 -32.348 1.00 93.00 659 GLY A C 1
ATOM 5057 O O . GLY A 1 659 ? 4.574 4.357 -33.194 1.00 93.00 659 GLY A O 1
ATOM 5058 N N . THR A 1 660 ? 5.914 4.733 -31.425 1.00 95.12 660 THR A N 1
ATOM 5059 C CA . THR A 1 660 ? 5.595 6.162 -31.268 1.00 95.12 660 THR A CA 1
ATOM 5060 C C . THR A 1 660 ? 6.472 7.070 -32.134 1.00 95.12 660 THR A C 1
ATOM 5062 O O . THR A 1 660 ? 6.053 8.176 -32.497 1.00 95.12 660 THR A O 1
ATOM 5065 N N . ALA A 1 661 ? 7.678 6.615 -32.487 1.00 96.25 661 ALA A N 1
ATOM 5066 C CA . ALA A 1 661 ? 8.664 7.391 -33.226 1.00 96.25 661 ALA A CA 1
ATOM 5067 C C . ALA A 1 661 ? 8.145 7.892 -34.585 1.00 96.25 661 ALA A C 1
ATOM 5069 O O . ALA A 1 661 ? 7.559 7.164 -35.389 1.00 96.25 661 ALA A O 1
ATOM 5070 N N . LYS A 1 662 ? 8.418 9.162 -34.875 1.00 95.44 662 LYS A N 1
ATOM 5071 C CA . LYS A 1 662 ? 8.056 9.856 -36.114 1.00 95.44 662 LYS A CA 1
ATOM 5072 C C . LYS A 1 662 ? 9.299 10.132 -36.951 1.00 95.44 662 LYS A C 1
ATOM 5074 O O . LYS A 1 662 ? 10.430 10.128 -36.476 1.00 95.44 662 LYS A O 1
ATOM 5079 N N . SER A 1 663 ? 9.095 10.417 -38.236 1.00 95.38 663 SER A N 1
ATOM 5080 C CA . SER A 1 663 ? 10.191 10.802 -39.132 1.00 95.38 663 SER A CA 1
ATOM 5081 C C . SER A 1 663 ? 10.977 11.995 -38.566 1.00 95.38 663 SER A C 1
ATOM 5083 O O . SER A 1 663 ? 10.423 13.083 -38.419 1.00 95.38 663 SER A O 1
ATOM 5085 N N . GLY A 1 664 ? 12.280 11.815 -38.350 1.00 93.94 664 GLY A N 1
ATOM 5086 C CA . GLY A 1 664 ? 13.185 12.779 -37.719 1.00 93.94 664 GLY A CA 1
ATOM 5087 C C . GLY A 1 664 ? 13.611 12.380 -36.305 1.00 93.94 664 GLY A C 1
ATOM 5088 O O . GLY A 1 664 ? 14.642 12.866 -35.838 1.00 93.94 664 GLY A O 1
ATOM 5089 N N . ASP A 1 665 ? 12.873 11.477 -35.659 1.00 97.88 665 ASP A N 1
ATOM 5090 C CA . ASP A 1 665 ? 13.151 11.041 -34.297 1.00 97.88 665 ASP A CA 1
ATOM 5091 C C . ASP A 1 665 ? 14.347 10.087 -34.236 1.00 97.88 665 ASP A C 1
ATOM 5093 O O . ASP A 1 665 ? 14.636 9.319 -35.162 1.00 97.88 665 ASP A O 1
ATOM 5097 N N . THR A 1 666 ? 15.047 10.137 -33.104 1.00 97.75 666 THR A N 1
ATOM 5098 C CA . THR A 1 666 ? 16.064 9.153 -32.734 1.00 97.75 666 THR A CA 1
ATOM 5099 C C . THR A 1 666 ? 15.593 8.423 -31.486 1.00 97.75 666 THR A C 1
ATOM 5101 O O . THR A 1 666 ? 15.451 9.046 -30.437 1.00 97.75 666 THR A O 1
ATOM 5104 N N . VAL A 1 667 ? 15.351 7.122 -31.617 1.00 98.12 667 VAL A N 1
ATOM 5105 C CA . VAL A 1 667 ? 15.068 6.215 -30.504 1.00 98.12 667 VAL A CA 1
ATOM 5106 C C . VAL A 1 667 ? 16.408 5.775 -29.934 1.00 98.12 667 VAL A C 1
ATOM 5108 O O . VAL A 1 667 ? 17.154 5.076 -30.617 1.00 98.12 667 VAL A O 1
ATOM 5111 N N . VAL A 1 668 ? 16.740 6.212 -28.723 1.00 97.88 668 VAL A N 1
ATOM 5112 C CA . VAL A 1 668 ? 18.008 5.882 -28.059 1.00 97.88 668 VAL A CA 1
ATOM 5113 C C . VAL A 1 668 ? 17.760 4.803 -27.018 1.00 97.88 668 VAL A C 1
ATOM 5115 O O . VAL A 1 668 ? 16.951 4.999 -26.116 1.00 97.88 668 VAL A O 1
ATOM 5118 N N . LEU A 1 669 ? 18.468 3.684 -27.133 1.00 97.25 669 LEU A N 1
ATOM 5119 C CA . LEU A 1 669 ? 18.400 2.582 -26.182 1.00 97.25 669 LEU A CA 1
ATOM 5120 C C . LEU A 1 669 ? 19.199 2.923 -24.911 1.00 97.25 669 LEU A C 1
ATOM 5122 O O . LEU A 1 669 ? 20.351 3.360 -24.987 1.00 97.25 669 LEU A O 1
ATOM 5126 N N . LEU A 1 670 ? 18.592 2.736 -23.742 1.00 95.31 670 LEU A N 1
ATOM 5127 C CA . LEU A 1 670 ? 19.165 3.102 -22.442 1.00 95.31 670 LEU A CA 1
ATOM 5128 C C . LEU A 1 670 ? 19.804 1.916 -21.712 1.00 95.31 670 LEU A C 1
ATOM 5130 O O . LEU A 1 670 ? 20.751 2.116 -20.954 1.00 95.31 670 LEU A O 1
ATOM 5134 N N . LYS A 1 671 ? 19.328 0.697 -21.976 1.00 94.25 671 LYS A N 1
ATOM 5135 C CA . LYS A 1 671 ? 19.818 -0.556 -21.389 1.00 94.25 671 LYS A CA 1
ATOM 5136 C C . LYS A 1 671 ? 19.607 -1.726 -22.345 1.00 94.25 671 LYS A C 1
ATOM 5138 O O . LYS A 1 671 ? 18.824 -1.623 -23.292 1.00 94.25 671 LYS A O 1
ATOM 5143 N N . ASP A 1 672 ? 20.271 -2.844 -22.076 1.00 96.06 672 ASP A N 1
ATOM 5144 C CA . ASP A 1 672 ? 20.033 -4.090 -22.806 1.00 96.06 672 ASP A CA 1
ATOM 5145 C C . ASP A 1 672 ? 18.545 -4.461 -22.752 1.00 96.06 672 ASP A C 1
ATOM 5147 O O . ASP A 1 672 ? 17.937 -4.454 -21.681 1.00 96.06 672 ASP A O 1
ATOM 5151 N N . SER A 1 673 ? 17.950 -4.740 -23.911 1.00 95.12 673 SER A N 1
ATOM 5152 C CA . SER A 1 673 ? 16.501 -4.909 -24.053 1.00 95.12 673 SER A CA 1
ATOM 5153 C C . SER A 1 673 ? 16.152 -6.063 -24.990 1.00 95.12 673 SER A C 1
ATOM 5155 O O . SER A 1 673 ? 16.893 -6.392 -25.923 1.00 95.12 673 SER A O 1
ATOM 5157 N N . VAL A 1 674 ? 14.993 -6.676 -24.758 1.00 94.19 674 VAL A N 1
ATOM 5158 C CA . VAL A 1 674 ? 14.437 -7.740 -25.600 1.00 94.19 674 VAL A CA 1
ATOM 5159 C C . VAL A 1 674 ? 13.101 -7.253 -26.134 1.00 94.19 674 VAL A C 1
ATOM 5161 O O . VAL A 1 674 ? 12.198 -6.968 -25.357 1.00 94.19 674 VAL A O 1
ATOM 5164 N N . SER A 1 675 ? 12.965 -7.164 -27.454 1.00 90.81 675 SER A N 1
ATOM 5165 C CA . SER A 1 675 ? 11.678 -6.813 -28.057 1.00 90.81 675 SER A CA 1
ATOM 5166 C C . SER A 1 675 ? 10.678 -7.954 -27.863 1.00 90.81 675 SER A C 1
ATOM 5168 O O . SER A 1 675 ? 10.996 -9.120 -28.117 1.00 90.81 675 SER A O 1
ATOM 5170 N N . ALA A 1 676 ? 9.458 -7.616 -27.445 1.00 85.56 676 ALA A N 1
ATOM 5171 C CA . ALA A 1 676 ? 8.332 -8.544 -27.379 1.00 85.56 676 ALA A CA 1
ATOM 5172 C C . ALA A 1 676 ? 7.770 -8.849 -28.778 1.00 85.56 676 ALA A C 1
ATOM 5174 O O . ALA A 1 676 ? 7.094 -9.859 -28.995 1.00 85.56 676 ALA A O 1
ATOM 5175 N N . ASN A 1 677 ? 8.058 -7.987 -29.756 1.00 82.81 677 ASN A N 1
ATOM 5176 C CA . ASN A 1 677 ? 7.626 -8.180 -31.126 1.00 82.81 677 ASN A CA 1
ATOM 5177 C C . ASN A 1 677 ? 8.481 -9.227 -31.843 1.00 82.81 677 ASN A C 1
ATOM 5179 O O . ASN A 1 677 ? 9.704 -9.135 -31.947 1.00 82.81 677 ASN A O 1
ATOM 5183 N N . ARG A 1 678 ? 7.804 -10.188 -32.480 1.00 76.56 678 ARG A N 1
ATOM 5184 C CA . ARG A 1 678 ? 8.460 -11.177 -33.353 1.00 76.56 678 ARG A CA 1
ATOM 5185 C C . ARG A 1 678 ? 9.191 -10.502 -34.521 1.00 76.56 678 ARG A C 1
ATOM 5187 O O . ARG A 1 678 ? 10.252 -10.963 -34.930 1.00 76.56 678 ARG A O 1
ATOM 5194 N N . LEU A 1 679 ? 8.630 -9.417 -35.057 1.00 82.25 679 LEU A N 1
ATOM 5195 C CA . LEU A 1 679 ? 9.221 -8.593 -36.113 1.00 82.25 679 LEU A CA 1
ATOM 5196 C C . LEU A 1 679 ? 9.362 -7.155 -35.614 1.00 82.25 679 LEU A C 1
ATOM 5198 O O . LEU A 1 679 ? 8.354 -6.493 -35.381 1.00 82.25 679 LEU A O 1
ATOM 5202 N N . ILE A 1 680 ? 10.592 -6.651 -35.552 1.00 90.81 680 ILE A N 1
ATOM 5203 C CA . ILE A 1 680 ? 10.842 -5.226 -35.320 1.00 90.81 680 ILE A CA 1
ATOM 5204 C C . ILE A 1 680 ? 10.832 -4.520 -36.676 1.00 90.81 680 ILE A C 1
ATOM 5206 O O . ILE A 1 680 ? 11.653 -4.825 -37.544 1.00 90.81 680 ILE A O 1
ATOM 5210 N N . ALA A 1 681 ? 9.914 -3.574 -36.867 1.00 90.38 681 ALA A N 1
ATOM 5211 C CA . ALA A 1 681 ? 9.816 -2.772 -38.082 1.00 90.38 681 ALA A CA 1
ATOM 5212 C C . ALA A 1 681 ? 10.015 -1.288 -37.757 1.00 90.38 681 ALA A C 1
ATOM 5214 O O . ALA A 1 681 ? 9.213 -0.695 -37.042 1.00 90.38 681 ALA A O 1
ATOM 5215 N N . VAL A 1 682 ? 11.068 -0.685 -38.311 1.00 92.50 682 VAL A N 1
ATOM 5216 C CA . VAL A 1 682 ? 11.373 0.742 -38.141 1.00 92.50 682 VAL A CA 1
ATOM 5217 C C . VAL A 1 682 ? 11.156 1.461 -39.470 1.00 92.50 682 VAL A C 1
ATOM 5219 O O . VAL A 1 682 ? 11.722 1.077 -40.498 1.00 92.50 682 VAL A O 1
ATOM 5222 N N . TYR A 1 683 ? 10.316 2.496 -39.457 1.00 91.75 683 TYR A N 1
ATOM 5223 C CA . TYR A 1 683 ? 9.824 3.165 -40.662 1.00 91.75 683 TYR A CA 1
ATOM 5224 C C . TYR A 1 683 ? 10.533 4.487 -40.973 1.00 91.75 683 TYR A C 1
ATOM 5226 O O . TYR A 1 683 ? 11.313 5.027 -40.187 1.00 91.75 683 TYR A O 1
ATOM 5234 N N . SER A 1 684 ? 10.249 4.998 -42.171 1.00 90.25 684 SER A N 1
ATOM 5235 C CA . SER A 1 684 ? 11.031 6.034 -42.833 1.00 90.25 684 SER A CA 1
ATOM 5236 C C . SER A 1 684 ? 11.295 7.265 -41.969 1.00 90.25 684 SER A C 1
ATOM 5238 O O . SER A 1 684 ? 10.373 7.895 -41.456 1.00 90.25 684 SER A O 1
ATOM 5240 N N . GLY A 1 685 ? 12.565 7.665 -41.910 1.00 88.06 685 GLY A N 1
ATOM 5241 C CA . GLY A 1 685 ? 13.020 8.864 -41.209 1.00 88.06 685 GLY A CA 1
ATOM 5242 C C . GLY A 1 685 ? 13.330 8.677 -39.723 1.00 88.06 685 GLY A C 1
ATOM 5243 O O . GLY A 1 685 ? 13.846 9.617 -39.127 1.00 88.06 685 GLY A O 1
ATOM 5244 N N . VAL A 1 686 ? 13.068 7.508 -39.131 1.00 96.44 686 VAL A N 1
ATOM 5245 C CA . VAL A 1 686 ? 13.466 7.189 -37.748 1.00 96.44 686 VAL A CA 1
ATOM 5246 C C . VAL A 1 686 ? 14.904 6.659 -37.711 1.00 96.44 686 VAL A C 1
ATOM 5248 O O . VAL A 1 686 ? 15.337 5.926 -38.608 1.00 96.44 686 VAL A O 1
ATOM 5251 N N . THR A 1 687 ? 15.650 7.019 -36.666 1.00 96.12 687 THR A N 1
ATOM 5252 C CA . THR A 1 687 ? 16.951 6.416 -36.338 1.00 96.12 687 THR A CA 1
ATOM 5253 C C . THR A 1 687 ? 16.851 5.625 -35.038 1.00 96.12 687 THR A C 1
ATOM 5255 O O . THR A 1 687 ? 16.498 6.193 -34.014 1.00 96.12 687 THR A O 1
ATOM 5258 N N . LEU A 1 688 ? 17.197 4.339 -35.055 1.00 96.75 688 LEU A N 1
ATOM 5259 C CA . LEU A 1 688 ? 17.396 3.544 -33.843 1.00 96.75 688 LEU A CA 1
ATOM 5260 C C . LEU A 1 688 ? 18.873 3.588 -33.442 1.00 96.75 688 LEU A C 1
ATOM 5262 O O . LEU A 1 688 ? 19.732 3.141 -34.199 1.00 96.75 688 LEU A O 1
ATOM 5266 N N . ASP A 1 689 ? 19.178 4.128 -32.271 1.00 97.25 689 ASP A N 1
ATOM 5267 C CA . ASP A 1 689 ? 20.524 4.201 -31.712 1.00 97.25 689 ASP A CA 1
ATOM 5268 C C . ASP A 1 689 ? 20.672 3.208 -30.561 1.00 97.25 689 ASP A C 1
ATOM 5270 O O . ASP A 1 689 ? 20.082 3.383 -29.497 1.00 97.25 689 ASP A O 1
ATOM 5274 N N . LEU A 1 690 ? 21.484 2.172 -30.768 1.00 96.50 690 LEU A N 1
ATOM 5275 C CA . LEU A 1 690 ? 21.768 1.166 -29.746 1.00 96.50 690 LEU A CA 1
ATOM 5276 C C . LEU A 1 690 ? 22.560 1.737 -28.567 1.00 96.50 690 LEU A C 1
ATOM 5278 O O . LEU A 1 690 ? 22.543 1.146 -27.495 1.00 96.50 690 LEU A O 1
ATOM 5282 N N . ASN A 1 691 ? 23.264 2.860 -28.761 1.00 95.75 691 ASN A N 1
ATOM 5283 C CA . ASN A 1 691 ? 23.972 3.584 -27.704 1.00 95.75 691 ASN A CA 1
ATOM 5284 C C . ASN A 1 691 ? 24.822 2.685 -26.777 1.00 95.75 691 ASN A C 1
ATOM 5286 O O . ASN A 1 691 ? 24.916 2.902 -25.574 1.00 95.75 691 ASN A O 1
ATOM 5290 N N . GLY A 1 692 ? 25.483 1.679 -27.352 1.00 93.94 692 GLY A N 1
ATOM 5291 C CA . GLY A 1 692 ? 26.356 0.757 -26.627 1.00 93.94 692 GLY A CA 1
ATOM 5292 C C . GLY A 1 692 ? 25.672 -0.461 -25.997 1.00 93.94 692 GLY A C 1
ATOM 5293 O O . GLY A 1 692 ? 26.402 -1.323 -25.512 1.00 93.94 692 GLY A O 1
ATOM 5294 N N . ASN A 1 693 ? 24.340 -0.549 -26.048 1.00 96.19 693 ASN A N 1
ATOM 5295 C CA . ASN A 1 693 ? 23.519 -1.609 -25.453 1.00 96.19 693 ASN A CA 1
ATOM 5296 C C . ASN A 1 693 ? 23.138 -2.713 -26.466 1.00 96.19 693 ASN A C 1
ATOM 5298 O O . ASN A 1 693 ? 23.224 -2.534 -27.688 1.00 96.19 693 ASN A O 1
ATOM 5302 N N . GLU A 1 694 ? 22.707 -3.866 -25.953 1.00 96.12 694 GLU A N 1
ATOM 5303 C CA . GLU A 1 694 ? 22.175 -5.003 -2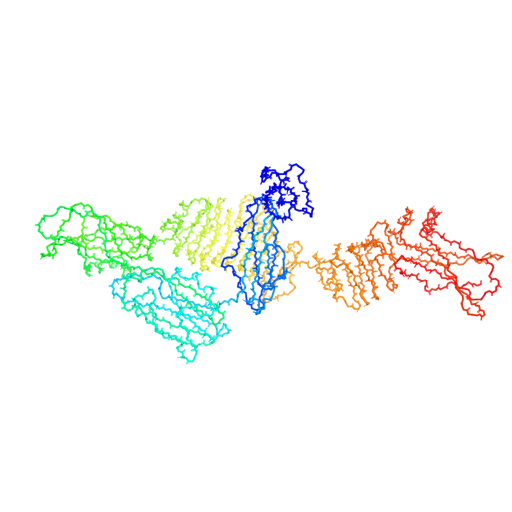6.711 1.00 96.12 694 GLU A CA 1
ATOM 5304 C C . GLU A 1 694 ? 20.662 -4.856 -26.951 1.00 96.12 694 GLU A C 1
ATOM 5306 O O . GLU A 1 694 ? 19.886 -4.662 -26.020 1.00 96.12 694 GLU A O 1
ATOM 5311 N N . LEU A 1 695 ? 20.218 -5.014 -28.199 1.00 97.06 695 LEU A N 1
ATOM 5312 C CA . LEU A 1 695 ? 18.810 -5.226 -28.541 1.00 97.06 695 LEU A CA 1
ATOM 5313 C C . LEU A 1 695 ? 18.635 -6.636 -29.097 1.00 97.06 695 LEU A C 1
ATOM 5315 O O . LEU A 1 695 ? 19.179 -6.956 -30.157 1.00 97.06 695 LEU A O 1
ATOM 5319 N N . THR A 1 696 ? 17.848 -7.460 -28.411 1.00 94.69 696 THR A N 1
ATOM 5320 C CA . THR A 1 696 ? 17.524 -8.821 -28.847 1.00 94.69 696 THR A CA 1
ATOM 5321 C C . THR A 1 696 ? 16.192 -8.864 -29.583 1.00 94.69 696 THR A C 1
ATOM 5323 O O . THR A 1 696 ? 15.180 -8.371 -29.085 1.00 94.69 696 THR A O 1
ATOM 5326 N N . ALA A 1 697 ? 16.188 -9.500 -30.755 1.00 90.62 697 ALA A N 1
ATOM 5327 C CA . ALA A 1 697 ? 14.995 -9.763 -31.552 1.00 90.62 697 ALA A CA 1
ATOM 5328 C C . ALA A 1 697 ? 14.862 -11.265 -31.840 1.00 90.62 697 ALA A C 1
ATOM 5330 O O . ALA A 1 697 ? 15.822 -11.906 -32.271 1.00 90.62 697 ALA A O 1
ATOM 5331 N N . GLU A 1 698 ? 13.664 -11.826 -31.648 1.00 85.12 698 GLU A N 1
ATOM 5332 C CA . GLU A 1 698 ? 13.434 -13.271 -31.797 1.00 85.12 698 GLU A CA 1
ATOM 5333 C C . GLU A 1 698 ? 13.515 -13.734 -33.263 1.00 85.12 698 GLU A C 1
ATOM 5335 O O . GLU A 1 698 ? 14.093 -14.783 -33.547 1.00 85.12 698 GLU A O 1
ATOM 5340 N N . HIS A 1 699 ? 12.943 -12.971 -34.209 1.00 84.06 699 HIS A N 1
ATOM 5341 C CA . HIS A 1 699 ? 12.940 -13.355 -35.626 1.00 84.06 699 HIS A CA 1
ATOM 5342 C C . HIS A 1 699 ? 13.700 -12.373 -36.505 1.00 84.06 699 HIS A C 1
ATOM 5344 O O . HIS A 1 699 ? 14.847 -12.646 -36.855 1.00 84.06 699 HIS A O 1
ATOM 5350 N N . ALA A 1 700 ? 13.059 -11.282 -36.927 1.00 86.06 700 ALA A N 1
ATOM 5351 C CA . ALA A 1 700 ? 13.605 -10.388 -37.941 1.00 86.06 700 ALA A CA 1
ATOM 5352 C C . ALA A 1 700 ? 13.499 -8.922 -37.540 1.00 86.06 700 ALA A C 1
ATOM 5354 O O . ALA A 1 700 ? 12.602 -8.520 -36.801 1.00 86.06 700 ALA A O 1
ATOM 5355 N N . VAL A 1 701 ? 14.427 -8.128 -38.068 1.00 90.75 701 VAL A N 1
ATOM 5356 C CA . VAL A 1 701 ? 14.492 -6.684 -37.859 1.00 90.75 701 VAL A CA 1
ATOM 5357 C C . VAL A 1 701 ? 14.591 -6.021 -39.224 1.00 90.75 701 VAL A C 1
ATOM 5359 O O . VAL A 1 701 ? 15.536 -6.266 -39.978 1.00 90.75 701 VAL A O 1
ATOM 5362 N N . ALA A 1 702 ? 13.603 -5.201 -39.559 1.00 90.88 702 ALA A N 1
ATOM 5363 C CA . ALA A 1 702 ? 13.490 -4.544 -40.848 1.00 90.88 702 ALA A CA 1
ATOM 5364 C C . ALA A 1 702 ? 13.482 -3.023 -40.685 1.00 90.88 702 ALA A C 1
ATOM 5366 O O . ALA A 1 702 ? 12.654 -2.461 -39.972 1.00 90.88 702 ALA A O 1
ATOM 5367 N N . PHE A 1 703 ? 14.377 -2.357 -41.406 1.00 91.19 703 PHE A N 1
ATOM 5368 C CA . PHE A 1 703 ? 14.402 -0.904 -41.529 1.00 91.19 703 PHE A CA 1
ATOM 5369 C C . PHE A 1 703 ? 13.925 -0.536 -42.928 1.00 91.19 703 PHE A C 1
ATOM 5371 O O . PHE A 1 703 ? 14.575 -0.912 -43.909 1.00 91.19 703 PHE A O 1
ATOM 5378 N N . SER A 1 704 ? 12.803 0.189 -43.009 1.00 89.12 704 SER A N 1
ATOM 5379 C CA . SER A 1 704 ? 12.272 0.707 -44.268 1.00 89.12 704 SER A CA 1
ATOM 5380 C C . SER A 1 704 ? 12.339 2.227 -44.327 1.00 89.12 704 SER A C 1
ATOM 5382 O O . SER A 1 704 ? 11.579 2.920 -43.655 1.00 89.12 704 SER A O 1
ATOM 5384 N N . GLY A 1 705 ? 13.287 2.763 -45.098 1.00 87.38 705 GLY A N 1
ATOM 5385 C CA . GLY A 1 705 ? 13.607 4.191 -45.124 1.00 87.38 7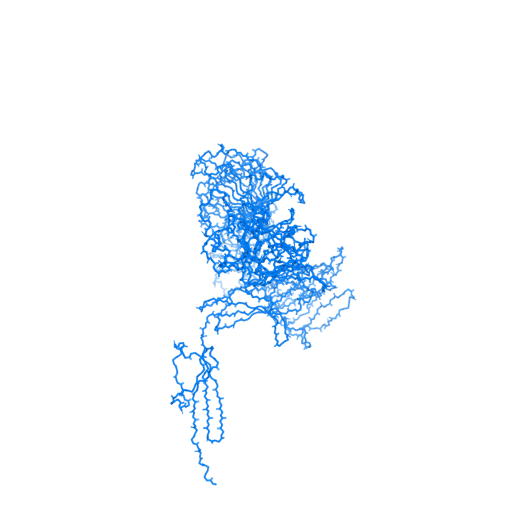05 GLY A CA 1
ATOM 5386 C C . GLY A 1 705 ? 14.225 4.714 -43.817 1.00 87.38 705 GLY A C 1
ATOM 5387 O O . GLY A 1 705 ? 14.265 5.927 -43.603 1.00 87.38 705 GLY A O 1
ATOM 5388 N N . ALA A 1 706 ? 14.655 3.815 -42.930 1.00 92.25 706 ALA A N 1
ATOM 5389 C CA . ALA A 1 706 ? 15.108 4.100 -41.572 1.00 92.25 706 ALA A CA 1
ATOM 5390 C C . ALA A 1 706 ? 16.590 3.754 -41.376 1.00 92.25 706 ALA A C 1
ATOM 5392 O O . ALA A 1 706 ? 17.215 3.094 -42.212 1.00 92.25 706 ALA A O 1
ATOM 5393 N N . HIS A 1 707 ? 17.154 4.197 -40.254 1.00 91.38 707 HIS A N 1
ATOM 5394 C CA . HIS A 1 707 ? 18.551 3.956 -39.909 1.00 91.38 707 HIS A CA 1
ATOM 5395 C C . HIS A 1 707 ? 18.695 3.249 -38.567 1.00 91.38 707 HIS A C 1
ATOM 5397 O O . HIS A 1 707 ? 17.904 3.457 -37.654 1.00 91.38 707 HIS A O 1
ATOM 5403 N N . ILE A 1 708 ? 19.759 2.462 -38.445 1.00 93.25 708 ILE A N 1
ATOM 5404 C CA . ILE A 1 708 ? 20.232 1.913 -37.176 1.00 93.25 708 ILE A CA 1
ATOM 5405 C C . ILE A 1 708 ? 21.688 2.296 -36.969 1.00 93.25 708 ILE A C 1
ATOM 5407 O O . ILE A 1 708 ? 22.514 2.226 -37.879 1.00 93.25 708 ILE A O 1
ATOM 5411 N N . VAL A 1 709 ? 22.029 2.740 -35.777 1.00 92.81 709 VAL A N 1
ATOM 5412 C CA . VAL A 1 709 ? 23.372 3.187 -35.437 1.00 92.81 709 VAL A CA 1
ATOM 5413 C C . VAL A 1 709 ? 23.729 2.714 -34.042 1.00 92.81 709 VAL A C 1
ATOM 5415 O O . VAL A 1 709 ? 22.886 2.268 -33.276 1.00 92.81 709 VAL A O 1
ATOM 5418 N N . ASP A 1 710 ? 25.004 2.832 -33.721 1.00 93.31 710 ASP A N 1
ATOM 5419 C CA . ASP A 1 710 ? 25.468 2.804 -32.346 1.00 93.31 710 ASP A CA 1
ATOM 5420 C C . ASP A 1 710 ? 26.376 4.012 -32.170 1.00 93.31 710 ASP A C 1
ATOM 5422 O O . ASP A 1 710 ? 27.479 4.014 -32.719 1.00 93.31 710 ASP A O 1
ATOM 5426 N N . ASN A 1 711 ? 25.908 5.069 -31.500 1.00 92.06 711 ASN A N 1
ATOM 5427 C CA . ASN A 1 711 ? 26.688 6.290 -31.292 1.00 92.06 711 ASN A CA 1
ATOM 5428 C C . ASN A 1 711 ? 27.525 6.316 -30.014 1.00 92.06 711 ASN A C 1
ATOM 5430 O O . ASN A 1 711 ? 28.242 7.306 -29.826 1.00 92.06 711 ASN A O 1
ATOM 5434 N N . SER A 1 712 ? 27.532 5.245 -29.216 1.00 91.81 712 SER A N 1
ATOM 5435 C CA . SER A 1 712 ? 28.376 5.151 -28.020 1.00 91.81 712 SER A CA 1
ATOM 5436 C C . SER A 1 712 ? 29.857 5.422 -28.325 1.00 91.81 712 SER A C 1
ATOM 5438 O O . SER A 1 712 ? 30.335 5.272 -29.461 1.00 91.81 712 SER A O 1
ATOM 5440 N N . SER A 1 713 ? 30.620 5.856 -27.316 1.00 85.38 713 SER A N 1
ATOM 5441 C CA . SER A 1 713 ? 32.065 6.082 -27.473 1.00 85.38 713 SER A CA 1
ATOM 5442 C C . SER A 1 713 ? 32.806 4.785 -27.793 1.00 85.38 713 SER A C 1
ATOM 5444 O O . SER A 1 713 ? 33.674 4.779 -28.668 1.00 85.38 713 SER A O 1
ATOM 5446 N N . GLU A 1 714 ? 32.410 3.694 -27.134 1.00 83.69 714 GLU A N 1
ATOM 5447 C CA . GLU A 1 714 ? 33.061 2.383 -27.224 1.00 83.69 714 GLU A CA 1
ATOM 5448 C C . GLU A 1 714 ? 32.594 1.552 -28.426 1.00 83.69 714 GLU A C 1
ATOM 5450 O O . GLU A 1 714 ? 33.274 0.605 -28.823 1.00 83.69 714 GLU A O 1
ATOM 5455 N N . ARG A 1 715 ? 31.472 1.933 -29.053 1.00 85.31 715 ARG A N 1
ATOM 5456 C CA . ARG A 1 715 ? 30.851 1.216 -30.175 1.00 85.31 715 ARG A CA 1
ATOM 5457 C C . ARG A 1 715 ? 30.521 -0.244 -29.831 1.00 85.31 715 ARG A C 1
ATOM 5459 O O . ARG A 1 715 ? 30.850 -1.159 -30.589 1.00 85.31 715 ARG A O 1
ATOM 5466 N N . THR A 1 716 ? 29.957 -0.474 -28.650 1.00 88.25 716 THR A N 1
ATOM 5467 C CA . THR A 1 716 ? 29.659 -1.817 -28.121 1.00 88.25 716 THR A CA 1
ATOM 5468 C C . THR A 1 716 ? 28.253 -2.313 -28.440 1.00 88.25 716 THR A C 1
ATOM 5470 O O . THR A 1 716 ? 27.950 -3.460 -28.131 1.00 88.25 716 THR A O 1
ATOM 5473 N N . GLY A 1 717 ? 27.413 -1.490 -29.069 1.00 93.44 717 GLY A N 1
ATOM 5474 C CA . GLY A 1 717 ? 26.019 -1.809 -29.338 1.00 93.44 717 GLY A CA 1
ATOM 5475 C C . GLY A 1 717 ? 25.876 -3.032 -30.239 1.00 93.44 717 GLY A C 1
ATOM 5476 O O . GLY A 1 717 ? 26.552 -3.156 -31.270 1.00 93.44 717 GLY A O 1
ATOM 5477 N N . LEU A 1 718 ? 24.972 -3.926 -29.847 1.00 93.81 718 LEU A N 1
ATOM 5478 C CA . LEU A 1 718 ? 24.740 -5.206 -30.504 1.00 93.81 718 LEU A CA 1
ATOM 5479 C C . LEU A 1 718 ? 23.265 -5.348 -30.871 1.00 93.81 718 LEU A C 1
ATOM 5481 O O . LEU A 1 718 ? 22.398 -5.328 -30.008 1.00 93.81 718 LEU A O 1
ATOM 5485 N N . LEU A 1 719 ? 22.975 -5.552 -32.155 1.00 95.06 719 LEU A N 1
ATOM 5486 C CA . LEU A 1 719 ? 21.670 -6.055 -32.571 1.00 95.06 719 LEU A CA 1
ATOM 5487 C C . LEU A 1 719 ? 21.738 -7.579 -32.642 1.00 95.06 719 LEU A C 1
ATOM 5489 O O . LEU A 1 719 ? 22.262 -8.133 -33.613 1.00 95.06 719 LEU A O 1
ATOM 5493 N N . LYS A 1 720 ? 21.215 -8.252 -31.623 1.00 94.38 720 LYS A N 1
ATOM 5494 C CA . LYS A 1 720 ? 21.212 -9.707 -31.521 1.00 94.38 720 LYS A CA 1
ATOM 5495 C C . LYS A 1 720 ? 20.013 -10.279 -32.259 1.00 94.38 720 LYS A C 1
ATOM 5497 O O . LYS A 1 720 ? 18.875 -10.236 -31.800 1.00 94.38 720 LYS A O 1
ATOM 5502 N N . VAL A 1 721 ? 20.292 -10.766 -33.458 1.00 90.75 721 VAL A N 1
ATOM 5503 C CA . VAL A 1 721 ? 19.321 -11.342 -34.380 1.00 90.75 721 VAL A CA 1
ATOM 5504 C C . VAL A 1 721 ? 20.060 -12.328 -35.276 1.00 90.75 721 VAL A C 1
ATOM 5506 O O . VAL A 1 721 ? 21.217 -12.106 -35.650 1.00 90.75 721 VAL A O 1
ATOM 5509 N N . ALA A 1 722 ? 19.395 -13.427 -35.634 1.00 87.12 722 ALA A N 1
ATOM 5510 C CA . ALA A 1 722 ? 19.998 -14.455 -36.469 1.00 87.12 722 ALA A CA 1
ATOM 5511 C C . ALA A 1 722 ? 20.534 -13.878 -37.792 1.00 87.12 722 ALA A C 1
ATOM 5513 O O . ALA A 1 722 ? 19.960 -12.968 -38.402 1.00 87.12 722 ALA A O 1
ATOM 5514 N N . LYS A 1 723 ? 21.651 -14.438 -38.263 1.00 86.50 723 LYS A N 1
ATOM 5515 C CA . LYS A 1 723 ? 22.271 -14.023 -39.519 1.00 86.50 723 LYS A CA 1
ATOM 5516 C C . LYS A 1 723 ? 21.276 -14.097 -40.682 1.00 86.50 723 LYS A C 1
ATOM 5518 O O . LYS A 1 723 ? 20.642 -15.123 -40.903 1.00 86.50 723 LYS A O 1
ATOM 5523 N N . GLY A 1 724 ? 21.193 -13.022 -41.462 1.00 84.38 724 GLY A N 1
ATOM 5524 C CA . GLY A 1 724 ? 20.287 -12.896 -42.608 1.00 84.38 724 GLY A CA 1
ATOM 5525 C C . GLY A 1 724 ? 18.913 -12.319 -42.263 1.00 84.38 724 GLY A C 1
ATOM 5526 O O . GLY A 1 724 ? 18.175 -11.965 -43.178 1.00 84.38 724 GLY A O 1
ATOM 5527 N N . ASN A 1 725 ? 18.597 -12.147 -40.976 1.00 88.38 725 ASN A N 1
ATOM 5528 C CA . ASN A 1 725 ? 17.312 -11.612 -40.527 1.00 88.38 725 ASN A CA 1
ATOM 5529 C C . ASN A 1 725 ? 17.337 -10.100 -40.225 1.00 88.38 725 ASN A C 1
ATOM 5531 O O . ASN A 1 725 ? 16.339 -9.551 -39.760 1.00 88.38 725 ASN A O 1
ATOM 5535 N N . LEU A 1 726 ? 18.448 -9.412 -40.513 1.00 91.00 726 LEU A N 1
ATOM 5536 C CA . LEU A 1 726 ? 18.505 -7.950 -40.568 1.00 91.00 726 LEU A CA 1
ATOM 5537 C C . LEU A 1 726 ? 18.289 -7.479 -42.014 1.00 91.00 726 LEU A C 1
ATOM 5539 O O . LEU A 1 726 ? 19.093 -7.780 -42.898 1.00 91.00 726 LEU A O 1
ATOM 5543 N N . ILE A 1 727 ? 17.227 -6.708 -42.242 1.00 88.44 727 ILE A N 1
ATOM 5544 C CA . ILE A 1 727 ? 16.846 -6.172 -43.552 1.00 88.44 727 ILE A CA 1
ATOM 5545 C C . ILE A 1 727 ? 17.006 -4.651 -43.539 1.00 88.44 727 ILE A C 1
ATOM 5547 O O . ILE A 1 727 ? 16.388 -3.965 -42.728 1.00 88.44 727 ILE A O 1
ATOM 5551 N N . LEU A 1 728 ? 17.812 -4.126 -44.465 1.00 88.19 728 LEU A N 1
ATOM 5552 C CA . LEU A 1 728 ? 17.997 -2.693 -44.690 1.00 88.19 728 LEU A CA 1
ATOM 5553 C C . LEU A 1 728 ? 17.638 -2.377 -46.148 1.00 88.19 728 LEU A C 1
ATOM 5555 O O . LEU A 1 728 ? 18.314 -2.850 -47.060 1.00 88.19 728 LEU A O 1
ATOM 5559 N N . ASP A 1 729 ? 16.573 -1.606 -46.386 1.00 83.31 729 ASP A N 1
ATOM 5560 C CA . ASP A 1 729 ? 16.150 -1.242 -47.752 1.00 83.31 729 ASP A CA 1
ATOM 5561 C C . ASP A 1 729 ? 16.881 -0.008 -48.318 1.00 83.31 729 ASP A C 1
ATOM 5563 O O . ASP A 1 729 ? 16.882 0.226 -49.531 1.00 83.31 729 ASP A O 1
ATOM 5567 N N . ILE A 1 730 ? 17.547 0.754 -47.447 1.00 81.00 730 ILE A N 1
ATOM 5568 C CA . ILE A 1 730 ? 18.386 1.900 -47.784 1.00 81.00 730 ILE A CA 1
ATOM 5569 C C . ILE A 1 730 ? 19.787 1.764 -47.187 1.00 81.00 730 ILE A C 1
ATOM 5571 O O . ILE A 1 730 ? 20.044 1.003 -46.253 1.00 81.00 730 ILE A O 1
ATOM 5575 N N . ASN A 1 731 ? 20.719 2.558 -47.716 1.00 78.81 731 ASN A N 1
ATOM 5576 C CA . ASN A 1 731 ? 22.060 2.636 -47.155 1.00 78.81 731 ASN A CA 1
ATOM 5577 C C . ASN A 1 731 ? 22.008 3.217 -45.745 1.00 78.81 731 ASN A C 1
ATOM 5579 O O . ASN A 1 731 ? 21.562 4.345 -45.538 1.00 78.81 731 ASN A O 1
ATOM 5583 N N . ASN A 1 732 ? 22.528 2.453 -44.797 1.00 83.25 732 ASN A N 1
ATOM 5584 C CA . ASN A 1 732 ? 22.572 2.839 -43.405 1.00 83.25 732 ASN A CA 1
ATOM 5585 C C . ASN A 1 732 ? 23.804 3.705 -43.085 1.00 83.25 732 ASN A C 1
ATOM 5587 O O . ASN A 1 732 ? 24.859 3.564 -43.710 1.00 83.25 732 ASN A O 1
ATOM 5591 N N . ALA A 1 733 ? 23.690 4.602 -42.101 1.00 78.81 733 ALA A N 1
ATOM 5592 C CA . ALA A 1 733 ? 24.772 5.522 -41.734 1.00 78.81 733 ALA A CA 1
ATOM 5593 C C . ALA A 1 733 ? 26.016 4.801 -41.176 1.00 78.81 733 ALA A C 1
ATOM 5595 O O . ALA A 1 733 ? 27.140 5.305 -41.287 1.00 78.81 733 ALA A O 1
ATOM 5596 N N . MET A 1 734 ? 25.819 3.620 -40.587 1.00 84.62 734 MET A N 1
ATOM 5597 C CA . MET A 1 734 ? 26.879 2.718 -40.147 1.00 84.62 734 MET A CA 1
ATOM 5598 C C . MET A 1 734 ? 26.727 1.357 -40.812 1.00 84.62 734 MET A C 1
ATOM 5600 O O . MET A 1 734 ? 25.621 0.893 -41.081 1.00 84.62 734 MET A O 1
ATOM 5604 N N . MET A 1 735 ? 27.856 0.716 -41.087 1.00 83.06 735 MET A N 1
ATOM 5605 C CA . MET A 1 735 ? 27.874 -0.600 -41.698 1.00 83.06 735 MET A CA 1
ATOM 5606 C C . MET A 1 735 ? 27.563 -1.659 -40.635 1.00 83.06 735 MET A C 1
ATOM 5608 O O . MET A 1 735 ? 28.328 -1.747 -39.667 1.00 83.06 735 MET A O 1
ATOM 5612 N N . PRO A 1 736 ? 26.504 -2.466 -40.813 1.00 88.69 736 PRO A N 1
ATOM 5613 C CA . PRO A 1 736 ? 26.302 -3.657 -40.005 1.00 88.69 736 PRO A CA 1
ATOM 5614 C C . PRO A 1 736 ? 27.359 -4.706 -40.361 1.00 88.69 736 PRO A C 1
ATOM 5616 O O . PRO A 1 736 ? 27.619 -4.983 -41.535 1.00 88.69 736 PRO A O 1
ATOM 5619 N N . VAL A 1 737 ? 27.965 -5.300 -39.343 1.00 86.19 737 VAL A N 1
ATOM 5620 C CA . VAL A 1 737 ? 28.937 -6.387 -39.467 1.00 86.19 737 VAL A CA 1
ATOM 5621 C C . VAL A 1 737 ? 28.482 -7.514 -38.558 1.00 86.19 737 VAL A C 1
ATOM 5623 O O . VAL A 1 737 ? 28.309 -7.294 -37.363 1.00 86.19 737 VAL A O 1
ATOM 5626 N N . TYR A 1 738 ? 28.276 -8.708 -39.114 1.00 88.19 738 TYR A N 1
ATOM 5627 C CA . TYR A 1 738 ? 27.907 -9.861 -38.297 1.00 88.19 738 TYR A CA 1
ATOM 5628 C C . TYR A 1 738 ? 29.099 -10.258 -37.414 1.00 88.19 738 TYR A C 1
ATOM 5630 O O . TYR A 1 738 ? 30.227 -10.346 -37.904 1.00 88.19 738 TYR A O 1
ATOM 5638 N N . ASN A 1 739 ? 28.869 -10.467 -36.116 1.00 83.81 739 ASN A N 1
ATOM 5639 C CA . ASN A 1 739 ? 29.921 -10.758 -35.137 1.00 83.81 739 ASN A CA 1
ATOM 5640 C C . ASN A 1 739 ? 30.439 -12.211 -35.212 1.00 83.81 739 ASN A C 1
ATOM 5642 O O . ASN A 1 739 ? 31.431 -12.544 -34.566 1.00 83.81 739 ASN A O 1
ATOM 5646 N N . GLY A 1 740 ? 29.789 -13.071 -36.003 1.00 77.44 740 GLY A N 1
ATOM 5647 C CA . GLY A 1 740 ? 30.137 -14.487 -36.146 1.00 77.44 740 GLY A CA 1
ATOM 5648 C C . GLY A 1 740 ? 29.546 -15.397 -35.062 1.00 77.44 740 GLY A C 1
ATOM 5649 O O . GLY A 1 740 ? 29.830 -16.592 -35.072 1.00 77.44 740 GLY A O 1
ATOM 5650 N N . VAL A 1 741 ? 28.733 -14.851 -34.155 1.00 78.00 741 VAL A N 1
ATOM 5651 C CA . VAL A 1 741 ? 28.053 -15.568 -33.071 1.00 78.00 741 VAL A CA 1
ATOM 5652 C C . VAL A 1 741 ? 26.543 -15.477 -33.288 1.00 78.00 741 VAL A C 1
ATOM 5654 O O . VAL A 1 741 ? 25.947 -16.430 -33.787 1.00 78.00 741 VAL A O 1
ATOM 5657 N N . ASP A 1 742 ? 25.941 -14.328 -32.996 1.00 82.31 742 ASP A N 1
ATOM 5658 C CA . ASP A 1 742 ? 24.492 -14.171 -32.817 1.00 82.31 742 ASP A CA 1
ATOM 5659 C C . ASP A 1 742 ? 23.953 -12.761 -33.127 1.00 82.31 742 ASP A C 1
ATOM 5661 O O . ASP A 1 742 ? 22.791 -12.472 -32.838 1.00 82.31 742 ASP A O 1
ATOM 5665 N N . GLY A 1 743 ? 24.742 -11.870 -33.736 1.00 90.62 743 GLY A N 1
ATOM 5666 C CA . GLY A 1 743 ? 24.240 -10.527 -34.017 1.00 90.62 743 GLY A CA 1
ATOM 5667 C C . GLY A 1 743 ? 25.120 -9.633 -34.873 1.00 90.62 743 GLY A C 1
ATOM 5668 O O . GLY A 1 743 ? 26.188 -10.015 -35.355 1.00 90.62 743 GLY A O 1
ATOM 5669 N N . TYR A 1 744 ? 24.640 -8.409 -35.069 1.00 91.12 744 TYR A N 1
ATOM 5670 C CA . TYR A 1 744 ? 25.274 -7.370 -35.866 1.00 91.12 744 TYR A CA 1
ATOM 5671 C C . TYR A 1 744 ? 25.790 -6.242 -34.978 1.00 91.12 744 TYR A C 1
ATOM 5673 O O . TYR A 1 744 ? 25.049 -5.680 -34.176 1.00 91.12 744 TYR A O 1
ATOM 5681 N N . ILE A 1 745 ? 27.049 -5.868 -35.187 1.00 89.81 745 ILE A N 1
ATOM 5682 C CA . ILE A 1 745 ? 27.646 -4.647 -34.638 1.00 89.81 745 ILE A CA 1
ATOM 5683 C C . ILE A 1 745 ? 27.723 -3.570 -35.721 1.00 89.81 745 ILE A C 1
ATOM 5685 O O . ILE A 1 745 ? 27.764 -3.878 -36.916 1.00 89.81 745 ILE A O 1
ATOM 5689 N N . PHE A 1 746 ? 27.786 -2.300 -35.323 1.00 87.31 746 PHE A N 1
ATOM 5690 C CA . PHE A 1 746 ? 27.706 -1.172 -36.253 1.00 87.31 746 PHE A CA 1
ATOM 5691 C C . PHE A 1 746 ? 28.994 -0.348 -36.249 1.00 87.31 746 PHE A C 1
ATOM 5693 O O . PHE A 1 746 ? 29.412 0.199 -35.234 1.00 87.31 746 PHE A O 1
ATOM 5700 N N . THR A 1 747 ? 29.639 -0.223 -37.413 1.00 80.50 747 THR A N 1
ATOM 5701 C CA . THR A 1 747 ? 30.886 0.549 -37.549 1.00 80.50 747 THR A CA 1
ATOM 5702 C C . THR A 1 747 ? 30.892 1.434 -38.783 1.00 80.50 747 THR A C 1
ATOM 5704 O O . THR A 1 747 ? 30.303 1.127 -39.818 1.00 80.50 747 THR A O 1
ATOM 5707 N N . LYS A 1 748 ? 31.661 2.521 -38.730 1.00 75.69 748 LYS A N 1
ATOM 5708 C CA . LYS A 1 748 ? 32.057 3.251 -39.937 1.00 75.69 748 LYS A CA 1
ATOM 5709 C C . LYS A 1 748 ? 33.267 2.568 -40.571 1.00 75.69 748 LYS A C 1
ATOM 5711 O O . LYS A 1 748 ? 34.173 2.121 -39.870 1.00 75.69 748 LYS A O 1
ATOM 5716 N N . PHE A 1 749 ? 33.285 2.511 -41.898 1.00 70.06 749 PHE A N 1
ATOM 5717 C CA . PHE A 1 749 ? 34.462 2.125 -42.668 1.00 70.06 749 PHE A CA 1
ATOM 5718 C C . PHE A 1 749 ? 35.056 3.370 -43.314 1.00 70.06 749 PHE A C 1
ATOM 5720 O O . PHE A 1 749 ? 34.380 4.063 -44.075 1.00 70.06 749 PHE A O 1
ATOM 5727 N N . VAL A 1 750 ? 36.332 3.639 -43.048 1.00 63.25 750 VAL A N 1
ATOM 5728 C CA . VAL A 1 750 ? 37.091 4.651 -43.788 1.00 63.25 750 VAL A CA 1
ATOM 5729 C C . VAL A 1 750 ? 37.864 3.952 -44.897 1.00 63.25 750 VAL A C 1
ATOM 5731 O O . VAL A 1 750 ? 38.458 2.905 -44.665 1.00 63.25 750 VAL A O 1
ATOM 5734 N N . TYR A 1 751 ? 37.873 4.510 -46.107 1.00 65.56 751 TYR A N 1
ATOM 5735 C CA . TYR A 1 751 ? 38.671 3.971 -47.207 1.00 65.56 751 TYR A CA 1
ATOM 5736 C C . TYR A 1 751 ? 39.351 5.055 -48.032 1.00 65.56 751 TYR A C 1
ATOM 5738 O O . TYR A 1 751 ? 38.833 6.153 -48.225 1.00 65.56 751 TYR A O 1
ATOM 5746 N N . ALA A 1 752 ? 40.530 4.716 -48.553 1.00 60.19 752 ALA A N 1
ATOM 5747 C CA . ALA A 1 752 ? 41.287 5.539 -49.487 1.00 60.19 752 ALA A CA 1
ATOM 5748 C C . ALA A 1 752 ? 41.538 4.767 -50.785 1.00 60.19 752 ALA A C 1
ATOM 5750 O O . ALA A 1 752 ? 41.902 3.591 -50.746 1.00 60.19 752 ALA A O 1
ATOM 5751 N N . LEU A 1 753 ? 41.368 5.456 -51.917 1.00 63.31 753 LEU A N 1
ATOM 5752 C CA . LEU A 1 753 ? 41.727 4.980 -53.249 1.00 63.31 753 LEU A CA 1
ATOM 5753 C C . LEU A 1 753 ? 42.958 5.731 -53.752 1.00 63.31 753 LEU A C 1
ATOM 5755 O O . LEU A 1 753 ? 42.992 6.960 -53.724 1.00 63.31 753 LEU A O 1
ATOM 5759 N N . SER A 1 754 ? 43.959 5.007 -54.250 1.00 64.06 754 SER A N 1
ATOM 5760 C CA . SER A 1 754 ? 45.090 5.615 -54.962 1.00 64.06 754 SER A CA 1
ATOM 5761 C C . SER A 1 754 ? 45.479 4.813 -56.199 1.00 64.06 754 SER A C 1
ATOM 5763 O O . SER A 1 754 ? 45.354 3.587 -56.209 1.00 64.06 754 SER A O 1
ATOM 5765 N N . GLN A 1 755 ? 45.958 5.528 -57.223 1.00 62.75 755 GLN A N 1
ATOM 5766 C CA . GLN A 1 755 ? 46.598 4.961 -58.410 1.00 62.75 755 GLN A CA 1
ATOM 5767 C C . GLN A 1 755 ? 48.120 5.105 -58.308 1.00 62.75 755 GLN A C 1
ATOM 5769 O O . GLN A 1 755 ? 48.614 6.163 -57.911 1.00 62.75 755 GLN A O 1
ATOM 5774 N N . ASP A 1 756 ? 48.861 4.071 -58.704 1.00 62.72 756 ASP A N 1
ATOM 5775 C CA . ASP A 1 756 ? 50.306 4.169 -58.936 1.00 62.72 756 ASP A CA 1
ATOM 5776 C C . ASP A 1 756 ? 50.573 4.224 -60.445 1.00 62.72 756 ASP A 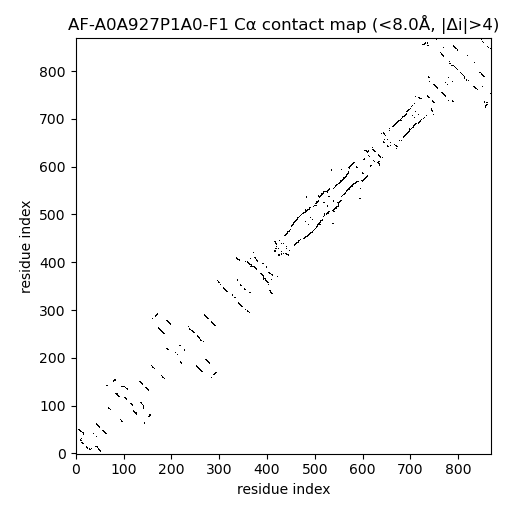C 1
ATOM 5778 O O . ASP A 1 756 ? 50.409 3.231 -61.153 1.00 62.72 756 ASP A O 1
ATOM 5782 N N . THR A 1 757 ? 50.950 5.400 -60.951 1.00 53.22 757 THR A N 1
ATOM 5783 C CA . THR A 1 757 ? 51.162 5.654 -62.387 1.00 53.22 757 THR A CA 1
ATOM 5784 C C . THR A 1 757 ? 52.584 5.324 -62.859 1.00 53.22 757 THR A C 1
ATOM 5786 O O . THR A 1 757 ? 52.940 5.656 -63.987 1.00 53.22 757 THR A O 1
ATOM 5789 N N . LYS A 1 758 ? 53.439 4.715 -62.019 1.00 50.03 758 LYS A N 1
ATOM 5790 C CA . LYS A 1 758 ? 54.837 4.397 -62.385 1.00 50.03 758 LYS A CA 1
ATOM 5791 C C . LYS A 1 758 ? 55.010 3.144 -63.253 1.00 50.03 758 LYS A C 1
ATOM 5793 O O . LYS A 1 758 ? 56.107 2.931 -63.762 1.00 50.03 758 LYS A O 1
ATOM 5798 N N . TYR A 1 759 ? 53.970 2.335 -63.444 1.00 48.03 759 TYR A N 1
ATOM 5799 C CA . TYR A 1 759 ? 53.998 1.162 -64.323 1.00 48.03 759 TYR A CA 1
ATOM 5800 C C . TYR A 1 759 ? 53.378 1.511 -65.681 1.00 48.03 759 TYR A C 1
ATOM 5802 O O . TYR A 1 759 ? 52.179 1.373 -65.884 1.00 48.03 759 TYR A O 1
ATOM 5810 N N . VAL A 1 760 ? 54.196 1.984 -66.620 1.00 48.03 760 VAL A N 1
ATOM 5811 C CA . VAL A 1 760 ? 53.791 2.108 -68.027 1.00 48.03 760 VAL A CA 1
ATOM 5812 C C . VAL A 1 760 ? 54.284 0.855 -68.743 1.00 48.03 760 VAL A C 1
ATOM 5814 O O . VAL A 1 760 ? 55.492 0.665 -68.877 1.00 48.03 760 VAL A O 1
ATOM 5817 N N . GLY A 1 761 ? 53.358 -0.018 -69.148 1.00 50.47 761 GLY A N 1
ATOM 5818 C CA . GLY A 1 761 ? 53.678 -1.186 -69.972 1.00 50.47 761 GLY A CA 1
ATOM 5819 C C . GLY A 1 761 ? 52.625 -2.292 -69.993 1.00 50.47 761 GLY A C 1
ATOM 5820 O O . GLY A 1 761 ? 52.420 -2.866 -71.053 1.00 50.47 761 GLY A O 1
ATOM 5821 N N . GLU A 1 762 ? 51.943 -2.583 -68.875 1.00 53.44 762 GLU A N 1
ATOM 5822 C CA . GLU A 1 762 ? 51.034 -3.749 -68.809 1.00 53.44 762 GLU A CA 1
ATOM 5823 C C . GLU A 1 762 ? 49.769 -3.567 -67.939 1.00 53.44 762 GLU A C 1
ATOM 5825 O O . GLU A 1 762 ? 48.950 -4.473 -67.921 1.00 53.44 762 GLU A O 1
ATOM 5830 N N . GLY A 1 763 ? 49.535 -2.435 -67.253 1.00 58.62 763 GLY A N 1
ATOM 5831 C CA . GLY A 1 763 ? 48.297 -2.205 -66.477 1.00 58.62 763 GLY A CA 1
ATOM 5832 C C . GLY A 1 763 ? 48.388 -1.104 -65.410 1.00 58.62 763 GLY A C 1
ATOM 5833 O O . GLY A 1 763 ? 49.450 -0.513 -65.236 1.00 58.62 763 GLY A O 1
ATOM 5834 N N . PHE A 1 764 ? 47.301 -0.837 -64.666 1.00 58.84 764 PHE A N 1
ATOM 5835 C CA . PHE A 1 764 ? 47.289 0.086 -63.507 1.00 58.84 764 PHE A CA 1
ATOM 5836 C C . PHE A 1 764 ? 46.991 -0.635 -62.185 1.00 58.84 764 PHE A C 1
ATOM 5838 O O . PHE A 1 764 ? 46.353 -1.688 -62.174 1.00 58.84 764 PHE A O 1
ATOM 5845 N N . LYS A 1 765 ? 47.433 -0.040 -61.065 1.00 65.44 765 LYS A N 1
ATOM 5846 C CA . LYS A 1 765 ? 47.212 -0.541 -59.699 1.00 65.44 765 LYS A CA 1
ATOM 5847 C C . LYS A 1 765 ? 46.192 0.305 -58.947 1.00 65.44 765 LYS A C 1
ATOM 5849 O O . LYS A 1 765 ? 46.389 1.511 -58.821 1.00 65.44 765 LYS A O 1
ATOM 5854 N N . ILE A 1 766 ? 45.160 -0.334 -58.400 1.00 63.66 766 ILE A N 1
ATOM 5855 C CA . ILE A 1 766 ? 44.226 0.285 -57.446 1.00 63.66 766 ILE A CA 1
ATOM 5856 C C . ILE A 1 766 ? 44.595 -0.180 -56.044 1.00 63.66 766 ILE A C 1
ATOM 5858 O O . ILE A 1 766 ? 44.593 -1.385 -55.802 1.00 63.66 766 ILE A O 1
ATOM 5862 N N . ASN A 1 767 ? 44.866 0.764 -55.137 1.00 62.34 767 ASN A N 1
ATOM 5863 C CA . ASN A 1 767 ? 44.999 0.478 -53.708 1.00 62.34 767 ASN A CA 1
ATOM 5864 C C . ASN A 1 767 ? 43.712 0.852 -52.969 1.00 62.34 767 ASN A C 1
ATOM 5866 O O . ASN A 1 767 ? 43.312 2.013 -53.040 1.00 62.34 767 ASN A O 1
ATOM 5870 N N . ALA A 1 768 ? 43.122 -0.094 -52.237 1.00 61.28 768 ALA A N 1
ATOM 5871 C CA . ALA A 1 768 ? 42.020 0.141 -51.299 1.00 61.28 768 ALA A CA 1
ATOM 5872 C C . ALA A 1 768 ? 42.488 -0.131 -49.861 1.00 61.28 768 ALA A C 1
ATOM 5874 O O . ALA A 1 768 ? 43.204 -1.106 -49.629 1.00 61.28 768 ALA A O 1
ATOM 5875 N N . ILE A 1 769 ? 42.115 0.733 -48.910 1.00 61.44 769 ILE A N 1
ATOM 5876 C CA . ILE A 1 769 ? 42.475 0.607 -47.486 1.00 61.44 769 ILE A CA 1
ATOM 5877 C C . ILE A 1 769 ? 41.205 0.701 -46.627 1.00 61.44 769 ILE A C 1
ATOM 5879 O O . ILE A 1 769 ? 40.886 1.804 -46.204 1.00 61.44 769 ILE A O 1
ATOM 5883 N N . PRO A 1 770 ? 40.450 -0.385 -46.383 1.00 60.47 770 PRO A N 1
ATOM 5884 C CA . PRO A 1 770 ? 39.374 -0.376 -45.385 1.00 60.47 770 PRO A CA 1
ATOM 5885 C C . PRO A 1 770 ? 39.920 -0.267 -43.944 1.00 60.47 770 PRO A C 1
ATOM 5887 O O . PRO A 1 770 ? 40.496 -1.212 -43.419 1.00 60.47 770 PRO A O 1
ATOM 5890 N N . ALA A 1 771 ? 39.724 0.863 -43.272 1.00 62.62 771 ALA A N 1
ATOM 5891 C CA . ALA A 1 771 ? 39.957 1.010 -41.836 1.00 62.62 771 ALA A CA 1
ATOM 5892 C C . ALA A 1 771 ? 38.605 0.954 -41.099 1.00 62.62 771 ALA A C 1
ATOM 5894 O O . ALA A 1 771 ? 37.903 1.972 -41.054 1.00 62.62 771 ALA A O 1
ATOM 5895 N N . PRO A 1 772 ? 38.192 -0.225 -40.594 1.00 65.31 772 PRO A N 1
ATOM 5896 C CA . PRO A 1 772 ? 37.057 -0.317 -39.684 1.00 65.31 772 PRO A CA 1
ATOM 5897 C C . PRO A 1 772 ? 37.434 0.199 -38.283 1.00 65.31 772 PRO A C 1
ATOM 5899 O O . PRO A 1 772 ? 38.617 0.388 -37.983 1.00 65.31 772 PRO A O 1
ATOM 5902 N N . GLY A 1 773 ? 36.434 0.415 -37.424 1.00 64.56 773 GLY A N 1
ATOM 5903 C CA . GLY A 1 773 ? 36.642 0.724 -36.007 1.00 64.56 773 GLY A CA 1
ATOM 5904 C C . GLY A 1 773 ? 37.437 -0.366 -35.274 1.00 64.56 773 GLY A C 1
ATOM 5905 O O . GLY A 1 773 ? 37.488 -1.516 -35.716 1.00 64.56 773 GLY A O 1
ATOM 5906 N N . LEU A 1 774 ? 38.079 0.001 -34.157 1.00 63.94 774 LEU A N 1
ATOM 5907 C CA . LEU A 1 774 ? 38.967 -0.883 -33.383 1.00 63.94 774 LEU A CA 1
ATOM 5908 C C . LEU A 1 774 ? 38.285 -2.190 -32.935 1.00 63.94 774 LEU A C 1
ATOM 5910 O O . LEU A 1 774 ? 38.917 -3.241 -32.979 1.00 63.94 774 LEU A O 1
ATOM 5914 N N . ASN A 1 775 ? 37.004 -2.128 -32.574 1.00 66.62 775 ASN A N 1
ATOM 5915 C CA . ASN A 1 775 ? 36.165 -3.262 -32.169 1.00 66.62 775 ASN A CA 1
ATOM 5916 C C . ASN A 1 775 ? 35.939 -4.291 -33.299 1.00 66.62 775 ASN A C 1
ATOM 5918 O O . ASN A 1 775 ? 35.940 -5.494 -33.065 1.00 66.62 775 ASN A O 1
ATOM 5922 N N . VAL A 1 776 ? 35.816 -3.846 -34.551 1.00 69.81 776 VAL A N 1
ATOM 5923 C CA . VAL A 1 776 ? 35.559 -4.730 -35.706 1.00 69.81 776 VAL A CA 1
ATOM 5924 C C . VAL A 1 776 ? 36.857 -5.313 -36.275 1.00 69.81 776 VAL A C 1
ATOM 5926 O O . VAL A 1 776 ? 36.868 -6.372 -36.903 1.00 69.81 776 VAL A O 1
ATOM 5929 N N . VAL A 1 777 ? 37.990 -4.646 -36.038 1.00 67.62 777 VAL A N 1
ATOM 5930 C CA . VAL A 1 777 ? 39.315 -5.126 -36.454 1.00 67.62 777 VAL A CA 1
ATOM 5931 C C . VAL A 1 777 ? 39.605 -6.538 -35.921 1.00 67.62 777 VAL A C 1
ATOM 5933 O O . VAL A 1 777 ? 40.237 -7.331 -36.621 1.00 67.62 777 VAL A O 1
ATOM 5936 N N . GLU A 1 778 ? 39.166 -6.877 -34.708 1.00 67.94 778 GLU A N 1
ATOM 5937 C CA . GLU A 1 778 ? 39.396 -8.207 -34.125 1.00 67.94 778 GLU A CA 1
ATOM 5938 C C . GLU A 1 778 ? 38.639 -9.320 -34.854 1.00 67.94 778 GLU A C 1
ATOM 5940 O O . GLU A 1 778 ? 39.219 -10.380 -35.110 1.00 67.94 778 GLU A O 1
ATOM 5945 N N . LEU A 1 779 ? 37.410 -9.043 -35.300 1.00 71.69 779 LEU A N 1
ATOM 5946 C CA . LEU A 1 779 ? 36.613 -9.976 -36.099 1.00 71.69 779 LEU A CA 1
ATOM 5947 C C . LEU A 1 779 ? 37.313 -10.337 -37.418 1.00 71.69 779 LEU A C 1
ATOM 5949 O O . LEU A 1 779 ? 37.303 -11.493 -37.840 1.00 71.69 779 LEU A O 1
ATOM 5953 N N . PHE A 1 780 ? 37.979 -9.367 -38.056 1.00 70.00 780 PHE A N 1
ATOM 5954 C CA . PHE A 1 780 ? 38.754 -9.607 -39.280 1.00 70.00 780 PHE A CA 1
ATOM 5955 C C . PHE A 1 780 ? 40.123 -10.252 -39.018 1.00 70.00 780 PHE A C 1
ATOM 5957 O O . PHE A 1 780 ? 40.620 -10.994 -39.867 1.00 70.00 780 PHE A O 1
ATOM 5964 N N . LYS A 1 781 ? 40.745 -10.001 -37.856 1.00 64.38 781 LYS A N 1
ATOM 5965 C CA . LYS A 1 781 ? 42.009 -10.645 -37.460 1.00 64.38 781 LYS A CA 1
ATOM 5966 C C . LYS A 1 781 ? 41.810 -12.142 -37.257 1.00 64.38 781 LYS A C 1
ATOM 5968 O O . LYS A 1 781 ? 42.581 -12.932 -37.786 1.00 64.38 781 LYS A O 1
ATOM 5973 N N . ASN A 1 782 ? 40.793 -12.570 -36.527 1.00 59.97 782 ASN A N 1
ATOM 5974 C CA . ASN A 1 782 ? 40.717 -13.973 -36.115 1.00 59.97 782 ASN A CA 1
ATOM 5975 C C . ASN A 1 782 ? 40.263 -14.934 -37.226 1.00 59.97 782 ASN A C 1
ATOM 5977 O O . ASN A 1 782 ? 40.124 -16.126 -36.971 1.00 59.97 782 ASN A O 1
ATOM 5981 N N . GLY A 1 783 ? 40.080 -14.444 -38.460 1.00 54.56 783 GLY A N 1
ATOM 5982 C CA . GLY A 1 783 ? 39.601 -15.264 -39.569 1.00 54.56 783 GLY A CA 1
ATOM 5983 C C . GLY A 1 783 ? 38.204 -15.816 -39.296 1.00 54.56 783 GLY A C 1
ATOM 5984 O O . GLY A 1 783 ? 37.912 -16.927 -39.728 1.00 54.56 783 GLY A O 1
ATOM 5985 N N . ALA A 1 784 ? 37.377 -15.069 -38.548 1.00 56.53 784 ALA A N 1
ATOM 5986 C CA . ALA A 1 784 ? 35.987 -15.419 -38.300 1.00 56.53 784 ALA A CA 1
ATOM 5987 C C . ALA A 1 784 ? 35.285 -15.512 -39.657 1.00 56.53 784 ALA A C 1
ATOM 5989 O O . ALA A 1 784 ? 35.037 -14.510 -40.333 1.00 56.53 784 ALA A O 1
ATOM 5990 N N . ALA A 1 785 ? 35.075 -16.744 -40.105 1.00 56.88 785 ALA A N 1
ATOM 5991 C CA . ALA A 1 785 ? 34.627 -17.058 -41.446 1.00 56.88 785 ALA A CA 1
ATOM 5992 C C . ALA A 1 785 ? 33.113 -16.861 -41.571 1.00 56.88 785 ALA A C 1
ATOM 5994 O O . ALA A 1 785 ? 32.444 -17.783 -42.015 1.00 56.88 785 ALA A O 1
ATOM 5995 N N . ASP A 1 786 ? 32.560 -15.720 -41.129 1.00 71.69 786 ASP A N 1
ATOM 5996 C CA . ASP A 1 786 ? 31.145 -15.437 -41.392 1.00 71.69 786 ASP A CA 1
ATOM 5997 C C . ASP A 1 786 ? 30.631 -13.999 -41.191 1.00 71.69 786 ASP A C 1
ATOM 5999 O O . ASP A 1 786 ? 29.423 -13.783 -41.108 1.00 71.69 786 ASP A O 1
ATOM 6003 N N . ASN A 1 787 ? 31.504 -12.986 -41.163 1.00 76.88 787 ASN A N 1
ATOM 6004 C CA . ASN A 1 787 ? 31.087 -11.601 -40.866 1.00 76.88 787 ASN A CA 1
ATOM 6005 C C . ASN A 1 787 ? 30.236 -10.941 -41.979 1.00 76.88 787 ASN A C 1
ATOM 6007 O O . ASN A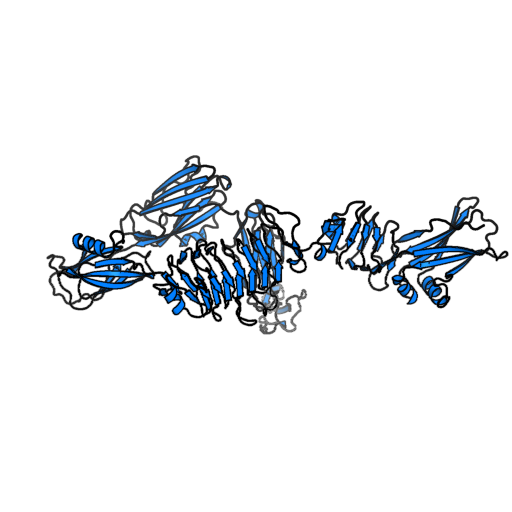 1 787 ? 29.762 -9.818 -41.813 1.00 76.88 787 ASN A O 1
ATOM 6011 N N . ASP A 1 788 ? 30.091 -11.623 -43.122 1.00 76.31 788 ASP A N 1
ATOM 6012 C CA . ASP A 1 788 ? 29.297 -11.239 -44.300 1.00 76.31 788 ASP A CA 1
ATOM 6013 C C . ASP A 1 788 ? 29.631 -9.849 -44.875 1.00 76.31 788 ASP A C 1
ATOM 6015 O O . ASP A 1 788 ? 28.776 -9.132 -45.391 1.00 76.31 788 ASP A O 1
ATOM 6019 N N . VAL A 1 789 ? 30.904 -9.448 -44.785 1.00 79.56 789 VAL A N 1
ATOM 6020 C CA . VAL A 1 789 ? 31.410 -8.193 -45.358 1.00 79.56 789 VAL A CA 1
ATOM 6021 C C . VAL A 1 789 ? 32.219 -8.481 -46.616 1.00 79.56 789 VAL A C 1
ATOM 6023 O O . VAL A 1 789 ? 33.196 -9.228 -46.589 1.00 79.56 789 VAL A O 1
ATOM 6026 N N . LYS A 1 790 ? 31.862 -7.816 -47.717 1.00 80.56 790 LYS A N 1
ATOM 6027 C CA . LYS A 1 790 ? 32.538 -7.921 -49.016 1.00 80.56 790 LYS A CA 1
ATOM 6028 C C . LYS A 1 790 ? 33.036 -6.555 -49.467 1.00 80.56 790 LYS A C 1
ATOM 6030 O O . LYS A 1 790 ? 32.395 -5.530 -49.249 1.00 80.56 790 LYS A O 1
ATOM 6035 N N . ILE A 1 791 ? 34.171 -6.538 -50.156 1.00 77.50 791 ILE A N 1
ATOM 6036 C CA . ILE A 1 791 ? 34.677 -5.351 -50.849 1.00 77.50 791 ILE A CA 1
ATOM 6037 C C . ILE A 1 791 ? 34.496 -5.569 -52.340 1.00 77.50 791 ILE A C 1
ATOM 6039 O O . ILE A 1 791 ? 35.055 -6.495 -52.912 1.00 77.50 791 ILE A O 1
ATOM 6043 N N . MET A 1 792 ? 33.747 -4.689 -52.985 1.00 81.00 792 MET A N 1
ATOM 6044 C CA . MET A 1 792 ? 33.591 -4.649 -54.428 1.00 81.00 792 MET A CA 1
ATOM 6045 C C . MET A 1 792 ? 34.401 -3.487 -54.998 1.00 81.00 792 MET A C 1
ATOM 6047 O O . MET A 1 792 ? 34.233 -2.335 -54.604 1.00 81.00 792 MET A O 1
ATOM 6051 N N . ILE A 1 793 ? 35.249 -3.776 -55.980 1.00 80.31 793 ILE A N 1
ATOM 6052 C CA . ILE A 1 793 ? 35.839 -2.765 -56.853 1.00 80.31 793 ILE A CA 1
ATOM 6053 C C . ILE A 1 793 ? 35.040 -2.761 -58.152 1.00 80.31 793 ILE A C 1
ATOM 6055 O O . ILE A 1 793 ? 35.085 -3.722 -58.915 1.00 80.31 793 ILE A O 1
ATOM 6059 N N . ARG A 1 794 ? 34.317 -1.671 -58.406 1.00 85.19 794 ARG A N 1
ATOM 6060 C CA . ARG A 1 794 ? 33.560 -1.454 -59.640 1.00 85.19 794 ARG A CA 1
ATOM 6061 C C . ARG A 1 794 ? 34.370 -0.592 -60.592 1.00 85.19 794 ARG A C 1
ATOM 6063 O O . ARG A 1 794 ? 34.610 0.586 -60.318 1.00 85.19 794 ARG A O 1
ATOM 6070 N N . LEU A 1 795 ? 34.763 -1.169 -61.721 1.00 86.00 795 LEU A N 1
ATOM 6071 C CA . LEU A 1 795 ? 35.288 -0.428 -62.861 1.00 86.00 795 LEU A CA 1
ATOM 6072 C C . LEU A 1 795 ? 34.131 0.012 -63.752 1.00 86.00 795 LEU A C 1
ATOM 6074 O O . LEU A 1 795 ? 33.186 -0.738 -63.978 1.00 86.00 795 LEU A O 1
ATOM 6078 N N . THR A 1 796 ? 34.193 1.235 -64.260 1.00 87.31 796 THR A N 1
ATOM 6079 C CA . THR A 1 796 ? 33.185 1.810 -65.153 1.00 87.31 796 THR A CA 1
ATOM 6080 C C . THR A 1 796 ? 33.880 2.551 -66.279 1.00 87.31 796 THR A C 1
ATOM 6082 O O . THR A 1 796 ? 34.738 3.383 -66.003 1.00 87.31 796 THR A O 1
ATOM 6085 N N . TRP A 1 797 ? 33.533 2.268 -67.530 1.00 88.00 797 TRP A N 1
ATOM 6086 C CA . TRP A 1 797 ? 34.133 2.922 -68.694 1.00 88.00 797 TRP A CA 1
ATOM 6087 C C . TRP A 1 797 ? 33.109 3.167 -69.796 1.00 88.00 797 TRP A C 1
ATOM 6089 O O . TRP A 1 797 ? 32.074 2.503 -69.871 1.00 88.00 797 TRP A O 1
ATOM 6099 N N . ASP A 1 798 ? 33.421 4.119 -70.667 1.00 86.44 798 ASP A N 1
ATOM 6100 C CA . ASP A 1 798 ? 32.578 4.477 -71.798 1.00 86.44 798 ASP A CA 1
ATOM 6101 C C . ASP A 1 798 ? 32.993 3.649 -73.029 1.00 86.44 798 ASP A C 1
ATOM 6103 O O . ASP A 1 798 ? 34.184 3.496 -73.324 1.00 86.44 798 ASP A O 1
ATOM 6107 N N . THR A 1 799 ? 32.005 3.121 -73.754 1.00 82.44 799 THR A N 1
ATOM 6108 C CA . THR A 1 799 ? 32.157 2.451 -75.057 1.00 82.44 799 THR A CA 1
ATOM 6109 C C . THR A 1 799 ? 31.283 3.138 -76.110 1.00 82.44 799 THR A C 1
ATOM 6111 O O . THR A 1 799 ? 30.412 3.937 -75.765 1.00 82.44 799 THR A O 1
ATOM 6114 N N . ALA A 1 800 ? 31.480 2.816 -77.394 1.00 78.75 800 ALA A N 1
ATOM 6115 C CA . ALA A 1 800 ? 30.660 3.363 -78.483 1.00 78.75 800 ALA A CA 1
ATOM 6116 C C . ALA A 1 800 ? 29.150 3.085 -78.303 1.00 78.75 800 ALA A C 1
ATOM 6118 O O . ALA A 1 800 ? 28.329 3.918 -78.675 1.00 78.75 800 ALA A O 1
ATOM 6119 N N . ASP A 1 801 ? 28.804 1.966 -77.655 1.00 82.81 801 ASP A N 1
ATOM 6120 C CA . ASP A 1 801 ? 27.429 1.518 -77.389 1.00 82.81 801 ASP A CA 1
ATOM 6121 C C . ASP A 1 801 ? 26.981 1.807 -75.937 1.00 82.81 801 ASP A C 1
ATOM 6123 O O . ASP A 1 801 ? 26.153 1.088 -75.365 1.00 82.81 801 ASP A O 1
ATOM 6127 N N . GLY A 1 802 ? 27.577 2.816 -75.290 1.00 85.38 802 GLY A N 1
ATOM 6128 C CA . GLY A 1 802 ? 27.219 3.281 -73.945 1.00 85.38 802 GLY A CA 1
ATOM 6129 C C . GLY A 1 802 ? 28.191 2.870 -72.833 1.00 85.38 802 GLY A C 1
ATOM 6130 O O . GLY A 1 802 ? 29.301 2.397 -73.077 1.00 85.38 802 GLY A O 1
ATOM 6131 N N . VAL A 1 803 ? 27.779 3.077 -71.582 1.00 88.56 803 VAL A N 1
ATOM 6132 C CA . VAL A 1 803 ? 28.601 2.803 -70.391 1.00 88.56 803 VAL A CA 1
ATOM 6133 C C . VAL A 1 803 ? 28.653 1.296 -70.116 1.00 88.56 803 VAL A C 1
ATOM 6135 O O . VAL A 1 803 ? 27.654 0.588 -70.265 1.00 88.56 803 VAL A O 1
ATOM 6138 N N . ARG A 1 804 ? 29.823 0.788 -69.729 1.00 89.06 804 ARG A N 1
ATOM 6139 C CA . ARG A 1 804 ? 30.042 -0.593 -69.277 1.00 89.06 804 ARG A CA 1
ATOM 6140 C C . ARG A 1 804 ? 30.604 -0.597 -67.861 1.00 89.06 804 ARG A C 1
ATOM 6142 O O . ARG A 1 804 ? 31.323 0.321 -67.468 1.00 89.06 804 ARG A O 1
ATOM 6149 N N . THR A 1 805 ? 30.270 -1.638 -67.106 1.00 89.19 805 THR A N 1
ATOM 6150 C CA . THR A 1 805 ? 30.720 -1.839 -65.726 1.00 89.19 805 THR A CA 1
ATOM 6151 C C . THR A 1 805 ? 31.248 -3.253 -65.534 1.00 89.19 805 THR A C 1
ATOM 6153 O O . THR A 1 805 ? 30.661 -4.196 -66.059 1.00 89.19 805 THR A O 1
ATOM 6156 N N . GLN A 1 806 ? 32.311 -3.403 -64.747 1.00 88.38 806 GLN A N 1
ATOM 6157 C CA . GLN A 1 806 ? 32.798 -4.696 -64.268 1.00 88.38 806 GLN A CA 1
ATOM 6158 C C . GLN A 1 806 ? 33.035 -4.622 -62.766 1.00 88.38 806 GLN A C 1
ATOM 6160 O O . GLN A 1 806 ? 33.780 -3.758 -62.301 1.00 88.38 806 GLN A O 1
ATOM 6165 N N . ASP A 1 807 ? 32.445 -5.566 -62.042 1.00 88.25 807 ASP A N 1
ATOM 6166 C CA . ASP A 1 807 ? 32.608 -5.695 -60.600 1.00 88.25 807 ASP A CA 1
ATOM 6167 C C . ASP A 1 807 ? 33.614 -6.796 -60.278 1.00 88.25 807 ASP A C 1
ATOM 6169 O O . ASP A 1 807 ? 33.572 -7.888 -60.851 1.00 88.25 807 ASP A O 1
ATOM 6173 N N . PHE A 1 808 ? 34.510 -6.490 -59.347 1.00 84.81 808 PHE A N 1
ATOM 6174 C CA . PHE A 1 808 ? 35.455 -7.419 -58.743 1.00 84.81 808 PHE A CA 1
ATOM 6175 C C . PHE A 1 808 ? 35.139 -7.493 -57.255 1.00 84.81 808 PHE A C 1
ATOM 6177 O O . PHE A 1 808 ? 35.352 -6.519 -56.535 1.00 84.81 808 PHE A O 1
ATOM 6184 N N . VAL A 1 809 ? 34.585 -8.618 -56.808 1.00 84.19 809 VAL A N 1
ATOM 6185 C CA . VAL A 1 809 ? 34.121 -8.800 -55.428 1.00 84.19 809 VAL A CA 1
ATOM 6186 C C . VAL A 1 809 ? 35.117 -9.659 -54.658 1.00 84.19 809 VAL A C 1
ATOM 6188 O O . VAL A 1 809 ? 35.444 -10.771 -55.068 1.00 84.19 809 VAL A O 1
ATOM 6191 N N . PHE A 1 810 ? 35.575 -9.138 -53.528 1.00 79.31 810 PHE A N 1
ATOM 6192 C CA . PHE A 1 810 ? 36.484 -9.778 -52.589 1.00 79.31 810 PHE A CA 1
ATOM 6193 C C . PHE A 1 810 ? 35.720 -10.080 -51.304 1.00 79.31 810 PHE A C 1
ATOM 6195 O O . PHE A 1 810 ? 35.120 -9.182 -50.712 1.00 79.31 810 PHE A O 1
ATOM 6202 N N . ASN A 1 811 ? 35.722 -11.345 -50.895 1.00 78.62 811 ASN A N 1
ATOM 6203 C CA . ASN A 1 811 ? 35.021 -11.805 -49.699 1.00 78.62 811 ASN A CA 1
ATOM 6204 C C . ASN A 1 811 ? 35.819 -11.545 -48.413 1.00 78.62 811 ASN A C 1
ATOM 6206 O O . ASN A 1 811 ? 37.011 -11.236 -48.445 1.00 78.62 811 ASN A O 1
ATOM 6210 N N . GLU A 1 812 ? 35.156 -11.730 -47.281 1.00 74.00 812 GLU A N 1
ATOM 6211 C CA . GLU A 1 812 ? 35.676 -11.605 -45.922 1.00 74.00 812 GLU A CA 1
ATOM 6212 C C . GLU A 1 812 ? 36.988 -12.372 -45.696 1.00 74.00 812 GLU A C 1
ATOM 6214 O O . GLU A 1 812 ? 37.922 -11.823 -45.110 1.00 74.00 812 GLU A O 1
ATOM 6219 N N . ASN A 1 813 ? 37.128 -13.577 -46.259 1.00 73.88 813 ASN A N 1
ATOM 6220 C CA . ASN A 1 813 ? 38.375 -14.349 -46.204 1.00 73.88 813 ASN A CA 1
ATOM 6221 C C . ASN A 1 813 ? 39.538 -13.622 -46.891 1.00 73.88 813 ASN A C 1
ATOM 6223 O O . ASN A 1 813 ? 40.660 -13.591 -46.384 1.00 73.88 813 ASN A O 1
ATOM 6227 N N . THR A 1 814 ? 39.284 -13.003 -48.045 1.00 73.88 814 THR A N 1
ATOM 6228 C CA . THR A 1 814 ? 40.292 -12.207 -48.757 1.00 73.88 814 THR A CA 1
ATOM 6229 C C . THR A 1 814 ? 40.678 -10.971 -47.944 1.00 73.88 814 THR A C 1
ATOM 6231 O O . THR A 1 814 ? 41.862 -10.650 -47.848 1.00 73.88 814 THR A O 1
ATOM 6234 N N . ILE A 1 815 ? 39.699 -10.315 -47.314 1.00 72.88 815 ILE A N 1
ATOM 6235 C CA . ILE A 1 815 ? 39.901 -9.129 -46.468 1.00 72.88 815 ILE A CA 1
ATOM 6236 C C . ILE A 1 815 ? 40.741 -9.476 -45.230 1.00 72.88 815 ILE A C 1
ATOM 6238 O O . ILE A 1 815 ? 41.733 -8.800 -44.955 1.00 72.88 815 ILE A O 1
ATOM 6242 N N . GLY A 1 816 ? 40.394 -10.550 -44.514 1.00 69.56 816 GLY A N 1
ATOM 6243 C CA . GLY A 1 816 ? 41.126 -11.014 -43.332 1.00 69.56 816 GLY A CA 1
ATOM 6244 C C . GLY A 1 816 ? 42.561 -11.444 -43.653 1.00 69.56 816 GLY A C 1
ATOM 6245 O O . GLY A 1 816 ? 43.499 -11.051 -42.958 1.00 69.56 816 GLY A O 1
ATOM 6246 N N . ASN A 1 817 ? 42.768 -12.169 -44.758 1.00 71.62 817 ASN A N 1
ATOM 6247 C CA . ASN A 1 817 ? 44.105 -12.575 -45.212 1.00 71.62 817 ASN A CA 1
ATOM 6248 C C . ASN A 1 817 ? 44.992 -11.375 -45.559 1.00 71.62 817 ASN A C 1
ATOM 6250 O O . ASN A 1 817 ? 46.158 -11.315 -45.163 1.00 71.62 817 ASN A O 1
ATOM 6254 N N . VAL A 1 818 ? 44.426 -10.398 -46.267 1.00 68.50 818 VAL A N 1
ATOM 6255 C CA . VAL A 1 818 ? 45.082 -9.123 -46.557 1.00 68.50 818 VAL A CA 1
ATOM 6256 C C . VAL A 1 818 ? 45.480 -8.414 -45.261 1.00 68.50 818 VAL A C 1
ATOM 6258 O O . VAL A 1 818 ? 46.628 -7.987 -45.122 1.00 68.50 818 VAL A O 1
ATOM 6261 N N . TYR A 1 819 ? 44.568 -8.342 -44.291 1.00 68.19 819 TYR A N 1
ATOM 6262 C CA . TYR A 1 819 ? 44.822 -7.705 -43.004 1.00 68.19 819 TYR A CA 1
ATOM 6263 C C . TYR A 1 819 ? 45.967 -8.394 -42.239 1.00 68.19 819 TYR A C 1
ATOM 6265 O O . TYR A 1 819 ? 46.893 -7.732 -41.768 1.00 68.19 819 TYR A O 1
ATOM 6273 N N . GLN A 1 820 ? 45.964 -9.729 -42.176 1.00 65.50 820 GLN A N 1
ATOM 6274 C CA . GLN A 1 820 ? 47.013 -10.509 -41.509 1.00 65.50 820 GLN A CA 1
ATOM 6275 C C . GLN A 1 820 ? 48.380 -10.399 -42.192 1.00 65.50 820 GLN A C 1
ATOM 6277 O O . GLN A 1 820 ? 49.401 -10.352 -41.507 1.00 65.50 820 GLN A O 1
ATOM 6282 N N . SER A 1 821 ? 48.418 -10.311 -43.525 1.00 63.81 821 SER A N 1
ATOM 6283 C CA . SER A 1 821 ? 49.671 -10.192 -44.286 1.00 63.81 821 SER A CA 1
ATOM 6284 C C . SER A 1 821 ? 50.439 -8.884 -44.031 1.00 63.81 821 SER A C 1
ATOM 6286 O O . SER A 1 821 ? 51.639 -8.820 -44.285 1.00 63.81 821 SER A O 1
ATOM 6288 N N . ASN A 1 822 ? 49.772 -7.869 -43.469 1.00 60.03 822 ASN A N 1
ATOM 6289 C CA . ASN A 1 822 ? 50.327 -6.543 -43.186 1.00 60.03 822 ASN A CA 1
ATOM 6290 C C . ASN A 1 822 ? 50.673 -6.308 -41.699 1.00 60.03 822 ASN A C 1
ATOM 6292 O O . ASN A 1 822 ? 50.956 -5.175 -41.297 1.00 60.03 822 ASN A O 1
ATOM 6296 N N . LYS A 1 823 ? 50.682 -7.354 -40.859 1.00 54.94 823 LYS A N 1
ATOM 6297 C CA . LYS A 1 823 ? 51.110 -7.259 -39.451 1.00 54.94 823 LYS A CA 1
ATOM 6298 C C . LYS A 1 823 ? 52.563 -6.759 -39.355 1.00 54.94 823 LYS A C 1
ATOM 6300 O O . LYS A 1 823 ? 53.492 -7.496 -39.673 1.00 54.94 823 LYS A O 1
ATOM 6305 N N . GLY A 1 824 ? 52.759 -5.530 -38.863 1.00 51.44 824 GLY A N 1
ATOM 6306 C CA . GLY A 1 824 ? 54.073 -5.024 -38.427 1.00 51.44 824 GLY A CA 1
ATOM 6307 C C . GLY A 1 824 ? 54.644 -3.785 -39.133 1.00 51.44 824 GLY A C 1
ATOM 6308 O O . GLY A 1 824 ? 55.788 -3.439 -38.860 1.00 51.44 824 GLY A O 1
ATOM 6309 N N . THR A 1 825 ? 53.913 -3.083 -40.008 1.00 50.44 825 THR A N 1
ATOM 6310 C CA . THR A 1 825 ? 54.400 -1.804 -40.578 1.00 50.44 825 THR A CA 1
ATOM 6311 C C . THR A 1 825 ? 54.032 -0.605 -39.689 1.00 50.44 825 THR A C 1
ATOM 6313 O O . THR A 1 825 ? 52.858 -0.432 -39.367 1.00 50.44 825 THR A O 1
ATOM 6316 N N . GLU A 1 826 ? 55.004 0.252 -39.347 1.00 42.25 826 GLU A N 1
ATOM 6317 C CA . GLU A 1 826 ? 54.928 1.382 -38.384 1.00 42.25 826 GLU A CA 1
ATOM 6318 C C . GLU A 1 826 ? 53.863 2.478 -38.655 1.00 42.25 826 GLU A C 1
ATOM 6320 O O . GLU A 1 826 ? 53.748 3.420 -37.878 1.00 42.25 826 GLU A O 1
ATOM 6325 N N . THR A 1 827 ? 53.051 2.389 -39.714 1.00 45.28 827 THR A N 1
ATOM 6326 C CA . THR A 1 827 ? 52.014 3.392 -40.050 1.00 45.28 827 THR A CA 1
ATOM 6327 C C . THR A 1 827 ? 50.567 2.942 -39.801 1.00 45.28 827 THR A C 1
ATOM 6329 O O . THR A 1 827 ? 49.633 3.632 -40.203 1.00 45.28 827 THR A O 1
ATOM 6332 N N . GLY A 1 828 ? 50.346 1.811 -39.124 1.00 47.88 828 GLY A N 1
ATOM 6333 C CA . GLY A 1 828 ? 49.056 1.463 -38.502 1.00 47.88 828 GLY A CA 1
ATOM 6334 C C . GLY A 1 828 ? 47.901 1.020 -39.417 1.00 47.88 828 GLY A C 1
ATOM 6335 O O . GLY A 1 828 ? 46.994 0.367 -38.923 1.00 47.88 828 GLY A O 1
ATOM 6336 N N . TYR A 1 829 ? 47.925 1.283 -40.729 1.00 51.16 829 TYR A N 1
ATOM 6337 C CA . TYR A 1 829 ? 46.860 0.875 -41.674 1.00 51.16 829 TYR A CA 1
ATOM 6338 C C . TYR A 1 829 ? 47.414 0.557 -43.081 1.00 51.16 829 TYR A C 1
ATOM 6340 O O . TYR A 1 829 ? 46.843 0.931 -44.106 1.00 51.16 829 TYR A O 1
ATOM 6348 N N . GLY A 1 830 ? 48.597 -0.064 -43.144 1.00 49.53 830 GLY A N 1
ATOM 6349 C CA . GLY A 1 830 ? 49.379 -0.271 -44.369 1.00 49.53 830 GLY A CA 1
ATOM 6350 C C . GLY A 1 830 ? 48.612 -0.933 -45.529 1.00 49.53 830 GLY A C 1
ATOM 6351 O O . GLY A 1 830 ? 48.072 -2.020 -45.384 1.00 49.53 830 GLY A O 1
ATOM 6352 N N . ARG A 1 831 ? 48.589 -0.232 -46.677 1.00 56.59 831 ARG A N 1
ATOM 6353 C CA . ARG A 1 831 ? 48.258 -0.635 -48.070 1.00 56.59 831 ARG A CA 1
ATOM 6354 C C . ARG A 1 831 ? 47.771 -2.085 -48.255 1.00 56.59 831 ARG A C 1
ATOM 6356 O O . ARG A 1 831 ? 48.568 -3.016 -48.228 1.00 56.59 831 ARG A O 1
ATOM 6363 N N . MET A 1 832 ? 46.476 -2.255 -48.525 1.00 56.47 832 MET A N 1
ATOM 6364 C CA . MET A 1 832 ? 45.809 -3.541 -48.301 1.00 56.47 832 MET A CA 1
ATOM 6365 C C . MET A 1 832 ? 45.543 -4.389 -49.554 1.00 56.47 832 MET A C 1
ATOM 6367 O O . MET A 1 832 ? 45.820 -5.578 -49.537 1.00 56.47 832 MET A O 1
ATOM 6371 N N . PHE A 1 833 ? 45.109 -3.844 -50.686 1.00 61.22 833 PHE A N 1
ATOM 6372 C CA . PHE A 1 833 ? 44.843 -4.685 -51.864 1.00 61.22 833 PHE A CA 1
ATOM 6373 C C . PHE A 1 833 ? 45.340 -4.018 -53.142 1.00 61.22 833 PHE A C 1
ATOM 6375 O O . PHE A 1 833 ? 45.056 -2.843 -53.339 1.00 61.22 833 PHE A O 1
ATOM 6382 N N . THR A 1 834 ? 46.085 -4.738 -53.992 1.00 64.56 834 THR A N 1
ATOM 6383 C CA . THR A 1 834 ? 46.536 -4.255 -55.309 1.00 64.56 834 THR A CA 1
ATOM 6384 C C . THR A 1 834 ? 45.867 -5.062 -56.415 1.00 64.56 834 THR A C 1
ATOM 6386 O O . THR A 1 834 ? 46.233 -6.211 -56.655 1.00 64.56 834 THR A O 1
ATOM 6389 N N . MET A 1 835 ? 44.944 -4.436 -57.146 1.00 69.81 835 MET A N 1
ATOM 6390 C CA . MET A 1 835 ? 44.402 -5.003 -58.385 1.00 69.81 835 MET A CA 1
ATOM 6391 C C . MET A 1 835 ? 45.222 -4.518 -59.576 1.00 69.81 835 MET A C 1
ATOM 6393 O O . MET A 1 835 ? 45.340 -3.308 -59.753 1.00 69.81 835 MET A O 1
ATOM 6397 N N . THR A 1 836 ? 45.765 -5.435 -60.380 1.00 72.31 836 THR A N 1
ATOM 6398 C CA . THR A 1 836 ? 46.408 -5.098 -61.661 1.00 72.31 836 THR A CA 1
ATOM 6399 C C . THR A 1 836 ? 45.426 -5.384 -62.788 1.00 72.31 836 THR A C 1
ATOM 6401 O O . THR A 1 836 ? 44.981 -6.520 -62.927 1.00 72.31 836 THR A O 1
ATOM 6404 N N . VAL A 1 837 ? 45.079 -4.364 -63.572 1.00 70.56 837 VAL A N 1
ATOM 6405 C CA . VAL A 1 837 ? 44.136 -4.491 -64.696 1.00 70.56 837 VAL A CA 1
ATOM 6406 C C . VAL A 1 837 ? 44.887 -4.254 -66.001 1.00 70.56 837 VAL A C 1
ATOM 6408 O O . VAL A 1 837 ? 45.551 -3.227 -66.134 1.00 70.56 837 VAL A O 1
ATOM 6411 N N . THR A 1 838 ? 44.794 -5.195 -66.941 1.00 71.88 838 THR A N 1
ATOM 6412 C CA . THR A 1 838 ? 45.573 -5.227 -68.192 1.00 71.88 838 THR A CA 1
ATOM 6413 C C . THR A 1 838 ? 44.644 -5.292 -69.420 1.00 71.88 838 THR A C 1
ATOM 6415 O O . THR A 1 838 ? 43.462 -5.605 -69.277 1.00 71.88 838 THR A O 1
ATOM 6418 N N . GLY A 1 839 ? 45.142 -4.970 -70.625 1.00 69.62 839 GLY A N 1
ATOM 6419 C CA . GLY A 1 839 ? 44.386 -5.110 -71.889 1.00 69.62 839 GLY A CA 1
ATOM 6420 C C . GLY A 1 839 ? 43.309 -4.043 -72.150 1.00 69.62 839 GLY A C 1
ATOM 6421 O O . GLY A 1 839 ? 42.231 -4.362 -72.646 1.00 69.62 839 GLY A O 1
ATOM 6422 N N . ILE A 1 840 ? 43.577 -2.781 -71.800 1.00 69.12 840 ILE A N 1
ATOM 6423 C CA . ILE A 1 840 ? 42.571 -1.700 -71.705 1.00 69.12 840 ILE A CA 1
ATOM 6424 C C . ILE A 1 840 ? 42.724 -0.652 -72.831 1.00 69.12 840 ILE A C 1
ATOM 6426 O O . ILE A 1 840 ? 42.163 0.438 -72.778 1.00 69.12 840 ILE A O 1
ATOM 6430 N N . ASP A 1 841 ? 43.455 -0.986 -73.893 1.00 64.69 841 ASP A N 1
ATOM 6431 C CA . ASP A 1 841 ? 44.015 -0.042 -74.880 1.00 64.69 841 ASP A CA 1
ATOM 6432 C C . ASP A 1 841 ? 42.981 0.744 -75.723 1.00 64.69 841 ASP A C 1
ATOM 6434 O O . ASP A 1 841 ? 43.351 1.546 -76.578 1.00 64.69 841 ASP A O 1
ATOM 6438 N N . SER A 1 842 ? 41.681 0.517 -75.515 1.00 68.56 842 SER A N 1
ATOM 6439 C CA . SER A 1 842 ? 40.585 1.082 -76.317 1.00 68.56 842 SER A CA 1
ATOM 6440 C C . SER A 1 842 ? 39.369 1.574 -75.514 1.00 68.56 842 SER A C 1
ATOM 6442 O O . SER A 1 842 ? 38.317 1.822 -76.103 1.00 68.56 842 SER A O 1
ATOM 6444 N N . VAL A 1 843 ? 39.485 1.764 -74.191 1.00 73.69 843 VAL A N 1
ATOM 6445 C CA . VAL A 1 843 ? 38.397 2.341 -73.372 1.00 73.69 843 VAL A CA 1
ATOM 6446 C C . VAL A 1 843 ? 38.632 3.823 -73.073 1.00 73.69 843 VAL A C 1
ATOM 6448 O O . VAL A 1 843 ? 39.768 4.270 -72.925 1.00 73.69 843 VAL A O 1
ATOM 6451 N N . SER A 1 844 ? 37.553 4.592 -72.925 1.00 78.81 844 SER A N 1
ATOM 6452 C CA . SER A 1 844 ? 37.616 5.998 -72.501 1.00 78.81 844 SER A CA 1
ATOM 6453 C C . SER A 1 844 ? 36.901 6.214 -71.169 1.00 78.81 844 SER A C 1
ATOM 6455 O O . SER A 1 844 ? 35.966 5.487 -70.839 1.00 78.81 844 SER A O 1
ATOM 6457 N N . ASN A 1 845 ? 37.327 7.232 -70.412 1.00 82.06 845 ASN A N 1
ATOM 6458 C CA . ASN A 1 845 ? 36.668 7.672 -69.174 1.00 82.06 845 ASN A CA 1
ATOM 6459 C C . ASN A 1 845 ? 36.541 6.578 -68.093 1.00 82.06 845 ASN A C 1
ATOM 6461 O O . ASN A 1 845 ? 35.522 6.477 -67.400 1.00 82.06 845 ASN A O 1
ATOM 6465 N N . LEU A 1 846 ? 37.588 5.757 -67.964 1.00 82.06 846 LEU A N 1
ATOM 6466 C CA . LEU A 1 846 ? 37.658 4.694 -66.973 1.00 82.06 846 LEU A CA 1
ATOM 6467 C C . LEU A 1 846 ? 37.667 5.270 -65.550 1.00 82.06 846 LEU A C 1
ATOM 6469 O O . LEU A 1 846 ? 38.451 6.154 -65.198 1.00 82.06 846 LEU A O 1
ATOM 6473 N N . ARG A 1 847 ? 36.781 4.740 -64.716 1.00 84.19 847 ARG A N 1
ATOM 6474 C CA . ARG A 1 847 ? 36.552 5.146 -63.334 1.00 84.19 847 ARG A CA 1
ATOM 6475 C C . ARG A 1 847 ? 36.535 3.913 -62.449 1.00 84.19 847 ARG A C 1
ATOM 6477 O O . ARG A 1 847 ? 35.947 2.901 -62.819 1.00 84.19 847 ARG A O 1
ATOM 6484 N N . ALA A 1 848 ? 37.149 4.013 -61.278 1.00 78.69 848 ALA A N 1
ATOM 6485 C CA . ALA A 1 848 ? 37.083 2.980 -60.256 1.00 78.69 848 ALA A CA 1
ATOM 6486 C C . ALA A 1 848 ? 36.363 3.484 -59.009 1.00 78.69 848 ALA A C 1
ATOM 6488 O O . ALA A 1 848 ? 36.643 4.576 -58.506 1.00 78.69 848 ALA A O 1
ATOM 6489 N N . ASN A 1 849 ? 35.471 2.645 -58.492 1.00 78.25 849 ASN A N 1
ATOM 6490 C CA . ASN A 1 849 ? 34.779 2.844 -57.231 1.00 78.25 849 ASN A CA 1
ATOM 6491 C C . ASN A 1 849 ? 35.025 1.650 -56.318 1.00 78.25 849 ASN A C 1
ATOM 6493 O O . ASN A 1 849 ? 35.063 0.513 -56.781 1.00 78.25 849 ASN A O 1
ATOM 6497 N N . VAL A 1 850 ? 35.156 1.919 -55.024 1.00 73.88 850 VAL A N 1
ATOM 6498 C CA . VAL A 1 850 ? 35.099 0.884 -53.993 1.00 73.88 850 VAL A CA 1
ATOM 6499 C C . VAL A 1 850 ? 33.732 0.978 -53.345 1.00 73.88 850 VAL A C 1
ATOM 6501 O O . VAL A 1 850 ? 33.294 2.071 -52.976 1.00 73.88 850 VAL A O 1
ATOM 6504 N N . VAL A 1 851 ? 33.077 -0.169 -53.250 1.00 75.44 851 VAL A N 1
ATOM 6505 C CA . VAL A 1 851 ? 31.816 -0.359 -52.550 1.00 75.44 851 VAL A CA 1
ATOM 6506 C C . VAL A 1 851 ? 32.060 -1.416 -51.485 1.00 75.44 851 VAL A C 1
ATOM 6508 O O . VAL A 1 851 ? 32.577 -2.488 -51.789 1.00 75.44 851 VAL A O 1
ATOM 6511 N N . ILE A 1 852 ? 31.731 -1.108 -50.238 1.00 74.44 852 ILE A N 1
ATOM 6512 C CA . ILE A 1 852 ? 31.708 -2.112 -49.171 1.00 74.44 852 ILE A CA 1
ATOM 6513 C C . ILE A 1 852 ? 30.266 -2.571 -49.044 1.00 74.44 852 ILE A C 1
ATOM 6515 O O . ILE A 1 852 ? 29.369 -1.733 -48.954 1.00 74.44 852 ILE A O 1
ATOM 6519 N N . LEU A 1 853 ? 30.071 -3.882 -49.090 1.00 77.12 853 LEU A N 1
ATOM 6520 C CA . LEU A 1 853 ? 28.775 -4.535 -49.012 1.00 77.12 853 LEU A CA 1
ATOM 6521 C C . LEU A 1 853 ? 28.711 -5.320 -47.710 1.00 77.12 853 LEU A C 1
ATOM 6523 O O . LEU A 1 853 ? 29.622 -6.096 -47.417 1.00 77.12 853 LEU A O 1
ATOM 6527 N N . SER A 1 854 ? 27.631 -5.135 -46.967 1.00 78.88 854 SER A N 1
ATOM 6528 C CA . SER A 1 854 ? 27.228 -6.076 -45.923 1.00 78.88 854 SER A CA 1
ATOM 6529 C C . SER A 1 854 ? 26.303 -7.153 -46.497 1.00 78.88 854 SER A C 1
ATOM 6531 O O . SER A 1 854 ? 25.681 -6.970 -47.548 1.00 78.88 854 SER A O 1
ATOM 6533 N N . GLY A 1 855 ? 26.164 -8.256 -45.767 1.00 71.94 855 GLY A N 1
ATOM 6534 C CA . GLY A 1 855 ? 25.186 -9.318 -46.012 1.00 71.94 855 GLY A CA 1
ATOM 6535 C C . GLY A 1 855 ? 23.726 -8.877 -45.998 1.00 71.94 855 GLY A C 1
ATOM 6536 O O . GLY A 1 855 ? 22.853 -9.614 -46.441 1.00 71.94 855 GLY A O 1
ATOM 6537 N N . THR A 1 856 ? 23.457 -7.666 -45.511 1.00 72.88 856 THR A N 1
ATOM 6538 C CA . THR A 1 856 ? 22.115 -7.103 -45.326 1.00 72.88 856 THR A CA 1
ATOM 6539 C C . THR A 1 856 ? 21.750 -6.089 -46.412 1.00 72.88 856 THR A C 1
ATOM 6541 O O . THR A 1 856 ? 20.789 -5.344 -46.260 1.00 72.88 856 THR A O 1
ATOM 6544 N N . HIS A 1 857 ? 22.502 -6.073 -47.521 1.00 67.75 857 HIS A N 1
ATOM 6545 C CA . HIS A 1 857 ? 22.358 -5.168 -48.672 1.00 67.75 857 HIS A CA 1
ATOM 6546 C C . HIS A 1 857 ? 22.728 -3.697 -48.420 1.00 67.75 857 HIS A C 1
ATOM 6548 O O . HIS A 1 857 ? 22.689 -2.905 -49.363 1.00 67.75 857 HIS A O 1
ATOM 6554 N N . ALA A 1 858 ? 23.175 -3.317 -47.215 1.00 69.94 858 ALA A N 1
ATOM 6555 C CA . ALA A 1 858 ? 23.704 -1.973 -46.998 1.00 69.94 858 ALA A CA 1
ATOM 6556 C C . ALA A 1 858 ? 25.037 -1.780 -47.739 1.00 69.94 858 ALA A C 1
ATOM 6558 O O . ALA A 1 858 ? 25.978 -2.568 -47.574 1.00 69.94 858 ALA A O 1
ATOM 6559 N N . GLU A 1 859 ? 25.118 -0.704 -48.530 1.00 73.12 859 GLU A N 1
ATOM 6560 C CA . GLU A 1 859 ? 26.296 -0.341 -49.313 1.00 73.12 859 GLU A CA 1
ATOM 6561 C C . GLU A 1 859 ? 26.910 0.977 -48.823 1.00 73.12 859 GLU A C 1
ATOM 6563 O O . GLU A 1 859 ? 26.226 1.988 -48.657 1.00 73.12 859 GLU A O 1
ATOM 6568 N N . VAL A 1 860 ? 28.239 1.027 -48.705 1.00 66.75 860 VAL A N 1
ATOM 6569 C CA . VAL A 1 860 ? 28.966 2.297 -48.549 1.00 66.75 860 VAL A CA 1
ATOM 6570 C C . VAL A 1 860 ? 29.796 2.557 -49.800 1.00 66.75 860 VAL A C 1
ATOM 6572 O O . VAL A 1 860 ? 30.697 1.785 -50.137 1.00 66.75 860 VAL A O 1
ATOM 6575 N N . LYS A 1 861 ? 29.490 3.666 -50.488 1.00 64.94 861 LYS A N 1
ATOM 6576 C CA . LYS A 1 861 ? 30.148 4.117 -51.726 1.00 64.94 861 LYS A CA 1
ATOM 6577 C C . LYS A 1 861 ? 31.034 5.327 -51.475 1.00 64.94 861 LYS A C 1
ATOM 6579 O O . LYS A 1 861 ? 30.666 6.218 -50.714 1.00 64.94 861 LYS A O 1
ATOM 6584 N N . ASN A 1 862 ? 32.151 5.405 -52.197 1.00 59.75 862 ASN A N 1
ATOM 6585 C CA . ASN A 1 862 ? 32.974 6.613 -52.224 1.00 59.75 862 ASN A CA 1
ATOM 6586 C C . ASN A 1 862 ? 32.203 7.800 -52.820 1.00 59.75 862 ASN A C 1
ATOM 6588 O O . ASN A 1 862 ? 31.609 7.680 -53.890 1.00 59.75 862 ASN A O 1
ATOM 6592 N N . ALA A 1 863 ? 32.297 8.967 -52.181 1.00 51.09 863 ALA A N 1
ATOM 6593 C CA . ALA A 1 863 ? 31.784 10.224 -52.720 1.00 51.09 863 ALA A CA 1
ATOM 6594 C C . ALA A 1 863 ? 32.544 10.700 -53.979 1.00 51.09 863 ALA A C 1
ATOM 6596 O O . ALA A 1 863 ? 32.026 11.522 -54.734 1.00 51.09 863 ALA A O 1
ATOM 6597 N N . LYS A 1 864 ? 33.769 10.209 -54.236 1.00 60.00 864 LYS A N 1
ATOM 6598 C CA . LYS A 1 864 ? 34.543 10.531 -55.448 1.00 60.00 864 LYS A CA 1
ATOM 6599 C C . LYS A 1 864 ? 35.126 9.276 -56.096 1.00 60.00 864 LYS A C 1
ATOM 6601 O O . LYS A 1 864 ? 36.058 8.674 -55.568 1.00 60.00 864 LYS A O 1
ATOM 6606 N N . ALA A 1 865 ? 34.613 8.927 -57.276 1.00 64.38 865 ALA A N 1
ATOM 6607 C CA . ALA A 1 865 ? 35.223 7.922 -58.141 1.00 64.38 865 ALA A CA 1
ATOM 6608 C C . ALA A 1 865 ? 36.671 8.312 -58.472 1.00 64.38 865 ALA A C 1
ATOM 6610 O O . ALA A 1 865 ? 36.949 9.471 -58.797 1.00 64.38 865 ALA A O 1
ATOM 6611 N N . LEU A 1 866 ? 37.593 7.350 -58.428 1.00 70.62 866 LEU A N 1
ATOM 6612 C CA . LEU A 1 866 ? 38.954 7.572 -58.902 1.00 70.62 866 LEU A CA 1
ATOM 6613 C C . LEU A 1 866 ? 38.929 7.553 -60.432 1.00 70.62 866 LEU A C 1
ATOM 6615 O O . LEU A 1 866 ? 38.693 6.506 -61.036 1.00 70.62 866 LEU A O 1
ATOM 6619 N N . GLN A 1 867 ? 39.146 8.710 -61.057 1.00 72.06 867 GLN A N 1
ATOM 6620 C CA . GLN A 1 867 ? 39.314 8.789 -62.504 1.00 72.06 867 GLN A CA 1
ATOM 6621 C C . GLN A 1 867 ? 40.701 8.261 -62.873 1.00 72.06 867 GLN A C 1
ATOM 6623 O O . GLN A 1 867 ? 41.711 8.797 -62.413 1.00 72.06 867 GLN A O 1
ATOM 6628 N N . ILE A 1 868 ? 40.730 7.214 -63.692 1.00 70.06 868 ILE A N 1
ATOM 6629 C CA . ILE A 1 868 ? 41.960 6.565 -64.137 1.00 70.06 868 ILE A CA 1
ATOM 6630 C C . ILE A 1 868 ? 42.356 7.219 -65.459 1.00 70.06 868 ILE A C 1
ATOM 6632 O O . ILE A 1 868 ? 41.556 7.255 -66.395 1.00 70.06 868 ILE A O 1
ATOM 6636 N N . LYS A 1 869 ? 43.546 7.826 -65.479 1.00 60.56 869 LYS A N 1
ATOM 6637 C CA . LYS A 1 869 ? 44.064 8.589 -66.623 1.00 60.56 869 LYS A CA 1
ATOM 6638 C C . LYS A 1 869 ? 44.884 7.738 -67.570 1.00 60.56 869 LYS A C 1
ATOM 6640 O O . LYS A 1 869 ? 45.685 6.927 -67.054 1.00 60.56 869 LYS A O 1
#

pLDDT: mean 79.9, std 16.83, range [24.98, 98.88]

Secondary structure (DSSP, 8-state):
-----PPPEEEEEEEETT-S--EE-TT--SS-----TT-GGG-EEEEEEEE-SS-EEEEEEEE------EEEE--TTSEEE--TTSPEEEE-EEE-TTS--EEEEEE-SSSSPEEEEESSEEEESS--GGGGTPEEEEEEE-SS-EEEEEEEEEPPP--EEEES-SEEEE-TT--EEEEEEEEEEGGG-S-EEEEEEEGGGSTT-TT--SS-------B--TT---B-----TTT--S--EEEEEEEEETTEEEEEEEEEESS--GGG-EEEEEEEEETTS-EEEEEEEEEE----EEE---S---SSS-EEEEEEEPPHHHHHHHHHHH-TT--EEEEEEEEEEETTT--EE---S-EEEEEE--GGGTT-EEEEEEE-TTS-EEEEEEE-BTTEEEEEESS---EEEEE-TT--EEETTEEESSHHHHHHHPPTTEEEEESS-EEESSPEEE-SEEEEE-TTPEEEE----TT-SEEE-TT-EEEEE-SSS--EEEETTS-SEEESSEEEE-S-EEEE-TTS-SEEE-EEETTEE-EEEESS-EE-S-EEESSEEEESS-EES-EEESSEEEESS-EE-S-EEE--STTSTTSTTTTEEEE-S-EESSPPPGGGBPTTEEE-SS-BTTBEEEEE-HHHH-SEEETTEEESSHHHHHHH--TT-EEEE-S-EE-SSSEEEE-TT-EEE-TT-EEE-SSEEEESS-EEE--SSS---EEE--TT-EEESS--SSEEEE-SSSEEEEE-EE--EEEETT--SS-EEEEE--EE-HHHHHHHHTT-TT--EEEEEEEEEEETTEEEEEEEEE-HHHHHHHHHHTTT-TTSS---EEEEE---TT-EEEEEEEEEEETTS-EEE-SS-EE--